Protein AF-C0NW50-F1 (afdb_monomer_lite)

pLDDT: mean 78.25, std 23.21, range [22.48, 98.44]

Foldseek 3Di:
DDDDDDDDDDDDDDDDDDDDDDDDDDADAFDDFDDDDDDDDDDDDDDDDDDDDDDDDDDDDDDDDDDDDDDDDDDDDDDDDPPDDDPPPDDQDADPPDDLVVLQVQRDLQLLQLVCCQAKFFKWKWFACCQPAREVPDPDRTGQFTDGHPVGTLWFWLEWADANNKIWTAGPQGFIWIATVLAPVVGRDTDGDRPDQQWRYWDDAQFWIWTAHPQQKIKIAGSYPVCQQPPDWDWDADPDPPDTDTDNTDIDTADDPDDDPKHWRDKEDARFKIWTAISQQWIKMFTRDPVDHQDFLARQAPPDDPVPDDPDPRGHIGTNPVCPPFRWRDKEDANFWIWTAGPFQWIWIWGACQQLARLADADPVRRTHNHTDTRPVCVVDDVQFWDKHWDDKYYYAFKIKTWMKIFTDAGPPHDPVVPPRHRPIKIWMWMFGACCQLARQCQDRDGGGNHTDTNVQQIRAWDQDPPVRGIDYWGWSDKAHANWKIKTWINDDWDPPDDPPDGSNRGGHATAMWIFGACCRSQSSQSDHGGHNHTDFHADDCVSPPPVRDDPPRGDHWNAWDFHQRPNDTFTWTWDWHYYHRMIMIGTHGDDPPDDPDPVVPPVVVVVVPVPDDDDYDDDDDDDDDDDDDDDDDDDDDDDDDDDPPPDVPDPDPPDDPPLDPLDAQDPVRLVVLLVVLVCLLVVPDPDVVRVQVVLVVVVVSCVSVLVNQQLDPRRLSVLLSSLVSDDLLSLLVSLVVCQVPLQSLQLHPRSLVSLLSSLVSNLLCLLVVVVCVVPDDDDDDDPPVSRPDHSLVSLVRSLVSCPPVLAVLLQRPRNLLSLLSLLCSLLQHDCPDPVCCVLNDPPPPDDSDPPDPPPDPPPDDDDGHDHDPVSPVSNVVSLCRNLVPDALVNLLVLLQRQRNLSSLLSSLLCCLPPVDPVCCVPCSHSNCSQAVDLQLDDPDPNVVSLLVLLQRQRNLVSLLSCLQRPDPSSLVNCCVPRDLVCVLVLCLDPSNVSSSLSNLVDDAQVSLVSSCVSNLVNVLVCLVVLVLSNVLSSLLSCQVRVNDCVSVLVSLCVSQDVQLQSSLCSLQVVDDDDDDDDDDDDDPPDRDPSNQSSLSNLLSLCQHAPRSVVSNLVSLLRHDLVVNVVLQQDQRSVVSLLSCLAPPNNDLVSLVRNLVSCQVPLVVQQQHPSSLSSNLSNLRSCLVPLVSLVSSLVVLVVVVPSLVVGPSSVVSCVSLVSVCCVPPVPVSSCVSNVNCPVVPPPPPPDDDDDDDDPPVRVVVVVVVVVVDDDDDDDDDDDDDDDDDDDD

Sequence (1288 aa):
MMFARGSKRLASQRFLPSKIPRCPAPRLCPYSTARPQEPSKESVVARRYSPYIVVAGVTTAISLGYYYTRDRPESVGETSEYQHPELIVQEAKTRKNLSTEENRESLSPQHVQVKRSWERPGLYAWGSNTGLVTNPDSNEFVVKTPRRISYFDGMVLRDVKLDQNFGAAITENGDLIQWGKGYSKTDYKPTKTLKGKNLVSLCISADRIIALSSGGNVYSLPVSKSDQENGWKPFESSWIPFWRNRAQLSYRPLHPQLGLGEKVTAISSGLEHLLLLTTSGRVFSAAVSSEHFPSRGQLGVPGLTWSSRPKEPYDSCHEVRELRGIHITNIAAGDYHSLALDKTGRVFVFGDNSSGQLGLDTNVNIPFIDTPHILPLASLYPADGCEVNTSSIAAGGANSFFTVNAKRVLGPMEIPATVRDLGRLTTDVWSCGKGLFGVLGTGKWTHVQSTPTKIKALSGLFEYSDAAKKVVPIGISHISVGATHAAAVLSNFTNVSASNGGSQTDTNWGADVFWWGGNEFYQLGTGKRNNIASPTHIHPPADVISRERQGEDSRFQITPRRTVKLDGRKVSLEQRVECGRNVTAVSESYINFTMPRERQKRGRRAEAKRKRGDEAGDHKSPKRQKASDGYNDSNPPYNQAKIGDDYIPLEEGPASSMDAPFYGLLDAEEQEYFSRVGGLLELNQFETEEEKDIFIERVYEEADGKELKIACSQSCSRLMERLISASTVSQIKRLFSKFVGHFLNLAQHRFASHCCECLFLRAAPHVAVETRRKSTENDDNDDENSNANVRLEDLFLTAISELEGNWGYLLTDRFASHTIRVLLLILAGEQLDSPSKSNVIASRKKEKLDKAKVVAQPDRSGRERRAVPPSFNAALEKMVKDLIAGLDNTYLRALATHPVGNPVLQVLLSIELTHLGKSKAKDPDSIFRRLVPDENLEEGSESAGFIKGLFYDPVGSRLLETIVRYAPGKFFKTFYKAIVLERIGSLSRNEIAGHVVARILERLSKEDLKSAMDLILLEVPSLVERSRLTVIKALIERSVVRGVDLAPLADTLSSSYGADPASRINNILKLQYPKEENDSANRPSKGSSLEQLHGSLLAQAMLKSPGPLSELIQASLIAITPETLMAIAKDPIASHVLQDALALPTSTARFRRQITSRFSGKMVELALDSSGSHVADALWSATEDLIFVKQRFAEELLANERALRDSFVGRAVWRNWSMDLYKRRRGNWISMAKGREHNAKVELSKSDHRQCLKSNIDQARARFAAKADGPEASANSSMPRKASASTA

Structure (mmCIF, N/CA/C/O backbone):
data_AF-C0NW50-F1
#
_entry.id   AF-C0NW50-F1
#
loop_
_atom_site.group_PDB
_atom_site.id
_atom_site.type_symbol
_atom_site.label_atom_id
_atom_site.label_alt_id
_atom_site.label_comp_id
_atom_site.label_asym_id
_atom_site.label_entity_id
_atom_site.label_seq_id
_atom_site.pdbx_PDB_ins_code
_atom_site.Cartn_x
_atom_site.Cartn_y
_atom_site.Cartn_z
_atom_site.occupancy
_atom_site.B_iso_or_equiv
_atom_site.auth_seq_id
_atom_site.auth_comp_id
_atom_site.auth_asym_id
_atom_site.auth_atom_id
_atom_site.pdbx_PDB_model_num
ATOM 1 N N . MET A 1 1 ? 48.789 35.700 -8.920 1.00 34.97 1 MET A N 1
ATOM 2 C CA . MET A 1 1 ? 49.698 36.792 -9.349 1.00 34.97 1 MET A CA 1
ATOM 3 C C . MET A 1 1 ? 48.953 37.746 -10.287 1.00 34.97 1 MET A C 1
ATOM 5 O O . MET A 1 1 ? 47.735 37.635 -10.370 1.00 34.97 1 MET A O 1
ATOM 9 N N . MET A 1 2 ? 49.627 38.750 -10.856 1.00 30.69 2 MET A N 1
ATOM 10 C CA . MET A 1 2 ? 49.025 40.028 -11.266 1.00 30.69 2 MET A CA 1
ATOM 11 C C . MET A 1 2 ? 48.571 40.155 -12.739 1.00 30.69 2 MET A C 1
ATOM 13 O O . MET A 1 2 ? 49.190 39.619 -13.645 1.00 30.69 2 MET A O 1
ATOM 17 N N . PHE A 1 3 ? 47.507 40.948 -12.916 1.00 31.22 3 PHE A N 1
ATOM 18 C CA . PHE A 1 3 ? 47.218 41.929 -13.982 1.00 31.22 3 PHE A CA 1
ATOM 19 C C . PHE A 1 3 ? 47.623 41.712 -15.471 1.00 31.22 3 PHE A C 1
ATOM 21 O O . PHE A 1 3 ? 48.768 41.895 -15.856 1.00 31.22 3 PHE A O 1
ATOM 28 N N . ALA A 1 4 ? 46.568 41.684 -16.307 1.00 34.69 4 ALA A N 1
ATOM 29 C CA . ALA A 1 4 ? 46.266 42.669 -17.375 1.00 34.69 4 ALA A CA 1
ATOM 30 C C . ALA A 1 4 ? 46.773 42.532 -18.841 1.00 34.69 4 ALA A C 1
ATOM 32 O O . ALA A 1 4 ? 47.959 42.517 -19.119 1.00 34.69 4 ALA A O 1
ATOM 33 N N . ARG A 1 5 ? 45.788 42.708 -19.757 1.00 33.12 5 ARG A N 1
ATOM 34 C CA . ARG A 1 5 ? 45.799 43.410 -21.078 1.00 33.12 5 ARG A CA 1
ATOM 35 C C . ARG A 1 5 ? 46.791 42.970 -22.179 1.00 33.12 5 ARG A C 1
ATOM 37 O O . ARG A 1 5 ? 47.991 43.059 -21.986 1.00 33.12 5 ARG A O 1
ATOM 44 N N . GLY A 1 6 ? 46.305 42.765 -23.424 1.00 30.89 6 GLY A N 1
ATOM 45 C CA . GLY A 1 6 ? 47.252 42.821 -24.562 1.00 30.89 6 GLY A CA 1
ATOM 46 C C . GLY A 1 6 ? 46.866 42.862 -26.057 1.00 30.89 6 GLY A C 1
ATOM 47 O O . GLY A 1 6 ? 47.735 43.278 -26.801 1.00 30.89 6 GLY A O 1
ATOM 48 N N . SER A 1 7 ? 45.636 42.597 -26.537 1.00 32.31 7 SER A N 1
ATOM 49 C CA . SER A 1 7 ? 45.183 42.910 -27.935 1.00 32.31 7 SER A CA 1
ATOM 50 C C . SER A 1 7 ? 45.805 42.213 -29.188 1.00 32.31 7 SER A C 1
ATOM 52 O O . SER A 1 7 ? 47.006 42.251 -29.395 1.00 32.31 7 SER A O 1
ATOM 54 N N . LYS A 1 8 ? 44.911 41.893 -30.161 1.00 34.16 8 LYS A N 1
ATOM 55 C CA . LYS A 1 8 ? 45.081 41.936 -31.654 1.00 34.16 8 LYS A CA 1
ATOM 56 C C . LYS A 1 8 ? 45.941 40.840 -32.351 1.00 34.16 8 LYS A C 1
ATOM 58 O O . LYS A 1 8 ? 46.951 40.434 -31.811 1.00 34.16 8 LYS A O 1
ATOM 63 N N . ARG A 1 9 ? 45.639 40.382 -33.591 1.00 32.97 9 ARG A N 1
ATOM 64 C CA . ARG A 1 9 ? 44.424 40.464 -34.465 1.00 32.97 9 ARG A CA 1
ATOM 65 C C . ARG A 1 9 ? 44.525 39.503 -35.683 1.00 32.97 9 ARG A C 1
ATOM 67 O O . ARG A 1 9 ? 45.606 39.002 -35.947 1.00 32.97 9 ARG A O 1
ATOM 74 N N . LEU A 1 10 ? 43.434 39.461 -36.480 1.00 34.50 10 LEU A N 1
ATOM 75 C CA . LEU A 1 10 ? 43.208 38.836 -37.814 1.00 34.50 10 LEU A CA 1
ATOM 76 C C . LEU A 1 10 ? 42.626 37.406 -37.753 1.00 34.50 10 LEU A C 1
ATOM 78 O O . LEU A 1 10 ? 43.056 36.634 -36.913 1.00 34.50 10 LEU A O 1
ATOM 82 N N . ALA A 1 11 ? 41.705 36.931 -38.605 1.00 34.19 11 ALA A N 1
ATOM 83 C CA . ALA A 1 11 ? 40.715 37.457 -39.578 1.00 34.19 11 ALA A CA 1
ATOM 84 C C . ALA A 1 11 ? 40.162 36.212 -40.341 1.00 34.19 11 ALA A C 1
ATOM 86 O O . ALA A 1 11 ? 40.924 35.274 -40.534 1.00 34.19 11 ALA A O 1
ATOM 87 N N . SER A 1 12 ? 38.921 36.096 -40.850 1.00 31.59 12 SER A N 1
ATOM 88 C CA . SER A 1 12 ? 37.717 36.963 -40.816 1.00 31.59 12 SER A CA 1
ATOM 89 C C . SER A 1 12 ? 36.411 36.107 -40.653 1.00 31.59 12 SER A C 1
ATOM 91 O O . SER A 1 12 ? 36.351 35.437 -39.633 1.00 31.59 12 SER A O 1
ATOM 93 N N . GLN A 1 13 ? 35.320 36.011 -41.449 1.00 32.78 13 GLN A N 1
ATOM 94 C CA . GLN A 1 13 ? 34.862 36.637 -42.713 1.00 32.78 13 GLN A CA 1
ATOM 95 C C . GLN A 1 13 ? 33.420 37.227 -42.626 1.00 32.78 13 GLN A C 1
ATOM 97 O O . GLN A 1 13 ? 33.292 38.381 -42.219 1.00 32.78 13 GLN A O 1
ATOM 102 N N . ARG A 1 14 ? 32.346 36.535 -43.074 1.00 28.53 14 ARG A N 1
ATOM 103 C CA . ARG A 1 14 ? 30.997 37.109 -43.396 1.00 28.53 14 ARG A CA 1
ATOM 104 C C . ARG A 1 14 ? 29.858 36.060 -43.203 1.00 28.53 14 ARG A C 1
ATOM 106 O O . ARG A 1 14 ? 30.198 34.908 -42.971 1.00 28.53 14 ARG A O 1
ATOM 113 N N . PHE A 1 15 ? 28.525 36.293 -43.238 1.00 28.92 15 PHE A N 1
ATOM 114 C CA . PHE A 1 15 ? 27.604 37.359 -43.737 1.00 28.92 15 PHE A CA 1
ATOM 115 C C . PHE A 1 15 ? 26.278 37.457 -42.897 1.00 28.92 15 PHE A C 1
ATOM 117 O O . PHE A 1 15 ? 25.964 36.501 -42.191 1.00 28.92 15 PHE A O 1
ATOM 124 N N . LEU A 1 16 ? 25.482 38.557 -43.042 1.00 28.17 16 LEU A N 1
ATOM 125 C CA . LEU A 1 16 ? 23.976 38.708 -42.974 1.00 28.17 16 LEU A CA 1
ATOM 126 C C . LEU A 1 16 ? 23.434 39.962 -42.217 1.00 28.17 16 LEU A C 1
ATOM 128 O O . LEU A 1 16 ? 23.656 40.049 -41.010 1.00 28.17 16 LEU A O 1
ATOM 132 N N . PRO A 1 17 ? 22.642 40.871 -42.856 1.00 33.56 17 PRO A N 1
ATOM 133 C CA . PRO A 1 17 ? 21.762 41.805 -42.094 1.00 33.56 17 PRO A CA 1
ATOM 134 C C . PRO A 1 17 ? 20.477 42.409 -42.790 1.00 33.56 17 PRO A C 1
ATOM 136 O O . PRO A 1 17 ? 20.593 43.067 -43.824 1.00 33.56 17 PRO A O 1
ATOM 139 N N . SER A 1 18 ? 19.287 42.435 -42.139 1.00 32.41 18 SER A N 1
ATOM 140 C CA . SER A 1 18 ? 18.057 43.240 -42.499 1.00 32.41 18 SER A CA 1
ATOM 141 C C . SER A 1 18 ? 17.098 43.449 -41.286 1.00 32.41 18 SER A C 1
ATOM 143 O O . SER A 1 18 ? 16.714 42.477 -40.654 1.00 32.41 18 SER A O 1
ATOM 145 N N . LYS A 1 19 ? 16.984 44.662 -40.696 1.00 30.08 19 LYS A N 1
ATOM 146 C CA . LYS A 1 19 ? 15.874 45.681 -40.736 1.00 30.08 19 LYS A CA 1
ATOM 147 C C . LYS A 1 19 ? 14.427 45.124 -40.574 1.00 30.08 19 LYS A C 1
ATOM 149 O O . LYS A 1 19 ? 13.999 44.429 -41.479 1.00 30.08 19 LYS A O 1
ATOM 154 N N . ILE A 1 20 ? 13.755 45.219 -39.400 1.00 31.83 20 ILE A N 1
ATOM 155 C CA . ILE A 1 20 ? 12.861 46.296 -38.824 1.00 31.83 20 ILE A CA 1
ATOM 156 C C . ILE A 1 20 ? 11.413 46.288 -39.394 1.00 31.83 20 ILE A C 1
ATOM 158 O O . ILE A 1 20 ? 11.294 45.892 -40.547 1.00 31.83 20 ILE A O 1
ATOM 162 N N . PRO A 1 21 ? 10.320 46.649 -38.652 1.00 33.25 21 PRO A N 1
ATOM 163 C CA . PRO A 1 21 ? 10.188 47.632 -37.552 1.00 33.25 21 PRO A CA 1
ATOM 164 C C . PRO A 1 21 ? 9.663 47.104 -36.186 1.00 33.25 21 PRO A C 1
ATOM 166 O O . PRO A 1 21 ? 9.515 45.907 -35.965 1.00 33.25 21 PRO A O 1
ATOM 169 N N . ARG A 1 22 ? 9.422 48.030 -35.236 1.00 27.73 22 ARG A N 1
ATOM 170 C CA . ARG A 1 22 ? 8.835 47.802 -33.894 1.00 27.73 22 ARG A CA 1
ATOM 171 C C . ARG A 1 22 ? 7.343 48.177 -33.849 1.00 27.73 22 ARG A C 1
ATOM 173 O O . ARG A 1 22 ? 6.978 49.224 -34.370 1.00 27.73 22 ARG A O 1
ATOM 180 N N . CYS A 1 23 ? 6.549 47.440 -33.068 1.00 25.67 23 CYS A N 1
ATOM 181 C CA . CYS A 1 23 ? 5.211 47.839 -32.592 1.00 25.67 23 CYS A CA 1
ATOM 182 C C . CYS A 1 23 ? 5.083 47.630 -31.060 1.00 25.67 23 CYS A C 1
ATOM 184 O O . CYS A 1 23 ? 5.907 46.917 -30.479 1.00 25.67 23 CYS A O 1
ATOM 186 N N . PRO A 1 24 ? 4.127 48.292 -30.371 1.00 26.56 24 PRO A N 1
ATOM 187 C CA . PRO A 1 24 ? 4.098 48.366 -28.905 1.00 26.56 24 PRO A CA 1
ATOM 188 C C . PRO A 1 24 ? 3.566 47.094 -28.224 1.00 26.56 24 PRO A C 1
ATOM 190 O O . PRO A 1 24 ? 2.701 46.399 -28.748 1.00 26.56 24 PRO A O 1
ATOM 193 N N . ALA A 1 25 ? 4.057 46.817 -27.012 1.00 25.30 25 ALA A N 1
ATOM 194 C CA . ALA A 1 25 ? 3.736 45.599 -26.269 1.00 25.30 25 ALA A CA 1
ATOM 195 C C . ALA A 1 25 ? 2.469 45.729 -25.387 1.00 25.30 25 ALA A C 1
ATOM 197 O O . ALA A 1 25 ? 2.422 46.618 -24.529 1.00 25.30 25 ALA A O 1
ATOM 198 N N . PRO A 1 26 ? 1.487 44.811 -25.497 1.00 26.28 26 PRO A N 1
ATOM 199 C CA . PRO A 1 26 ? 0.488 44.597 -24.452 1.00 26.28 26 PRO A CA 1
ATOM 200 C C . PRO A 1 26 ? 1.116 43.893 -23.234 1.00 26.28 26 PRO A C 1
ATOM 202 O O . PRO A 1 26 ? 2.124 43.191 -23.340 1.00 26.28 26 PRO A O 1
ATOM 205 N N . ARG A 1 27 ? 0.531 44.101 -22.049 1.00 24.25 27 ARG A N 1
ATOM 206 C CA . ARG A 1 27 ? 1.074 43.628 -20.762 1.00 24.25 27 ARG A CA 1
ATOM 207 C C . ARG A 1 27 ? 0.684 42.167 -20.500 1.00 24.25 27 ARG A C 1
ATOM 209 O O . ARG A 1 27 ? -0.462 41.795 -20.723 1.00 24.25 27 ARG A O 1
ATOM 216 N N . LEU A 1 28 ? 1.616 41.368 -19.977 1.00 26.39 28 LEU A N 1
ATOM 217 C CA . LEU A 1 28 ? 1.363 39.989 -19.538 1.00 26.39 28 LEU A CA 1
ATOM 218 C C . LEU A 1 28 ? 0.754 39.965 -18.128 1.00 26.39 28 LEU A C 1
ATOM 220 O O . LEU A 1 28 ? 1.269 40.617 -17.217 1.00 26.39 28 LEU A O 1
ATOM 224 N N . CYS A 1 29 ? -0.310 39.183 -17.947 1.00 24.56 29 CYS A N 1
ATOM 225 C CA . CYS A 1 29 ? -0.915 38.886 -16.648 1.00 24.56 29 CYS A CA 1
ATOM 226 C C . CYS A 1 29 ? -0.558 37.454 -16.213 1.00 24.56 29 CYS A C 1
ATOM 228 O O . CYS A 1 29 ? -0.636 36.555 -17.048 1.00 24.56 29 CYS A O 1
ATOM 230 N N . PRO A 1 30 ? -0.226 37.206 -14.932 1.00 25.38 30 PRO A N 1
ATOM 231 C CA . PRO A 1 30 ? -0.236 35.851 -14.388 1.00 25.38 30 PRO A CA 1
ATOM 232 C C . PRO A 1 30 ? -1.690 35.366 -14.260 1.00 25.38 30 PRO A C 1
ATOM 234 O O . PRO A 1 30 ? -2.545 36.153 -13.856 1.00 25.38 30 PRO A O 1
ATOM 237 N N . TYR A 1 31 ? -1.947 34.101 -14.618 1.00 26.94 31 TYR A N 1
ATOM 238 C CA . TYR A 1 31 ? -3.214 33.358 -14.471 1.00 26.94 31 TYR A CA 1
ATOM 239 C C . TYR A 1 31 ? -4.486 34.207 -14.269 1.00 26.94 31 TYR A C 1
ATOM 241 O O . TYR A 1 31 ? -5.023 34.313 -13.165 1.00 26.94 31 TYR A O 1
ATOM 249 N N . SER A 1 32 ? -4.996 34.777 -15.364 1.00 26.84 32 SER A N 1
ATOM 250 C CA . SER A 1 32 ? -6.339 35.362 -15.425 1.00 26.84 32 SER A CA 1
ATOM 251 C C . SER A 1 32 ? -7.183 34.573 -16.416 1.00 26.84 32 SER A C 1
ATOM 253 O O . SER A 1 32 ? -6.756 34.361 -17.548 1.00 26.84 32 SER A O 1
ATOM 255 N N . THR A 1 33 ? -8.396 34.202 -16.006 1.00 27.22 33 THR A N 1
ATOM 256 C CA . THR A 1 33 ? -9.421 33.578 -16.855 1.00 27.22 33 THR A CA 1
ATOM 257 C C . THR A 1 33 ? -9.598 34.347 -18.166 1.00 27.22 33 THR A C 1
ATOM 259 O O . THR A 1 33 ? -9.858 35.558 -18.143 1.00 27.22 33 THR A O 1
ATOM 262 N N . ALA A 1 34 ? -9.474 33.653 -19.298 1.00 25.48 34 ALA A N 1
ATOM 263 C CA . ALA A 1 34 ? -9.682 34.233 -20.617 1.00 25.48 34 ALA A CA 1
ATOM 264 C C . ALA A 1 34 ? -11.183 34.456 -20.865 1.00 25.48 34 ALA A C 1
ATOM 266 O O . ALA A 1 34 ? -11.962 33.508 -20.907 1.00 25.48 34 ALA A O 1
ATOM 267 N N . ARG A 1 35 ? -11.592 35.716 -21.040 1.00 25.27 35 ARG A N 1
ATOM 268 C CA . ARG A 1 35 ? -12.905 36.040 -21.614 1.00 25.27 35 ARG A CA 1
ATOM 269 C C . ARG A 1 35 ? -12.843 35.930 -23.143 1.00 25.27 35 ARG A C 1
ATOM 271 O O . ARG A 1 35 ? -11.818 36.316 -23.710 1.00 25.27 35 ARG A O 1
ATOM 278 N N . PRO A 1 36 ? -13.942 35.549 -23.817 1.00 25.38 36 PRO A N 1
ATOM 279 C CA . PRO A 1 36 ? -14.141 35.885 -25.224 1.00 25.38 36 PRO A CA 1
ATOM 280 C C . PRO A 1 36 ? -14.014 37.402 -25.438 1.00 25.38 36 PRO A C 1
ATOM 282 O O . PRO A 1 36 ? -14.387 38.192 -24.567 1.00 25.38 36 PRO A O 1
ATOM 285 N N . GLN A 1 37 ? -13.493 37.828 -26.590 1.00 24.12 37 GLN A N 1
ATOM 286 C CA . GLN A 1 37 ? -13.417 39.253 -26.923 1.00 24.12 37 GLN A CA 1
ATOM 287 C C . GLN A 1 37 ? -14.801 39.790 -27.309 1.00 24.12 37 GLN A C 1
ATOM 289 O O . GLN A 1 37 ? -15.372 39.381 -28.319 1.00 24.12 37 GLN A O 1
ATOM 294 N N . GLU A 1 38 ? -15.316 40.749 -26.540 1.00 27.47 38 GLU A N 1
ATOM 295 C CA . GLU A 1 38 ? -16.435 41.589 -26.976 1.00 27.47 38 GLU A CA 1
ATOM 296 C C . GLU A 1 38 ? -15.950 42.575 -28.060 1.00 27.47 38 GLU A C 1
ATOM 298 O O . GLU A 1 38 ? -14.863 43.148 -27.919 1.00 27.47 38 GLU A O 1
ATOM 303 N N . PRO A 1 39 ? -16.720 42.807 -29.141 1.00 26.86 39 PRO A N 1
ATOM 304 C CA . PRO A 1 39 ? -16.354 43.779 -30.166 1.00 26.86 39 PRO A CA 1
ATOM 305 C C . PRO A 1 39 ? -16.484 45.211 -29.630 1.00 26.86 39 PRO A C 1
ATOM 307 O O . PRO A 1 39 ? -17.490 45.582 -29.023 1.00 26.86 39 PRO A O 1
ATOM 310 N N . SER A 1 40 ? -15.476 46.042 -29.890 1.00 25.02 40 SER A N 1
ATOM 311 C CA . SER A 1 40 ? -15.459 47.449 -29.483 1.00 25.02 40 SER A CA 1
ATOM 312 C C . SER A 1 40 ? -16.576 48.253 -30.154 1.00 25.02 40 SER A C 1
ATOM 314 O O . SER A 1 40 ? -16.608 48.359 -31.380 1.00 25.02 40 SER A O 1
ATOM 316 N N . LYS A 1 41 ? -17.439 48.888 -29.353 1.00 30.97 41 LYS A N 1
ATOM 317 C CA . LYS A 1 41 ? -18.349 49.949 -29.808 1.00 30.97 41 LYS A CA 1
ATOM 318 C C . LYS A 1 41 ? -17.836 51.312 -29.351 1.00 30.97 41 LYS A C 1
ATOM 320 O O . LYS A 1 41 ? -17.555 51.511 -28.170 1.00 30.97 41 LYS A O 1
ATOM 325 N N . GLU A 1 42 ? -17.718 52.233 -30.298 1.00 29.56 42 GLU A N 1
ATOM 326 C CA . GLU A 1 42 ? -17.356 53.627 -30.048 1.00 29.56 42 GLU A CA 1
ATOM 327 C C . GLU A 1 42 ? -18.523 54.395 -29.406 1.00 29.56 42 GLU A C 1
ATOM 329 O O . GLU A 1 42 ? -19.685 53.987 -29.469 1.00 29.56 42 GLU A O 1
ATOM 334 N N . SER A 1 43 ? -18.211 55.507 -28.742 1.00 26.67 43 SER A N 1
ATOM 335 C CA . SER A 1 43 ? -19.175 56.274 -27.954 1.00 26.67 43 SER A CA 1
ATOM 336 C C . SER A 1 43 ? -19.863 57.365 -28.771 1.00 26.67 43 SER A C 1
ATOM 338 O O . SER A 1 43 ? -19.210 58.326 -29.179 1.00 26.67 43 SER A O 1
ATOM 340 N N . VAL A 1 44 ? -21.191 57.298 -28.877 1.00 32.09 44 VAL A N 1
ATOM 341 C CA . VAL A 1 44 ? -22.046 58.437 -29.252 1.00 32.09 44 VAL A CA 1
ATOM 342 C C . VAL A 1 44 ? -23.001 58.739 -28.093 1.00 32.09 44 VAL A C 1
ATOM 344 O O . VAL A 1 44 ? -23.456 57.833 -27.397 1.00 32.09 44 VAL A O 1
ATOM 347 N N . VAL A 1 45 ? -23.252 60.024 -27.833 1.00 27.34 45 VAL A N 1
ATOM 348 C CA . VAL A 1 45 ? -23.905 60.520 -26.610 1.00 27.34 45 VAL A CA 1
ATOM 349 C C . VAL A 1 45 ? -25.326 61.008 -26.896 1.00 27.34 45 VAL A C 1
ATOM 351 O O . VAL A 1 45 ? -25.494 61.945 -27.670 1.00 27.34 45 VAL A O 1
ATOM 354 N N . ALA A 1 46 ? -26.332 60.478 -26.188 1.00 29.27 46 ALA A N 1
ATOM 355 C CA . ALA A 1 46 ? -27.643 61.126 -26.051 1.00 29.27 46 ALA A CA 1
ATOM 356 C C . ALA A 1 46 ? -28.348 60.775 -24.724 1.00 29.27 46 ALA A C 1
ATOM 358 O O . ALA A 1 46 ? -28.105 59.743 -24.106 1.00 29.27 46 ALA A O 1
ATOM 359 N N . ARG A 1 47 ? -29.181 61.710 -24.258 1.00 29.80 47 ARG A N 1
ATOM 360 C CA . ARG A 1 47 ? -29.742 61.834 -22.901 1.00 29.80 47 ARG A CA 1
ATOM 361 C C . ARG A 1 47 ? -30.891 60.859 -22.570 1.00 29.80 47 ARG A C 1
ATOM 363 O O . ARG A 1 47 ? -31.631 60.426 -23.440 1.00 29.80 47 ARG A O 1
ATOM 370 N N . ARG A 1 48 ? -31.059 60.654 -21.254 1.00 27.72 48 ARG A N 1
ATOM 371 C CA . ARG A 1 48 ? -32.244 60.182 -20.495 1.00 27.72 48 ARG A CA 1
ATOM 372 C C . ARG A 1 48 ? -33.614 60.425 -21.164 1.00 27.72 48 ARG A C 1
ATOM 374 O O . ARG A 1 48 ? -33.849 61.548 -21.591 1.00 27.72 48 ARG A O 1
ATOM 381 N N . TYR A 1 49 ? -34.547 59.475 -21.015 1.00 33.03 49 TYR A N 1
ATOM 382 C CA . TYR A 1 49 ? -35.782 59.614 -20.203 1.00 33.03 49 TYR A CA 1
ATOM 383 C C . TYR A 1 49 ? -36.445 58.232 -19.946 1.00 33.03 49 TYR A C 1
ATOM 385 O O . TYR A 1 49 ? -35.921 57.212 -20.387 1.00 33.03 49 TYR A O 1
ATOM 393 N N . SER A 1 50 ? -37.506 58.197 -19.127 1.00 26.61 50 SER A N 1
ATOM 394 C CA . SER A 1 50 ? -38.273 57.034 -18.605 1.00 26.61 50 SER A CA 1
ATOM 395 C C . SER A 1 50 ? -39.555 57.592 -17.918 1.00 26.61 50 SER A C 1
ATOM 397 O O . SER A 1 50 ? -39.505 58.798 -17.638 1.00 26.61 50 SER A O 1
ATOM 399 N N . PRO A 1 51 ? -40.640 56.848 -17.552 1.00 40.81 51 PRO A N 1
ATOM 400 C CA . PRO A 1 51 ? -40.902 55.392 -17.647 1.00 40.81 51 PRO A CA 1
ATOM 401 C C . PRO A 1 51 ? -42.350 54.947 -18.086 1.00 40.81 51 PRO A C 1
ATOM 403 O O . PRO A 1 51 ? -43.241 55.774 -18.212 1.00 40.81 51 PRO A O 1
ATOM 406 N N . TYR A 1 52 ? -42.576 53.617 -18.163 1.00 32.81 52 TYR A N 1
ATOM 407 C CA . TYR A 1 52 ? -43.816 52.822 -17.880 1.00 32.81 52 TYR A CA 1
ATOM 408 C C . TYR A 1 52 ? -45.179 52.995 -18.629 1.00 32.81 52 TYR A C 1
ATOM 410 O O . TYR A 1 52 ? -45.472 54.016 -19.229 1.00 32.81 52 TYR A O 1
ATOM 418 N N . ILE A 1 53 ? -46.031 51.953 -18.448 1.00 34.31 53 ILE A N 1
ATOM 419 C CA . ILE A 1 53 ? -47.477 51.773 -18.789 1.00 34.31 53 ILE A CA 1
ATOM 420 C C . ILE A 1 53 ? -47.740 51.478 -20.294 1.00 34.31 53 ILE A C 1
ATOM 422 O O . ILE A 1 53 ? -47.473 52.337 -21.119 1.00 34.31 53 ILE A O 1
ATOM 426 N N . VAL A 1 54 ? -48.080 50.264 -20.784 1.00 29.00 54 VAL A N 1
ATOM 427 C CA . VAL A 1 54 ? -49.103 49.205 -20.483 1.00 29.00 54 VAL A CA 1
ATOM 428 C C . VAL A 1 54 ? -50.394 49.353 -21.332 1.00 29.00 54 VAL A C 1
ATOM 430 O O . VAL A 1 54 ? -50.829 50.466 -21.592 1.00 29.00 54 VAL A O 1
ATOM 433 N N . VAL A 1 55 ? -51.009 48.204 -21.688 1.00 30.95 55 VAL A N 1
ATOM 434 C CA . VAL A 1 55 ? -52.292 47.940 -22.408 1.00 30.95 55 VAL A CA 1
ATOM 435 C C . VAL A 1 55 ? -52.178 47.506 -23.892 1.00 30.95 55 VAL A C 1
ATOM 437 O O . VAL A 1 55 ? -51.404 48.040 -24.676 1.00 30.95 55 VAL A O 1
ATOM 440 N N . ALA A 1 56 ? -52.951 46.459 -24.216 1.00 29.44 56 ALA A N 1
ATOM 441 C CA . ALA A 1 56 ? -53.030 45.660 -25.450 1.00 29.44 56 ALA A CA 1
ATOM 442 C C . ALA A 1 56 ? -53.708 46.329 -26.672 1.00 29.44 56 ALA A C 1
ATOM 444 O O . ALA A 1 56 ? -54.377 47.348 -26.529 1.00 29.44 56 ALA A O 1
ATOM 445 N N . GLY A 1 57 ? -53.630 45.685 -27.856 1.00 29.77 57 GLY A N 1
ATOM 446 C CA . GLY A 1 57 ? -54.442 46.071 -29.028 1.00 29.77 57 GLY A CA 1
ATOM 447 C C . GLY A 1 57 ? -54.215 45.319 -30.360 1.00 29.77 57 GLY A C 1
ATOM 448 O O . GLY A 1 57 ? -53.556 45.839 -31.244 1.00 29.77 57 GLY A O 1
ATOM 449 N N . VAL A 1 58 ? -54.809 44.127 -30.511 1.00 31.14 58 VAL A N 1
ATOM 450 C CA . VAL A 1 58 ? -55.642 43.706 -31.675 1.00 31.14 58 VAL A CA 1
ATOM 451 C C . VAL A 1 58 ? -55.148 43.969 -33.135 1.00 31.14 58 VAL A C 1
ATOM 453 O O . VAL A 1 58 ? -55.412 45.011 -33.716 1.00 31.14 58 VAL A O 1
ATOM 456 N N . THR A 1 59 ? -54.561 42.915 -33.737 1.00 29.23 59 THR A N 1
ATOM 457 C CA . THR A 1 59 ? -54.772 42.342 -35.108 1.00 29.23 59 THR A CA 1
ATOM 458 C C . THR A 1 59 ? -54.643 43.133 -36.438 1.00 29.23 59 THR A C 1
ATOM 460 O O . THR A 1 59 ? -55.178 44.222 -36.589 1.00 29.23 59 THR A O 1
ATOM 463 N N . THR A 1 60 ? -54.186 42.395 -37.480 1.00 31.28 60 THR A N 1
ATOM 464 C CA . THR A 1 60 ? -54.475 42.523 -38.949 1.00 31.28 60 THR A CA 1
ATOM 465 C C . THR A 1 60 ? -53.981 43.774 -39.714 1.00 31.28 60 THR A C 1
ATOM 467 O O . THR A 1 60 ? -53.949 44.857 -39.155 1.00 31.28 60 THR A O 1
ATOM 470 N N . ALA A 1 61 ? -53.635 43.738 -41.016 1.00 32.34 61 ALA A N 1
ATOM 471 C CA . ALA A 1 61 ? -53.311 42.664 -41.988 1.00 32.34 61 ALA A CA 1
ATOM 472 C C . ALA A 1 61 ? -52.724 43.294 -43.293 1.00 32.34 61 ALA A C 1
ATOM 474 O O . ALA A 1 61 ? -52.596 44.511 -43.351 1.00 32.34 61 ALA A O 1
ATOM 475 N N . ILE A 1 62 ? -52.485 42.476 -44.342 1.00 33.66 62 ILE A N 1
ATOM 476 C CA . ILE A 1 62 ? -52.223 42.848 -45.765 1.00 33.66 62 ILE A CA 1
ATOM 477 C C . ILE A 1 62 ? -50.799 43.427 -46.000 1.00 33.66 62 ILE A C 1
ATOM 479 O O . ILE A 1 62 ? -50.437 44.409 -45.369 1.00 33.66 62 ILE A O 1
ATOM 483 N N . SER A 1 63 ? -49.855 42.871 -46.786 1.00 31.56 63 SER A N 1
ATOM 484 C CA . SER A 1 63 ? -49.804 42.065 -48.042 1.00 31.56 63 SER A CA 1
ATOM 485 C C . SER A 1 63 ? -49.603 42.893 -49.331 1.00 31.56 63 SER A C 1
ATOM 487 O O . SER A 1 63 ? -50.035 44.037 -49.389 1.00 31.56 63 SER A O 1
ATOM 489 N N . LEU A 1 64 ? -48.993 42.260 -50.361 1.00 36.25 64 LEU A N 1
ATOM 490 C CA . LEU A 1 64 ? -48.338 42.807 -51.586 1.00 36.25 64 LEU A CA 1
ATOM 491 C C . LEU A 1 64 ? -46.848 43.147 -51.356 1.00 36.25 64 LEU A C 1
ATOM 493 O O . LEU A 1 64 ? -46.509 43.700 -50.318 1.00 36.25 64 LEU A O 1
ATOM 497 N N . GLY A 1 65 ? -45.886 42.852 -52.242 1.00 39.56 65 GLY A N 1
ATOM 498 C CA . GLY A 1 65 ? -45.876 42.317 -53.624 1.00 39.56 65 GLY A CA 1
ATOM 499 C C . GLY A 1 65 ? -44.678 42.953 -54.375 1.00 39.56 65 GLY A C 1
ATOM 500 O O . GLY A 1 65 ? -44.192 43.982 -53.921 1.00 39.56 65 GLY A O 1
ATOM 501 N N . TYR A 1 66 ? -44.121 42.481 -55.498 1.00 36.06 66 TYR A N 1
ATOM 502 C CA . TYR A 1 66 ? -44.301 41.308 -56.380 1.00 36.06 66 TYR A CA 1
ATOM 503 C C . TYR A 1 66 ? -43.078 41.304 -57.369 1.00 36.06 66 TYR A C 1
ATOM 505 O O . TYR A 1 66 ? -42.252 42.208 -57.269 1.00 36.06 66 TYR A O 1
ATOM 513 N N . TYR A 1 67 ? -42.998 40.389 -58.356 1.00 38.38 67 TYR A N 1
ATOM 514 C CA . TYR A 1 67 ? -42.030 40.365 -59.500 1.00 38.38 67 TYR A CA 1
ATOM 515 C C . TYR A 1 67 ? -40.568 39.919 -59.183 1.00 38.38 67 TYR A C 1
ATOM 517 O O . TYR A 1 67 ? -39.982 40.380 -58.214 1.00 38.38 67 TYR A O 1
ATOM 525 N N . TYR A 1 68 ? -39.888 39.051 -59.963 1.00 38.62 68 TYR A N 1
ATOM 526 C CA . TYR A 1 68 ? -40.309 38.194 -61.098 1.00 38.62 68 TYR A CA 1
ATOM 527 C C . TYR A 1 68 ? -39.308 37.032 -61.372 1.00 38.62 68 TYR A C 1
ATOM 529 O O . TYR A 1 68 ? -38.121 37.208 -61.136 1.00 38.62 68 TYR A O 1
ATOM 537 N N . THR A 1 69 ? -39.811 35.896 -61.896 1.00 39.28 69 THR A N 1
ATOM 538 C CA . THR A 1 69 ? -39.236 34.919 -62.886 1.00 39.28 69 THR A CA 1
ATOM 539 C C . THR A 1 69 ? -37.708 34.705 -63.040 1.00 39.28 69 THR A C 1
ATOM 541 O O . THR A 1 69 ? -36.974 35.680 -63.097 1.00 39.28 69 THR A O 1
ATOM 544 N N . ARG A 1 70 ? -37.131 33.526 -63.359 1.00 34.91 70 ARG A N 1
ATOM 545 C CA . ARG A 1 70 ? -37.529 32.113 -63.677 1.00 34.91 70 ARG A CA 1
ATOM 546 C C . ARG A 1 70 ? -36.189 31.288 -63.776 1.00 34.91 70 ARG A C 1
ATOM 548 O O . ARG A 1 70 ? -35.150 31.878 -63.510 1.00 34.91 70 ARG A O 1
ATOM 555 N N . ASP A 1 71 ? -36.053 29.993 -64.115 1.00 36.81 71 ASP A N 1
ATOM 556 C CA . ASP A 1 71 ? -36.960 28.958 -64.650 1.00 36.81 71 ASP A CA 1
ATOM 557 C C . ASP A 1 71 ? -36.498 27.506 -64.334 1.00 36.81 71 ASP A C 1
ATOM 559 O O . ASP A 1 71 ? -35.300 27.259 -64.293 1.00 36.81 71 ASP A O 1
ATOM 563 N N . ARG A 1 72 ? -37.466 26.570 -64.299 1.00 34.19 72 ARG A N 1
ATOM 564 C CA . ARG A 1 72 ? -37.444 25.169 -64.821 1.00 34.19 72 ARG A CA 1
ATOM 565 C C . ARG A 1 72 ? -36.451 24.076 -64.291 1.00 34.19 72 ARG A C 1
ATOM 567 O O . ARG A 1 72 ? -35.492 24.404 -63.606 1.00 34.19 72 ARG A O 1
ATOM 574 N N . PRO A 1 73 ? -36.791 22.759 -64.423 1.00 35.69 73 PRO A N 1
ATOM 575 C CA . PRO A 1 73 ? -36.991 21.944 -63.205 1.00 35.69 73 PRO A CA 1
ATOM 576 C C . PRO A 1 73 ? -36.571 20.440 -63.300 1.00 35.69 73 PRO A C 1
ATOM 578 O O . PRO A 1 73 ? -35.791 20.052 -64.160 1.00 35.69 73 PRO A O 1
ATOM 581 N N . GLU A 1 74 ? -37.191 19.612 -62.439 1.00 33.94 74 GLU A N 1
ATOM 582 C CA . GLU A 1 74 ? -37.458 18.158 -62.565 1.00 33.94 74 GLU A CA 1
ATOM 583 C C . GLU A 1 74 ? -36.351 17.129 -62.240 1.00 33.94 74 GLU A C 1
ATOM 585 O O . GLU A 1 74 ? -35.590 16.666 -63.082 1.00 33.94 74 GLU A O 1
ATOM 590 N N . SER A 1 75 ? -36.411 16.600 -61.013 1.00 35.97 75 SER A N 1
ATOM 591 C CA . SER A 1 75 ? -36.795 15.190 -60.779 1.00 35.97 75 SER A CA 1
ATOM 592 C C . SER A 1 75 ? -37.349 15.034 -59.350 1.00 35.97 75 SER A C 1
ATOM 594 O O . SER A 1 75 ? -37.055 15.857 -58.483 1.00 35.97 75 SER A O 1
ATOM 596 N N . VAL A 1 76 ? -38.221 14.045 -59.116 1.00 34.16 76 VAL A N 1
ATOM 597 C CA . VAL A 1 76 ? -38.997 13.902 -57.865 1.00 34.16 76 VAL A CA 1
ATOM 598 C C . VAL A 1 76 ? -38.575 12.648 -57.099 1.00 34.16 76 VAL A C 1
ATOM 600 O O . VAL A 1 76 ? -38.467 11.572 -57.680 1.00 34.16 76 VAL A O 1
ATOM 603 N N . GLY A 1 77 ? -38.395 12.791 -55.785 1.00 35.66 77 GLY A N 1
ATOM 604 C CA . GLY A 1 77 ? -38.272 11.702 -54.815 1.00 35.66 77 GLY A CA 1
ATOM 605 C C . GLY A 1 77 ? -38.975 12.108 -53.518 1.00 35.66 77 GLY A C 1
ATOM 606 O O . GLY A 1 77 ? -38.935 13.279 -53.141 1.00 35.66 77 GLY A O 1
ATOM 607 N N . GLU A 1 78 ? -39.676 11.175 -52.880 1.00 30.75 78 GLU A N 1
ATOM 608 C CA . GLU A 1 78 ? -40.651 11.479 -51.825 1.00 30.75 78 GLU A CA 1
ATOM 609 C C . GLU A 1 78 ? -39.999 12.013 -50.539 1.00 30.75 78 GLU A C 1
ATOM 611 O O . GLU A 1 78 ? -39.238 11.319 -49.864 1.00 30.75 78 GLU A O 1
ATOM 616 N N . THR A 1 79 ? -40.345 13.243 -50.152 1.00 34.00 79 THR A N 1
ATOM 617 C CA . THR A 1 79 ? -39.998 13.804 -48.840 1.00 34.00 79 THR A CA 1
ATOM 618 C C . THR A 1 79 ? -41.194 13.723 -47.901 1.00 34.00 79 THR A C 1
ATOM 620 O O . THR A 1 79 ? -42.113 14.535 -47.998 1.00 34.00 79 THR A O 1
ATOM 623 N N . SER A 1 80 ? -41.163 12.780 -46.956 1.00 33.16 80 SER A N 1
ATOM 624 C CA . SER A 1 80 ? -42.063 12.804 -45.796 1.00 33.16 80 SER A CA 1
ATOM 625 C C . SER A 1 80 ? -41.908 14.131 -45.051 1.00 33.16 80 SER A C 1
ATOM 627 O O . SER A 1 80 ? -40.783 14.526 -44.733 1.00 33.16 80 SER A O 1
ATOM 629 N N . GLU A 1 81 ? -43.015 14.805 -44.730 1.00 32.59 81 GLU A N 1
ATOM 630 C CA . GLU A 1 81 ? -42.969 16.024 -43.921 1.00 32.59 81 GLU A CA 1
ATOM 631 C C . GLU A 1 81 ? -42.439 15.709 -42.518 1.00 32.59 81 GLU A C 1
ATOM 633 O O . GLU A 1 81 ? -43.099 15.059 -41.705 1.00 32.59 81 GLU A O 1
ATOM 638 N N . TYR A 1 82 ? -41.240 16.203 -42.214 1.00 30.03 82 TYR A N 1
ATOM 639 C CA . TYR A 1 82 ? -40.743 16.257 -40.846 1.00 30.03 82 TYR A CA 1
ATOM 640 C C . TYR A 1 82 ? -41.489 17.384 -40.123 1.00 30.03 82 TYR A C 1
ATOM 642 O O . TYR A 1 82 ? -41.087 18.547 -40.184 1.00 30.03 82 TYR A O 1
ATOM 650 N N . GLN A 1 83 ? -42.597 17.049 -39.457 1.00 32.88 83 GLN A N 1
ATOM 651 C CA . GLN A 1 83 ? -43.287 18.000 -38.587 1.00 32.88 83 GLN A CA 1
ATOM 652 C C . GLN A 1 83 ? -42.296 18.533 -37.546 1.00 32.88 83 GLN A C 1
ATOM 654 O O . GLN A 1 83 ? -41.659 17.765 -36.821 1.00 32.88 83 GLN A O 1
ATOM 659 N N . HIS A 1 84 ? -42.142 19.858 -37.487 1.00 33.56 84 HIS A N 1
ATOM 660 C CA . HIS A 1 84 ? -41.335 20.490 -36.450 1.00 33.56 84 HIS A CA 1
ATOM 661 C C . HIS A 1 84 ? -41.914 20.119 -35.075 1.00 33.56 84 HIS A C 1
ATOM 663 O O . HIS A 1 84 ? -43.108 20.341 -34.865 1.00 33.56 84 HIS A O 1
ATOM 669 N N . PRO A 1 85 ? -41.111 19.590 -34.131 1.00 36.00 85 PRO A N 1
ATOM 670 C CA . PRO A 1 85 ? -41.594 19.345 -32.781 1.00 36.00 85 PRO A CA 1
ATOM 671 C C . PRO A 1 85 ? -42.024 20.677 -32.164 1.00 36.00 85 PRO A C 1
ATOM 673 O O . PRO A 1 85 ? -41.250 21.637 -32.134 1.00 36.00 85 PRO A O 1
ATOM 676 N N . GLU A 1 86 ? -43.274 20.736 -31.709 1.00 32.09 86 GLU A N 1
ATOM 677 C CA . GLU A 1 86 ? -43.866 21.947 -31.149 1.00 32.09 86 GLU A CA 1
ATOM 678 C C . GLU A 1 86 ? -43.047 22.429 -29.941 1.00 32.09 86 GLU A C 1
ATOM 680 O O . GLU A 1 86 ? -42.676 21.649 -29.060 1.00 32.09 86 GLU A O 1
ATOM 685 N N . LEU A 1 87 ? -42.723 23.725 -29.906 1.00 37.44 87 LEU A N 1
ATOM 686 C CA . LEU A 1 87 ? -41.920 24.312 -28.834 1.00 37.44 87 LEU A CA 1
ATOM 687 C C . LEU A 1 87 ? -42.757 24.430 -27.554 1.00 37.44 87 LEU A C 1
ATOM 689 O O . LEU A 1 87 ? -43.359 25.467 -27.283 1.00 37.44 87 LEU A O 1
ATOM 693 N N . ILE A 1 88 ? -42.764 23.363 -26.748 1.00 34.56 88 ILE A N 1
ATOM 694 C CA . ILE A 1 88 ? -43.408 23.327 -25.428 1.00 34.56 88 ILE A CA 1
ATOM 695 C C . ILE A 1 88 ? -42.643 24.246 -24.460 1.00 34.56 88 ILE A C 1
ATOM 697 O O . ILE A 1 88 ? -41.786 23.812 -23.686 1.00 34.56 88 ILE A O 1
ATOM 701 N N . VAL A 1 89 ? -42.964 25.540 -24.494 1.00 43.78 89 VAL A N 1
ATOM 702 C CA . VAL A 1 89 ? -42.459 26.538 -23.544 1.00 43.78 89 VAL A CA 1
ATOM 703 C C . VAL A 1 89 ? -43.114 26.298 -22.183 1.00 43.78 89 VAL A C 1
ATOM 705 O O . VAL A 1 89 ? -44.211 26.777 -21.903 1.00 43.78 89 VAL A O 1
ATOM 708 N N . GLN A 1 90 ? -42.443 25.540 -21.314 1.00 42.34 90 GLN A N 1
ATOM 709 C CA . GLN A 1 90 ? -42.871 25.396 -19.924 1.00 42.34 90 GLN A CA 1
ATOM 710 C C . GLN A 1 90 ? -42.540 26.668 -19.135 1.00 42.34 90 GLN A C 1
ATOM 712 O O . GLN A 1 90 ? -41.381 26.933 -18.817 1.00 42.34 90 GLN A O 1
ATOM 717 N N . GLU A 1 91 ? -43.562 27.448 -18.781 1.00 52.22 91 GLU A N 1
ATOM 718 C CA . GLU A 1 91 ? -43.388 28.582 -17.874 1.00 52.22 91 GLU A CA 1
ATOM 719 C C . GLU A 1 91 ? -42.955 28.123 -16.471 1.00 52.22 91 GLU A C 1
ATOM 721 O O . GLU A 1 91 ? -43.505 27.183 -15.885 1.00 52.22 91 GLU A O 1
ATOM 726 N N . ALA A 1 92 ? -41.975 28.827 -15.902 1.00 58.56 92 ALA A N 1
ATOM 727 C CA . ALA A 1 92 ? -41.461 28.574 -14.562 1.00 58.56 92 ALA A CA 1
ATOM 728 C C . ALA A 1 92 ? -42.539 28.852 -13.495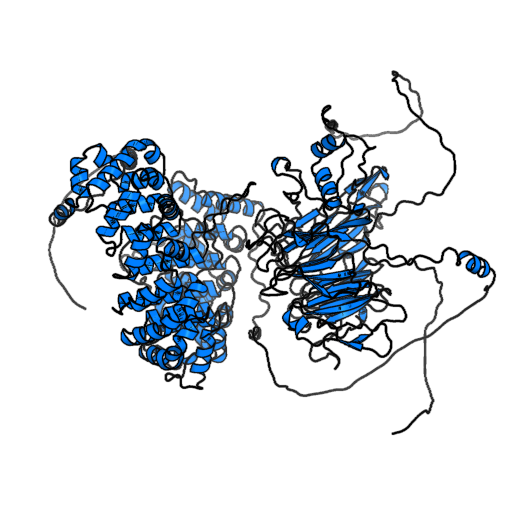 1.00 58.56 92 ALA A C 1
ATOM 730 O O . ALA A 1 92 ? -42.865 30.004 -13.205 1.00 58.56 92 ALA A O 1
ATOM 731 N N . LYS A 1 93 ? -43.084 27.786 -12.892 1.00 60.75 93 LYS A N 1
ATOM 732 C CA . LYS A 1 93 ? -44.208 27.832 -11.936 1.00 60.75 93 LYS A CA 1
ATOM 733 C C . LYS A 1 93 ? -43.827 28.477 -10.594 1.00 60.75 93 LYS A C 1
ATOM 735 O O . LYS A 1 93 ? -43.557 27.784 -9.613 1.00 60.75 93 LYS A O 1
ATOM 740 N N . THR A 1 94 ? -43.843 29.806 -10.541 1.00 69.44 94 THR A N 1
ATOM 741 C CA . THR A 1 94 ? -43.700 30.585 -9.300 1.00 69.44 94 THR A CA 1
ATOM 742 C C . THR A 1 94 ? -44.894 30.380 -8.362 1.00 69.44 94 THR A C 1
ATOM 744 O O . THR A 1 94 ? -46.027 30.131 -8.782 1.00 69.44 94 THR A O 1
ATOM 747 N N . ARG A 1 95 ? -44.655 30.490 -7.052 1.00 72.69 95 ARG A N 1
ATOM 748 C CA . ARG A 1 95 ? -45.686 30.400 -6.011 1.00 72.69 95 ARG A CA 1
ATOM 749 C C . ARG A 1 95 ? -45.986 31.798 -5.478 1.00 72.69 95 ARG A C 1
ATOM 751 O O . ARG A 1 95 ? -45.096 32.470 -4.965 1.00 72.69 95 ARG A O 1
ATOM 758 N N . LYS A 1 96 ? -47.254 32.220 -5.548 1.00 70.19 96 LYS A N 1
ATOM 759 C CA . LYS A 1 96 ? -47.704 33.568 -5.134 1.00 70.19 96 LYS A CA 1
ATOM 760 C C . LYS A 1 96 ? -47.483 33.886 -3.646 1.00 70.19 96 LYS A C 1
ATOM 762 O O . LYS A 1 96 ? -47.478 35.054 -3.280 1.00 70.19 96 LYS A O 1
ATOM 767 N N . ASN A 1 97 ? -47.295 32.861 -2.813 1.00 77.25 97 ASN A N 1
ATOM 768 C CA . ASN A 1 97 ? -47.134 32.983 -1.361 1.00 77.25 97 ASN A CA 1
ATOM 769 C C . ASN A 1 97 ? -45.657 32.963 -0.914 1.00 77.25 97 ASN A C 1
ATOM 771 O O . ASN A 1 97 ? -45.396 32.966 0.284 1.00 77.25 97 ASN A O 1
ATOM 775 N N . LEU A 1 98 ? -44.707 32.891 -1.853 1.00 77.38 98 LEU A N 1
ATOM 776 C CA . LEU A 1 98 ? -43.268 32.945 -1.588 1.00 77.38 98 LEU A CA 1
ATOM 777 C C . LEU A 1 98 ? -42.706 34.309 -1.999 1.00 77.38 98 LEU A C 1
ATOM 779 O O . LEU A 1 98 ? -43.174 34.919 -2.964 1.00 77.38 98 LEU A O 1
ATOM 783 N N . SER A 1 99 ? -41.672 34.776 -1.301 1.00 81.88 99 SER A N 1
ATOM 784 C CA . SER A 1 99 ? -40.912 35.951 -1.730 1.00 81.88 99 SER A CA 1
ATOM 785 C C . SER A 1 99 ? -40.181 35.709 -3.058 1.00 81.88 99 SER A C 1
ATOM 787 O O . SER A 1 99 ? -39.961 34.573 -3.483 1.00 81.88 99 SER A O 1
ATOM 789 N N . THR A 1 100 ? -39.741 36.796 -3.703 1.00 80.62 100 THR A N 1
ATOM 790 C CA . THR A 1 100 ? -38.896 36.771 -4.913 1.00 80.62 100 THR A CA 1
ATOM 791 C C . THR A 1 100 ? -37.722 35.797 -4.800 1.00 80.62 100 THR A C 1
ATOM 793 O O . THR A 1 100 ? -37.402 35.113 -5.767 1.00 80.62 100 THR A O 1
ATOM 796 N N . GLU A 1 101 ? -37.090 35.722 -3.627 1.00 82.06 101 GLU A N 1
ATOM 797 C CA . GLU A 1 101 ? -35.907 34.893 -3.409 1.00 82.06 101 GLU A CA 1
ATOM 798 C C . GLU A 1 101 ? -36.270 33.433 -3.107 1.00 82.06 101 GLU A C 1
ATOM 800 O O . GLU A 1 101 ? -35.680 32.527 -3.687 1.00 82.06 101 GLU A O 1
ATOM 805 N N . GLU A 1 102 ? -37.293 33.178 -2.287 1.00 81.75 102 GLU A N 1
ATOM 806 C CA . GLU A 1 102 ? -37.791 31.815 -2.045 1.00 81.75 102 GLU A CA 1
ATOM 807 C C . GLU A 1 102 ? -38.320 31.160 -3.330 1.00 81.75 102 GLU A C 1
ATOM 809 O O . GLU A 1 102 ? -38.131 29.960 -3.530 1.00 81.75 102 GLU A O 1
ATOM 814 N N . ASN A 1 103 ? -38.921 31.943 -4.237 1.00 82.38 103 ASN A N 1
ATOM 815 C CA . ASN A 1 103 ? -39.268 31.465 -5.572 1.00 82.38 103 ASN A CA 1
ATOM 816 C C . ASN A 1 103 ? -38.009 31.020 -6.340 1.00 82.38 103 ASN A C 1
ATOM 818 O O . ASN A 1 103 ? -37.972 29.876 -6.790 1.00 82.38 103 ASN A O 1
ATOM 822 N N . ARG A 1 104 ? -36.937 31.824 -6.402 1.00 82.88 104 ARG A N 1
ATOM 823 C CA . ARG A 1 104 ? -35.664 31.429 -7.049 1.00 82.88 104 ARG A CA 1
ATOM 824 C C . ARG A 1 104 ? -35.022 30.191 -6.420 1.00 82.88 104 ARG A C 1
ATOM 826 O O . ARG A 1 104 ? -34.601 29.294 -7.147 1.00 82.88 104 ARG A O 1
ATOM 833 N N . GLU A 1 105 ? -34.990 30.109 -5.089 1.00 82.44 105 GLU A N 1
ATOM 834 C CA . GLU A 1 105 ? -34.471 28.946 -4.350 1.00 82.44 105 GLU A CA 1
ATOM 835 C C . GLU A 1 105 ? -35.330 27.677 -4.514 1.00 82.44 105 GLU A C 1
ATOM 837 O O . GLU A 1 105 ? -34.856 26.572 -4.229 1.00 82.44 105 GLU A O 1
ATOM 842 N N . SER A 1 106 ? -36.581 27.819 -4.966 1.00 78.00 106 SER A N 1
ATOM 843 C CA . SER A 1 106 ? -37.454 26.704 -5.356 1.00 78.00 106 SER A CA 1
ATOM 844 C C . SER A 1 106 ? -37.355 26.337 -6.844 1.00 78.00 106 SER A C 1
ATOM 846 O O . SER A 1 106 ? -37.606 25.187 -7.193 1.00 78.00 106 SER A O 1
ATOM 848 N N . LEU A 1 107 ? -36.968 27.287 -7.706 1.00 79.19 107 LEU A N 1
ATOM 849 C CA . LEU A 1 107 ? -36.842 27.103 -9.156 1.00 79.19 107 LEU A CA 1
ATOM 850 C C . LEU A 1 107 ? -35.503 26.488 -9.579 1.00 79.19 107 LEU A C 1
ATOM 852 O O . LEU A 1 107 ? -35.462 25.760 -10.565 1.00 79.19 107 LEU A O 1
ATOM 856 N N . SER A 1 108 ? -34.405 26.780 -8.873 1.00 80.44 108 SER A N 1
ATOM 857 C CA . SER A 1 108 ? -33.076 26.262 -9.222 1.00 80.44 108 SER A CA 1
ATOM 858 C C . SER A 1 108 ? -32.243 25.910 -7.983 1.00 80.44 108 SER A C 1
ATOM 860 O O . SER A 1 108 ? -31.879 26.802 -7.209 1.00 80.44 108 SER A O 1
ATOM 862 N N . PRO A 1 109 ? -31.839 24.635 -7.822 1.00 82.19 109 PRO A N 1
ATOM 863 C CA . PRO A 1 109 ? -30.805 24.252 -6.865 1.00 82.19 109 PRO A CA 1
ATOM 864 C C . PRO A 1 109 ? -29.483 24.999 -7.112 1.00 82.19 109 PRO A C 1
ATOM 866 O O . PRO A 1 109 ? -28.849 25.458 -6.163 1.00 82.19 109 PRO A O 1
ATOM 869 N N . GLN A 1 110 ? -29.090 25.197 -8.374 1.00 84.44 110 GLN A N 1
ATOM 870 C CA . GLN A 1 110 ? -27.865 25.909 -8.758 1.00 84.44 110 GLN A CA 1
ATOM 871 C C . GLN A 1 110 ? -27.852 27.357 -8.238 1.00 84.44 110 GLN A C 1
ATOM 873 O O . GLN A 1 110 ? -26.810 27.825 -7.778 1.00 84.44 110 GLN A O 1
ATOM 878 N N . HIS A 1 111 ? -29.006 28.037 -8.190 1.00 87.44 111 HIS A N 1
ATOM 879 C CA . HIS A 1 111 ? -29.108 29.371 -7.589 1.00 87.44 111 HIS A CA 1
ATOM 880 C C . HIS A 1 111 ? -28.753 29.354 -6.096 1.00 87.44 111 HIS A C 1
ATOM 882 O O . HIS A 1 111 ? -27.937 30.170 -5.660 1.00 87.44 111 HIS A O 1
ATOM 888 N N . VAL A 1 112 ? -29.288 28.388 -5.335 1.00 84.94 112 VAL A N 1
ATOM 889 C CA . VAL A 1 112 ? -28.931 28.167 -3.918 1.00 84.94 112 VAL A CA 1
ATOM 890 C C . VAL A 1 112 ? -27.433 27.875 -3.783 1.00 84.94 112 VAL A C 1
ATOM 892 O O . VAL A 1 112 ? -26.767 28.410 -2.898 1.00 84.94 112 VAL A O 1
ATOM 895 N N . GLN A 1 113 ? -26.889 27.051 -4.680 1.00 86.88 113 GLN A N 1
ATOM 896 C CA . GLN A 1 113 ? -25.496 26.617 -4.647 1.00 86.88 113 GLN A CA 1
ATOM 897 C C . GLN A 1 113 ? -24.508 27.770 -4.871 1.00 86.88 113 GLN A C 1
ATOM 899 O O . GLN A 1 113 ? -23.581 27.965 -4.081 1.00 86.88 113 GLN A O 1
ATOM 904 N N . VAL A 1 114 ? -24.725 28.558 -5.927 1.00 86.62 114 VAL A N 1
ATOM 905 C CA . VAL A 1 114 ? -23.890 29.716 -6.266 1.00 86.62 114 VAL A CA 1
ATOM 906 C C . VAL A 1 114 ? -23.991 30.779 -5.171 1.00 86.62 114 VAL A C 1
ATOM 908 O O . VAL A 1 114 ? -22.964 31.265 -4.696 1.00 86.62 114 VAL A O 1
ATOM 911 N N . LYS A 1 115 ? -25.204 31.071 -4.684 1.00 86.06 115 LYS A N 1
ATOM 912 C CA . LYS A 1 115 ? -25.443 32.006 -3.574 1.00 86.06 115 LYS A CA 1
ATOM 913 C C . LYS A 1 115 ? -24.685 31.610 -2.301 1.00 86.06 115 LYS A C 1
ATOM 915 O O . LYS A 1 115 ? -23.927 32.421 -1.768 1.00 86.06 115 LYS A O 1
ATOM 920 N N . ARG A 1 116 ? -24.793 30.351 -1.857 1.00 84.81 116 ARG A N 1
ATOM 921 C CA . ARG A 1 116 ? -24.106 29.869 -0.642 1.00 84.81 116 ARG A CA 1
ATOM 922 C C . ARG A 1 116 ? -22.580 29.955 -0.741 1.00 84.81 116 ARG A C 1
ATOM 924 O O . ARG A 1 116 ? -21.944 30.249 0.267 1.00 84.81 116 ARG A O 1
ATOM 931 N N . SER A 1 117 ? -21.990 29.790 -1.931 1.00 85.00 117 SER A N 1
ATOM 932 C CA . SER A 1 117 ? -20.537 29.978 -2.129 1.00 85.00 117 SER A CA 1
ATOM 933 C C . SER A 1 117 ? -20.061 31.422 -1.893 1.00 85.00 117 SER A C 1
ATOM 935 O O . SER A 1 117 ? -18.918 31.645 -1.504 1.00 85.00 117 SER A O 1
ATOM 937 N N . TRP A 1 118 ? -20.935 32.419 -2.082 1.00 83.12 118 TRP A N 1
ATOM 938 C CA . TRP A 1 118 ? -20.632 33.827 -1.794 1.00 83.12 118 TRP A CA 1
ATOM 939 C C . TRP A 1 118 ? -20.787 34.168 -0.313 1.00 83.12 118 TRP A C 1
ATOM 941 O O . TRP A 1 118 ? -20.037 34.986 0.214 1.00 83.12 118 TRP A O 1
ATOM 951 N N . GLU A 1 119 ? -21.783 33.565 0.335 1.00 82.75 119 GLU A N 1
ATOM 952 C CA . GLU A 1 119 ? -22.127 33.801 1.739 1.00 82.75 119 GLU A CA 1
ATOM 953 C C . GLU A 1 119 ? -21.197 33.055 2.706 1.00 82.75 119 GLU A C 1
ATOM 955 O O . GLU A 1 119 ? -20.967 33.525 3.819 1.00 82.75 119 GLU A O 1
ATOM 960 N N . ARG A 1 120 ? -20.688 31.879 2.309 1.00 83.69 120 ARG A N 1
ATOM 961 C CA . ARG A 1 120 ? -19.921 30.961 3.169 1.00 83.69 120 ARG A CA 1
ATOM 962 C C . ARG A 1 120 ? -18.723 30.333 2.434 1.00 83.69 120 ARG A C 1
ATOM 964 O O . ARG A 1 120 ? -18.689 29.109 2.275 1.00 83.69 120 ARG A O 1
ATOM 971 N N . PRO A 1 121 ? -17.723 31.132 2.015 1.00 87.75 121 PRO A N 1
ATOM 972 C CA . PRO A 1 121 ? -16.506 30.605 1.399 1.00 87.75 121 PRO A CA 1
ATOM 973 C C . PRO A 1 121 ? -15.751 29.638 2.330 1.00 87.75 121 PRO A C 1
ATOM 975 O O . PRO A 1 121 ? -15.974 29.613 3.549 1.00 87.75 121 PRO A O 1
ATOM 978 N N . GLY A 1 122 ? -14.866 28.830 1.750 1.00 90.44 122 GLY A N 1
ATOM 979 C CA . GLY A 1 122 ? -13.901 28.003 2.462 1.00 90.44 122 GLY A CA 1
ATOM 980 C C . GLY A 1 122 ? -13.224 26.964 1.567 1.00 90.44 122 GLY A C 1
ATOM 981 O O . GLY A 1 122 ? -12.712 27.275 0.490 1.00 90.44 122 GLY A O 1
ATOM 982 N N . LEU A 1 123 ? -13.186 25.718 2.044 1.00 93.94 123 LEU A N 1
ATOM 983 C CA . LEU A 1 123 ? -12.571 24.586 1.351 1.00 93.94 123 LEU A CA 1
ATOM 984 C C . LEU A 1 123 ? -13.458 23.343 1.485 1.00 93.94 123 LEU A C 1
ATOM 986 O O . LEU A 1 123 ? -13.654 22.841 2.591 1.00 93.94 123 LEU A O 1
ATOM 990 N N . TYR A 1 124 ? -13.956 22.827 0.363 1.00 94.38 124 TYR A N 1
ATOM 991 C CA . TYR A 1 124 ? -14.530 21.484 0.271 1.00 94.38 124 TYR A CA 1
ATOM 992 C C . TYR A 1 124 ? -13.444 20.516 -0.188 1.00 94.38 124 TYR A C 1
ATOM 994 O O . TYR A 1 124 ? -12.731 20.817 -1.141 1.00 94.38 124 TYR A O 1
ATOM 1002 N N . ALA A 1 125 ? -13.339 19.347 0.435 1.00 96.12 125 ALA A N 1
ATOM 1003 C CA . ALA A 1 125 ? -12.403 18.300 0.046 1.00 96.12 125 ALA A CA 1
ATOM 1004 C C . ALA A 1 125 ? -13.047 16.910 0.162 1.00 96.12 125 ALA A C 1
ATOM 1006 O O . ALA A 1 125 ? -13.984 16.703 0.937 1.00 96.12 125 ALA A O 1
ATOM 1007 N N . TRP A 1 126 ? -12.573 15.962 -0.643 1.00 96.62 126 TRP A N 1
ATOM 1008 C CA . TRP A 1 126 ? -13.044 14.577 -0.650 1.00 96.62 126 TRP A CA 1
ATOM 1009 C C . TRP A 1 126 ? -12.013 13.622 -1.277 1.00 96.62 126 TRP A C 1
ATOM 1011 O O . TRP A 1 126 ? -10.970 14.049 -1.774 1.00 96.62 126 TRP A O 1
ATOM 1021 N N . GLY A 1 127 ? -12.281 12.315 -1.227 1.00 96.69 127 GLY A N 1
ATOM 1022 C CA . GLY A 1 127 ? -11.332 11.263 -1.597 1.00 96.69 127 GLY A CA 1
ATOM 1023 C C . GLY A 1 127 ? -10.685 10.613 -0.370 1.00 96.69 127 GLY A C 1
ATOM 1024 O O . GLY A 1 127 ? -11.334 10.424 0.661 1.00 96.69 127 GLY A O 1
ATOM 1025 N N . SER A 1 128 ? -9.401 10.266 -0.463 1.00 96.69 128 SER A N 1
ATOM 1026 C CA . SER A 1 128 ? -8.644 9.679 0.649 1.00 96.69 128 SER A CA 1
ATOM 1027 C C . SER A 1 128 ? -8.561 10.615 1.859 1.00 96.69 128 SER A C 1
ATOM 1029 O O . SER A 1 128 ? -8.356 11.821 1.733 1.00 96.69 128 SER A O 1
ATOM 1031 N N . ASN A 1 129 ? -8.682 10.050 3.059 1.00 96.00 129 ASN A N 1
ATOM 1032 C CA . ASN A 1 129 ? -8.442 10.749 4.320 1.00 96.00 129 ASN A CA 1
ATOM 1033 C C . ASN A 1 129 ? -7.454 9.985 5.220 1.00 96.00 129 ASN A C 1
ATOM 1035 O O . ASN A 1 129 ? -7.361 10.243 6.418 1.00 96.00 129 ASN A O 1
ATOM 1039 N N . THR A 1 130 ? -6.673 9.052 4.662 1.00 94.50 130 THR A N 1
ATOM 1040 C CA . THR A 1 130 ? -5.665 8.284 5.419 1.00 94.50 130 THR A CA 1
ATOM 1041 C C . THR A 1 130 ? -4.659 9.200 6.125 1.00 94.50 130 THR A C 1
ATOM 1043 O O . THR A 1 130 ? -4.323 8.968 7.292 1.00 94.50 130 THR A O 1
ATOM 1046 N N . GLY A 1 131 ? -4.251 10.287 5.462 1.00 93.75 131 GLY A N 1
ATOM 1047 C CA . GLY A 1 131 ? -3.425 11.360 6.011 1.00 93.75 131 GLY A CA 1
ATOM 1048 C C . GLY A 1 131 ? -4.157 12.431 6.827 1.00 93.75 131 GLY A C 1
ATOM 1049 O O . GLY A 1 131 ? -3.496 13.370 7.252 1.00 93.75 131 GLY A O 1
ATOM 1050 N N . LEU A 1 132 ? -5.471 12.321 7.065 1.00 94.56 132 LEU A N 1
ATOM 1051 C CA . LEU A 1 132 ? -6.304 13.362 7.702 1.00 94.56 132 LEU A CA 1
ATOM 1052 C C . LEU A 1 132 ? -6.252 14.718 6.964 1.00 94.56 132 LEU A C 1
ATOM 1054 O O . LEU A 1 132 ? -6.125 15.779 7.572 1.00 94.56 132 LEU A O 1
ATOM 1058 N N . VAL A 1 133 ? -6.313 14.669 5.628 1.00 94.75 133 VAL A N 1
ATOM 1059 C CA . VAL A 1 133 ? -6.218 15.846 4.744 1.00 94.75 133 VAL A CA 1
ATOM 1060 C C . VAL A 1 133 ? -7.591 16.364 4.322 1.00 94.75 133 VAL A C 1
ATOM 1062 O O . VAL A 1 133 ? -7.824 17.570 4.368 1.00 94.75 133 VAL A O 1
ATOM 1065 N N . THR A 1 134 ? -8.500 15.477 3.909 1.00 94.69 134 THR A N 1
ATOM 1066 C CA . THR A 1 134 ? -9.816 15.848 3.357 1.00 94.69 134 THR A CA 1
ATOM 1067 C C . THR A 1 134 ? -10.864 16.084 4.442 1.00 94.69 134 THR A C 1
ATOM 1069 O O . THR A 1 134 ? -11.820 16.820 4.222 1.00 94.69 134 THR A O 1
ATOM 1072 N N . ASN A 1 135 ? -10.666 15.519 5.635 1.00 92.69 135 ASN A N 1
ATOM 1073 C CA . ASN A 1 135 ? -11.379 15.888 6.852 1.00 92.69 135 ASN A CA 1
ATOM 1074 C C . ASN A 1 135 ? -10.468 15.687 8.086 1.00 92.69 135 ASN A C 1
ATOM 1076 O O . ASN A 1 135 ? -10.440 14.585 8.644 1.00 92.69 135 ASN A O 1
ATOM 1080 N N . PRO A 1 136 ? -9.725 16.727 8.520 1.00 90.75 136 PRO A N 1
ATOM 1081 C CA . PRO A 1 136 ? -8.809 16.650 9.663 1.00 90.75 136 PRO A CA 1
ATOM 1082 C C . PRO A 1 136 ? -9.481 16.373 11.017 1.00 90.75 136 PRO A C 1
ATOM 1084 O O . PRO A 1 136 ? -8.797 15.975 11.955 1.00 90.75 136 PRO A O 1
ATOM 1087 N N . ASP A 1 137 ? -10.797 16.584 11.129 1.00 87.88 137 ASP A N 1
ATOM 1088 C CA . ASP A 1 137 ? -11.569 16.400 12.365 1.00 87.88 137 ASP A CA 1
ATOM 1089 C C . ASP A 1 137 ? -12.328 15.052 12.416 1.00 87.88 137 ASP A C 1
ATOM 1091 O O . ASP A 1 137 ? -13.070 14.807 13.365 1.00 87.88 137 ASP A O 1
ATOM 1095 N N . SER A 1 138 ? -12.162 14.162 11.422 1.00 87.62 138 SER A N 1
ATOM 1096 C CA . SER A 1 138 ? -12.831 12.847 11.376 1.00 87.62 138 SER A CA 1
ATOM 1097 C C . SER A 1 138 ? -11.862 11.675 11.232 1.00 87.62 138 SER A C 1
ATOM 1099 O O . SER A 1 138 ? -10.916 11.713 10.450 1.00 87.62 138 SER A O 1
ATOM 1101 N N . ASN A 1 139 ? -12.189 10.576 11.916 1.00 84.94 139 ASN A N 1
ATOM 1102 C CA . ASN A 1 139 ? -11.499 9.287 11.822 1.00 84.94 139 ASN A CA 1
ATOM 1103 C C . ASN A 1 139 ? -11.918 8.447 10.592 1.00 84.94 139 ASN A C 1
ATOM 1105 O O . ASN A 1 139 ? -11.478 7.307 10.444 1.00 84.94 139 ASN A O 1
ATOM 1109 N N . GLU A 1 140 ? -12.773 8.967 9.704 1.00 91.38 140 GLU A N 1
ATOM 1110 C CA . GLU A 1 140 ? -13.076 8.326 8.418 1.00 91.38 140 GLU A CA 1
ATOM 1111 C C . GLU A 1 140 ? -11.810 8.183 7.559 1.00 91.38 140 GLU A C 1
ATOM 1113 O O . GLU A 1 140 ? -11.080 9.149 7.366 1.00 91.38 140 GLU A O 1
ATOM 1118 N N . PHE A 1 141 ? -11.585 7.003 6.970 1.00 92.44 141 PHE A N 1
ATOM 1119 C CA . PHE A 1 141 ? -10.465 6.759 6.045 1.00 92.44 141 PHE A CA 1
ATOM 1120 C C . PHE A 1 141 ? -10.668 7.352 4.640 1.00 92.44 141 PHE A C 1
ATOM 1122 O O . PHE A 1 141 ? -9.697 7.517 3.902 1.00 92.44 141 PHE A O 1
ATOM 1129 N N . VAL A 1 142 ? -11.916 7.638 4.255 1.00 94.75 142 VAL A N 1
ATOM 1130 C CA . VAL A 1 142 ? -12.309 8.211 2.956 1.00 94.75 142 VAL A CA 1
ATOM 1131 C C . VAL A 1 142 ? -13.533 9.109 3.123 1.00 94.75 142 VAL A C 1
ATOM 1133 O O . VAL A 1 142 ? -14.466 8.766 3.847 1.00 94.75 142 VAL A O 1
ATOM 1136 N N . VAL A 1 143 ? -13.559 10.224 2.399 1.00 94.06 143 VAL A N 1
ATOM 1137 C CA . VAL A 1 143 ? -14.682 11.165 2.326 1.00 94.06 143 VAL A CA 1
ATOM 1138 C C . VAL A 1 143 ? -15.346 10.988 0.957 1.00 94.06 143 VAL A C 1
ATOM 1140 O O . VAL A 1 143 ? -14.745 11.272 -0.073 1.00 94.06 143 VAL A O 1
ATOM 1143 N N . LYS A 1 144 ? -16.574 10.447 0.935 1.00 93.81 144 LYS A N 1
ATOM 1144 C CA . LYS A 1 144 ? -17.191 9.867 -0.283 1.00 93.81 144 LYS A CA 1
ATOM 1145 C C . LYS A 1 144 ? -17.789 10.862 -1.286 1.00 93.81 144 LYS A C 1
ATOM 1147 O O . LYS A 1 144 ? -18.073 10.496 -2.424 1.00 93.81 144 LYS A O 1
ATOM 1152 N N . THR A 1 145 ? -18.049 12.074 -0.825 1.00 92.25 145 THR A N 1
ATOM 1153 C CA . THR A 1 145 ? -18.718 13.177 -1.528 1.00 92.25 145 THR A CA 1
ATOM 1154 C C . THR A 1 145 ? -18.116 14.482 -1.008 1.00 92.25 145 THR A C 1
ATOM 1156 O O . THR A 1 145 ? -17.643 14.471 0.134 1.00 92.25 145 THR A O 1
ATOM 1159 N N . PRO A 1 146 ? -18.165 15.597 -1.758 1.00 93.25 146 PRO A N 1
ATOM 1160 C CA . PRO A 1 146 ? -17.657 16.889 -1.297 1.00 93.25 146 PRO A CA 1
ATOM 1161 C C . PRO A 1 146 ? -18.096 17.235 0.134 1.00 93.25 146 PRO A C 1
ATOM 1163 O O . PRO A 1 146 ? -19.289 17.191 0.445 1.00 93.25 146 PRO A O 1
ATOM 1166 N N . ARG A 1 147 ? -17.134 17.556 1.011 1.00 92.12 147 ARG A N 1
ATOM 1167 C CA . ARG A 1 147 ? -17.375 17.947 2.409 1.00 92.12 147 ARG A CA 1
ATOM 1168 C C . ARG A 1 147 ? -16.499 19.136 2.792 1.00 92.12 147 ARG A C 1
ATOM 1170 O O . ARG A 1 147 ? -15.326 19.172 2.438 1.00 92.12 147 ARG A O 1
ATOM 1177 N N . ARG A 1 148 ? -17.065 20.098 3.518 1.00 91.81 148 ARG A N 1
ATOM 1178 C CA . ARG A 1 148 ? -16.380 21.320 3.961 1.00 91.81 148 ARG A CA 1
ATOM 1179 C C . ARG A 1 148 ? -15.425 21.047 5.134 1.00 91.81 148 ARG A C 1
ATOM 1181 O O . ARG A 1 148 ? -15.775 20.301 6.047 1.00 91.81 148 ARG A O 1
ATOM 1188 N N . ILE A 1 149 ? -14.230 21.643 5.108 1.00 93.56 149 ILE A N 1
ATOM 1189 C CA . ILE A 1 149 ? -13.245 21.586 6.199 1.00 93.56 149 ILE A CA 1
ATOM 1190 C C . ILE A 1 149 ? -13.423 22.813 7.103 1.00 93.56 149 ILE A C 1
ATOM 1192 O O . ILE A 1 149 ? -13.014 23.916 6.739 1.00 93.56 149 ILE A O 1
ATOM 1196 N N . SER A 1 150 ? -13.963 22.560 8.297 1.00 91.69 150 SER A N 1
ATOM 1197 C CA . SER A 1 150 ? -14.234 23.484 9.418 1.00 91.69 150 SER A CA 1
ATOM 1198 C C . SER A 1 150 ? -13.274 24.677 9.555 1.00 91.69 150 SER A C 1
ATOM 1200 O O . SER A 1 150 ? -13.701 25.818 9.698 1.00 91.69 150 SER A O 1
ATOM 1202 N N . TYR A 1 151 ? -11.964 24.425 9.521 1.00 93.38 151 TYR A N 1
ATOM 1203 C CA . TYR A 1 151 ? -10.927 25.436 9.731 1.00 93.38 151 TYR A CA 1
ATOM 1204 C C . TYR A 1 151 ? -10.954 26.565 8.693 1.00 93.38 151 TYR A C 1
ATOM 1206 O O . TYR A 1 151 ? -10.589 27.699 8.998 1.00 93.38 151 TYR A O 1
ATOM 1214 N N . PHE A 1 152 ? -11.344 26.252 7.457 1.00 93.75 152 PHE A N 1
ATOM 1215 C CA . PHE A 1 152 ? -11.339 27.202 6.347 1.00 93.75 152 PHE A CA 1
ATOM 1216 C C . PHE A 1 152 ? -12.659 27.973 6.226 1.00 93.75 152 PHE A C 1
ATOM 1218 O O . PHE A 1 152 ? -12.834 28.737 5.280 1.00 93.75 152 PHE A O 1
ATOM 1225 N N . ASP A 1 153 ? -13.585 27.814 7.171 1.00 89.56 153 ASP A N 1
ATOM 1226 C CA . ASP A 1 153 ? -14.875 28.491 7.158 1.00 89.56 153 ASP A CA 1
ATOM 1227 C C . ASP A 1 153 ? -14.734 30.022 7.168 1.00 89.56 153 ASP A C 1
ATOM 1229 O O . ASP A 1 153 ? -14.107 30.611 8.046 1.00 89.56 153 ASP A O 1
ATOM 1233 N N . GLY A 1 154 ? -15.319 30.679 6.162 1.00 86.31 154 GLY A N 1
ATOM 1234 C CA . GLY A 1 154 ? -15.215 32.129 5.970 1.00 86.31 154 GLY A CA 1
ATOM 1235 C C . GLY A 1 154 ? -13.870 32.587 5.390 1.00 86.31 154 GLY A C 1
ATOM 1236 O O . GLY A 1 154 ? -13.717 33.761 5.052 1.00 86.31 154 GLY A O 1
ATOM 1237 N N . MET A 1 155 ? -12.896 31.687 5.225 1.00 89.38 155 MET A N 1
ATOM 1238 C CA . MET A 1 155 ? -11.610 32.014 4.618 1.00 89.38 155 MET A CA 1
ATOM 1239 C C . MET A 1 155 ? -11.709 32.036 3.094 1.00 89.38 155 MET A C 1
ATOM 1241 O O . MET A 1 155 ? -12.259 31.128 2.479 1.00 89.38 155 MET A O 1
ATOM 1245 N N . VAL A 1 156 ? -11.074 33.034 2.479 1.00 87.94 156 VAL A N 1
ATOM 1246 C CA . VAL A 1 156 ? -10.783 33.038 1.040 1.00 87.94 156 VAL A CA 1
ATOM 1247 C C . VAL A 1 156 ? -9.288 32.766 0.862 1.00 87.94 156 VAL A C 1
ATOM 1249 O O . VAL A 1 156 ? -8.441 33.375 1.528 1.00 87.94 156 VAL A O 1
ATOM 1252 N N . LEU A 1 157 ? -8.955 31.809 0.000 1.00 92.44 157 LEU A N 1
ATOM 1253 C CA . LEU A 1 157 ? -7.591 31.303 -0.201 1.00 92.44 157 LEU A CA 1
ATOM 1254 C C . LEU A 1 157 ? -7.026 31.852 -1.516 1.00 92.44 157 LEU A C 1
ATOM 1256 O O . LEU A 1 157 ? -7.788 32.241 -2.382 1.00 92.44 157 LEU A O 1
ATOM 1260 N N . ARG A 1 158 ? -5.709 31.952 -1.705 1.00 91.94 158 ARG A N 1
ATOM 1261 C CA . ARG A 1 158 ? -5.123 32.351 -3.007 1.00 91.94 158 ARG A CA 1
ATOM 1262 C C . ARG A 1 158 ? -4.856 31.151 -3.915 1.00 91.94 158 ARG A C 1
ATOM 1264 O O . ARG A 1 158 ? -4.945 31.288 -5.129 1.00 91.94 158 ARG A O 1
ATOM 1271 N N . ASP A 1 159 ? -4.500 30.019 -3.312 1.00 94.31 159 ASP A N 1
ATOM 1272 C CA . ASP A 1 159 ? -4.164 28.758 -3.976 1.00 94.31 159 ASP A CA 1
ATOM 1273 C C . ASP A 1 159 ? -4.208 27.607 -2.952 1.00 94.31 159 ASP A C 1
ATOM 1275 O O . ASP A 1 159 ? -4.012 27.849 -1.753 1.00 94.31 159 ASP A O 1
ATOM 1279 N N . VAL A 1 160 ? -4.446 26.376 -3.412 1.00 95.44 160 VAL A N 1
ATOM 1280 C CA . VAL A 1 160 ? -4.538 25.144 -2.607 1.00 95.44 160 VAL A CA 1
ATOM 1281 C C . VAL A 1 160 ? -3.996 23.964 -3.416 1.00 95.44 160 VAL A C 1
ATOM 1283 O O . VAL A 1 160 ? -4.359 23.804 -4.575 1.00 95.44 160 VAL A O 1
ATOM 1286 N N . LYS A 1 161 ? -3.178 23.095 -2.808 1.00 96.31 161 LYS A N 1
ATOM 1287 C CA . LYS A 1 161 ? -2.790 21.786 -3.371 1.00 96.31 161 LYS A CA 1
ATOM 1288 C C . LYS A 1 161 ? -2.822 20.722 -2.278 1.00 96.31 161 LYS A C 1
ATOM 1290 O O . LYS A 1 161 ? -2.477 21.006 -1.130 1.00 96.31 161 LYS A O 1
ATOM 1295 N N . LEU A 1 162 ? -3.227 19.503 -2.634 1.00 94.81 162 LEU A N 1
ATOM 1296 C CA . LEU A 1 162 ? -3.418 18.392 -1.698 1.00 94.81 162 LEU A CA 1
ATOM 1297 C C . LEU A 1 162 ? -2.756 17.104 -2.217 1.00 94.81 162 LEU A C 1
ATOM 1299 O O . LEU A 1 162 ? -2.918 16.733 -3.379 1.00 94.81 162 LEU A O 1
ATOM 1303 N N . ASP A 1 163 ? -2.084 16.385 -1.325 1.00 93.69 163 ASP A N 1
ATOM 1304 C CA . ASP A 1 163 ? -1.758 14.961 -1.449 1.00 93.69 163 ASP A CA 1
ATOM 1305 C C . ASP A 1 163 ? -2.653 14.171 -0.470 1.00 93.69 163 ASP A C 1
ATOM 1307 O O . ASP A 1 163 ? -3.271 14.738 0.431 1.00 93.69 163 ASP A O 1
ATOM 1311 N N . GLN A 1 164 ? -2.721 12.847 -0.594 1.00 94.50 164 GLN A N 1
ATOM 1312 C CA . GLN A 1 164 ? -3.396 11.991 0.392 1.00 94.50 164 GLN A CA 1
ATOM 1313 C C . GLN A 1 164 ? -2.796 12.078 1.813 1.00 94.50 164 GLN A C 1
ATOM 1315 O O . GLN A 1 164 ? -3.478 11.735 2.782 1.00 94.50 164 GLN A O 1
ATOM 1320 N N . ASN A 1 165 ? -1.535 12.512 1.947 1.00 95.06 165 ASN A N 1
ATOM 1321 C CA . ASN A 1 165 ? -0.800 12.608 3.210 1.00 95.06 165 ASN A CA 1
ATOM 1322 C C . ASN A 1 165 ? -0.795 14.014 3.828 1.00 95.06 165 ASN A C 1
ATOM 1324 O O . ASN A 1 165 ? -0.803 14.125 5.055 1.00 95.06 165 ASN A O 1
ATOM 1328 N N . PHE A 1 166 ? -0.747 15.077 3.019 1.00 96.00 166 PHE A N 1
ATOM 1329 C CA . PHE A 1 166 ? -0.688 16.463 3.493 1.00 96.00 166 PHE A CA 1
ATOM 1330 C C . PHE A 1 166 ? -1.478 17.428 2.603 1.00 96.00 166 PHE A C 1
ATOM 1332 O O . PHE A 1 166 ? -1.659 17.192 1.410 1.00 96.00 166 PHE A O 1
ATOM 1339 N N . GLY A 1 167 ? -1.911 18.545 3.186 1.00 96.19 167 GLY A N 1
ATOM 1340 C CA . GLY A 1 167 ? -2.494 19.670 2.455 1.00 96.19 167 GLY A CA 1
ATOM 1341 C C . GLY A 1 167 ? -1.662 20.939 2.606 1.00 96.19 167 GLY A C 1
ATOM 1342 O O . GLY A 1 167 ? -1.037 21.159 3.648 1.00 96.19 167 GLY A O 1
ATOM 1343 N N . ALA A 1 168 ? -1.665 21.779 1.571 1.00 97.44 168 ALA A N 1
ATOM 1344 C CA . ALA A 1 168 ? -1.017 23.085 1.558 1.00 97.44 168 ALA A CA 1
ATOM 1345 C C . ALA A 1 168 ? -1.943 24.144 0.937 1.00 97.44 168 ALA A C 1
ATOM 1347 O O . ALA A 1 168 ? -2.525 23.929 -0.125 1.00 97.44 168 ALA A O 1
ATOM 1348 N N . ALA A 1 169 ? -2.076 25.302 1.586 1.00 96.94 169 ALA A N 1
ATOM 1349 C CA . ALA A 1 169 ? -2.936 26.397 1.124 1.00 96.94 169 ALA A CA 1
ATOM 1350 C C . ALA A 1 169 ? -2.314 27.767 1.409 1.00 96.94 169 ALA A C 1
ATOM 1352 O O . ALA A 1 169 ? -1.629 27.946 2.414 1.00 96.94 169 ALA A O 1
ATOM 1353 N N . ILE A 1 170 ? -2.583 28.764 0.568 1.00 96.56 170 ILE A N 1
ATOM 1354 C CA . ILE A 1 170 ? -2.181 30.157 0.806 1.00 96.56 170 ILE A CA 1
ATOM 1355 C C . ILE A 1 170 ? -3.409 30.986 1.194 1.00 96.56 170 ILE A C 1
ATOM 1357 O O . ILE A 1 170 ? -4.438 30.943 0.532 1.00 96.56 170 ILE A O 1
ATOM 1361 N N . THR A 1 171 ? -3.291 31.788 2.248 1.00 93.94 171 THR A N 1
ATOM 1362 C CA . THR A 1 171 ? -4.348 32.699 2.738 1.00 93.94 171 THR A CA 1
ATOM 1363 C C . THR A 1 171 ? -4.518 33.965 1.888 1.00 93.94 171 THR A C 1
ATOM 1365 O O . THR A 1 171 ? -3.594 34.362 1.177 1.00 93.94 171 THR A O 1
ATOM 1368 N N . GLU A 1 172 ? -5.636 34.694 2.037 1.00 89.38 172 GLU A N 1
ATOM 1369 C CA . GLU A 1 172 ? -5.822 36.029 1.429 1.00 89.38 172 GLU A CA 1
ATOM 1370 C C . GLU A 1 172 ? -4.657 37.009 1.699 1.00 89.38 172 GLU A C 1
ATOM 1372 O O . GLU A 1 172 ? -4.333 37.824 0.831 1.00 89.38 172 GLU A O 1
ATOM 1377 N N . ASN A 1 173 ? -3.954 36.875 2.831 1.00 90.12 173 ASN A N 1
ATOM 1378 C CA . ASN A 1 173 ? -2.784 37.684 3.205 1.00 90.12 173 ASN A CA 1
ATOM 1379 C C . ASN A 1 173 ? -1.464 37.216 2.561 1.00 90.12 173 ASN A C 1
ATOM 1381 O O . ASN A 1 173 ? -0.504 37.983 2.500 1.00 90.12 173 ASN A O 1
ATOM 1385 N N . GLY A 1 174 ? -1.412 35.998 2.016 1.00 93.00 174 GLY A N 1
ATOM 1386 C CA . GLY A 1 174 ? -0.204 35.423 1.421 1.00 93.00 174 GLY A CA 1
ATOM 1387 C C . GLY A 1 174 ? 0.706 34.685 2.409 1.00 93.00 174 GLY A C 1
ATOM 1388 O O . GLY A 1 174 ? 1.894 34.538 2.121 1.00 93.00 174 GLY A O 1
ATOM 1389 N N . ASP A 1 175 ? 0.168 34.233 3.546 1.00 95.56 175 ASP A N 1
ATOM 1390 C CA . ASP A 1 175 ? 0.812 33.262 4.445 1.00 95.56 175 ASP A CA 1
ATOM 1391 C C . ASP A 1 175 ? 0.431 31.825 4.048 1.00 95.56 175 ASP A C 1
ATOM 1393 O O . ASP A 1 175 ? -0.725 31.584 3.676 1.00 95.56 175 ASP A O 1
ATOM 1397 N N . LEU A 1 176 ? 1.372 30.883 4.181 1.00 96.50 176 LEU A N 1
ATOM 1398 C CA . LEU A 1 176 ? 1.186 29.445 3.947 1.00 96.50 176 LEU A CA 1
ATOM 1399 C C . LEU A 1 176 ? 0.533 28.749 5.155 1.00 96.50 176 LEU A C 1
ATOM 1401 O O . LEU A 1 176 ? 0.927 28.969 6.302 1.00 96.50 176 LEU A O 1
ATOM 1405 N N . ILE A 1 177 ? -0.407 27.849 4.882 1.00 96.81 177 ILE A N 1
ATOM 1406 C CA . ILE A 1 177 ? -1.009 26.881 5.803 1.00 96.81 177 ILE A CA 1
ATOM 1407 C C . ILE A 1 177 ? -0.593 25.472 5.366 1.00 96.81 177 ILE A C 1
ATOM 1409 O O . ILE A 1 177 ? -0.581 25.187 4.170 1.00 96.81 177 ILE A O 1
ATOM 1413 N N . GLN A 1 178 ? -0.275 24.604 6.329 1.00 96.94 178 GLN A N 1
ATOM 1414 C CA . GLN A 1 178 ? 0.036 23.183 6.118 1.00 96.94 178 GLN A CA 1
ATOM 1415 C C . GLN A 1 178 ? -0.754 22.303 7.101 1.00 96.94 178 GLN A C 1
ATOM 1417 O O . GLN A 1 178 ? -1.067 22.764 8.202 1.00 96.94 178 GLN A O 1
ATOM 1422 N N . TRP A 1 179 ? -1.099 21.071 6.703 1.00 96.44 179 TRP A N 1
ATOM 1423 C CA . TRP A 1 179 ? -1.813 20.093 7.545 1.00 96.44 179 TRP A CA 1
ATOM 1424 C C . TRP A 1 179 ? -1.642 18.639 7.085 1.00 96.44 179 TRP A C 1
ATOM 1426 O O . TRP A 1 179 ? -1.038 18.376 6.046 1.00 96.44 179 TRP A O 1
ATOM 1436 N N . GLY A 1 180 ? -2.201 17.699 7.852 1.00 95.19 180 GLY A N 1
ATOM 1437 C CA . GLY A 1 180 ? -2.159 16.260 7.584 1.00 95.19 180 GLY A CA 1
ATOM 1438 C C . GLY A 1 180 ? -0.920 15.541 8.137 1.00 95.19 180 GLY A C 1
ATOM 1439 O O . GLY A 1 180 ? 0.057 16.156 8.567 1.00 95.19 180 GLY A O 1
ATOM 1440 N N . LYS A 1 181 ? -0.956 14.204 8.110 1.00 94.38 181 LYS A N 1
ATOM 1441 C CA . LYS A 1 181 ? 0.083 13.298 8.643 1.00 94.38 181 LYS A CA 1
ATOM 1442 C C . LYS A 1 181 ? 1.410 13.331 7.873 1.00 94.38 181 LYS A C 1
ATOM 1444 O O . LYS A 1 181 ? 2.390 12.751 8.343 1.00 94.38 181 LYS A O 1
ATOM 1449 N N . GLY A 1 182 ? 1.461 13.954 6.698 1.00 93.19 182 GLY A N 1
ATOM 1450 C CA . GLY A 1 182 ? 2.707 14.293 6.006 1.00 93.19 182 GLY A CA 1
ATOM 1451 C C . GLY A 1 182 ? 3.401 15.496 6.647 1.00 93.19 182 GLY A C 1
ATOM 1452 O O . GLY A 1 182 ? 4.601 15.436 6.887 1.00 93.19 182 GLY A O 1
ATOM 1453 N N . TYR A 1 183 ? 2.641 16.534 7.018 1.00 95.38 183 TYR A N 1
ATOM 1454 C CA . TYR A 1 183 ? 3.167 17.692 7.745 1.00 95.38 183 TYR A CA 1
ATOM 1455 C C . TYR A 1 183 ? 3.561 17.329 9.184 1.00 95.38 183 TYR A C 1
ATOM 1457 O O . TYR A 1 183 ? 4.673 17.623 9.611 1.00 95.38 183 TYR A O 1
ATOM 1465 N N . SER A 1 184 ? 2.692 16.653 9.942 1.00 94.38 184 SER A N 1
ATOM 1466 C CA . SER A 1 184 ? 3.010 16.230 11.313 1.00 94.38 184 SER A CA 1
ATOM 1467 C C . SER A 1 184 ? 2.232 14.987 11.733 1.00 94.38 184 SER A C 1
ATOM 1469 O O . SER A 1 184 ? 1.029 14.882 11.506 1.00 94.38 184 SER A O 1
ATOM 1471 N N . LYS A 1 185 ? 2.910 14.043 12.400 1.00 90.88 185 LYS A N 1
ATOM 1472 C CA . LYS A 1 185 ? 2.291 12.798 12.893 1.00 90.88 185 LYS A CA 1
ATOM 1473 C C . LYS A 1 185 ? 1.354 13.022 14.088 1.00 90.88 185 LYS A C 1
ATOM 1475 O O . LYS A 1 185 ? 0.459 12.210 14.298 1.00 90.88 185 LYS A O 1
ATOM 1480 N N . THR A 1 186 ? 1.550 14.101 14.848 1.00 90.25 186 THR A N 1
ATOM 1481 C CA . THR A 1 186 ? 0.795 14.426 16.076 1.00 90.25 186 THR A CA 1
ATOM 1482 C C . THR A 1 186 ? -0.097 15.660 15.936 1.00 90.25 186 THR A C 1
ATOM 1484 O O . THR A 1 186 ? -1.138 15.736 16.578 1.00 90.25 186 THR A O 1
ATOM 1487 N N . ASP A 1 187 ? 0.292 16.610 15.084 1.00 89.56 187 ASP A N 1
ATOM 1488 C CA . ASP A 1 187 ? -0.317 17.938 14.932 1.00 89.56 187 ASP A CA 1
ATOM 1489 C C . ASP A 1 187 ? -0.756 18.148 13.475 1.00 89.56 187 ASP A C 1
ATOM 1491 O O . ASP A 1 187 ? -0.206 18.948 12.720 1.00 89.56 187 ASP A O 1
ATOM 1495 N N . TYR A 1 188 ? -1.713 17.328 13.046 1.00 90.31 188 TYR A N 1
ATOM 1496 C CA . TYR A 1 188 ? -2.196 17.258 11.664 1.00 90.31 188 TYR A CA 1
ATOM 1497 C C . TYR A 1 188 ? -3.248 18.331 11.324 1.00 90.31 188 TYR A C 1
ATOM 1499 O O . TYR A 1 188 ? -3.828 18.275 10.239 1.00 90.31 188 TYR A O 1
ATOM 1507 N N . LYS A 1 189 ? -3.512 19.305 12.210 1.00 92.06 189 LYS A N 1
ATOM 1508 C CA . LYS A 1 189 ? -4.493 20.378 11.973 1.00 92.06 189 LYS A CA 1
ATOM 1509 C C . LYS A 1 189 ? -3.892 21.554 11.176 1.00 92.06 189 LYS A C 1
ATOM 1511 O O . LYS A 1 189 ? -2.699 21.838 11.312 1.00 92.06 189 LYS A O 1
ATOM 1516 N N . PRO A 1 190 ? -4.701 22.277 10.373 1.00 95.12 190 PRO A N 1
ATOM 1517 C CA . PRO A 1 190 ? -4.249 23.442 9.610 1.00 95.12 190 PRO A CA 1
ATOM 1518 C C . PRO A 1 190 ? -3.512 24.504 10.431 1.00 95.12 190 PRO A C 1
ATOM 1520 O O . PRO A 1 190 ? -4.066 25.176 11.299 1.00 95.12 190 PRO A O 1
ATOM 1523 N N . THR A 1 191 ? -2.229 24.669 10.111 1.00 94.38 191 THR A N 1
ATOM 1524 C CA . THR A 1 191 ? -1.291 25.514 10.853 1.00 94.38 191 THR A CA 1
ATOM 1525 C C . THR A 1 191 ? -0.603 26.512 9.925 1.00 94.38 191 THR A C 1
ATOM 1527 O O . THR A 1 191 ? -0.036 26.139 8.897 1.00 94.38 191 THR A O 1
ATOM 1530 N N . LYS A 1 192 ? -0.620 27.804 10.291 1.00 95.06 192 LYS A N 1
ATOM 1531 C CA . LYS A 1 192 ? 0.071 28.875 9.546 1.00 95.06 192 LYS A CA 1
ATOM 1532 C C . LYS A 1 192 ? 1.583 28.805 9.778 1.00 95.06 192 LYS A C 1
ATOM 1534 O O . LYS A 1 192 ? 2.047 29.088 10.886 1.00 95.06 192 LYS A O 1
ATOM 1539 N N . THR A 1 193 ? 2.335 28.508 8.723 1.00 94.31 193 THR A N 1
ATOM 1540 C CA . THR A 1 193 ? 3.778 28.216 8.738 1.00 94.31 193 THR A CA 1
ATOM 1541 C C . THR A 1 193 ? 4.598 29.370 8.154 1.00 94.31 193 THR A C 1
ATOM 1543 O O . THR A 1 193 ? 4.970 30.281 8.897 1.00 94.31 193 THR A O 1
ATOM 1546 N N . LEU A 1 194 ? 4.861 29.377 6.841 1.00 92.94 194 LEU A N 1
ATOM 1547 C CA . LEU A 1 194 ? 5.649 30.418 6.174 1.00 92.94 194 LEU A CA 1
ATOM 1548 C C . LEU A 1 194 ? 4.835 31.716 6.040 1.00 92.94 194 LEU A C 1
ATOM 1550 O O . LEU A 1 194 ? 3.915 31.806 5.225 1.00 92.94 194 LEU A O 1
ATOM 1554 N N . LYS A 1 195 ? 5.195 32.725 6.838 1.00 93.31 195 LYS A N 1
ATOM 1555 C CA . LYS A 1 195 ? 4.494 34.015 6.939 1.00 93.31 195 LYS A CA 1
ATOM 1556 C C . LYS A 1 195 ? 5.260 35.154 6.270 1.00 93.31 195 LYS A C 1
ATOM 1558 O O . LYS A 1 195 ? 6.475 35.078 6.088 1.00 93.31 195 LYS A O 1
ATOM 1563 N N . GLY A 1 196 ? 4.553 36.224 5.910 1.00 88.75 196 GLY A N 1
ATOM 1564 C CA . GLY A 1 196 ? 5.161 37.499 5.497 1.00 88.75 196 GLY A CA 1
ATOM 1565 C C . GLY A 1 196 ? 5.883 37.502 4.140 1.00 88.75 196 GLY A C 1
ATOM 1566 O O . GLY A 1 196 ? 6.454 38.520 3.758 1.00 88.75 196 GLY A O 1
ATOM 1567 N N . LYS A 1 197 ? 5.842 36.403 3.373 1.00 91.69 197 LYS A N 1
ATOM 1568 C CA . LYS A 1 197 ? 6.426 36.324 2.015 1.00 91.69 197 LYS A CA 1
ATOM 1569 C C . LYS A 1 197 ? 5.462 36.766 0.903 1.00 91.69 197 LYS A C 1
ATOM 1571 O O . LYS A 1 197 ? 5.851 36.804 -0.262 1.00 91.69 197 LYS A O 1
ATOM 1576 N N . ASN A 1 198 ? 4.214 37.097 1.255 1.00 94.12 198 ASN A N 1
ATOM 1577 C CA . ASN A 1 198 ? 3.137 37.499 0.342 1.00 94.12 198 ASN A CA 1
ATOM 1578 C C . ASN A 1 198 ? 3.003 36.540 -0.863 1.00 94.12 198 ASN A C 1
ATOM 1580 O O . ASN A 1 198 ? 3.111 36.947 -2.030 1.00 94.12 198 ASN A O 1
ATOM 1584 N N . LEU A 1 199 ? 2.826 35.255 -0.543 1.00 95.69 199 LEU A N 1
ATOM 1585 C CA . LEU A 1 199 ? 2.712 34.137 -1.480 1.00 95.69 199 LEU A CA 1
ATOM 1586 C C . LEU A 1 199 ? 1.459 34.274 -2.358 1.00 95.69 199 LEU A C 1
ATOM 1588 O O . LEU A 1 199 ? 0.452 34.831 -1.921 1.00 95.69 199 LEU A O 1
ATOM 1592 N N . VAL A 1 200 ? 1.514 33.806 -3.603 1.00 94.50 200 VAL A N 1
ATOM 1593 C CA . VAL A 1 200 ? 0.424 33.942 -4.591 1.00 94.50 200 VAL A CA 1
ATOM 1594 C C . VAL A 1 200 ? 0.018 32.633 -5.260 1.00 94.50 200 VAL A C 1
ATOM 1596 O O . VAL A 1 200 ? -1.121 32.541 -5.693 1.00 94.50 200 VAL A O 1
ATOM 1599 N N . SER A 1 201 ? 0.915 31.649 -5.343 1.00 95.19 201 SER A N 1
ATOM 1600 C CA . SER A 1 201 ? 0.610 30.286 -5.800 1.00 95.19 201 SER A CA 1
ATOM 1601 C C . SER A 1 201 ? 1.588 29.281 -5.195 1.00 95.19 201 SER A C 1
ATOM 1603 O O . SER A 1 201 ? 2.658 29.675 -4.711 1.00 95.19 201 SER A O 1
ATOM 1605 N N . LEU A 1 202 ? 1.218 28.002 -5.202 1.00 96.38 202 LEU A N 1
ATOM 1606 C CA . LEU A 1 202 ? 2.041 26.894 -4.735 1.00 96.38 202 LEU A CA 1
ATOM 1607 C C . LEU A 1 202 ? 1.888 25.649 -5.624 1.00 96.38 202 LEU A C 1
ATOM 1609 O O . LEU A 1 202 ? 0.853 25.414 -6.240 1.00 96.38 202 LEU A O 1
ATOM 1613 N N . CYS A 1 203 ? 2.927 24.825 -5.652 1.00 96.50 203 CYS A N 1
ATOM 1614 C CA . CYS A 1 203 ? 2.896 23.468 -6.190 1.00 96.50 203 CYS A CA 1
ATOM 1615 C C . CYS A 1 203 ? 3.621 22.517 -5.223 1.00 96.50 203 CYS A C 1
ATOM 1617 O O . CYS A 1 203 ? 4.292 22.967 -4.288 1.00 96.50 203 CYS A O 1
ATOM 1619 N N . ILE A 1 204 ? 3.405 21.213 -5.385 1.00 94.81 204 ILE A N 1
ATOM 1620 C CA . ILE A 1 204 ? 3.882 20.173 -4.466 1.00 94.81 204 ILE A CA 1
ATOM 1621 C C . ILE A 1 204 ? 4.666 19.108 -5.236 1.00 94.81 204 ILE A C 1
ATOM 1623 O O . ILE A 1 204 ? 4.292 18.759 -6.355 1.00 94.81 204 ILE A O 1
ATOM 1627 N N . SER A 1 205 ? 5.757 18.625 -4.642 1.00 93.56 205 SER A N 1
ATOM 1628 C CA . SER A 1 205 ? 6.541 17.478 -5.115 1.00 93.56 205 SER A CA 1
ATOM 1629 C C . SER A 1 205 ? 6.214 16.232 -4.278 1.00 93.56 205 SER A C 1
ATOM 1631 O O . SER A 1 205 ? 5.203 16.209 -3.571 1.00 93.56 205 SER A O 1
ATOM 1633 N N . ALA A 1 206 ? 7.046 15.186 -4.335 1.00 90.62 206 ALA A N 1
ATOM 1634 C CA . ALA A 1 206 ? 6.922 14.038 -3.429 1.00 90.62 206 ALA A CA 1
ATOM 1635 C C . ALA A 1 206 ? 7.008 14.436 -1.937 1.00 90.62 206 ALA A C 1
ATOM 1637 O O . ALA A 1 206 ? 6.259 13.925 -1.106 1.00 90.62 206 ALA A O 1
ATOM 1638 N N . ASP A 1 207 ? 7.898 15.381 -1.629 1.00 91.94 207 ASP A N 1
ATOM 1639 C CA . ASP A 1 207 ? 8.466 15.646 -0.303 1.00 91.94 207 ASP A CA 1
ATOM 1640 C C . ASP A 1 207 ? 8.502 17.143 0.082 1.00 91.94 207 ASP A C 1
ATOM 1642 O O . ASP A 1 207 ? 8.814 17.486 1.228 1.00 91.94 207 ASP A O 1
ATOM 1646 N N . ARG A 1 208 ? 8.210 18.061 -0.855 1.00 94.69 208 ARG A N 1
ATOM 1647 C CA . ARG A 1 208 ? 8.369 19.516 -0.684 1.00 94.69 208 ARG A CA 1
ATOM 1648 C C . ARG A 1 208 ? 7.186 20.327 -1.212 1.00 94.69 208 ARG A C 1
ATOM 1650 O O . ARG A 1 208 ? 6.467 19.937 -2.128 1.00 94.69 208 ARG A O 1
ATOM 1657 N N . ILE A 1 209 ? 7.028 21.517 -0.637 1.00 96.75 209 ILE A N 1
ATOM 1658 C CA . ILE A 1 209 ? 6.109 22.566 -1.091 1.00 96.75 209 ILE A CA 1
ATOM 1659 C C . ILE A 1 209 ? 6.935 23.676 -1.735 1.00 96.75 209 ILE A C 1
ATOM 1661 O O . ILE A 1 209 ? 7.844 24.228 -1.110 1.00 96.75 209 ILE A O 1
ATOM 1665 N N . ILE A 1 210 ? 6.592 24.036 -2.968 1.00 97.19 210 ILE A N 1
ATOM 1666 C CA . ILE A 1 210 ? 7.222 25.114 -3.723 1.00 97.19 210 ILE A CA 1
ATOM 1667 C C . ILE A 1 210 ? 6.217 26.263 -3.816 1.00 97.19 210 ILE A C 1
ATOM 1669 O O . ILE A 1 210 ? 5.159 26.114 -4.421 1.00 97.19 210 ILE A O 1
ATOM 1673 N N . ALA A 1 211 ? 6.540 27.422 -3.244 1.00 97.31 211 ALA A N 1
ATOM 1674 C CA . ALA A 1 211 ? 5.651 28.580 -3.180 1.00 97.31 211 ALA A CA 1
ATOM 1675 C C . ALA A 1 211 ? 6.236 29.809 -3.897 1.00 97.31 211 ALA A C 1
ATOM 1677 O O . ALA A 1 211 ? 7.371 30.223 -3.641 1.00 97.31 211 ALA A O 1
ATOM 1678 N N . LEU A 1 212 ? 5.434 30.428 -4.766 1.00 97.62 212 LEU A N 1
ATOM 1679 C CA . LEU A 1 212 ? 5.754 31.660 -5.489 1.00 97.62 212 LEU A CA 1
ATOM 1680 C C . LEU A 1 212 ? 5.226 32.880 -4.725 1.00 97.62 212 LEU A C 1
ATOM 1682 O O . LEU A 1 212 ? 4.073 32.914 -4.297 1.00 97.62 212 LEU A O 1
ATOM 1686 N N . SER A 1 213 ? 6.044 33.924 -4.605 1.00 96.06 213 SER A N 1
ATOM 1687 C CA . SER A 1 213 ? 5.645 35.235 -4.067 1.00 96.06 213 SER A CA 1
ATOM 1688 C C . SER A 1 213 ? 5.202 36.217 -5.152 1.00 96.06 213 SER A C 1
ATOM 1690 O O . SER A 1 213 ? 5.633 36.139 -6.300 1.00 96.06 213 SER A O 1
ATOM 1692 N N . SER A 1 214 ? 4.403 37.222 -4.779 1.00 93.25 214 SER A N 1
ATOM 1693 C CA . SER A 1 214 ? 4.000 38.314 -5.691 1.00 93.25 214 SER A CA 1
ATOM 1694 C C . SER A 1 214 ? 5.178 39.063 -6.349 1.00 93.25 214 SER A C 1
ATOM 1696 O O . SER A 1 214 ? 5.043 39.586 -7.465 1.00 93.25 214 SER A O 1
ATOM 1698 N N . GLY A 1 215 ? 6.337 39.093 -5.681 1.00 91.31 215 GLY A N 1
ATOM 1699 C CA . GLY A 1 215 ? 7.590 39.657 -6.190 1.00 91.31 215 GLY A CA 1
ATOM 1700 C C . GLY A 1 215 ? 8.293 38.791 -7.242 1.00 91.31 215 GLY A C 1
ATOM 1701 O O . GLY A 1 215 ? 9.087 39.322 -8.010 1.00 91.31 215 GLY A O 1
ATOM 1702 N N . GLY A 1 216 ? 7.962 37.499 -7.329 1.00 93.81 216 GLY A N 1
ATOM 1703 C CA . GLY A 1 216 ? 8.604 36.529 -8.220 1.00 93.81 216 GLY A CA 1
ATOM 1704 C C . GLY A 1 216 ? 9.735 35.714 -7.585 1.00 93.81 216 GLY A C 1
ATOM 1705 O O . GLY A 1 216 ? 10.402 34.973 -8.299 1.00 93.81 216 GLY A O 1
ATOM 1706 N N . ASN A 1 217 ? 9.945 35.820 -6.267 1.00 95.38 217 ASN A N 1
ATOM 1707 C CA . ASN A 1 217 ? 10.823 34.907 -5.529 1.00 95.38 217 ASN A CA 1
ATOM 1708 C C . ASN A 1 217 ? 10.106 33.566 -5.336 1.00 95.38 217 ASN A C 1
ATOM 1710 O O . ASN A 1 217 ? 8.909 33.564 -5.018 1.00 95.38 217 ASN A O 1
ATOM 1714 N N . VAL A 1 218 ? 10.845 32.464 -5.455 1.00 96.56 218 VAL A N 1
ATOM 1715 C CA . VAL A 1 218 ? 10.355 31.093 -5.265 1.00 96.56 218 VAL A CA 1
ATOM 1716 C C . VAL A 1 218 ? 11.015 30.488 -4.026 1.00 96.56 218 VAL A C 1
ATOM 1718 O O . VAL A 1 218 ? 12.230 30.586 -3.856 1.00 96.56 218 VAL A O 1
ATOM 1721 N N . TYR A 1 219 ? 10.221 29.861 -3.161 1.00 95.88 219 TYR A N 1
ATOM 1722 C CA . TYR A 1 219 ? 10.675 29.225 -1.923 1.00 95.88 219 TYR A CA 1
ATOM 1723 C C . TYR A 1 219 ? 10.312 27.742 -1.943 1.00 95.88 219 TYR A C 1
ATOM 1725 O O . TYR A 1 219 ? 9.155 27.416 -2.180 1.00 95.88 219 TYR A O 1
ATOM 1733 N N . SER A 1 220 ? 11.271 26.856 -1.673 1.00 95.44 220 SER A N 1
ATOM 1734 C CA . SER A 1 220 ? 11.048 25.408 -1.601 1.00 95.44 220 SER A CA 1
ATOM 1735 C C . SER A 1 220 ? 11.308 24.881 -0.185 1.00 95.44 220 SER A C 1
ATOM 1737 O O . SER A 1 220 ? 12.429 24.982 0.331 1.00 95.44 220 SER A O 1
ATOM 1739 N N . LEU A 1 221 ? 10.264 24.344 0.449 1.00 94.94 221 LEU A N 1
ATOM 1740 C CA . LEU A 1 221 ? 10.210 23.917 1.852 1.00 94.94 221 LEU A CA 1
ATOM 1741 C C . LEU A 1 221 ? 10.018 22.396 1.950 1.00 94.94 221 LEU A C 1
ATOM 1743 O O . LEU A 1 221 ? 9.225 21.874 1.172 1.00 94.94 221 LEU A O 1
ATOM 1747 N N . PRO A 1 222 ? 10.655 21.689 2.902 1.00 95.12 222 PRO A N 1
ATOM 1748 C CA . PRO A 1 222 ? 10.256 20.324 3.267 1.00 95.12 222 PRO A CA 1
ATOM 1749 C C . PRO A 1 222 ? 8.784 20.276 3.688 1.00 95.12 222 PRO A C 1
ATOM 1751 O O . PRO A 1 222 ? 8.326 21.195 4.363 1.00 95.12 222 PRO A O 1
ATOM 1754 N N . VAL A 1 223 ? 8.055 19.210 3.355 1.00 94.81 223 VAL A N 1
ATOM 1755 C CA . VAL A 1 223 ? 6.678 18.997 3.841 1.00 94.81 223 VAL A CA 1
ATOM 1756 C C . VAL A 1 223 ? 6.653 18.746 5.348 1.00 94.81 223 VAL A C 1
ATOM 1758 O O . VAL A 1 223 ? 5.772 19.261 6.030 1.00 94.81 223 VAL A O 1
ATOM 1761 N N . SER A 1 224 ? 7.617 17.999 5.894 1.00 93.94 224 SER A N 1
ATOM 1762 C CA . SER A 1 224 ? 7.610 17.658 7.320 1.00 93.94 224 SER A CA 1
ATOM 1763 C C . SER A 1 224 ? 7.899 18.865 8.218 1.00 93.94 224 SER A C 1
ATOM 1765 O O . SER A 1 224 ? 8.883 19.592 8.037 1.00 93.94 224 SER A O 1
ATOM 1767 N N . LYS A 1 225 ? 7.091 19.011 9.272 1.00 94.25 225 LYS A N 1
ATOM 1768 C CA . LYS A 1 225 ? 7.292 19.957 10.375 1.00 94.25 225 LYS A CA 1
ATOM 1769 C C . LYS A 1 225 ? 8.644 19.742 11.062 1.00 94.25 225 LYS A C 1
ATOM 1771 O O . LYS A 1 225 ? 9.315 20.725 11.360 1.00 94.25 225 LYS A O 1
ATOM 1776 N N . SER A 1 226 ? 9.096 18.490 11.228 1.00 92.81 226 SER A N 1
ATOM 1777 C CA . SER A 1 226 ? 10.416 18.188 11.815 1.00 92.81 226 SER A CA 1
ATOM 1778 C C . SER A 1 226 ? 11.555 18.832 11.032 1.00 92.81 226 SER A C 1
ATOM 1780 O O . SER A 1 226 ? 12.516 19.319 11.622 1.00 92.81 226 SER A O 1
ATOM 1782 N N . ASP A 1 227 ? 11.431 18.881 9.711 1.00 92.44 227 ASP A N 1
ATOM 1783 C CA . ASP A 1 227 ? 12.527 19.253 8.821 1.00 92.44 227 ASP A CA 1
ATOM 1784 C C . ASP A 1 227 ? 12.483 20.760 8.539 1.00 92.44 227 ASP A C 1
ATOM 1786 O O . ASP A 1 227 ? 13.520 21.411 8.425 1.00 92.44 227 ASP A O 1
ATOM 1790 N N . GLN A 1 228 ? 11.285 21.355 8.574 1.00 93.69 228 GLN A N 1
ATOM 1791 C CA . GLN A 1 228 ? 11.102 22.799 8.723 1.00 93.69 228 GLN A CA 1
ATOM 1792 C C . GLN A 1 228 ? 11.660 23.317 10.065 1.00 93.69 228 GLN A C 1
ATOM 1794 O O . GLN A 1 228 ? 12.226 24.412 10.114 1.00 93.69 228 GLN A O 1
ATOM 1799 N N . GLU A 1 229 ? 11.543 22.560 11.157 1.00 92.38 229 GLU A N 1
ATOM 1800 C CA . GLU A 1 229 ? 12.005 22.987 12.484 1.00 92.38 229 GLU A CA 1
ATOM 1801 C C . GLU A 1 229 ? 13.507 22.755 12.713 1.00 92.38 229 GLU A C 1
ATOM 1803 O O . GLU A 1 229 ? 14.157 23.643 13.271 1.00 92.38 229 GLU A O 1
ATOM 1808 N N . ASN A 1 230 ? 14.075 21.641 12.240 1.00 91.19 230 ASN A N 1
ATOM 1809 C CA . ASN A 1 230 ? 15.478 21.260 12.477 1.00 91.19 230 ASN A CA 1
ATOM 1810 C C . ASN A 1 230 ? 16.417 21.505 11.280 1.00 91.19 230 ASN A C 1
ATOM 1812 O O . ASN A 1 230 ? 17.633 21.567 11.457 1.00 91.19 230 ASN A O 1
ATOM 1816 N N . GLY A 1 231 ? 15.883 21.657 10.064 1.00 86.94 231 GLY A N 1
ATOM 1817 C CA . GLY A 1 231 ? 16.675 21.885 8.855 1.00 86.94 231 GLY A CA 1
ATOM 1818 C C . GLY A 1 231 ? 17.373 23.249 8.813 1.00 86.94 231 GLY A C 1
ATOM 1819 O O . GLY A 1 231 ? 17.072 24.168 9.580 1.00 86.94 231 GLY A O 1
ATOM 1820 N N . TRP A 1 232 ? 18.306 23.409 7.869 1.00 87.94 232 TRP A N 1
ATOM 1821 C CA . TRP A 1 232 ? 19.055 24.656 7.672 1.00 87.94 232 TRP A CA 1
ATOM 1822 C C . TRP A 1 232 ? 18.119 25.847 7.424 1.00 87.94 232 TRP A C 1
ATOM 1824 O O . TRP A 1 232 ? 17.250 25.788 6.551 1.00 87.94 232 TRP A O 1
ATOM 1834 N N . LYS A 1 233 ? 18.302 26.942 8.170 1.00 90.06 233 LYS A N 1
ATOM 1835 C CA . LYS A 1 233 ? 17.433 28.128 8.103 1.00 90.06 233 LYS A CA 1
ATOM 1836 C C . LYS A 1 233 ? 18.185 29.305 7.473 1.00 90.06 233 LYS A C 1
ATOM 1838 O O . LYS A 1 233 ? 19.232 29.684 8.009 1.00 90.06 233 LYS A O 1
ATOM 1843 N N . PRO A 1 234 ? 17.687 29.895 6.370 1.00 87.38 234 PRO A N 1
ATOM 1844 C CA . PRO A 1 234 ? 18.346 31.022 5.720 1.00 87.38 234 PRO A CA 1
ATOM 1845 C C . PRO A 1 234 ? 18.363 32.264 6.614 1.00 87.38 234 PRO A C 1
ATOM 1847 O O . PRO A 1 234 ? 17.535 32.426 7.512 1.00 87.38 234 PRO A O 1
ATOM 1850 N N . PHE A 1 235 ? 19.293 33.176 6.334 1.00 85.00 235 PHE A N 1
ATOM 1851 C CA . PHE A 1 235 ? 19.267 34.518 6.909 1.00 85.00 235 PHE A CA 1
ATOM 1852 C C . PHE A 1 235 ? 18.291 35.413 6.141 1.00 85.00 235 PHE A C 1
ATOM 1854 O O . PHE A 1 235 ? 18.330 35.488 4.914 1.00 85.00 235 PHE A O 1
ATOM 1861 N N . GLU A 1 236 ? 17.457 36.133 6.880 1.00 81.12 236 GLU A N 1
ATOM 1862 C CA . GLU A 1 236 ? 16.542 37.150 6.381 1.00 81.12 236 GLU A CA 1
ATOM 1863 C C . GLU A 1 236 ? 17.090 38.547 6.693 1.00 81.12 236 GLU A C 1
ATOM 1865 O O . GLU A 1 236 ? 17.580 38.810 7.795 1.00 81.12 236 GLU A O 1
ATOM 1870 N N . SER A 1 237 ? 17.006 39.459 5.724 1.00 69.19 237 SER A N 1
ATOM 1871 C CA . SER A 1 237 ? 17.324 40.874 5.925 1.00 69.19 237 SER A CA 1
ATOM 1872 C C . SER A 1 237 ? 16.283 41.530 6.831 1.00 69.19 237 SER A C 1
ATOM 1874 O O . SER A 1 237 ? 15.094 41.509 6.505 1.00 69.19 237 SER A O 1
ATOM 1876 N N . SER A 1 238 ? 16.723 42.153 7.924 1.00 64.56 238 SER A N 1
ATOM 1877 C CA . SER A 1 238 ? 15.857 43.029 8.714 1.00 64.56 238 SER A CA 1
ATOM 1878 C C . SER A 1 238 ? 15.500 44.304 7.932 1.00 64.56 238 SER A C 1
ATOM 1880 O O . SER A 1 238 ? 16.148 44.659 6.946 1.00 64.56 238 SER A O 1
ATOM 1882 N N . TRP A 1 239 ? 14.466 45.010 8.394 1.00 55.97 239 TRP A N 1
ATOM 1883 C CA . TRP A 1 239 ? 14.157 46.376 7.954 1.00 55.97 239 TRP A CA 1
ATOM 1884 C C . TRP A 1 239 ? 15.221 47.380 8.427 1.00 55.97 239 TRP A C 1
ATOM 1886 O O . TRP A 1 239 ? 15.435 48.407 7.785 1.00 55.97 239 TRP A O 1
ATOM 1896 N N . ILE A 1 240 ? 15.914 47.055 9.524 1.00 60.00 240 ILE A N 1
ATOM 1897 C CA . ILE A 1 240 ? 17.142 47.721 9.953 1.00 60.00 240 ILE A CA 1
ATOM 1898 C C . ILE A 1 240 ? 18.280 47.203 9.054 1.00 60.00 240 ILE A C 1
ATOM 1900 O O . ILE A 1 240 ? 18.488 45.986 9.004 1.00 60.00 240 ILE A O 1
ATOM 1904 N N . PRO A 1 241 ? 19.043 48.071 8.364 1.00 46.09 241 PRO A N 1
ATOM 1905 C CA . PRO A 1 241 ? 20.259 47.663 7.666 1.00 46.09 241 PRO A CA 1
ATOM 1906 C C . PRO A 1 241 ? 21.239 46.931 8.597 1.00 46.09 241 PRO A C 1
ATOM 1908 O O . PRO A 1 241 ? 21.135 47.005 9.819 1.00 46.09 241 PRO A O 1
ATOM 1911 N N . PHE A 1 242 ? 22.206 46.215 8.019 1.00 65.88 242 PHE A N 1
ATOM 1912 C CA . PHE A 1 242 ? 23.210 45.390 8.723 1.00 65.88 242 PHE A CA 1
ATOM 1913 C C . PHE A 1 242 ? 22.650 44.189 9.528 1.00 65.88 242 PHE A C 1
ATOM 1915 O O . PHE A 1 242 ? 23.313 43.156 9.594 1.00 65.88 242 PHE A O 1
ATOM 1922 N N . TRP A 1 243 ? 21.438 44.265 10.088 1.00 63.78 243 TRP A N 1
ATOM 1923 C CA . TRP A 1 243 ? 20.830 43.207 10.900 1.00 63.78 243 TRP A CA 1
ATOM 1924 C C . TRP A 1 243 ? 20.278 42.064 10.035 1.00 63.78 243 TRP A C 1
ATOM 1926 O O . TRP A 1 243 ? 19.530 42.273 9.075 1.00 63.78 243 TRP A O 1
ATOM 1936 N N . ARG A 1 244 ? 20.626 40.827 10.407 1.00 73.00 244 ARG A N 1
ATOM 1937 C CA . ARG A 1 244 ? 20.165 39.592 9.757 1.00 73.00 244 ARG A CA 1
ATOM 1938 C C . ARG A 1 244 ? 19.634 38.617 10.799 1.00 73.00 244 ARG A C 1
ATOM 1940 O O . ARG A 1 244 ? 20.407 38.093 11.597 1.00 73.00 244 ARG A O 1
ATOM 1947 N N . ASN A 1 245 ? 18.341 38.325 10.746 1.00 79.19 245 ASN A N 1
ATOM 1948 C CA . ASN A 1 245 ? 17.729 37.300 11.591 1.00 79.19 245 ASN A CA 1
ATOM 1949 C C . ASN A 1 245 ? 17.775 35.953 10.858 1.00 79.19 245 ASN A C 1
ATOM 1951 O O . ASN A 1 245 ? 17.749 35.923 9.630 1.00 79.19 245 ASN A O 1
ATOM 1955 N N . ARG A 1 246 ? 17.823 34.822 11.569 1.00 83.75 246 ARG A N 1
ATOM 1956 C CA . ARG A 1 246 ? 17.528 33.525 10.933 1.00 83.75 246 ARG A CA 1
ATOM 1957 C C . ARG A 1 246 ? 16.020 33.402 10.713 1.00 83.75 246 ARG A C 1
ATOM 1959 O O . ARG A 1 246 ? 15.238 33.843 11.555 1.00 83.75 246 ARG A O 1
ATOM 1966 N N . ALA A 1 247 ? 15.623 32.783 9.605 1.00 87.19 247 ALA A N 1
ATOM 1967 C CA . ALA A 1 247 ? 14.244 32.378 9.372 1.00 87.19 247 ALA A CA 1
ATOM 1968 C C . ALA A 1 247 ? 13.744 31.460 10.502 1.00 87.19 247 ALA A C 1
ATOM 1970 O O . ALA A 1 247 ? 14.513 30.682 11.072 1.00 87.19 247 ALA A O 1
ATOM 1971 N N . GLN A 1 248 ? 12.445 31.515 10.808 1.00 85.88 248 GLN A N 1
ATOM 1972 C CA . GLN A 1 248 ? 11.835 30.639 11.820 1.00 85.88 248 GLN A CA 1
ATOM 1973 C C . GLN A 1 248 ? 11.789 29.168 11.364 1.00 85.88 248 GLN A C 1
ATOM 1975 O O . GLN A 1 248 ? 11.923 28.261 12.187 1.00 85.88 248 GLN A O 1
ATOM 1980 N N . LEU A 1 249 ? 11.663 28.937 10.053 1.00 90.50 249 LEU A N 1
ATOM 1981 C CA . LEU A 1 249 ? 11.548 27.623 9.415 1.00 90.50 249 LEU A CA 1
ATOM 1982 C C . LEU A 1 249 ? 12.661 27.418 8.375 1.00 90.50 249 LEU A C 1
ATOM 1984 O O . LEU A 1 249 ? 13.159 28.383 7.790 1.00 90.50 249 LEU A O 1
ATOM 1988 N N . SER A 1 250 ? 13.021 26.162 8.119 1.00 92.06 250 SER A N 1
ATOM 1989 C CA . SER A 1 250 ? 13.887 25.772 7.009 1.00 92.06 250 SER A CA 1
ATOM 1990 C C . SER A 1 250 ? 13.163 25.957 5.677 1.00 92.06 250 SER A C 1
ATOM 1992 O O . SER A 1 250 ? 12.059 25.454 5.471 1.00 92.06 250 SER A O 1
ATOM 1994 N N . TYR A 1 251 ? 13.798 26.690 4.765 1.00 92.75 251 TYR A N 1
ATOM 1995 C CA . TYR A 1 251 ? 13.389 26.800 3.370 1.00 92.75 251 TYR A CA 1
ATOM 1996 C C . TYR A 1 251 ? 14.602 27.130 2.499 1.00 92.75 251 TYR A C 1
ATOM 1998 O O . TYR A 1 251 ? 15.556 27.760 2.959 1.00 92.75 251 TYR A O 1
ATOM 2006 N N . ARG A 1 252 ? 14.556 26.757 1.217 1.00 91.56 252 ARG A N 1
ATOM 2007 C CA . ARG A 1 252 ? 15.559 27.164 0.225 1.00 91.56 252 ARG A CA 1
ATOM 2008 C C . ARG A 1 252 ? 14.948 28.152 -0.775 1.00 91.56 252 ARG A C 1
ATOM 2010 O O . ARG A 1 252 ? 13.957 27.806 -1.418 1.00 91.56 252 ARG A O 1
ATOM 2017 N N . PRO A 1 253 ? 15.478 29.381 -0.903 1.00 92.31 253 PRO A N 1
ATOM 2018 C CA . PRO A 1 253 ? 15.101 30.286 -1.984 1.00 92.31 253 PRO A CA 1
ATOM 2019 C C . PRO A 1 253 ? 15.744 29.831 -3.304 1.00 92.31 253 PRO A C 1
ATOM 2021 O O . PRO A 1 253 ? 16.965 29.683 -3.380 1.00 92.31 253 PRO A O 1
ATOM 2024 N N . LEU A 1 254 ? 14.927 29.619 -4.336 1.00 93.69 254 LEU A N 1
ATOM 2025 C CA . LEU A 1 254 ? 15.383 29.217 -5.668 1.00 93.69 254 LEU A CA 1
ATOM 2026 C C . LEU A 1 254 ? 15.625 30.462 -6.533 1.00 93.69 254 LEU A C 1
ATOM 2028 O O . LEU A 1 254 ? 14.758 31.332 -6.641 1.00 93.69 254 LEU A O 1
ATOM 2032 N N . HIS A 1 255 ? 16.812 30.548 -7.136 1.00 90.69 255 HIS A N 1
ATOM 2033 C CA . HIS A 1 255 ? 17.308 31.743 -7.824 1.00 90.69 255 HIS A CA 1
ATOM 2034 C C . HIS A 1 255 ? 17.630 31.453 -9.306 1.00 90.69 255 HIS A C 1
ATOM 2036 O O . HIS A 1 255 ? 18.788 31.195 -9.640 1.00 90.69 255 HIS A O 1
ATOM 2042 N N . PRO A 1 256 ? 16.640 31.495 -10.219 1.00 93.31 256 PRO A N 1
ATOM 2043 C CA . PRO A 1 256 ? 16.906 31.471 -11.657 1.00 93.31 256 PRO A CA 1
ATOM 2044 C C . PRO A 1 256 ? 17.736 32.684 -12.109 1.00 93.31 256 PRO A C 1
ATOM 2046 O O . PRO A 1 256 ? 17.675 33.762 -11.516 1.00 93.31 256 PRO A O 1
ATOM 2049 N N . GLN A 1 257 ? 18.500 32.522 -13.194 1.00 93.00 257 GLN A N 1
ATOM 2050 C CA . GLN A 1 257 ? 19.361 33.572 -13.756 1.00 93.00 257 GLN A CA 1
ATOM 2051 C C . GLN A 1 257 ? 18.538 34.585 -14.577 1.00 93.00 257 GLN A C 1
ATOM 2053 O O . GLN A 1 257 ? 18.500 34.559 -15.812 1.00 93.00 257 GLN A O 1
ATOM 2058 N N . LEU A 1 258 ? 17.817 35.453 -13.866 1.00 93.06 258 LEU A N 1
ATOM 2059 C CA . LEU A 1 258 ? 16.891 36.440 -14.425 1.00 93.06 258 LEU A CA 1
ATOM 2060 C C . LEU A 1 258 ? 17.597 37.699 -14.956 1.00 93.06 258 LEU A C 1
ATOM 2062 O O . LEU A 1 258 ? 18.599 38.160 -14.411 1.00 93.06 258 LEU A O 1
ATOM 2066 N N . GLY A 1 259 ? 17.037 38.279 -16.017 1.00 90.44 259 GLY A N 1
ATOM 2067 C CA . GLY A 1 259 ? 17.425 39.580 -16.554 1.00 90.44 259 GLY A CA 1
ATOM 2068 C C . GLY A 1 259 ? 16.876 40.759 -15.741 1.00 90.44 259 GLY A C 1
ATOM 2069 O O . GLY A 1 259 ? 16.027 40.613 -14.862 1.00 90.44 259 GLY A O 1
ATOM 2070 N N . LEU A 1 260 ? 17.342 41.970 -16.057 1.00 89.50 260 LEU A N 1
ATOM 2071 C CA . LEU A 1 260 ? 16.961 43.188 -15.337 1.00 89.50 260 LEU A CA 1
ATOM 2072 C C . LEU A 1 260 ? 15.444 43.454 -15.418 1.00 89.50 260 LEU A C 1
ATOM 2074 O O . LEU A 1 260 ? 14.917 43.764 -16.484 1.00 89.50 260 LEU A O 1
ATOM 2078 N N . GLY A 1 261 ? 14.754 43.367 -14.276 1.00 89.50 261 GLY A N 1
ATOM 2079 C CA . GLY A 1 261 ? 13.299 43.555 -14.180 1.00 89.50 261 GLY A CA 1
ATOM 2080 C C . GLY A 1 261 ? 12.461 42.342 -14.610 1.00 89.50 261 GLY A C 1
ATOM 2081 O O . GLY A 1 261 ? 11.231 42.417 -14.615 1.00 89.50 261 GLY A O 1
ATOM 2082 N N . GLU A 1 262 ? 13.099 41.224 -14.954 1.00 94.88 262 GLU A N 1
ATOM 2083 C CA . GLU A 1 262 ? 12.431 39.940 -15.151 1.00 94.88 262 GLU A CA 1
ATOM 2084 C C . GLU A 1 262 ? 12.085 39.308 -13.792 1.00 94.88 262 GLU A C 1
ATOM 2086 O O . GLU A 1 262 ? 12.824 39.460 -12.820 1.00 94.88 262 GLU A O 1
ATOM 2091 N N . LYS A 1 263 ? 10.955 38.598 -13.709 1.00 95.50 263 LYS A N 1
ATOM 2092 C CA . LYS A 1 263 ? 10.541 37.866 -12.502 1.00 95.50 263 LYS A CA 1
ATOM 2093 C C . LYS A 1 263 ? 9.816 36.569 -12.855 1.00 95.50 263 LYS A C 1
ATOM 2095 O O . LYS A 1 263 ? 9.246 36.477 -13.944 1.00 95.50 263 LYS A O 1
ATOM 2100 N N . VAL A 1 264 ? 9.789 35.594 -11.943 1.00 97.00 264 VAL A N 1
ATOM 2101 C CA . VAL A 1 264 ? 8.932 34.401 -12.083 1.00 97.00 264 VAL A CA 1
ATOM 2102 C C . VAL A 1 264 ? 7.456 34.811 -11.966 1.00 97.00 264 VAL A C 1
ATOM 2104 O O . VAL A 1 264 ? 7.107 35.735 -11.225 1.00 97.00 264 VAL A O 1
ATOM 2107 N N . THR A 1 265 ? 6.594 34.155 -12.742 1.00 96.12 265 THR A N 1
ATOM 2108 C CA . THR A 1 265 ? 5.158 34.464 -12.885 1.00 96.12 265 THR A CA 1
ATOM 2109 C C . THR A 1 265 ? 4.245 33.259 -12.701 1.00 96.12 265 THR A C 1
ATOM 2111 O O . THR A 1 265 ? 3.120 33.435 -12.238 1.00 96.12 265 THR A O 1
ATOM 2114 N N . ALA A 1 266 ? 4.735 32.061 -13.016 1.00 96.94 266 ALA A N 1
ATOM 2115 C CA . ALA A 1 266 ? 4.065 30.790 -12.787 1.00 96.94 266 ALA A CA 1
ATOM 2116 C C . ALA A 1 266 ? 5.098 29.717 -12.417 1.00 96.94 266 ALA A C 1
ATOM 2118 O O . ALA A 1 266 ? 6.273 29.824 -12.784 1.00 96.94 266 ALA A O 1
ATOM 2119 N N . ILE A 1 267 ? 4.632 28.701 -11.694 1.00 97.81 267 ILE A N 1
ATOM 2120 C CA . ILE A 1 267 ? 5.385 27.516 -11.281 1.00 97.81 267 ILE A CA 1
ATOM 2121 C C . ILE A 1 267 ? 4.535 26.265 -11.537 1.00 97.81 267 ILE A C 1
ATOM 2123 O O . ILE A 1 267 ? 3.309 26.339 -11.467 1.00 97.81 267 ILE A O 1
ATOM 2127 N N . SER A 1 268 ? 5.172 25.139 -11.847 1.00 97.50 268 SER A N 1
ATOM 2128 C CA . SER A 1 268 ? 4.520 23.829 -11.992 1.00 97.50 268 SER A CA 1
ATOM 2129 C C . SER A 1 268 ? 5.533 22.731 -11.662 1.00 97.50 268 SER A C 1
ATOM 2131 O O . SER A 1 268 ? 6.675 22.833 -12.104 1.00 97.50 268 SER A O 1
ATOM 2133 N N . SER A 1 269 ? 5.162 21.719 -10.876 1.00 96.38 269 SER A N 1
ATOM 2134 C CA . SER A 1 269 ? 6.077 20.663 -10.420 1.00 96.38 269 SER A CA 1
ATOM 2135 C C . SER A 1 269 ? 5.515 19.267 -10.647 1.00 96.38 269 SER A C 1
ATOM 2137 O O . SER A 1 269 ? 4.321 19.042 -10.457 1.00 96.38 269 SER A O 1
ATOM 2139 N N . GLY A 1 270 ? 6.405 18.341 -11.002 1.00 95.75 270 GLY A N 1
ATOM 2140 C CA . GLY A 1 270 ? 6.187 16.908 -10.839 1.00 95.75 270 GLY A CA 1
ATOM 2141 C C . GLY A 1 270 ? 6.674 16.433 -9.472 1.00 95.75 270 GLY A C 1
ATOM 2142 O O . GLY A 1 270 ? 6.821 17.220 -8.534 1.00 95.75 270 GLY A O 1
ATOM 2143 N N . LEU A 1 271 ? 6.974 15.139 -9.357 1.00 94.94 271 LEU A N 1
ATOM 2144 C CA . LEU A 1 271 ? 7.427 14.542 -8.095 1.00 94.94 271 LEU A CA 1
ATOM 2145 C C . LEU A 1 271 ? 8.884 14.884 -7.764 1.00 94.94 271 LEU A C 1
ATOM 2147 O O . LEU A 1 271 ? 9.225 15.024 -6.592 1.00 94.94 271 LEU A O 1
ATOM 2151 N N . GLU A 1 272 ? 9.719 15.048 -8.791 1.00 95.19 272 GLU A N 1
ATOM 2152 C CA . GLU A 1 272 ? 11.167 15.270 -8.666 1.00 95.19 272 GLU A CA 1
ATOM 2153 C C . GLU A 1 272 ? 11.610 16.654 -9.162 1.00 95.19 272 GLU A C 1
ATOM 2155 O O . GLU A 1 272 ? 12.664 17.148 -8.753 1.00 95.19 272 GLU A O 1
ATOM 2160 N N . HIS A 1 273 ? 10.829 17.288 -10.045 1.00 96.88 273 HIS A N 1
ATOM 2161 C CA . HIS A 1 273 ? 11.231 18.464 -10.823 1.00 96.88 273 HIS A CA 1
ATOM 2162 C C . HIS A 1 273 ? 10.234 19.627 -10.753 1.00 96.88 273 HIS A C 1
ATOM 2164 O O . HIS A 1 273 ? 9.064 19.468 -10.414 1.00 96.88 273 HIS A O 1
ATOM 2170 N N . LEU A 1 274 ? 10.720 20.814 -11.109 1.00 97.56 274 LEU A N 1
ATOM 2171 C CA . LEU A 1 274 ? 10.001 22.084 -11.081 1.00 97.56 274 LEU A CA 1
ATOM 2172 C C . LEU A 1 274 ? 10.298 22.896 -12.344 1.00 97.56 274 LEU A C 1
ATOM 2174 O O . LEU A 1 274 ? 11.461 23.121 -12.672 1.00 97.56 274 LEU A O 1
ATOM 2178 N N . LEU A 1 275 ? 9.250 23.406 -12.989 1.00 98.12 275 LEU A N 1
ATOM 2179 C CA . LEU A 1 275 ? 9.303 24.424 -14.035 1.00 98.12 275 LEU A CA 1
ATOM 2180 C C . LEU A 1 275 ? 8.980 25.815 -13.466 1.00 98.12 275 LEU A C 1
ATOM 2182 O O . LEU A 1 275 ? 8.051 25.981 -12.673 1.00 98.12 275 LEU A O 1
ATOM 2186 N N . LEU A 1 276 ? 9.709 26.830 -13.933 1.00 98.12 276 LEU A N 1
ATOM 2187 C CA . LEU A 1 276 ? 9.516 28.248 -13.616 1.00 98.12 276 LEU A CA 1
ATOM 2188 C C . LEU A 1 276 ? 9.320 29.045 -14.913 1.00 98.12 276 LEU A C 1
ATOM 2190 O O . LEU A 1 276 ? 10.210 29.046 -15.762 1.00 98.12 276 LEU A O 1
ATOM 2194 N N . LEU A 1 277 ? 8.210 29.776 -15.050 1.00 98.00 277 LEU A N 1
ATOM 2195 C CA . LEU A 1 277 ? 7.938 30.643 -16.208 1.00 98.00 277 LEU A CA 1
ATOM 2196 C C . LEU A 1 277 ? 8.088 32.126 -15.843 1.00 98.00 277 LEU A C 1
ATOM 2198 O O . LEU A 1 277 ? 7.497 32.601 -14.866 1.00 98.00 277 LEU A O 1
ATOM 2202 N N . THR A 1 278 ? 8.854 32.881 -16.633 1.00 97.44 278 THR A N 1
ATOM 2203 C CA . THR A 1 278 ? 9.178 34.292 -16.357 1.00 97.44 278 THR A CA 1
ATOM 2204 C C . THR A 1 278 ? 8.325 35.304 -17.128 1.00 97.44 278 THR A C 1
ATOM 2206 O O . THR A 1 278 ? 7.742 34.999 -18.166 1.00 97.44 278 THR A O 1
ATOM 2209 N N . THR A 1 279 ? 8.336 36.571 -16.691 1.00 96.00 279 THR A N 1
ATOM 2210 C CA . THR A 1 279 ? 7.722 37.703 -17.419 1.00 96.00 279 THR A CA 1
ATOM 2211 C C . THR A 1 279 ? 8.252 37.916 -18.841 1.00 96.00 279 THR A C 1
ATOM 2213 O O . THR A 1 279 ? 7.599 38.616 -19.616 1.00 96.00 279 THR A O 1
ATOM 2216 N N . SER A 1 280 ? 9.414 37.359 -19.204 1.00 95.25 280 SER A N 1
ATOM 2217 C CA . SER A 1 280 ? 9.953 37.452 -20.568 1.00 95.25 280 SER A CA 1
ATOM 2218 C C . SER A 1 280 ? 9.572 36.260 -21.461 1.00 95.25 280 SER A C 1
ATOM 2220 O O . SER A 1 280 ? 9.856 36.291 -22.659 1.00 95.25 280 SER A O 1
ATOM 2222 N N . GLY A 1 281 ? 8.875 35.258 -20.908 1.00 95.81 281 GLY A N 1
ATOM 2223 C CA . GLY A 1 281 ? 8.482 34.022 -21.591 1.00 95.81 281 GLY A CA 1
ATOM 2224 C C . GLY A 1 281 ? 9.565 32.941 -21.602 1.00 95.81 281 GLY A C 1
ATOM 2225 O O . GLY A 1 281 ? 9.482 32.025 -22.416 1.00 95.81 281 GLY A O 1
ATOM 2226 N N . ARG A 1 282 ? 10.588 33.045 -20.739 1.00 97.44 282 ARG A N 1
ATOM 2227 C CA . ARG A 1 282 ? 11.621 32.010 -20.569 1.00 97.44 282 ARG A CA 1
ATOM 2228 C C . ARG A 1 282 ? 11.182 30.963 -19.553 1.00 97.44 282 ARG A C 1
ATOM 2230 O O . ARG A 1 282 ? 10.516 31.296 -18.571 1.00 97.44 282 ARG A O 1
ATOM 2237 N N . VAL A 1 283 ? 11.620 29.725 -19.771 1.00 97.50 283 VAL A N 1
ATOM 2238 C CA . VAL A 1 283 ? 11.416 28.600 -18.853 1.00 97.50 283 VAL A CA 1
ATOM 2239 C C . VAL A 1 283 ? 12.742 28.225 -18.200 1.00 97.50 283 VAL A C 1
ATOM 2241 O O . VAL A 1 283 ? 13.764 28.091 -18.877 1.00 97.50 283 VAL A O 1
ATOM 2244 N N . PHE A 1 284 ? 12.712 28.043 -16.883 1.00 97.62 284 PHE A N 1
ATOM 2245 C CA . PHE A 1 284 ? 13.777 27.392 -16.125 1.00 97.62 284 PHE A CA 1
ATOM 2246 C C . PHE A 1 284 ? 13.265 26.087 -15.520 1.00 97.62 284 PHE A C 1
ATOM 2248 O O . PHE A 1 284 ? 12.086 25.980 -15.189 1.00 97.62 284 PHE A O 1
ATOM 2255 N N . SER A 1 285 ? 14.168 25.133 -15.330 1.00 97.31 285 SER A N 1
ATOM 2256 C CA . SER A 1 285 ? 13.935 23.844 -14.686 1.00 97.31 285 SER A CA 1
ATOM 2257 C C . SER A 1 285 ? 14.837 23.681 -13.460 1.00 97.31 285 SER A C 1
ATOM 2259 O O . SER A 1 285 ? 16.011 24.054 -13.518 1.00 97.31 285 SER A O 1
ATOM 2261 N N . ALA A 1 286 ? 14.343 23.070 -12.388 1.00 96.31 286 ALA A N 1
ATOM 2262 C CA . ALA A 1 286 ? 15.148 22.686 -11.227 1.00 96.31 286 ALA A CA 1
ATOM 2263 C C . ALA A 1 286 ? 14.727 21.311 -10.695 1.00 96.31 286 ALA A C 1
ATOM 2265 O O . ALA A 1 286 ? 13.558 20.934 -10.799 1.00 96.31 286 ALA A O 1
ATOM 2266 N N . ALA A 1 287 ? 15.663 20.582 -10.087 1.00 95.38 287 ALA A N 1
ATOM 2267 C CA . ALA A 1 287 ? 15.316 19.475 -9.203 1.00 95.38 287 ALA A CA 1
ATOM 2268 C C . ALA A 1 287 ? 14.720 20.029 -7.898 1.00 95.38 287 ALA A C 1
ATOM 2270 O O . ALA A 1 287 ? 15.133 21.092 -7.428 1.00 95.38 287 ALA A O 1
ATOM 2271 N N . VAL A 1 288 ? 13.759 19.320 -7.309 1.00 93.44 288 VAL A N 1
ATOM 2272 C CA . VAL A 1 288 ? 13.162 19.691 -6.017 1.00 93.44 288 VAL A CA 1
ATOM 2273 C C . VAL A 1 288 ? 13.223 18.581 -4.984 1.00 93.44 288 VAL A C 1
ATOM 2275 O O . VAL A 1 288 ? 13.533 18.912 -3.840 1.00 93.44 288 VAL A O 1
ATOM 2278 N N . SER A 1 289 ? 12.998 17.318 -5.364 1.00 89.69 289 SER A N 1
ATOM 2279 C CA . SER A 1 289 ? 13.042 16.203 -4.409 1.00 89.69 289 SER A CA 1
ATOM 2280 C C . SER A 1 289 ? 14.400 16.104 -3.713 1.00 89.69 289 SER A C 1
ATOM 2282 O O . SER A 1 289 ? 15.454 16.330 -4.313 1.00 89.69 289 SER A O 1
ATOM 2284 N N . SER A 1 290 ? 14.358 15.806 -2.418 1.00 85.25 290 SER A N 1
ATOM 2285 C CA . SER A 1 290 ? 15.526 15.497 -1.596 1.00 85.25 290 SER A CA 1
ATOM 2286 C C . SER A 1 290 ? 15.916 14.015 -1.625 1.00 85.25 290 SER A C 1
ATOM 2288 O O . SER A 1 290 ? 17.033 13.691 -1.226 1.00 85.25 290 SER A O 1
ATOM 2290 N N . GLU A 1 291 ? 15.035 13.150 -2.134 1.00 83.56 291 GLU A N 1
ATOM 2291 C CA . GLU A 1 291 ? 15.214 11.695 -2.224 1.00 83.56 291 GLU A CA 1
ATOM 2292 C C . GLU A 1 291 ? 15.800 11.282 -3.584 1.00 83.56 291 GLU A C 1
ATOM 2294 O O . GLU A 1 291 ? 16.689 10.431 -3.646 1.00 83.56 291 GLU A O 1
ATOM 2299 N N . HIS A 1 292 ? 15.344 11.897 -4.684 1.00 86.88 292 HIS A N 1
ATOM 2300 C CA . HIS A 1 292 ? 15.730 11.523 -6.050 1.00 86.88 292 HIS A CA 1
ATOM 2301 C C . HIS A 1 292 ? 16.058 12.746 -6.919 1.00 86.88 292 HIS A C 1
ATOM 2303 O O . HIS A 1 292 ? 15.342 13.749 -6.916 1.00 86.88 292 HIS A O 1
ATOM 2309 N N . PHE A 1 293 ? 17.125 12.648 -7.718 1.00 91.94 293 PHE A N 1
ATOM 2310 C CA . PHE A 1 293 ? 17.447 13.649 -8.738 1.00 91.94 293 PHE A CA 1
ATOM 2311 C C . PHE A 1 293 ? 16.792 13.272 -10.084 1.00 91.94 293 PHE A C 1
ATOM 2313 O O . PHE A 1 293 ? 16.954 12.126 -10.509 1.00 91.94 293 PHE A O 1
ATOM 2320 N N . PRO A 1 294 ? 16.126 14.214 -10.786 1.00 93.25 294 PRO A N 1
ATOM 2321 C CA . PRO A 1 294 ? 15.514 13.992 -12.096 1.00 93.25 294 PRO A CA 1
ATOM 2322 C C . PRO A 1 294 ? 16.411 13.241 -13.089 1.00 93.25 294 PRO A C 1
ATOM 2324 O O . PRO A 1 294 ? 17.485 13.717 -13.459 1.00 93.25 294 PRO A O 1
ATOM 2327 N N . SER A 1 295 ? 15.949 12.069 -13.524 1.00 92.19 295 SER A N 1
ATOM 2328 C CA . SER A 1 295 ? 16.711 11.123 -14.357 1.00 92.19 295 SER A CA 1
ATOM 2329 C C . SER A 1 295 ? 16.050 10.789 -15.699 1.00 92.19 295 SER A C 1
ATOM 2331 O O . SER A 1 295 ? 16.701 10.232 -16.577 1.00 92.19 295 SER A O 1
ATOM 2333 N N . ARG A 1 296 ? 14.779 11.162 -15.893 1.00 93.94 296 ARG A N 1
ATOM 2334 C CA . ARG A 1 296 ? 13.959 10.824 -17.070 1.00 93.94 296 ARG A CA 1
ATOM 2335 C C . ARG A 1 296 ? 13.826 12.007 -18.029 1.00 93.94 296 ARG A C 1
ATOM 2337 O O . ARG A 1 296 ? 12.749 12.260 -18.550 1.00 93.94 296 ARG A O 1
ATOM 2344 N N . GLY A 1 297 ? 14.878 12.810 -18.195 1.00 94.44 297 GLY A N 1
ATOM 2345 C CA . GLY A 1 297 ? 14.892 13.971 -19.099 1.00 94.44 297 GLY A CA 1
ATOM 2346 C C . GLY A 1 297 ? 13.965 15.144 -18.728 1.00 94.44 297 GLY A C 1
ATOM 2347 O O . GLY A 1 297 ? 13.938 16.152 -19.433 1.00 94.44 297 GLY A O 1
ATOM 2348 N N . GLN A 1 298 ? 13.220 15.078 -17.619 1.00 96.56 298 GLN A N 1
ATOM 2349 C CA . GLN A 1 298 ? 12.092 15.984 -17.344 1.00 96.56 298 GLN A CA 1
ATOM 2350 C C . GLN A 1 298 ? 12.470 17.438 -17.001 1.00 96.56 298 GLN A C 1
ATOM 2352 O O . GLN A 1 298 ? 11.595 18.298 -16.861 1.00 96.56 298 GLN A O 1
ATOM 2357 N N . LEU A 1 299 ? 13.772 17.726 -16.918 1.00 96.62 299 LEU A N 1
ATOM 2358 C CA . LEU A 1 299 ? 14.325 19.077 -16.830 1.00 96.62 299 LEU A CA 1
ATOM 2359 C C . LEU A 1 299 ? 14.418 19.783 -18.199 1.00 96.62 299 LEU A C 1
ATOM 2361 O O . LEU A 1 299 ? 14.482 21.006 -18.229 1.00 96.62 299 LEU A O 1
ATOM 2365 N N . GLY A 1 300 ? 14.406 19.070 -19.331 1.00 95.88 300 GLY A N 1
ATOM 2366 C CA . GLY A 1 300 ? 14.548 19.702 -20.656 1.00 95.88 300 GLY A CA 1
ATOM 2367 C C . GLY A 1 300 ? 15.952 20.269 -20.914 1.00 95.88 300 GLY A C 1
ATOM 2368 O O . GLY A 1 300 ? 16.122 21.217 -21.685 1.00 95.88 300 GLY A O 1
ATOM 2369 N N . VAL A 1 301 ? 16.951 19.735 -20.208 1.00 94.31 301 VAL A N 1
ATOM 2370 C CA . VAL A 1 301 ? 18.365 20.101 -20.313 1.00 94.31 301 VAL A CA 1
ATOM 2371 C C . VAL A 1 301 ? 19.116 18.846 -20.764 1.00 94.31 301 VAL A C 1
ATOM 2373 O O . VAL A 1 301 ? 19.258 17.928 -19.951 1.00 94.31 301 VAL A O 1
ATOM 2376 N N . PRO A 1 302 ? 19.591 18.783 -22.021 1.00 92.56 302 PRO A N 1
ATOM 2377 C CA . PRO A 1 302 ? 20.114 17.538 -22.568 1.00 92.56 302 PRO A CA 1
ATOM 2378 C C . PRO A 1 302 ? 21.325 17.005 -21.799 1.00 92.56 302 PRO A C 1
ATOM 2380 O O . PRO A 1 302 ? 22.229 17.767 -21.440 1.00 92.56 302 PRO A O 1
ATOM 2383 N N . GLY A 1 303 ? 21.324 15.701 -21.521 1.00 87.62 303 GLY A N 1
ATOM 2384 C CA . GLY A 1 303 ? 22.366 15.007 -20.763 1.00 87.62 303 GLY A CA 1
ATOM 2385 C C . GLY A 1 303 ? 22.526 15.427 -19.294 1.00 87.62 303 GLY A C 1
ATOM 2386 O O . GLY A 1 303 ? 23.530 15.058 -18.681 1.00 87.62 303 GLY A O 1
ATOM 2387 N N . LEU A 1 304 ? 21.600 16.198 -18.701 1.00 90.50 304 LEU A N 1
ATOM 2388 C CA . LEU A 1 304 ? 21.675 16.602 -17.289 1.00 90.50 304 LEU A CA 1
ATOM 2389 C C . LEU A 1 304 ? 21.225 15.470 -16.353 1.00 90.50 304 LEU A C 1
ATOM 2391 O O . LEU A 1 304 ? 20.066 15.073 -16.344 1.00 90.50 304 LEU A O 1
ATOM 2395 N N . THR A 1 305 ? 22.152 14.998 -15.523 1.00 88.75 305 THR A N 1
ATOM 2396 C CA . THR A 1 305 ? 21.989 13.887 -14.573 1.00 88.75 305 THR A CA 1
ATOM 2397 C C . THR A 1 305 ? 22.689 14.218 -13.250 1.00 88.75 305 THR A C 1
ATOM 2399 O O . THR A 1 305 ? 23.368 15.243 -13.132 1.00 88.75 305 THR A O 1
ATOM 2402 N N . TRP A 1 306 ? 22.591 13.337 -12.247 1.00 89.44 306 TRP A N 1
ATOM 2403 C CA . TRP A 1 306 ? 23.294 13.519 -10.971 1.00 89.44 306 TRP A CA 1
ATOM 2404 C C . TRP A 1 306 ? 24.825 13.627 -11.108 1.00 89.44 306 TRP A C 1
ATOM 2406 O O . TRP A 1 306 ? 25.448 14.345 -10.326 1.00 89.44 306 TRP A O 1
ATOM 2416 N N . SER A 1 307 ? 25.429 12.950 -12.091 1.00 89.31 307 SER A N 1
ATOM 2417 C CA . SER A 1 307 ? 26.881 12.945 -12.326 1.00 89.31 307 SER A CA 1
ATOM 2418 C C . SER A 1 307 ? 27.356 14.074 -13.249 1.00 89.31 307 SER A C 1
ATOM 2420 O O . SER A 1 307 ? 28.468 14.566 -13.072 1.00 89.31 307 SER A O 1
ATOM 2422 N N . SER A 1 308 ? 26.526 14.522 -14.199 1.00 89.06 308 SER A N 1
ATOM 2423 C CA . SER A 1 308 ? 26.870 15.594 -15.152 1.00 89.06 308 SER A CA 1
ATOM 2424 C C . SER A 1 308 ? 26.473 17.007 -14.699 1.00 89.06 308 SER A C 1
ATOM 2426 O O . SER A 1 308 ? 26.853 17.992 -15.341 1.00 89.06 308 SER A O 1
ATOM 2428 N N . ARG A 1 309 ? 25.715 17.148 -13.602 1.00 88.50 309 ARG A N 1
ATOM 2429 C CA . ARG A 1 309 ? 25.301 18.458 -13.073 1.00 88.50 309 ARG A CA 1
ATOM 2430 C C . ARG A 1 309 ? 26.493 19.326 -12.621 1.00 88.50 309 ARG A C 1
ATOM 2432 O O . ARG A 1 309 ? 27.508 18.802 -12.158 1.00 88.50 309 ARG A O 1
ATOM 2439 N N . PRO A 1 310 ? 26.370 20.668 -12.659 1.00 85.50 310 PRO A N 1
ATOM 2440 C CA . PRO A 1 310 ? 27.358 21.568 -12.063 1.00 85.50 310 PRO A CA 1
ATOM 2441 C C . PRO A 1 310 ? 27.606 21.286 -10.572 1.00 85.50 310 PRO A C 1
ATOM 2443 O O . PRO A 1 310 ? 26.719 20.814 -9.859 1.00 85.50 310 PRO A O 1
ATOM 2446 N N . LYS A 1 311 ? 28.781 21.695 -10.066 1.00 85.06 311 LYS A N 1
ATOM 2447 C CA . LYS A 1 311 ? 29.175 21.628 -8.636 1.00 85.06 311 LYS A CA 1
ATOM 2448 C C . LYS A 1 311 ? 28.384 22.577 -7.707 1.00 85.06 311 LYS A C 1
ATOM 2450 O O . LYS A 1 311 ? 28.818 22.883 -6.601 1.00 85.06 311 LYS A O 1
ATOM 2455 N N . GLU A 1 312 ? 27.247 23.067 -8.178 1.00 83.19 312 GLU A N 1
ATOM 2456 C CA . GLU A 1 312 ? 26.293 23.905 -7.455 1.00 83.19 312 GLU A CA 1
ATOM 2457 C C . GLU A 1 312 ? 25.345 23.024 -6.596 1.00 83.19 312 GLU A C 1
ATOM 2459 O O . GLU A 1 312 ? 25.447 21.786 -6.630 1.00 83.19 312 GLU A O 1
ATOM 2464 N N . PRO A 1 313 ? 24.427 23.607 -5.795 1.00 87.50 313 PRO A N 1
ATOM 2465 C CA . PRO A 1 313 ? 23.358 22.846 -5.147 1.00 87.50 313 PRO A CA 1
ATOM 2466 C C . PRO A 1 313 ? 22.531 22.034 -6.154 1.00 87.50 313 PRO A C 1
ATOM 2468 O O . PRO A 1 313 ? 22.382 22.425 -7.309 1.00 87.50 313 PRO A O 1
ATOM 2471 N N . TYR A 1 314 ? 21.969 20.901 -5.720 1.00 89.81 314 TYR A N 1
ATOM 2472 C CA . TYR A 1 314 ? 21.185 20.041 -6.617 1.00 89.81 314 TYR A CA 1
ATOM 2473 C C . TYR A 1 314 ? 19.931 20.747 -7.162 1.00 89.81 314 TYR A C 1
ATOM 2475 O O . TYR A 1 314 ? 19.502 20.458 -8.272 1.00 89.81 314 TYR A O 1
ATOM 2483 N N . ASP A 1 315 ? 19.371 21.689 -6.397 1.00 91.44 315 ASP A N 1
ATOM 2484 C CA . ASP A 1 315 ? 18.195 22.495 -6.728 1.00 91.44 315 ASP A CA 1
ATOM 2485 C C . ASP A 1 315 ? 18.540 23.805 -7.475 1.00 91.44 315 ASP A C 1
ATOM 2487 O O . ASP A 1 315 ? 17.773 24.773 -7.470 1.00 91.44 315 ASP A O 1
ATOM 2491 N N . SER A 1 316 ? 19.692 23.839 -8.160 1.00 92.50 316 SER A N 1
ATOM 2492 C CA . SER A 1 316 ? 20.044 24.906 -9.105 1.00 92.50 316 SER A CA 1
ATOM 2493 C C . SER A 1 316 ? 19.032 25.022 -10.255 1.00 92.50 316 SER A C 1
ATOM 2495 O O . SER A 1 316 ? 18.489 24.042 -10.763 1.00 92.50 316 SER A O 1
ATOM 2497 N N . CYS A 1 317 ? 18.775 26.261 -10.678 1.00 95.12 317 CYS A N 1
ATOM 2498 C CA . CYS A 1 317 ? 17.791 26.590 -11.710 1.00 95.12 317 CYS A CA 1
ATOM 2499 C C . CYS A 1 317 ? 18.455 26.736 -13.087 1.00 95.12 317 CYS A C 1
ATOM 2501 O O . CYS A 1 317 ? 19.109 27.742 -13.370 1.00 95.12 317 CYS A O 1
ATOM 2503 N N . HIS A 1 318 ? 18.238 25.762 -13.966 1.00 94.62 318 HIS A N 1
ATOM 2504 C CA . HIS A 1 318 ? 18.786 25.719 -15.322 1.00 94.62 318 HIS A CA 1
ATOM 2505 C C . HIS A 1 318 ? 17.826 26.371 -16.330 1.00 94.62 318 HIS A C 1
ATOM 2507 O O . HIS A 1 318 ? 16.627 26.130 -16.277 1.00 94.62 318 HIS A O 1
ATOM 2513 N N . GLU A 1 319 ? 18.321 27.201 -17.255 1.00 95.88 319 GLU A N 1
ATOM 2514 C CA . GLU A 1 319 ? 17.510 27.728 -18.372 1.00 95.88 319 GLU A CA 1
ATOM 2515 C C . GLU A 1 319 ? 17.289 26.619 -19.413 1.00 95.88 319 GLU A C 1
ATOM 2517 O O . GLU A 1 319 ? 18.262 26.015 -19.868 1.00 95.88 319 GLU A O 1
ATOM 2522 N N . VAL A 1 320 ? 16.038 26.377 -19.819 1.00 96.56 320 VAL A N 1
ATOM 2523 C CA . VAL A 1 320 ? 15.680 25.364 -20.830 1.00 96.56 320 VAL A CA 1
ATOM 2524 C C . VAL A 1 320 ? 16.078 25.886 -22.217 1.00 96.56 320 VAL A C 1
ATOM 2526 O O . VAL A 1 320 ? 15.340 26.633 -22.865 1.00 96.56 320 VAL A O 1
ATOM 2529 N N . ARG A 1 321 ? 17.308 25.566 -22.640 1.00 94.25 321 ARG A N 1
ATOM 2530 C CA . ARG A 1 321 ? 18.027 26.297 -23.704 1.00 94.25 321 ARG A CA 1
ATOM 2531 C C . ARG A 1 321 ? 17.382 26.222 -25.086 1.00 94.25 321 ARG A C 1
ATOM 2533 O O . ARG A 1 321 ? 17.445 27.217 -25.802 1.00 94.25 321 ARG A O 1
ATOM 2540 N N . GLU A 1 322 ? 16.722 25.123 -25.436 1.00 93.50 322 GLU A N 1
ATOM 2541 C CA . GLU A 1 322 ? 16.093 24.976 -26.759 1.00 93.50 322 GLU A CA 1
ATOM 2542 C C . GLU A 1 322 ? 14.787 25.777 -26.901 1.00 93.50 322 GLU A C 1
ATOM 2544 O O . GLU A 1 322 ? 14.383 26.124 -28.007 1.00 93.50 322 GLU A O 1
ATOM 2549 N N . LEU A 1 323 ? 14.175 26.198 -25.786 1.00 95.44 323 LEU A N 1
ATOM 2550 C CA . LEU A 1 323 ? 13.051 27.145 -25.795 1.00 95.44 323 LEU A CA 1
ATOM 2551 C C . LEU A 1 323 ? 13.517 28.614 -25.870 1.00 95.44 323 LEU A C 1
ATOM 2553 O O . LEU A 1 323 ? 12.704 29.540 -25.868 1.00 95.44 323 LEU A O 1
ATOM 2557 N N . ARG A 1 324 ? 14.829 28.881 -25.922 1.00 92.19 324 ARG A N 1
ATOM 2558 C CA . ARG A 1 324 ? 15.375 30.237 -25.791 1.00 92.19 324 ARG A CA 1
ATOM 2559 C C . ARG A 1 324 ? 15.092 31.103 -27.019 1.00 92.19 324 ARG A C 1
ATOM 2561 O O . ARG A 1 324 ? 15.655 30.912 -28.092 1.00 92.19 324 ARG A O 1
ATOM 2568 N N . GLY A 1 325 ? 14.283 32.140 -26.813 1.00 92.25 325 GLY A N 1
ATOM 2569 C CA . GLY A 1 325 ? 13.806 33.039 -27.872 1.00 92.25 325 GLY A CA 1
ATOM 2570 C C . GLY A 1 325 ? 12.392 32.703 -28.350 1.00 92.25 325 GLY A C 1
ATOM 2571 O O . GLY A 1 325 ? 11.773 33.522 -29.026 1.00 92.25 325 GLY A O 1
ATOM 2572 N N . ILE A 1 326 ? 11.854 31.555 -27.934 1.00 95.81 326 ILE A N 1
ATOM 2573 C CA . ILE A 1 326 ? 10.434 31.228 -28.019 1.00 95.81 326 ILE A CA 1
ATOM 2574 C C . ILE A 1 326 ? 9.762 31.818 -26.774 1.00 95.81 326 ILE A C 1
ATOM 2576 O O . ILE A 1 326 ? 10.261 31.666 -25.662 1.00 95.81 326 ILE A O 1
ATOM 2580 N N . HIS A 1 327 ? 8.658 32.546 -26.946 1.00 96.81 327 HIS A N 1
ATOM 2581 C CA . HIS A 1 327 ? 7.961 33.163 -25.818 1.00 96.81 327 HIS A CA 1
ATOM 2582 C C . HIS A 1 327 ? 6.866 32.225 -25.306 1.00 96.81 327 HIS A C 1
ATOM 2584 O O . HIS A 1 327 ? 5.748 32.220 -25.832 1.00 96.81 327 HIS A O 1
ATOM 2590 N N . ILE A 1 328 ? 7.209 31.452 -24.278 1.00 98.06 328 ILE A N 1
ATOM 2591 C CA . ILE A 1 328 ? 6.292 30.555 -23.577 1.00 98.06 328 ILE A CA 1
ATOM 2592 C C . ILE A 1 328 ? 5.251 31.374 -22.797 1.00 98.06 328 ILE A C 1
ATOM 2594 O O . ILE A 1 328 ? 5.547 32.447 -22.267 1.00 98.06 328 ILE A O 1
ATOM 2598 N N . THR A 1 329 ? 4.011 30.888 -22.773 1.00 96.94 329 THR A N 1
ATOM 2599 C CA . THR A 1 329 ? 2.841 31.509 -22.127 1.00 96.94 329 THR A CA 1
ATOM 2600 C C . THR A 1 329 ? 2.275 30.660 -20.998 1.00 96.94 329 THR A C 1
ATOM 2602 O O . THR A 1 329 ? 1.718 31.217 -20.054 1.00 96.94 329 THR A O 1
ATOM 2605 N N . ASN A 1 330 ? 2.425 29.337 -21.081 1.00 97.19 330 ASN A N 1
ATOM 2606 C CA . ASN A 1 330 ? 1.944 28.390 -20.085 1.00 97.19 330 ASN A CA 1
ATOM 2607 C C . ASN A 1 330 ? 2.918 27.206 -19.945 1.00 97.19 330 ASN A C 1
ATOM 2609 O O . ASN A 1 330 ? 3.624 26.864 -20.896 1.00 97.19 330 ASN A O 1
ATOM 2613 N N . ILE A 1 331 ? 2.944 26.594 -18.762 1.00 98.25 331 ILE A N 1
ATOM 2614 C CA . ILE A 1 331 ? 3.774 25.437 -18.404 1.00 98.25 331 ILE A CA 1
ATOM 2615 C C . ILE A 1 331 ? 2.948 24.449 -17.577 1.00 98.25 331 ILE A C 1
ATOM 2617 O O . ILE A 1 331 ? 2.167 24.864 -16.722 1.00 98.25 331 ILE A O 1
ATOM 2621 N N . ALA A 1 332 ? 3.147 23.154 -17.800 1.00 98.12 332 ALA A N 1
ATOM 2622 C CA . ALA A 1 332 ? 2.538 22.092 -17.004 1.00 98.12 332 ALA A CA 1
ATOM 2623 C C . ALA A 1 332 ? 3.535 20.947 -16.787 1.00 98.12 332 ALA A C 1
ATOM 2625 O O . ALA A 1 332 ? 4.417 20.729 -17.617 1.00 98.12 332 ALA A O 1
ATOM 2626 N N . ALA A 1 333 ? 3.390 20.214 -15.688 1.00 98.06 333 ALA A N 1
ATOM 2627 C CA . ALA A 1 333 ? 4.199 19.047 -15.367 1.00 98.06 333 ALA A CA 1
ATOM 2628 C C . ALA A 1 333 ? 3.303 17.913 -14.853 1.00 98.06 333 ALA A C 1
ATOM 2630 O O . ALA A 1 333 ? 2.385 18.155 -14.073 1.00 98.06 333 ALA A O 1
ATOM 2631 N N . GLY A 1 334 ? 3.573 16.686 -15.299 1.00 97.38 334 GLY A N 1
ATOM 2632 C CA . GLY A 1 334 ? 3.123 15.474 -14.613 1.00 97.38 334 GLY A CA 1
ATOM 2633 C C . GLY A 1 334 ? 4.232 14.934 -13.714 1.00 97.38 334 GLY A C 1
ATOM 2634 O O . GLY A 1 334 ? 5.226 15.617 -13.487 1.00 97.38 334 GLY A O 1
ATOM 2635 N N . ASP A 1 335 ? 4.110 13.694 -13.240 1.00 96.44 335 ASP A N 1
ATOM 2636 C CA . ASP A 1 335 ? 5.018 13.142 -12.221 1.00 96.44 335 ASP A CA 1
ATOM 2637 C C . ASP A 1 335 ? 6.498 13.198 -12.649 1.00 96.44 335 ASP A C 1
ATOM 2639 O O . ASP A 1 335 ? 7.351 13.635 -11.874 1.00 96.44 335 ASP A O 1
ATOM 2643 N N . TYR A 1 336 ? 6.768 12.822 -13.907 1.00 97.38 336 TYR A N 1
ATOM 2644 C CA . TYR A 1 336 ? 8.104 12.736 -14.516 1.00 97.38 336 TYR A CA 1
ATOM 2645 C C . TYR A 1 336 ? 8.168 13.328 -15.938 1.00 97.38 336 TYR A C 1
ATOM 2647 O O . TYR A 1 336 ? 8.993 12.913 -16.748 1.00 97.38 336 TYR A O 1
ATOM 2655 N N . HIS A 1 337 ? 7.282 14.263 -16.293 1.00 98.06 337 HIS A N 1
ATOM 2656 C CA . HIS A 1 337 ? 7.297 14.904 -17.615 1.00 98.06 337 HIS A CA 1
ATOM 2657 C C . HIS A 1 337 ? 6.825 16.361 -17.569 1.00 98.06 337 HIS A C 1
ATOM 2659 O O . HIS A 1 337 ? 6.232 16.802 -16.584 1.00 98.06 337 HIS A O 1
ATOM 2665 N N . SER A 1 338 ? 7.123 17.104 -18.633 1.00 98.44 338 SER A N 1
ATOM 2666 C CA . SER A 1 338 ? 7.008 18.559 -18.728 1.00 98.44 338 SER A CA 1
ATOM 2667 C C . SER A 1 338 ? 6.459 18.995 -20.087 1.00 98.44 338 SER A C 1
ATOM 2669 O O . SER A 1 338 ? 6.850 18.478 -21.135 1.00 98.44 338 SER A O 1
ATOM 2671 N N . LEU A 1 339 ? 5.586 20.001 -20.059 1.00 98.38 339 LEU A N 1
ATOM 2672 C CA . LEU A 1 339 ? 4.941 20.620 -21.214 1.00 98.38 339 LEU A CA 1
ATOM 2673 C C . LEU A 1 339 ? 5.133 22.146 -21.170 1.00 98.38 339 LEU A C 1
ATOM 2675 O O . LEU A 1 339 ? 4.998 22.767 -20.111 1.00 98.38 339 LEU A O 1
ATOM 2679 N N . ALA A 1 340 ? 5.361 22.771 -22.324 1.00 98.25 340 ALA A N 1
ATOM 2680 C CA . ALA A 1 340 ? 5.397 24.226 -22.480 1.00 98.25 340 ALA A CA 1
ATOM 2681 C C . ALA A 1 340 ? 4.620 24.668 -23.732 1.00 98.25 340 ALA A C 1
ATOM 2683 O O . ALA A 1 340 ? 4.776 24.085 -24.800 1.00 98.25 340 ALA A O 1
ATOM 2684 N N . LEU A 1 341 ? 3.794 25.709 -23.611 1.00 98.12 341 LEU A N 1
ATOM 2685 C CA . LEU A 1 341 ? 2.967 26.259 -24.695 1.00 98.12 341 LEU A CA 1
ATOM 2686 C C . LEU A 1 341 ? 3.438 27.672 -25.048 1.00 98.12 341 LEU A C 1
ATOM 2688 O O . LEU A 1 341 ? 3.623 28.491 -24.148 1.00 98.12 341 LEU A O 1
ATOM 2692 N N . ASP A 1 342 ? 3.615 27.978 -26.335 1.00 97.12 342 ASP A N 1
ATOM 2693 C CA . ASP A 1 342 ? 4.043 29.305 -26.794 1.00 97.12 342 ASP A CA 1
ATOM 2694 C C . ASP A 1 342 ? 2.905 30.225 -27.280 1.00 97.12 342 ASP A C 1
ATOM 2696 O O . ASP A 1 342 ? 1.743 29.838 -27.397 1.00 97.12 342 ASP A O 1
ATOM 2700 N N . LYS A 1 343 ? 3.247 31.488 -27.579 1.00 94.75 343 LYS A N 1
ATOM 2701 C CA . LYS A 1 343 ? 2.314 32.500 -28.122 1.00 94.75 343 LYS A CA 1
ATOM 2702 C C . LYS A 1 343 ? 1.681 32.165 -29.480 1.00 94.75 343 LYS A C 1
ATOM 2704 O O . LYS A 1 343 ? 0.803 32.909 -29.908 1.00 94.75 343 LYS A O 1
ATOM 2709 N N . THR A 1 344 ? 2.133 31.117 -30.160 1.00 94.12 344 THR A N 1
ATOM 2710 C CA . THR A 1 344 ? 1.666 30.697 -31.492 1.00 94.12 344 THR A CA 1
ATOM 2711 C C . THR A 1 344 ? 0.885 29.382 -31.465 1.00 94.12 344 THR A C 1
ATOM 2713 O O . THR A 1 344 ? 0.585 28.837 -32.520 1.00 94.12 344 THR A O 1
ATOM 2716 N N . GLY A 1 345 ? 0.559 28.862 -30.275 1.00 94.69 345 GLY A N 1
ATOM 2717 C CA . GLY A 1 345 ? -0.194 27.615 -30.128 1.00 94.69 345 GLY A CA 1
ATOM 2718 C C . GLY A 1 345 ? 0.655 26.348 -30.249 1.00 94.69 345 GLY A C 1
ATOM 2719 O O . GLY A 1 345 ? 0.096 25.251 -30.307 1.00 94.69 345 GLY A O 1
ATOM 2720 N N . ARG A 1 346 ? 1.991 26.467 -30.294 1.00 96.12 346 ARG A N 1
ATOM 2721 C CA . ARG A 1 346 ? 2.903 25.319 -30.397 1.00 96.12 346 ARG A CA 1
ATOM 2722 C C . ARG A 1 346 ? 3.203 24.759 -29.012 1.00 96.12 346 ARG A C 1
ATOM 2724 O O . ARG A 1 346 ? 3.576 25.508 -28.106 1.00 96.12 346 ARG A O 1
ATOM 2731 N N . VAL A 1 347 ? 3.061 23.443 -28.873 1.00 97.62 347 VAL A N 1
ATOM 2732 C CA . VAL A 1 347 ? 3.365 22.702 -27.646 1.00 97.62 347 VAL A CA 1
ATOM 2733 C C . VAL A 1 347 ? 4.734 22.042 -27.773 1.00 97.62 347 VAL A C 1
ATOM 2735 O O . VAL A 1 347 ? 5.025 21.383 -28.772 1.00 97.62 347 VAL A O 1
ATOM 2738 N N . PHE A 1 348 ? 5.550 22.216 -26.739 1.00 98.12 348 PHE A N 1
ATOM 2739 C CA . PHE A 1 348 ? 6.849 21.586 -26.556 1.00 98.12 348 PHE A CA 1
ATOM 2740 C C . PHE A 1 348 ? 6.760 20.590 -25.401 1.00 98.12 348 PHE A C 1
ATOM 2742 O O . PHE A 1 348 ? 6.198 20.917 -24.354 1.00 98.12 348 PHE A O 1
ATOM 2749 N N . VAL A 1 349 ? 7.308 19.392 -25.588 1.00 98.06 349 VAL A N 1
ATOM 2750 C CA . VAL A 1 349 ? 7.170 18.246 -24.679 1.00 98.06 349 VAL A CA 1
ATOM 2751 C C . VAL A 1 349 ? 8.537 17.629 -24.388 1.00 98.06 349 VAL A C 1
ATOM 2753 O O . VAL A 1 349 ? 9.383 17.546 -25.277 1.00 98.06 349 VAL A O 1
ATOM 2756 N N . PHE A 1 350 ? 8.778 17.247 -23.135 1.00 97.94 350 PHE A N 1
ATOM 2757 C CA . PHE A 1 350 ? 10.011 16.585 -22.697 1.00 97.94 350 PHE A CA 1
ATOM 2758 C C . PHE A 1 350 ? 9.800 15.849 -21.369 1.00 97.94 350 PHE A C 1
ATOM 2760 O O . PHE A 1 350 ? 8.901 16.172 -20.593 1.00 97.94 350 PHE A O 1
ATOM 2767 N N . GLY A 1 351 ? 10.643 14.861 -21.097 1.00 97.56 351 GLY A N 1
ATOM 2768 C CA . GLY A 1 351 ? 10.559 13.977 -19.942 1.00 97.56 351 GLY A CA 1
ATOM 2769 C C . GLY A 1 351 ? 10.260 12.524 -20.307 1.00 97.56 351 GLY A C 1
ATOM 2770 O O . GLY A 1 351 ? 10.464 12.097 -21.442 1.00 97.56 351 GLY A O 1
ATOM 2771 N N . ASP A 1 352 ? 9.763 11.774 -19.328 1.00 97.25 352 ASP A N 1
ATOM 2772 C CA . ASP A 1 352 ? 9.316 10.388 -19.458 1.00 97.25 352 ASP A CA 1
ATOM 2773 C C . ASP A 1 352 ? 8.236 10.251 -20.550 1.00 97.25 352 ASP A C 1
ATOM 2775 O O . ASP A 1 352 ? 7.275 11.025 -20.566 1.00 97.25 352 ASP A O 1
ATOM 2779 N N . ASN A 1 353 ? 8.374 9.252 -21.428 1.00 96.75 353 ASN A N 1
ATOM 2780 C CA . ASN A 1 353 ? 7.380 8.860 -22.432 1.00 96.75 353 ASN A CA 1
ATOM 2781 C C . ASN A 1 353 ? 7.000 7.364 -22.363 1.00 96.75 353 ASN A C 1
ATOM 2783 O O . ASN A 1 353 ? 6.361 6.850 -23.275 1.00 96.75 353 ASN A O 1
ATOM 2787 N N . SER A 1 354 ? 7.356 6.649 -21.292 1.00 95.00 354 SER A N 1
ATOM 2788 C CA . SER A 1 354 ? 7.114 5.201 -21.122 1.00 95.00 354 SER A CA 1
ATOM 2789 C C . SER A 1 354 ? 5.637 4.774 -21.180 1.00 95.00 354 SER A C 1
ATOM 2791 O O . SER A 1 354 ? 5.336 3.595 -21.339 1.00 95.00 354 SER A O 1
ATOM 2793 N N . SER A 1 355 ? 4.698 5.716 -21.047 1.00 94.44 355 SER A N 1
ATOM 2794 C CA . SER A 1 355 ? 3.250 5.515 -21.203 1.00 94.44 355 SER A CA 1
ATOM 2795 C C . SER A 1 355 ? 2.636 6.359 -22.336 1.00 94.44 355 SER A C 1
ATOM 2797 O O . SER A 1 355 ? 1.414 6.498 -22.388 1.00 94.44 355 SER A O 1
ATOM 2799 N N . GLY A 1 356 ? 3.446 6.923 -23.242 1.00 95.38 356 GLY A N 1
ATOM 2800 C CA . GLY A 1 356 ? 2.995 7.785 -24.346 1.00 95.38 356 GLY A CA 1
ATOM 2801 C C . GLY A 1 356 ? 2.604 9.211 -23.929 1.00 95.38 356 GLY A C 1
ATOM 2802 O O . GLY A 1 356 ? 2.011 9.954 -24.710 1.00 95.38 356 GLY A O 1
ATOM 2803 N N . GLN A 1 357 ? 2.904 9.609 -22.690 1.00 97.12 357 GLN A N 1
ATOM 2804 C CA . GLN A 1 357 ? 2.417 10.848 -22.081 1.00 97.12 357 GLN A CA 1
ATOM 2805 C C . GLN A 1 357 ? 2.972 12.144 -22.697 1.00 97.12 357 GLN A C 1
ATOM 2807 O O . GLN A 1 357 ? 2.429 13.210 -22.413 1.00 97.12 357 GLN A O 1
ATOM 2812 N N . LEU A 1 358 ? 3.997 12.089 -23.556 1.00 97.31 358 LEU A N 1
ATOM 2813 C CA . LEU A 1 358 ? 4.440 13.256 -24.332 1.00 97.31 358 LEU A CA 1
ATOM 2814 C C . LEU A 1 358 ? 3.572 13.518 -25.575 1.00 97.31 358 LEU A C 1
ATOM 2816 O O . LEU A 1 358 ? 3.714 14.567 -26.196 1.00 97.31 358 LEU A O 1
ATOM 2820 N N . GLY A 1 359 ? 2.685 12.593 -25.961 1.00 96.00 359 GLY A N 1
ATOM 2821 C CA . GLY A 1 359 ? 1.948 12.670 -27.230 1.00 96.00 359 GLY A CA 1
ATOM 2822 C C . GLY A 1 359 ? 2.733 12.132 -28.434 1.00 96.00 359 GLY A C 1
ATOM 2823 O O . GLY A 1 359 ? 2.362 12.384 -29.578 1.00 96.00 359 GLY A O 1
ATOM 2824 N N . LEU A 1 360 ? 3.841 11.438 -28.168 1.00 94.88 360 LEU A N 1
ATOM 2825 C CA . LEU A 1 360 ? 4.800 10.913 -29.138 1.00 94.88 360 LEU A CA 1
ATOM 2826 C C . LEU A 1 360 ? 4.932 9.399 -28.949 1.00 94.88 360 LEU A C 1
ATOM 2828 O O . LEU A 1 360 ? 4.680 8.889 -27.854 1.00 94.88 360 LEU A O 1
ATOM 2832 N N . ASP A 1 361 ? 5.344 8.682 -29.991 1.00 93.00 361 ASP A N 1
ATOM 2833 C CA . ASP A 1 361 ? 5.446 7.223 -29.939 1.00 93.00 361 ASP A CA 1
ATOM 2834 C C . ASP A 1 361 ? 6.526 6.724 -28.972 1.00 93.00 361 ASP A C 1
ATOM 2836 O O . ASP A 1 361 ? 7.534 7.382 -28.699 1.00 93.00 361 ASP A O 1
ATOM 2840 N N . THR A 1 362 ? 6.254 5.565 -28.377 1.00 91.44 362 THR A N 1
ATOM 2841 C CA . THR A 1 362 ? 7.031 5.007 -27.269 1.00 91.44 362 THR A CA 1
ATOM 2842 C C . THR A 1 362 ? 8.154 4.120 -27.791 1.00 91.44 362 THR A C 1
ATOM 2844 O O . THR A 1 362 ? 7.887 3.141 -28.484 1.00 91.44 362 THR A O 1
ATOM 2847 N N . ASN A 1 363 ? 9.400 4.412 -27.418 1.00 90.00 363 ASN A N 1
ATOM 2848 C CA . ASN A 1 363 ? 10.559 3.584 -27.747 1.00 90.00 363 ASN A CA 1
ATOM 2849 C C . ASN A 1 363 ? 11.107 2.945 -26.464 1.00 90.00 363 ASN A C 1
ATOM 2851 O O . ASN A 1 363 ? 11.484 3.660 -25.540 1.00 90.00 363 ASN A O 1
ATOM 2855 N N . VAL A 1 364 ? 11.171 1.611 -26.407 1.00 87.94 364 VAL A N 1
ATOM 2856 C CA . VAL A 1 364 ? 11.674 0.873 -25.231 1.00 87.94 364 VAL A CA 1
ATOM 2857 C C . VAL A 1 364 ? 13.141 1.218 -24.943 1.00 87.94 364 VAL A C 1
ATOM 2859 O O . VAL A 1 364 ? 13.514 1.407 -23.790 1.00 87.94 364 VAL A O 1
ATOM 2862 N N . ASN A 1 365 ? 13.949 1.413 -25.990 1.00 89.81 365 ASN A N 1
ATOM 2863 C CA . ASN A 1 365 ? 15.367 1.768 -25.875 1.00 89.81 365 ASN A CA 1
ATOM 2864 C C . ASN A 1 365 ? 15.593 3.243 -25.491 1.00 89.81 365 ASN A C 1
ATOM 2866 O O . ASN A 1 365 ? 16.694 3.616 -25.095 1.00 89.81 365 ASN A O 1
ATOM 2870 N N . ILE A 1 366 ? 14.577 4.099 -25.657 1.00 89.50 366 ILE A N 1
ATOM 2871 C CA . ILE A 1 366 ? 14.635 5.542 -25.377 1.00 89.50 366 ILE A CA 1
ATOM 2872 C C . ILE A 1 366 ? 13.317 5.953 -24.684 1.00 89.50 366 ILE A C 1
ATOM 2874 O O . ILE A 1 366 ? 12.462 6.600 -25.295 1.00 89.50 366 ILE A O 1
ATOM 2878 N N . PRO A 1 367 ? 13.109 5.559 -23.410 1.00 91.56 367 PRO A N 1
ATOM 2879 C CA . PRO A 1 367 ? 11.825 5.715 -22.719 1.00 91.56 367 PRO A CA 1
ATOM 2880 C C . PRO A 1 367 ? 11.536 7.154 -22.250 1.00 91.56 367 PRO A C 1
ATOM 2882 O O . PRO A 1 367 ? 10.513 7.401 -21.611 1.00 91.56 367 PRO A O 1
ATOM 2885 N N . PHE A 1 368 ? 12.419 8.112 -22.545 1.00 95.00 368 PHE A N 1
ATOM 2886 C CA . PHE A 1 368 ? 12.266 9.532 -22.234 1.00 95.00 368 PHE A CA 1
ATOM 2887 C C . PHE A 1 368 ? 12.949 10.416 -23.286 1.00 95.00 368 PHE A C 1
ATOM 2889 O O . PHE A 1 368 ? 13.856 9.975 -23.986 1.00 95.00 368 PHE A O 1
ATOM 2896 N N . ILE A 1 369 ? 12.550 11.687 -23.363 1.00 95.44 369 ILE A N 1
ATOM 2897 C CA . ILE A 1 369 ? 13.157 12.697 -24.240 1.00 95.44 369 ILE A CA 1
ATOM 2898 C C . ILE A 1 369 ? 13.652 13.862 -23.375 1.00 95.44 369 ILE A C 1
ATOM 2900 O O . ILE A 1 369 ? 12.854 14.569 -22.767 1.00 95.44 369 ILE A O 1
ATOM 2904 N N . ASP A 1 370 ? 14.966 14.083 -23.311 1.00 94.81 370 ASP A N 1
ATOM 2905 C CA . ASP A 1 370 ? 15.596 15.127 -22.479 1.00 94.81 370 ASP A CA 1
ATOM 2906 C C . ASP A 1 370 ? 15.628 16.529 -23.118 1.00 94.81 370 ASP A C 1
ATOM 2908 O O . ASP A 1 370 ? 16.009 17.514 -22.481 1.00 94.81 370 ASP A O 1
ATOM 2912 N N . THR A 1 371 ? 15.212 16.612 -24.380 1.00 95.06 371 THR A N 1
ATOM 2913 C CA . THR A 1 371 ? 15.294 17.788 -25.244 1.00 95.06 371 THR A CA 1
ATOM 2914 C C . THR A 1 371 ? 13.878 18.236 -25.638 1.00 95.06 371 THR A C 1
ATOM 2916 O O . THR A 1 371 ? 13.133 17.415 -26.169 1.00 95.06 371 THR A O 1
ATOM 2919 N N . PRO A 1 372 ? 13.470 19.506 -25.429 1.00 97.19 372 PRO A N 1
ATOM 2920 C CA . PRO A 1 372 ? 12.116 19.977 -25.749 1.00 97.19 372 PRO A CA 1
ATOM 2921 C C . PRO A 1 372 ? 11.699 19.757 -27.215 1.00 97.19 372 PRO A C 1
ATOM 2923 O O . PRO A 1 372 ? 12.086 20.512 -28.108 1.00 97.19 372 PRO A O 1
ATOM 2926 N N . HIS A 1 373 ? 10.866 18.744 -27.457 1.00 96.12 373 HIS A N 1
ATOM 2927 C CA . HIS A 1 373 ? 10.397 18.348 -28.785 1.00 96.12 373 HIS A CA 1
ATOM 2928 C C . HIS A 1 373 ? 9.059 19.015 -29.124 1.00 96.12 373 HIS A C 1
ATOM 2930 O O . HIS A 1 373 ? 8.229 19.210 -28.242 1.00 96.12 373 HIS A O 1
ATOM 2936 N N . ILE A 1 374 ? 8.801 19.347 -30.393 1.00 96.38 374 ILE A N 1
ATOM 2937 C CA . ILE A 1 374 ? 7.497 19.893 -30.812 1.00 96.38 374 ILE A CA 1
ATOM 2938 C C . ILE A 1 374 ? 6.482 18.751 -30.950 1.00 96.38 374 ILE A C 1
ATOM 2940 O O . ILE A 1 374 ? 6.761 17.753 -31.612 1.00 96.38 374 ILE A O 1
ATOM 2944 N N . LEU A 1 375 ? 5.293 18.910 -30.370 1.00 96.00 375 LEU A N 1
ATOM 2945 C CA . LEU A 1 375 ? 4.167 17.995 -30.568 1.00 96.00 375 LEU A CA 1
ATOM 2946 C C . LEU A 1 375 ? 3.318 18.468 -31.769 1.00 96.00 375 LEU A C 1
ATOM 2948 O O . LEU A 1 375 ? 2.754 19.566 -31.703 1.00 96.00 375 LEU A O 1
ATOM 2952 N N . PRO A 1 376 ? 3.195 17.692 -32.866 1.00 93.31 376 PRO A N 1
ATOM 2953 C CA . PRO A 1 376 ? 2.545 18.144 -34.098 1.00 93.31 376 PRO A CA 1
ATOM 2954 C C . PRO A 1 376 ? 1.005 18.076 -34.037 1.00 93.31 376 PRO A C 1
ATOM 2956 O O . PRO A 1 376 ? 0.377 17.502 -34.914 1.00 93.31 376 PRO A O 1
ATOM 2959 N N . LEU A 1 377 ? 0.366 18.703 -33.039 1.00 93.19 377 LEU A N 1
ATOM 2960 C CA . LEU A 1 377 ? -1.100 18.676 -32.838 1.00 93.19 377 LEU A CA 1
ATOM 2961 C C . LEU A 1 377 ? -1.933 19.092 -34.071 1.00 93.19 377 LEU A C 1
ATOM 2963 O O . LEU A 1 377 ? -3.094 18.708 -34.181 1.00 93.19 377 LEU A O 1
ATOM 2967 N N . ALA A 1 378 ? -1.356 19.847 -35.010 1.00 89.75 378 ALA A N 1
ATOM 2968 C CA . ALA A 1 378 ? -2.006 20.202 -36.270 1.00 89.75 378 ALA A CA 1
ATOM 2969 C C . ALA A 1 378 ? -2.286 18.990 -37.186 1.00 89.75 378 ALA A C 1
ATOM 2971 O O . ALA A 1 378 ? -3.262 19.027 -37.927 1.00 89.75 378 ALA A O 1
ATOM 2972 N N . SER A 1 379 ? -1.503 17.902 -37.110 1.00 90.38 379 SER A N 1
ATOM 2973 C CA . SER A 1 379 ? -1.733 16.687 -37.917 1.00 90.38 379 SER A CA 1
ATOM 2974 C C . SER A 1 379 ? -2.953 15.869 -37.473 1.00 90.38 379 SER A C 1
ATOM 2976 O O . SER A 1 379 ? -3.361 14.944 -38.170 1.00 90.38 379 SER A O 1
ATOM 2978 N N . LEU A 1 380 ? -3.566 16.224 -36.339 1.00 91.31 380 LEU A N 1
ATOM 2979 C CA . LEU A 1 380 ? -4.813 15.636 -35.838 1.00 91.31 380 LEU A CA 1
ATOM 2980 C C . LEU A 1 380 ? -6.065 16.194 -36.550 1.00 91.31 380 LEU A C 1
ATOM 2982 O O . LEU A 1 380 ? -7.192 15.820 -36.214 1.00 91.31 380 LEU A O 1
ATOM 2986 N N . TYR A 1 381 ? -5.872 17.100 -37.513 1.00 90.94 381 TYR A N 1
ATOM 2987 C CA . TYR A 1 381 ? -6.905 17.765 -38.303 1.00 90.94 381 TYR A CA 1
ATOM 2988 C C . TYR A 1 381 ? -6.596 17.641 -39.807 1.00 90.94 381 TYR A C 1
ATOM 2990 O O . TYR A 1 381 ? -5.431 17.481 -40.175 1.00 90.94 381 TYR A O 1
ATOM 2998 N N . PRO A 1 382 ? -7.602 17.745 -40.699 1.00 83.19 382 PRO A N 1
ATOM 2999 C CA . PRO A 1 382 ? -7.364 17.791 -42.141 1.00 83.19 382 PRO A CA 1
ATOM 3000 C C . PRO A 1 382 ? -6.462 18.981 -42.494 1.00 83.19 382 PRO A C 1
ATOM 3002 O O . PRO A 1 382 ? -6.833 20.126 -42.229 1.00 83.19 382 PRO A O 1
ATOM 3005 N N . ALA A 1 383 ? -5.294 18.703 -43.083 1.00 70.12 383 ALA A N 1
ATOM 3006 C CA . ALA A 1 383 ? -4.206 19.674 -43.251 1.00 70.12 383 ALA A CA 1
ATOM 3007 C C . ALA A 1 383 ? -4.632 20.965 -43.974 1.00 70.12 383 ALA A C 1
ATOM 3009 O O . ALA A 1 383 ? -4.240 22.056 -43.571 1.00 70.12 383 ALA A O 1
ATOM 3010 N N . ASP A 1 384 ? -5.484 20.830 -44.990 1.00 73.69 384 ASP A N 1
ATOM 3011 C CA . ASP A 1 384 ? -6.006 21.936 -45.798 1.00 73.69 384 ASP A CA 1
ATOM 3012 C C . ASP A 1 384 ? -7.335 22.522 -45.279 1.00 73.69 384 ASP A C 1
ATOM 3014 O O . ASP A 1 384 ? -7.808 23.538 -45.783 1.00 73.69 384 ASP A O 1
ATOM 3018 N N . GLY A 1 385 ? -7.975 21.879 -44.295 1.00 77.19 385 GLY A N 1
ATOM 3019 C CA . GLY A 1 385 ? -9.343 22.201 -43.868 1.00 77.19 385 GLY A CA 1
ATOM 3020 C C . GLY A 1 385 ? -9.454 23.039 -42.592 1.00 77.19 385 GLY A C 1
ATOM 3021 O O . GLY A 1 385 ? -10.507 23.637 -42.355 1.00 77.19 385 GLY A O 1
ATOM 3022 N N . CYS A 1 386 ? -8.409 23.103 -41.760 1.00 84.62 386 CYS A N 1
ATOM 3023 C CA . CYS A 1 386 ? -8.487 23.707 -40.424 1.00 84.62 386 CYS A CA 1
ATOM 3024 C C . CYS A 1 386 ? -7.318 24.647 -40.093 1.00 84.62 386 CYS A C 1
ATOM 3026 O O . CYS A 1 386 ? -6.155 24.264 -40.133 1.00 84.62 386 CYS A O 1
ATOM 3028 N N . GLU A 1 387 ? -7.641 25.853 -39.622 1.00 88.75 387 GLU A N 1
ATOM 3029 C CA . GLU A 1 387 ? -6.715 26.708 -38.873 1.00 88.75 387 GLU A CA 1
ATOM 3030 C C . GLU A 1 387 ? -6.704 26.237 -37.407 1.00 88.75 387 GLU A C 1
ATOM 3032 O O . GLU A 1 387 ? -7.736 26.287 -36.733 1.00 88.75 387 GLU A O 1
ATOM 3037 N N . VAL A 1 388 ? -5.560 25.738 -36.922 1.00 91.62 388 VAL A N 1
ATOM 3038 C CA . VAL A 1 388 ? -5.430 25.033 -35.630 1.00 91.62 388 VAL A CA 1
ATOM 3039 C C . VAL A 1 388 ? -4.536 25.813 -34.659 1.00 91.62 388 VAL A C 1
ATOM 3041 O O . VAL A 1 388 ? -3.420 26.192 -35.007 1.00 91.62 388 VAL A O 1
ATOM 3044 N N . ASN A 1 389 ? -5.001 26.028 -33.424 1.00 92.69 389 ASN A N 1
ATOM 3045 C CA . ASN A 1 389 ? -4.280 26.777 -32.390 1.00 92.69 389 ASN A CA 1
ATOM 3046 C C . ASN A 1 389 ? -4.528 26.201 -30.980 1.00 92.69 389 ASN A C 1
ATOM 3048 O O . ASN A 1 389 ? -5.661 26.201 -30.491 1.00 92.69 389 ASN A O 1
ATOM 3052 N N . THR A 1 390 ? -3.476 25.742 -30.294 1.00 95.62 390 THR A N 1
ATOM 3053 C CA . THR A 1 390 ? -3.576 25.226 -28.915 1.00 95.62 390 THR A CA 1
ATOM 3054 C C . THR A 1 390 ? -3.744 26.368 -27.912 1.00 95.62 390 THR A C 1
ATOM 3056 O O . THR A 1 390 ? -2.870 27.224 -27.790 1.00 95.62 390 THR A O 1
ATOM 3059 N N . SER A 1 391 ? -4.842 26.383 -27.154 1.00 93.88 391 SER A N 1
ATOM 3060 C CA . SER A 1 391 ? -5.138 27.442 -26.178 1.00 93.88 391 SER A CA 1
ATOM 3061 C C . SER A 1 391 ? -4.690 27.134 -24.753 1.00 93.88 391 SER A C 1
ATOM 3063 O O . SER A 1 391 ? -4.436 28.063 -23.986 1.00 93.88 391 SER A O 1
ATOM 3065 N N . SER A 1 392 ? -4.604 25.859 -24.365 1.00 95.75 392 SER A N 1
ATOM 3066 C CA . SER A 1 392 ? -4.121 25.471 -23.036 1.00 95.75 392 SER A CA 1
ATOM 3067 C C . SER A 1 392 ? -3.532 24.062 -23.011 1.00 95.75 392 SER A C 1
ATOM 3069 O O . SER A 1 392 ? -3.808 23.230 -23.877 1.00 95.75 392 SER A O 1
ATOM 3071 N N . ILE A 1 393 ? -2.710 23.822 -21.991 1.00 97.88 393 ILE A N 1
ATOM 3072 C CA . ILE A 1 393 ? -2.063 22.548 -21.678 1.00 97.88 393 ILE A CA 1
ATOM 3073 C C . ILE A 1 393 ? -2.287 22.234 -20.198 1.00 97.88 393 ILE A C 1
ATOM 3075 O O . ILE A 1 393 ? -2.326 23.155 -19.377 1.00 97.88 393 ILE A O 1
ATOM 3079 N N . ALA A 1 394 ? -2.420 20.954 -19.865 1.00 98.00 394 ALA A N 1
ATOM 3080 C CA . ALA A 1 394 ? -2.446 20.449 -18.496 1.00 98.00 394 ALA A CA 1
ATOM 3081 C C . ALA A 1 394 ? -1.780 19.067 -18.441 1.00 98.00 394 ALA A C 1
ATOM 3083 O O . ALA A 1 394 ? -1.814 18.322 -19.418 1.00 98.00 394 ALA A O 1
ATOM 3084 N N . ALA A 1 395 ? -1.185 18.723 -17.304 1.00 97.88 395 ALA A N 1
ATOM 3085 C CA . ALA A 1 395 ? -0.550 17.431 -17.064 1.00 97.88 395 ALA A CA 1
ATOM 3086 C C . ALA A 1 395 ? -0.702 17.044 -15.590 1.00 97.88 395 ALA A C 1
ATOM 3088 O O . ALA A 1 395 ? -0.915 17.910 -14.741 1.00 97.88 395 ALA A O 1
ATOM 3089 N N . GLY A 1 396 ? -0.616 15.746 -15.305 1.00 95.75 396 GLY A N 1
ATOM 3090 C CA . GLY A 1 396 ? -0.700 15.193 -13.954 1.00 95.75 396 GLY A CA 1
ATOM 3091 C C . GLY A 1 396 ? -0.623 13.668 -13.976 1.00 95.75 396 GLY A C 1
ATOM 3092 O O . GLY A 1 396 ? -1.120 13.020 -14.904 1.00 95.75 396 GLY A O 1
ATOM 3093 N N . GLY A 1 397 ? 0.062 13.074 -12.994 1.00 95.44 397 GLY A N 1
ATOM 3094 C CA . GLY A 1 397 ? 0.407 11.655 -13.060 1.00 95.44 397 GLY A CA 1
ATOM 3095 C C . GLY A 1 397 ? 1.236 11.349 -14.314 1.00 95.44 397 GLY A C 1
ATOM 3096 O O . GLY A 1 397 ? 2.171 12.075 -14.662 1.00 95.44 397 GLY A O 1
ATOM 3097 N N . ALA A 1 398 ? 0.826 10.315 -15.048 1.00 96.56 398 ALA A N 1
ATOM 3098 C CA . ALA A 1 398 ? 1.360 9.950 -16.363 1.00 96.56 398 ALA A CA 1
ATOM 3099 C C . ALA A 1 398 ? 0.373 10.270 -17.510 1.00 96.56 398 ALA A C 1
ATOM 3101 O O . ALA A 1 398 ? 0.136 9.422 -18.370 1.00 96.56 398 ALA A O 1
ATOM 3102 N N . ASN A 1 399 ? -0.252 11.456 -17.496 1.00 97.69 399 ASN A N 1
ATOM 3103 C CA . ASN A 1 399 ? -1.179 11.912 -18.542 1.00 97.69 399 ASN A CA 1
ATOM 3104 C C . ASN A 1 399 ? -0.966 13.391 -18.902 1.00 97.69 399 ASN A C 1
ATOM 3106 O O . ASN A 1 399 ? -0.743 14.215 -18.011 1.00 97.69 399 ASN A O 1
ATOM 3110 N N . SER A 1 400 ? -1.146 13.709 -20.187 1.00 98.25 400 SER A N 1
ATOM 3111 C CA . SER A 1 400 ? -1.152 15.069 -20.744 1.00 98.25 400 SER A CA 1
ATOM 3112 C C . SER A 1 400 ? -2.477 15.376 -21.439 1.00 98.25 400 SER A C 1
ATOM 3114 O O . SER A 1 400 ? -3.093 14.494 -22.041 1.00 98.25 400 SER A O 1
ATOM 3116 N N . PHE A 1 401 ? -2.883 16.645 -21.396 1.00 98.25 401 PHE A N 1
ATOM 3117 C CA . PHE A 1 401 ? -4.094 17.171 -22.024 1.00 98.25 401 PHE A CA 1
ATOM 3118 C C . PHE A 1 401 ? -3.799 18.470 -22.780 1.00 98.25 401 PHE A C 1
ATOM 3120 O O . PHE A 1 401 ? -3.101 19.355 -22.277 1.00 98.25 401 PHE A O 1
ATOM 3127 N N . PHE A 1 402 ? -4.399 18.613 -23.960 1.00 97.69 402 PHE A N 1
ATOM 3128 C CA . PHE A 1 402 ? -4.245 19.768 -24.842 1.00 97.69 402 PHE A CA 1
ATOM 3129 C C . PHE A 1 402 ? -5.631 20.274 -25.249 1.00 97.69 402 PHE A C 1
ATOM 3131 O O . PHE A 1 402 ? -6.412 19.523 -25.836 1.00 97.69 402 PHE A O 1
ATOM 3138 N N . THR A 1 403 ? -5.942 21.539 -24.960 1.00 97.31 403 THR A N 1
ATOM 3139 C CA . THR A 1 403 ? -7.162 22.181 -25.479 1.00 97.31 403 THR A CA 1
ATOM 3140 C C . THR A 1 403 ? -6.809 22.907 -26.766 1.00 97.31 403 THR A C 1
ATOM 3142 O O . THR A 1 403 ? -5.961 23.803 -26.762 1.00 97.31 403 THR A O 1
ATOM 3145 N N . VAL A 1 404 ? -7.448 22.519 -27.864 1.00 96.31 404 VAL A N 1
ATOM 3146 C CA . VAL A 1 404 ? -7.145 22.983 -29.217 1.00 96.31 404 VAL A CA 1
ATOM 3147 C C . VAL A 1 404 ? -8.373 23.660 -29.806 1.00 96.31 404 VAL A C 1
ATOM 3149 O O . VAL A 1 404 ? -9.455 23.082 -29.852 1.00 96.31 404 VAL A O 1
ATOM 3152 N N . ASN A 1 405 ? -8.202 24.891 -30.276 1.00 94.62 405 ASN A N 1
ATOM 3153 C CA . ASN A 1 405 ? -9.201 25.580 -31.074 1.00 94.62 405 ASN A CA 1
ATOM 3154 C C . ASN A 1 405 ? -8.909 25.318 -32.550 1.00 94.62 405 ASN A C 1
ATOM 3156 O O . ASN A 1 405 ? -7.820 25.634 -33.029 1.00 94.62 405 ASN A O 1
ATOM 3160 N N . ALA A 1 406 ? -9.885 24.761 -33.259 1.00 92.69 406 ALA A N 1
ATOM 3161 C CA . ALA A 1 406 ? -9.820 24.519 -34.692 1.00 92.69 406 ALA A CA 1
ATOM 3162 C C . ALA A 1 406 ? -10.937 25.293 -35.393 1.00 92.69 406 ALA A C 1
ATOM 3164 O O . ALA A 1 406 ? -12.096 25.250 -34.979 1.00 92.69 406 ALA A O 1
ATOM 3165 N N . LYS A 1 407 ? -10.583 26.028 -36.444 1.00 92.19 407 LYS A N 1
ATOM 3166 C CA . LYS A 1 407 ? -11.503 26.833 -37.247 1.00 92.19 407 LYS A CA 1
ATOM 3167 C C . LYS A 1 407 ? -11.526 26.293 -38.668 1.00 92.19 407 LYS A C 1
ATOM 3169 O O . LYS A 1 407 ? -10.481 26.242 -39.314 1.00 92.19 407 LYS A O 1
ATOM 3174 N N . ARG A 1 408 ? -12.713 25.945 -39.168 1.00 88.88 408 ARG A N 1
ATOM 3175 C CA . ARG A 1 408 ? -12.904 25.506 -40.553 1.00 88.88 408 ARG A CA 1
ATOM 3176 C C . ARG A 1 408 ? -12.500 26.623 -41.514 1.00 88.88 408 ARG A C 1
ATOM 3178 O O . ARG A 1 408 ? -13.100 27.701 -41.506 1.00 88.88 408 ARG A O 1
ATOM 3185 N N . VAL A 1 409 ? -11.503 26.356 -42.344 1.00 89.00 409 VAL A N 1
ATOM 3186 C CA . VAL A 1 409 ? -11.101 27.192 -43.482 1.00 89.00 409 VAL A CA 1
ATOM 3187 C C . VAL A 1 409 ? -11.442 26.472 -44.787 1.00 89.00 409 VAL A C 1
ATOM 3189 O O . VAL A 1 409 ? -11.891 25.326 -44.762 1.00 89.00 409 VAL A O 1
ATOM 3192 N N . LEU A 1 410 ? -11.307 27.172 -45.912 1.00 85.25 410 LEU A N 1
ATOM 3193 C CA . LEU A 1 410 ? -11.570 26.626 -47.240 1.00 85.25 410 LEU A CA 1
ATOM 3194 C C . LEU A 1 410 ? -10.317 25.910 -47.760 1.00 85.25 410 LEU A C 1
ATOM 3196 O O . LEU A 1 410 ? -9.264 26.542 -47.856 1.00 85.25 410 LEU A O 1
ATOM 3200 N N . GLY A 1 411 ? -10.438 24.633 -48.115 1.00 81.62 411 GLY A N 1
ATOM 3201 C CA . GLY A 1 411 ? -9.359 23.880 -48.752 1.00 81.62 411 GLY A CA 1
ATOM 3202 C C . GLY A 1 411 ? -9.115 24.312 -50.209 1.00 81.62 411 GLY A C 1
ATOM 3203 O O . GLY A 1 411 ? -10.031 24.833 -50.849 1.00 81.62 411 GLY A O 1
ATOM 3204 N N . PRO A 1 412 ? -7.919 24.061 -50.785 1.00 77.25 412 PRO A N 1
ATOM 3205 C CA . PRO A 1 412 ? -7.525 24.540 -52.119 1.00 77.25 412 PRO A CA 1
ATOM 3206 C C . PRO A 1 412 ? -8.446 24.167 -53.291 1.00 77.25 412 PRO A C 1
ATOM 3208 O O . PRO A 1 412 ? -8.368 24.802 -54.340 1.00 77.25 412 PRO A O 1
ATOM 3211 N N . MET A 1 413 ? -9.289 23.140 -53.139 1.00 79.94 413 MET A N 1
ATOM 3212 C CA . MET A 1 413 ? -10.230 22.673 -54.169 1.00 79.94 413 MET A CA 1
ATOM 3213 C C . MET A 1 413 ? -11.702 22.733 -53.728 1.00 79.94 413 MET A C 1
ATOM 3215 O O . MET A 1 413 ? -12.573 22.198 -54.410 1.00 79.94 413 MET A O 1
ATOM 3219 N N . GLU A 1 414 ? -12.003 23.360 -52.588 1.00 79.94 414 GLU A N 1
ATOM 3220 C CA . GLU A 1 414 ? -13.366 23.438 -52.061 1.00 79.94 414 GLU A CA 1
ATOM 3221 C C . GLU A 1 414 ? -14.108 24.679 -52.575 1.00 79.94 414 GLU A C 1
ATOM 3223 O O . GLU A 1 414 ? -13.580 25.791 -52.585 1.00 79.94 414 GLU A O 1
ATOM 3228 N N . ILE A 1 415 ? -15.376 24.510 -52.957 1.00 79.62 415 ILE A N 1
ATOM 3229 C CA . ILE A 1 415 ? -16.248 25.620 -53.356 1.00 79.62 415 ILE A CA 1
ATOM 3230 C C . ILE A 1 415 ? -16.941 26.157 -52.090 1.00 79.62 415 ILE A C 1
ATOM 3232 O O . ILE A 1 415 ? -17.620 25.388 -51.412 1.00 79.62 415 ILE A O 1
ATOM 3236 N N . PRO A 1 416 ? -16.859 27.460 -51.747 1.00 78.62 416 PRO A N 1
ATOM 3237 C CA . PRO A 1 416 ? -17.394 27.977 -50.480 1.00 78.62 416 PRO A CA 1
ATOM 3238 C C . PRO A 1 416 ? -18.865 27.636 -50.207 1.00 78.62 416 PRO A C 1
ATOM 3240 O O . PRO A 1 416 ? -19.235 27.371 -49.068 1.00 78.62 416 PRO A O 1
ATOM 3243 N N . ALA A 1 417 ? -19.697 27.593 -51.253 1.00 79.69 417 ALA A N 1
ATOM 3244 C CA . ALA A 1 417 ? -21.119 27.267 -51.151 1.00 79.69 417 ALA A CA 1
ATOM 3245 C C . ALA A 1 417 ? -21.411 25.799 -50.768 1.00 79.69 417 ALA A C 1
ATOM 3247 O O . ALA A 1 417 ? -22.521 25.503 -50.329 1.00 79.69 417 ALA A O 1
ATOM 3248 N N . THR A 1 418 ? -20.450 24.876 -50.913 1.00 79.69 418 THR A N 1
ATOM 3249 C CA . THR A 1 418 ? -20.625 23.461 -50.534 1.00 79.69 418 THR A CA 1
ATOM 3250 C C . THR A 1 418 ? -20.204 23.180 -49.089 1.00 79.69 418 THR A C 1
ATOM 3252 O O . THR A 1 418 ? -20.674 22.215 -48.486 1.00 79.69 418 THR A O 1
ATOM 3255 N N . VAL A 1 419 ? -19.348 24.024 -48.501 1.00 78.06 419 VAL A N 1
ATOM 3256 C CA . VAL A 1 419 ? -18.785 23.834 -47.154 1.00 78.06 419 VAL A CA 1
ATOM 3257 C C . VAL A 1 419 ? -19.706 24.458 -46.097 1.00 78.06 419 VAL A C 1
ATOM 3259 O O . VAL A 1 419 ? -19.516 25.591 -45.657 1.00 78.06 419 VAL A O 1
ATOM 3262 N N . ARG A 1 420 ? -20.730 23.699 -45.679 1.00 77.56 420 ARG A N 1
ATOM 3263 C CA . ARG A 1 420 ? -21.780 24.146 -44.733 1.00 77.56 420 ARG A CA 1
ATOM 3264 C C . ARG A 1 420 ? -21.266 24.638 -43.371 1.00 77.56 420 ARG A C 1
ATOM 3266 O O . ARG A 1 420 ? -22.006 25.311 -42.661 1.00 77.56 420 ARG A O 1
ATOM 3273 N N . ASP A 1 421 ? -20.044 24.281 -42.986 1.00 79.75 421 ASP A N 1
ATOM 3274 C CA . ASP A 1 421 ? -19.413 24.644 -41.716 1.00 79.75 421 ASP A CA 1
ATOM 3275 C C . ASP A 1 421 ? -18.269 25.667 -41.859 1.00 79.75 421 ASP A C 1
ATOM 3277 O O . ASP A 1 421 ? -17.532 25.893 -40.900 1.00 79.75 421 ASP A O 1
ATOM 3281 N N . LEU A 1 422 ? -18.109 26.314 -43.020 1.00 82.62 422 LEU A N 1
ATOM 3282 C CA . LEU A 1 422 ? -17.024 27.268 -43.268 1.00 82.62 422 LEU A CA 1
ATOM 3283 C C . LEU A 1 422 ? -16.997 28.402 -42.224 1.00 82.62 422 LEU A C 1
ATOM 3285 O O . LEU A 1 422 ? -17.998 29.065 -41.961 1.00 82.62 422 LEU A O 1
ATOM 3289 N N . GLY A 1 423 ? -15.832 28.630 -41.612 1.00 83.06 423 GLY A N 1
ATOM 3290 C CA . GLY A 1 423 ? -15.650 29.602 -40.532 1.00 83.06 423 GLY A CA 1
ATOM 3291 C C . GLY A 1 423 ? -16.128 29.143 -39.148 1.00 83.06 423 GLY A C 1
ATOM 3292 O O . GLY A 1 423 ? -15.921 29.876 -38.177 1.00 83.06 423 GLY A O 1
ATOM 3293 N N . ARG A 1 424 ? -16.724 27.947 -39.011 1.00 85.94 424 ARG A N 1
ATOM 3294 C CA . ARG A 1 424 ? -17.093 27.368 -37.709 1.00 85.94 424 ARG A CA 1
ATOM 3295 C C . ARG A 1 424 ? -15.841 27.143 -36.864 1.00 85.94 424 ARG A C 1
ATOM 3297 O O . ARG A 1 424 ? -14.870 26.545 -37.319 1.00 85.94 424 ARG A O 1
ATOM 3304 N N . LEU A 1 425 ? -15.892 27.610 -35.620 1.00 90.19 425 LEU A N 1
ATOM 3305 C CA . LEU A 1 425 ? -14.872 27.386 -34.600 1.00 90.19 425 LEU A CA 1
ATOM 3306 C C . LEU A 1 425 ? -15.339 26.266 -33.664 1.00 90.19 425 LEU A C 1
ATOM 3308 O O . LEU A 1 425 ? -16.433 26.358 -33.110 1.00 90.19 425 LEU A O 1
ATOM 3312 N N . THR A 1 426 ? -14.512 25.244 -33.468 1.00 91.62 426 THR A N 1
ATOM 3313 C CA . THR A 1 426 ? -14.674 24.199 -32.447 1.00 91.62 426 THR A CA 1
ATOM 3314 C C . THR A 1 426 ? -13.542 24.287 -31.434 1.00 91.62 426 THR A C 1
ATOM 3316 O O . THR A 1 426 ? -12.379 24.413 -31.822 1.00 91.62 426 THR A O 1
ATOM 3319 N N . THR A 1 427 ? -13.862 24.142 -30.150 1.00 94.75 427 THR A N 1
ATOM 3320 C CA . THR A 1 427 ? -12.869 23.794 -29.128 1.00 94.75 427 THR A CA 1
ATOM 3321 C C . THR A 1 427 ? -12.899 22.284 -28.918 1.00 94.75 427 THR A C 1
ATOM 3323 O O . THR A 1 427 ? -13.966 21.701 -28.728 1.00 94.75 427 THR A O 1
ATOM 3326 N N . ASP A 1 428 ? -11.734 21.651 -28.974 1.00 96.12 428 ASP A N 1
ATOM 3327 C CA . ASP A 1 428 ? -11.527 20.225 -28.741 1.00 96.12 428 ASP A CA 1
ATOM 3328 C C . ASP A 1 428 ? -10.560 20.010 -27.574 1.00 96.12 428 ASP A C 1
ATOM 3330 O O . ASP A 1 428 ? -9.639 20.802 -27.364 1.00 96.12 428 ASP A O 1
ATOM 3334 N N . VAL A 1 429 ? -10.711 18.894 -26.864 1.00 97.25 429 VAL A N 1
ATOM 3335 C CA . VAL A 1 429 ? -9.758 18.437 -25.847 1.00 97.25 429 VAL A CA 1
ATOM 3336 C C . VAL A 1 429 ? -9.150 17.116 -26.293 1.00 97.25 429 VAL A C 1
ATOM 3338 O O . VAL A 1 429 ? -9.868 16.162 -26.591 1.00 97.25 429 VAL A O 1
ATOM 3341 N N . TRP A 1 430 ? -7.824 17.048 -26.313 1.00 97.75 430 TRP A N 1
ATOM 3342 C CA . TRP A 1 430 ? -7.048 15.863 -26.673 1.00 97.75 430 TRP A CA 1
ATOM 3343 C C . TRP A 1 430 ? -6.237 15.373 -25.473 1.00 97.75 430 TRP A C 1
ATOM 3345 O O . TRP A 1 430 ? -5.751 16.191 -24.693 1.00 97.75 430 TRP A O 1
ATOM 3355 N N . SER A 1 431 ? -6.061 14.058 -25.339 1.00 97.69 431 SER A N 1
ATOM 3356 C CA . SER A 1 431 ? -5.323 13.432 -24.231 1.00 97.69 431 SER A CA 1
ATOM 3357 C C . SER A 1 431 ? -4.409 12.294 -24.686 1.00 97.69 431 SER A C 1
ATOM 3359 O O . SER A 1 431 ? -4.809 11.500 -25.541 1.00 97.69 431 SER A O 1
ATOM 3361 N N . CYS A 1 432 ? -3.241 12.160 -24.060 1.00 97.44 432 CYS A N 1
ATOM 3362 C CA . CYS A 1 432 ? -2.303 11.041 -24.221 1.00 97.44 432 CYS A CA 1
ATOM 3363 C C . CYS A 1 432 ? -1.730 10.609 -22.857 1.00 97.44 432 CYS A C 1
ATOM 3365 O O . CYS A 1 432 ? -1.811 11.353 -21.874 1.00 97.44 432 CYS A O 1
ATOM 3367 N N . GLY A 1 433 ? -1.171 9.397 -22.786 1.00 96.62 433 GLY A N 1
ATOM 3368 C CA . GLY A 1 433 ? -0.658 8.807 -21.547 1.00 96.62 433 GLY A CA 1
ATOM 3369 C C . GLY A 1 433 ? -1.384 7.537 -21.081 1.00 96.62 433 GLY A C 1
ATOM 3370 O O . GLY A 1 433 ? -1.857 6.718 -21.873 1.00 96.62 433 GLY A O 1
ATOM 3371 N N . LYS A 1 434 ? -1.444 7.353 -19.759 1.00 94.50 434 LYS A N 1
ATOM 3372 C CA . LYS A 1 434 ? -1.825 6.103 -19.083 1.00 94.50 434 LYS A CA 1
ATOM 3373 C C . LYS A 1 434 ? -3.331 5.977 -18.801 1.00 94.50 434 LYS A C 1
ATOM 3375 O O . LYS A 1 434 ? -3.822 6.309 -17.718 1.00 94.50 434 LYS A O 1
ATOM 3380 N N . GLY A 1 435 ? -4.057 5.376 -19.743 1.00 89.50 435 GLY A N 1
ATOM 3381 C CA . GLY A 1 435 ? -5.516 5.202 -19.694 1.00 89.50 435 GLY A CA 1
ATOM 3382 C C . GLY A 1 435 ? -6.087 4.202 -18.673 1.00 89.50 435 GLY A C 1
ATOM 3383 O O . GLY A 1 435 ? -7.304 4.173 -18.506 1.00 89.50 435 GLY A O 1
ATOM 3384 N N . LEU A 1 436 ? -5.272 3.414 -17.953 1.00 89.88 436 LEU A N 1
ATOM 3385 C CA . LEU A 1 436 ? -5.747 2.273 -17.138 1.00 89.88 436 LEU A CA 1
ATOM 3386 C C . LEU A 1 436 ? -6.804 2.607 -16.071 1.00 89.88 436 LEU A C 1
ATOM 3388 O O . LEU A 1 436 ? -7.644 1.765 -15.756 1.00 89.88 436 LEU A O 1
ATOM 3392 N N . PHE A 1 437 ? -6.774 3.814 -15.505 1.00 91.38 437 PHE A N 1
ATOM 3393 C CA . PHE A 1 437 ? -7.771 4.262 -14.523 1.00 91.38 437 PHE A CA 1
ATOM 3394 C C . PHE A 1 437 ? -8.956 5.007 -15.160 1.00 91.38 437 PHE A C 1
ATOM 3396 O O . PHE A 1 437 ? -9.839 5.457 -14.441 1.00 91.38 437 PHE A O 1
ATOM 3403 N N . GLY A 1 438 ? -8.998 5.137 -16.489 1.00 93.62 438 GLY A N 1
ATOM 3404 C CA . GLY A 1 438 ? -9.971 5.944 -17.230 1.00 93.62 438 GLY A CA 1
ATOM 3405 C C . GLY A 1 438 ? -9.574 7.419 -17.376 1.00 93.62 438 GLY A C 1
ATOM 3406 O O . GLY A 1 438 ? -10.365 8.211 -17.878 1.00 93.62 438 GLY A O 1
ATOM 3407 N N . VAL A 1 439 ? -8.362 7.805 -16.946 1.00 95.50 439 VAL A N 1
ATOM 3408 C CA . VAL A 1 439 ? -7.917 9.214 -16.814 1.00 95.50 439 VAL A CA 1
ATOM 3409 C C . VAL A 1 439 ? -7.933 9.985 -18.133 1.00 95.50 439 VAL A C 1
ATOM 3411 O O . VAL A 1 439 ? -8.092 11.197 -18.122 1.00 95.50 439 VAL A O 1
ATOM 3414 N N . LEU A 1 440 ? -7.824 9.306 -19.275 1.00 96.50 440 LEU A N 1
ATOM 3415 C CA . LEU A 1 440 ? -7.877 9.951 -20.589 1.00 96.50 440 LEU A CA 1
ATOM 3416 C C . LEU A 1 440 ? -9.281 10.477 -20.946 1.00 96.50 440 LEU A C 1
ATOM 3418 O O . LEU A 1 440 ? -9.403 11.301 -21.837 1.00 96.50 440 LEU A O 1
ATOM 3422 N N . GLY A 1 441 ? -10.357 10.028 -20.287 1.00 95.56 441 GLY A N 1
ATOM 3423 C CA . GLY A 1 441 ? -11.717 10.540 -20.532 1.00 95.56 441 GLY A CA 1
ATOM 3424 C C . GLY A 1 441 ? -12.325 10.169 -21.898 1.00 95.56 441 GLY A C 1
ATOM 3425 O O . GLY A 1 441 ? -13.425 10.604 -22.235 1.00 95.56 441 GLY A O 1
ATOM 3426 N N . THR A 1 442 ? -11.638 9.359 -22.704 1.00 94.62 442 THR A N 1
ATOM 3427 C CA . THR A 1 442 ? -12.023 9.000 -24.081 1.00 94.62 442 THR A CA 1
ATOM 3428 C C . THR A 1 442 ? -13.149 7.960 -24.171 1.00 94.62 442 THR A C 1
ATOM 3430 O O . THR A 1 442 ? -13.506 7.540 -25.272 1.00 94.62 442 THR A O 1
ATOM 3433 N N . GLY A 1 443 ? -13.681 7.497 -23.035 1.00 92.25 443 GLY A N 1
ATOM 3434 C CA . GLY A 1 443 ? -14.600 6.360 -22.935 1.00 92.25 443 GLY A CA 1
ATOM 3435 C C . GLY A 1 443 ? -13.930 4.988 -23.087 1.00 92.25 443 GLY A C 1
ATOM 3436 O O . GLY A 1 443 ? -14.614 3.971 -23.005 1.00 92.25 443 GLY A O 1
ATOM 3437 N N . LYS A 1 444 ? -12.605 4.934 -23.295 1.00 89.88 444 LYS A N 1
ATOM 3438 C CA . LYS A 1 444 ? -11.833 3.699 -23.513 1.00 89.88 444 LYS A CA 1
ATOM 3439 C C . LYS A 1 444 ? -10.834 3.434 -22.381 1.00 89.88 444 LYS A C 1
ATOM 3441 O O . LYS A 1 444 ? -10.273 4.359 -21.802 1.00 89.88 444 LYS A O 1
ATOM 3446 N N . TRP A 1 445 ? -10.566 2.154 -22.117 1.00 90.69 445 TRP A N 1
ATOM 3447 C CA . TRP A 1 445 ? -9.617 1.680 -21.099 1.00 90.69 445 TRP A CA 1
ATOM 3448 C C . TRP A 1 445 ? -8.290 1.233 -21.738 1.00 90.69 445 TRP A C 1
ATOM 3450 O O . TRP A 1 445 ? -7.973 0.044 -21.766 1.00 90.69 445 TRP A O 1
ATOM 3460 N N . THR A 1 446 ? -7.523 2.169 -22.300 1.00 88.00 446 THR A N 1
ATOM 3461 C CA . THR A 1 446 ? -6.209 1.872 -22.904 1.00 88.00 446 THR A CA 1
ATOM 3462 C C . THR A 1 446 ? -5.113 1.731 -21.840 1.00 88.00 446 THR A C 1
ATOM 3464 O O . THR A 1 446 ? -5.188 2.331 -20.770 1.00 88.00 446 THR A O 1
ATOM 3467 N N . HIS A 1 447 ? -4.076 0.927 -22.103 1.00 89.19 447 HIS A N 1
ATOM 3468 C CA . HIS A 1 447 ? -2.909 0.845 -21.209 1.00 89.19 447 HIS A CA 1
ATOM 3469 C C . HIS A 1 447 ? -2.020 2.087 -21.339 1.00 89.19 447 HIS A C 1
ATOM 3471 O O . HIS A 1 447 ? -1.688 2.742 -20.350 1.00 89.19 447 HIS A O 1
ATOM 3477 N N . VAL A 1 448 ? -1.667 2.364 -22.591 1.00 92.38 448 VAL A N 1
ATOM 3478 C CA . VAL A 1 448 ? -0.738 3.369 -23.102 1.00 92.38 448 VAL A CA 1
ATOM 3479 C C . VAL A 1 448 ? -1.434 4.021 -24.293 1.00 92.38 448 VAL A C 1
ATOM 3481 O O . VAL A 1 448 ? -2.174 3.349 -25.015 1.00 92.38 448 VAL A O 1
ATOM 3484 N N . GLN A 1 449 ? -1.234 5.320 -24.480 1.00 94.62 449 GLN A N 1
ATOM 3485 C CA . GLN A 1 449 ? -1.809 6.083 -25.584 1.00 94.62 449 GLN A CA 1
ATOM 3486 C C . GLN A 1 449 ? -0.787 7.134 -26.022 1.00 94.62 449 GLN A C 1
ATOM 3488 O O . GLN A 1 449 ? -0.758 8.216 -25.438 1.00 94.62 449 GLN A O 1
ATOM 3493 N N . SER A 1 450 ? 0.056 6.814 -27.012 1.00 93.44 450 SER A N 1
ATOM 3494 C CA . SER A 1 450 ? 1.022 7.764 -27.585 1.00 93.44 450 SER A CA 1
ATOM 3495 C C . SER A 1 450 ? 0.306 8.869 -28.355 1.00 93.44 450 SER A C 1
ATOM 3497 O O . SER A 1 450 ? 0.349 10.030 -27.961 1.00 93.44 450 SER A O 1
ATOM 3499 N N . THR A 1 451 ? -0.425 8.514 -29.412 1.00 94.38 451 THR A N 1
ATOM 3500 C CA . THR A 1 451 ? -1.152 9.480 -30.242 1.00 94.38 451 THR A CA 1
ATOM 3501 C C . THR A 1 451 ? -2.236 10.190 -29.417 1.00 94.38 451 THR A C 1
ATOM 3503 O O . THR A 1 451 ? -3.110 9.505 -28.864 1.00 94.38 451 THR A O 1
ATOM 3506 N N . PRO A 1 452 ? -2.247 11.536 -29.333 1.00 96.50 452 PRO A N 1
ATOM 3507 C CA . PRO A 1 452 ? -3.294 12.265 -28.625 1.00 96.50 452 PRO A CA 1
ATOM 3508 C C . PRO A 1 452 ? -4.683 11.928 -29.176 1.00 96.50 452 PRO A C 1
ATOM 3510 O O . PRO A 1 452 ? -4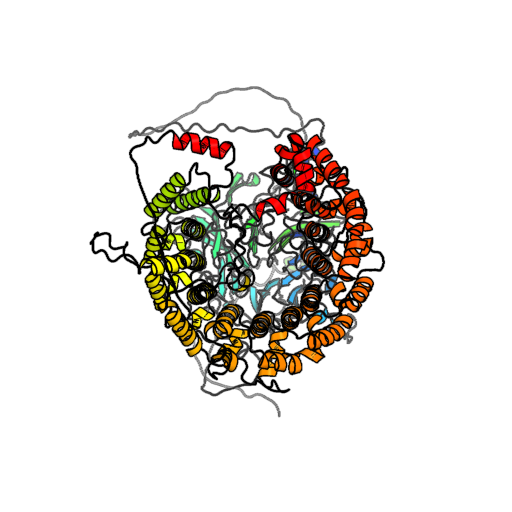.917 11.962 -30.381 1.00 96.50 452 PRO A O 1
ATOM 3513 N N . THR A 1 453 ? -5.619 11.599 -28.287 1.00 95.75 453 THR A N 1
ATOM 3514 C CA . THR A 1 453 ? -6.973 11.138 -28.633 1.00 95.75 453 THR A CA 1
ATOM 3515 C C . THR A 1 453 ? -8.031 12.112 -28.115 1.00 95.75 453 THR A C 1
ATOM 3517 O O . THR A 1 453 ? -7.935 12.585 -26.984 1.00 95.75 453 THR A O 1
ATOM 3520 N N . LYS A 1 454 ? -9.045 12.420 -28.935 1.00 96.25 454 LYS A N 1
ATOM 3521 C CA . LYS A 1 454 ? -10.078 13.424 -28.631 1.00 96.25 454 LYS A CA 1
ATOM 3522 C C . LYS A 1 454 ? -11.076 12.945 -27.565 1.00 96.25 454 LYS A C 1
ATOM 3524 O O . LYS A 1 454 ? -11.745 11.923 -27.736 1.00 96.25 454 LYS A O 1
ATOM 3529 N N . ILE A 1 455 ? -11.250 13.736 -26.508 1.00 97.12 455 ILE A N 1
ATOM 3530 C CA . ILE A 1 455 ? -12.263 13.553 -25.461 1.00 97.12 455 ILE A CA 1
ATOM 3531 C C . ILE A 1 455 ? -13.608 14.057 -25.989 1.00 97.12 455 ILE A C 1
ATOM 3533 O O . ILE A 1 455 ? -13.948 15.232 -25.833 1.00 97.12 455 ILE A O 1
ATOM 3537 N N . LYS A 1 456 ? -14.389 13.176 -26.626 1.00 95.31 456 LYS A N 1
ATOM 3538 C CA . LYS A 1 456 ? -15.669 13.541 -27.270 1.00 95.31 456 LYS A CA 1
ATOM 3539 C C . LYS A 1 456 ? -16.629 14.307 -26.346 1.00 95.31 456 LYS A C 1
ATOM 3541 O O . LYS A 1 456 ? -17.252 15.256 -26.796 1.00 95.31 456 LYS A O 1
ATOM 3546 N N . ALA A 1 457 ? -16.703 13.948 -25.063 1.00 93.88 457 ALA A N 1
ATOM 3547 C CA . ALA A 1 457 ? -17.594 14.594 -24.091 1.00 93.88 457 ALA A CA 1
ATOM 3548 C C . ALA A 1 457 ? -17.211 16.046 -23.720 1.00 93.88 457 ALA A C 1
ATOM 3550 O O . ALA A 1 457 ? -18.017 16.742 -23.114 1.00 93.88 457 ALA A O 1
ATOM 3551 N N . LEU A 1 458 ? -16.003 16.505 -24.076 1.00 95.38 458 LEU A N 1
ATOM 3552 C CA . LEU A 1 458 ? -15.509 17.872 -23.838 1.00 95.38 458 LEU A CA 1
ATOM 3553 C C . LEU A 1 458 ? -15.156 18.609 -25.145 1.00 95.38 458 LE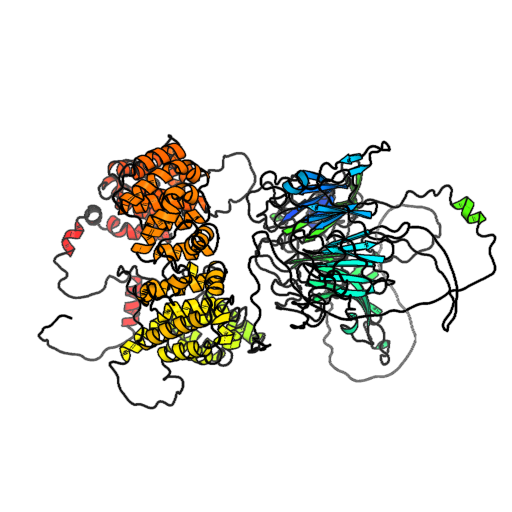U A C 1
ATOM 3555 O O . LEU A 1 458 ? -14.524 19.660 -25.103 1.00 95.38 458 LEU A O 1
ATOM 3559 N N . SER A 1 459 ? -15.504 18.044 -26.306 1.00 95.31 459 SER A N 1
ATOM 3560 C CA . SER A 1 459 ? -15.028 18.503 -27.617 1.00 95.31 459 SER A CA 1
ATOM 3561 C C . SER A 1 459 ? -16.180 18.792 -28.569 1.00 95.31 459 SER A C 1
ATOM 3563 O O . SER A 1 459 ? -17.123 18.011 -28.658 1.00 95.31 459 SER A O 1
ATOM 3565 N N . GLY A 1 460 ? -16.096 19.893 -29.317 1.00 91.19 460 GLY A N 1
ATOM 3566 C CA . GLY A 1 460 ? -17.149 20.301 -30.250 1.00 91.19 460 GLY A CA 1
ATOM 3567 C C . GLY A 1 460 ? -18.467 20.682 -29.565 1.00 91.19 460 GLY A C 1
ATOM 3568 O O . GLY A 1 460 ? -19.519 20.595 -30.194 1.00 91.19 460 GLY A O 1
ATOM 3569 N N . LEU A 1 461 ? -18.415 21.085 -28.292 1.00 92.31 461 LEU A N 1
ATOM 3570 C CA . LEU A 1 461 ? -19.560 21.584 -27.530 1.00 92.31 461 LEU A CA 1
ATOM 3571 C C . LEU A 1 461 ? -19.940 23.003 -27.988 1.00 92.31 461 LEU A C 1
ATOM 3573 O O . LEU A 1 461 ? -19.067 23.805 -28.320 1.00 92.31 461 LEU A O 1
ATOM 3577 N N . PHE A 1 462 ? -21.235 23.330 -27.981 1.00 91.19 462 PHE A N 1
ATOM 3578 C CA . PHE A 1 462 ? -21.765 24.628 -28.413 1.00 91.19 462 PHE A CA 1
ATOM 3579 C C . PHE A 1 462 ? -22.928 25.089 -27.525 1.00 91.19 462 PHE A C 1
ATOM 3581 O O . PHE A 1 462 ? -23.724 24.273 -27.071 1.00 91.19 462 PHE A O 1
ATOM 3588 N N . GLU A 1 463 ? -23.055 26.402 -27.346 1.00 90.50 463 GLU A N 1
ATOM 3589 C CA . GLU A 1 463 ? -24.165 27.068 -26.654 1.00 90.50 463 GLU A CA 1
ATOM 3590 C C . GLU A 1 463 ? -24.690 28.251 -27.480 1.00 90.50 463 GLU A C 1
ATOM 3592 O O . GLU A 1 463 ? -23.986 28.792 -28.338 1.00 90.50 463 GLU A O 1
ATOM 3597 N N . TYR A 1 464 ? -25.933 28.674 -27.238 1.00 87.31 464 TYR A N 1
ATOM 3598 C CA . TYR A 1 464 ? -26.477 29.887 -27.847 1.00 87.31 464 TYR A CA 1
ATOM 3599 C C . TYR A 1 464 ? -26.178 31.107 -26.970 1.00 87.31 464 TYR A C 1
ATOM 3601 O O . TYR A 1 464 ? -26.475 31.122 -25.779 1.00 87.31 464 TYR A O 1
ATOM 3609 N N . SER A 1 465 ? -25.590 32.145 -27.563 1.00 83.31 465 SER A N 1
ATOM 3610 C CA . SER A 1 465 ? -25.312 33.410 -26.890 1.00 83.31 465 SER A CA 1
ATOM 3611 C C . SER A 1 465 ? -26.411 34.424 -27.185 1.00 83.31 465 SER A C 1
ATOM 3613 O O . SER A 1 465 ? -26.442 34.978 -28.283 1.00 83.31 465 SER A O 1
ATOM 3615 N N . ASP A 1 466 ? -27.252 34.753 -26.202 1.00 79.25 466 ASP A N 1
ATOM 3616 C CA . ASP A 1 466 ? -28.244 35.832 -26.343 1.00 79.25 466 ASP A CA 1
ATOM 3617 C C . ASP A 1 466 ? -27.586 37.190 -26.626 1.00 79.25 466 ASP A C 1
ATOM 3619 O O . ASP A 1 466 ? -28.048 37.963 -27.468 1.00 79.25 466 ASP A O 1
ATOM 3623 N N . ALA A 1 467 ? -26.456 37.463 -25.963 1.00 76.94 467 ALA A N 1
ATOM 3624 C CA . ALA A 1 467 ? -25.708 38.709 -26.108 1.00 76.94 467 ALA A CA 1
ATOM 3625 C C . ALA A 1 467 ? -25.098 38.883 -27.512 1.00 76.94 467 ALA A C 1
ATOM 3627 O O . ALA A 1 467 ? -25.051 40.001 -28.027 1.00 76.94 467 ALA A O 1
ATOM 3628 N N . ALA A 1 468 ? -24.651 37.789 -28.142 1.00 80.50 468 ALA A N 1
ATOM 3629 C CA . ALA A 1 468 ? -24.095 37.804 -29.498 1.00 80.50 468 ALA A CA 1
ATOM 3630 C C . ALA A 1 468 ? -25.090 37.353 -30.591 1.00 80.50 468 ALA A C 1
ATOM 3632 O O . ALA A 1 468 ? -24.721 37.352 -31.765 1.00 80.50 468 ALA A O 1
ATOM 3633 N N . LYS A 1 469 ? -26.318 36.968 -30.208 1.00 85.81 469 LYS A N 1
ATOM 3634 C CA . LYS A 1 469 ? -27.394 36.401 -31.045 1.00 85.81 469 LYS A CA 1
ATOM 3635 C C . LYS A 1 469 ? -26.928 35.310 -32.015 1.00 85.81 469 LYS A C 1
ATOM 3637 O O . LYS A 1 469 ? -27.278 35.317 -33.194 1.00 85.81 469 LYS A O 1
ATOM 3642 N N . LYS A 1 470 ? -26.084 34.396 -31.529 1.00 85.75 470 LYS A N 1
ATOM 3643 C CA . LYS A 1 470 ? -25.507 33.307 -32.330 1.00 85.75 470 LYS A CA 1
ATOM 3644 C C . LYS A 1 470 ? -25.061 32.133 -31.469 1.00 85.75 470 LYS A C 1
ATOM 3646 O O . LYS A 1 470 ? -24.752 32.299 -30.291 1.00 85.75 470 LYS A O 1
ATOM 3651 N N . VAL A 1 471 ? -24.938 30.971 -32.102 1.00 85.31 471 VAL A N 1
ATOM 3652 C CA . VAL A 1 471 ? -24.269 29.801 -31.524 1.00 85.31 471 VAL A CA 1
ATOM 3653 C C . VAL A 1 471 ? -22.755 30.058 -31.435 1.00 85.31 471 VAL A C 1
ATOM 3655 O O . VAL A 1 471 ? -22.154 30.596 -32.368 1.00 85.31 471 VAL A O 1
ATOM 3658 N N . VAL A 1 472 ? -22.138 29.689 -30.312 1.00 88.12 472 VAL A N 1
ATOM 3659 C CA . VAL A 1 472 ? -20.694 29.804 -30.034 1.00 88.12 472 VAL A CA 1
ATOM 3660 C C . VAL A 1 472 ? -20.162 28.500 -29.426 1.00 88.12 472 VAL A C 1
ATOM 3662 O O . VAL A 1 472 ? -20.936 27.786 -28.788 1.00 88.12 472 VAL A O 1
ATOM 3665 N N . PRO A 1 473 ? -18.881 28.140 -29.629 1.00 90.06 473 PRO A N 1
ATOM 3666 C CA . PRO A 1 473 ? -18.310 26.957 -28.992 1.00 90.06 473 PRO A CA 1
ATOM 3667 C C . PRO A 1 473 ? -18.156 27.164 -27.482 1.00 90.06 473 PRO A C 1
ATOM 3669 O O . PRO A 1 473 ? -17.707 28.225 -27.044 1.00 90.06 473 PRO A O 1
ATOM 3672 N N . ILE A 1 474 ? -18.468 26.128 -26.701 1.00 91.38 474 ILE A N 1
ATOM 3673 C CA . ILE A 1 474 ? -18.137 26.082 -25.275 1.00 91.38 474 ILE A CA 1
ATOM 3674 C C . ILE A 1 474 ? -16.678 25.638 -25.158 1.00 91.38 474 ILE A C 1
ATOM 3676 O O . ILE A 1 474 ? -16.323 24.529 -25.558 1.00 91.38 474 ILE A O 1
ATOM 3680 N N . GLY A 1 475 ? -15.831 26.514 -24.623 1.00 90.38 475 GLY A N 1
ATOM 3681 C CA . GLY A 1 475 ? -14.425 26.220 -24.368 1.00 90.38 475 GLY A CA 1
ATOM 3682 C C . GLY A 1 475 ? -14.176 25.558 -23.010 1.00 90.38 475 GLY A C 1
ATOM 3683 O O . GLY A 1 475 ? -15.096 25.263 -22.243 1.00 90.38 475 GLY A O 1
ATOM 3684 N N . ILE A 1 476 ? -12.896 25.374 -22.685 1.00 94.38 476 ILE A N 1
ATOM 3685 C CA . ILE A 1 476 ? -12.435 24.909 -21.371 1.00 94.38 476 ILE A CA 1
ATOM 3686 C C . ILE A 1 476 ? -11.839 26.088 -20.599 1.00 94.38 476 ILE A C 1
ATOM 3688 O O . ILE A 1 476 ? -10.952 26.778 -21.101 1.00 94.38 476 ILE A O 1
ATOM 3692 N N . SER A 1 477 ? -12.297 26.297 -19.364 1.00 93.06 477 SER A N 1
ATOM 3693 C CA . SER A 1 477 ? -11.741 27.287 -18.434 1.00 93.06 477 SER A CA 1
ATOM 3694 C C . SER A 1 477 ? -10.399 26.809 -17.872 1.00 93.06 477 SER A C 1
ATOM 3696 O O . SER A 1 477 ? -9.394 27.514 -17.958 1.00 93.06 477 SER A O 1
ATOM 3698 N N . HIS A 1 478 ? -10.375 25.589 -17.328 1.00 93.56 478 HIS A N 1
ATOM 3699 C CA . HIS A 1 478 ? -9.169 24.894 -16.879 1.00 93.56 478 HIS A CA 1
ATOM 3700 C C . HIS A 1 478 ? -9.421 23.385 -16.747 1.00 93.56 478 HIS A C 1
ATOM 3702 O O . HIS A 1 478 ? -10.558 22.951 -16.557 1.00 93.56 478 HIS A O 1
ATOM 3708 N N . ILE A 1 479 ? -8.343 22.600 -16.821 1.00 96.94 479 ILE A N 1
ATOM 3709 C CA . ILE A 1 479 ? -8.322 21.175 -16.473 1.00 96.94 479 ILE A CA 1
ATOM 3710 C C . ILE A 1 479 ? -7.387 21.021 -15.272 1.00 96.94 479 ILE A C 1
ATOM 3712 O O . ILE A 1 479 ? -6.257 21.505 -15.311 1.00 96.94 479 ILE A O 1
ATOM 3716 N N . SER A 1 480 ? -7.858 20.362 -14.218 1.00 97.19 480 SER A N 1
ATOM 3717 C CA . SER A 1 480 ? -7.057 19.964 -13.061 1.00 97.19 480 SER A CA 1
ATOM 3718 C C . SER A 1 480 ? -6.834 18.454 -13.123 1.00 97.19 480 SER A C 1
ATOM 3720 O O . SER A 1 480 ? -7.780 17.701 -13.357 1.00 97.19 480 SER A O 1
ATOM 3722 N N . VAL A 1 481 ? -5.588 18.004 -12.972 1.00 97.00 481 VAL A N 1
ATOM 3723 C CA . VAL A 1 481 ? -5.186 16.610 -13.216 1.00 97.00 481 VAL A CA 1
ATOM 3724 C C . VAL A 1 481 ? -4.422 16.089 -12.004 1.00 97.00 481 VAL A C 1
ATOM 3726 O O . VAL A 1 481 ? -3.324 16.547 -11.705 1.00 97.00 481 VAL A O 1
ATOM 3729 N N . GLY A 1 482 ? -5.012 15.118 -11.314 1.00 95.31 482 GLY A N 1
ATOM 3730 C CA . GLY A 1 482 ? -4.378 14.390 -10.224 1.00 95.31 482 GLY A CA 1
ATOM 3731 C C . GLY A 1 482 ? -3.633 13.148 -10.717 1.00 95.31 482 GLY A C 1
ATOM 3732 O O . GLY A 1 482 ? -3.641 12.810 -11.899 1.00 95.31 482 GLY A O 1
ATOM 3733 N N . ALA A 1 483 ? -3.038 12.395 -9.790 1.00 94.12 483 ALA A N 1
ATOM 3734 C CA . ALA A 1 483 ? -2.245 11.204 -10.131 1.00 94.12 483 ALA A CA 1
ATOM 3735 C C . ALA A 1 483 ? -3.053 10.088 -10.837 1.00 94.12 483 ALA A C 1
ATOM 3737 O O . ALA A 1 483 ? -2.497 9.282 -11.582 1.00 94.12 483 ALA A O 1
ATOM 3738 N N . THR A 1 484 ? -4.364 10.017 -10.577 1.00 95.19 484 THR A N 1
ATOM 3739 C CA . THR A 1 484 ? -5.257 8.932 -11.033 1.00 95.19 484 THR A CA 1
ATOM 3740 C C . THR A 1 484 ? -6.585 9.412 -11.623 1.00 95.19 484 THR A C 1
ATOM 3742 O O . THR A 1 484 ? -7.354 8.582 -12.096 1.00 95.19 484 THR A O 1
ATOM 3745 N N . HIS A 1 485 ? -6.883 10.712 -11.602 1.00 97.31 485 HIS A N 1
ATOM 3746 C CA . HIS A 1 485 ? -8.176 11.284 -11.997 1.00 97.31 485 HIS A CA 1
ATOM 3747 C C . HIS A 1 485 ? -7.997 12.714 -12.516 1.00 97.31 485 HIS A C 1
ATOM 3749 O O . HIS A 1 485 ? -6.969 13.335 -12.255 1.00 97.31 485 HIS A O 1
ATOM 3755 N N . ALA A 1 486 ? -8.996 13.246 -13.214 1.00 97.75 486 ALA A N 1
ATOM 3756 C CA . ALA A 1 486 ? -8.996 14.623 -13.695 1.00 97.75 486 ALA A CA 1
ATOM 3757 C C . ALA A 1 486 ? -10.389 15.258 -13.591 1.00 97.75 486 ALA A C 1
ATOM 3759 O O . ALA A 1 486 ? -11.405 14.562 -13.489 1.00 97.75 486 ALA A O 1
ATOM 3760 N N . ALA A 1 487 ? -10.417 16.588 -13.631 1.00 97.75 487 ALA A N 1
ATOM 3761 C CA . ALA A 1 487 ? -11.628 17.381 -13.744 1.00 97.75 487 ALA A CA 1
ATOM 3762 C C . ALA A 1 487 ? -11.434 18.543 -14.726 1.00 97.75 487 ALA A C 1
ATOM 3764 O O . ALA A 1 487 ? -10.371 19.162 -14.755 1.00 97.75 487 ALA A O 1
ATOM 3765 N N . ALA A 1 488 ? -12.469 18.875 -15.496 1.00 97.38 488 ALA A N 1
ATOM 3766 C CA . ALA A 1 488 ? -12.501 20.041 -16.376 1.00 97.38 488 ALA A CA 1
ATOM 3767 C C . ALA A 1 488 ? -13.660 20.958 -15.998 1.00 97.38 488 ALA A C 1
ATOM 3769 O O . ALA A 1 488 ? -14.797 20.507 -15.860 1.00 97.38 488 ALA A O 1
ATOM 3770 N N . VAL A 1 489 ? -13.361 22.250 -15.885 1.00 96.00 489 VAL A N 1
ATOM 3771 C CA . VAL A 1 489 ? -14.352 23.322 -15.764 1.00 96.00 489 VAL A CA 1
ATOM 3772 C C . VAL A 1 489 ? -14.554 23.913 -17.156 1.00 96.00 489 VAL A C 1
ATOM 3774 O O . VAL A 1 489 ? -13.587 24.355 -17.784 1.00 96.00 489 VAL A O 1
ATOM 3777 N N . LEU A 1 490 ? -15.790 23.921 -17.652 1.00 94.81 490 LEU A N 1
ATOM 3778 C CA . LEU A 1 490 ? -16.130 24.530 -18.937 1.00 94.81 490 LEU A CA 1
ATOM 3779 C C . LEU A 1 490 ? -16.069 26.066 -18.864 1.00 94.81 490 LEU A C 1
ATOM 3781 O O . LEU A 1 490 ? -16.013 26.666 -17.791 1.00 94.81 490 LEU A O 1
ATOM 3785 N N . SER A 1 491 ? -16.058 26.722 -20.023 1.00 91.69 491 SER A N 1
ATOM 3786 C CA . SER A 1 491 ? -16.170 28.180 -20.148 1.00 91.69 491 SER A CA 1
ATOM 3787 C C . SER A 1 491 ? -17.537 28.608 -20.702 1.00 91.69 491 SER A C 1
ATOM 3789 O O . SER A 1 491 ? -17.599 29.534 -21.510 1.00 91.69 491 SER A O 1
ATOM 3791 N N . ASN A 1 492 ? -18.605 27.904 -20.309 1.00 90.81 492 ASN A N 1
ATOM 3792 C CA . ASN A 1 492 ? -19.984 28.190 -20.716 1.00 90.81 492 ASN A CA 1
ATOM 3793 C C . ASN A 1 492 ? -20.491 29.540 -20.176 1.00 90.81 492 ASN A C 1
ATOM 3795 O O . ASN A 1 492 ? -19.915 30.118 -19.246 1.00 90.81 492 ASN A O 1
ATOM 3799 N N . PHE A 1 493 ? -21.613 30.029 -20.705 1.00 87.50 493 PHE A N 1
ATOM 3800 C CA . PHE A 1 493 ? -22.292 31.200 -20.161 1.00 87.50 493 PHE A CA 1
ATOM 3801 C C . PHE A 1 493 ? -22.858 30.925 -18.764 1.00 87.50 493 PHE A C 1
ATOM 3803 O O . PHE A 1 493 ? -23.485 29.902 -18.490 1.00 87.50 493 PHE A O 1
ATOM 3810 N N . THR A 1 494 ? -22.649 31.892 -17.874 1.00 86.75 494 THR A N 1
ATOM 3811 C CA . THR A 1 494 ? -22.991 31.816 -16.451 1.00 86.75 494 THR A CA 1
ATOM 3812 C C . THR A 1 494 ? -23.831 33.026 -16.057 1.00 86.75 494 THR A C 1
ATOM 3814 O O . THR A 1 494 ? -23.497 34.153 -16.437 1.00 86.75 494 THR A O 1
ATOM 3817 N N . ASN A 1 495 ? -24.900 32.830 -15.279 1.00 85.75 495 ASN A N 1
ATOM 3818 C CA . ASN A 1 495 ? -25.612 33.946 -14.659 1.00 85.75 495 ASN A CA 1
ATOM 3819 C C . ASN A 1 495 ? -25.200 34.073 -13.194 1.00 85.75 495 ASN A C 1
ATOM 3821 O O . ASN A 1 495 ? -25.541 33.251 -12.351 1.00 85.75 495 ASN A O 1
ATOM 3825 N N . VAL A 1 496 ? -24.494 35.154 -12.884 1.00 83.00 496 VAL A N 1
ATOM 3826 C CA . VAL A 1 496 ? -24.196 35.576 -11.507 1.00 83.00 496 VAL A CA 1
ATOM 3827 C C . VAL A 1 496 ? -24.755 36.971 -11.232 1.00 83.00 496 VAL A C 1
ATOM 3829 O O . VAL A 1 496 ? -24.196 37.737 -10.448 1.00 83.00 496 VAL A O 1
ATOM 3832 N N . SER A 1 497 ? -25.818 37.343 -11.947 1.00 80.62 497 SER A N 1
ATOM 3833 C CA . SER A 1 497 ? -26.382 38.696 -11.991 1.00 80.62 497 SER A CA 1
ATOM 3834 C C . SER A 1 497 ? -27.635 38.855 -11.139 1.00 80.62 497 SER A C 1
ATOM 3836 O O . SER A 1 497 ? -27.994 40.001 -10.854 1.00 80.62 497 SER A O 1
ATOM 3838 N N . ALA A 1 498 ? -28.271 37.747 -10.735 1.00 77.81 498 ALA A N 1
ATOM 3839 C CA . ALA A 1 498 ? -29.570 37.779 -10.082 1.00 77.81 498 ALA A CA 1
ATOM 3840 C C . ALA A 1 498 ? -29.536 38.655 -8.826 1.00 77.81 498 ALA A C 1
ATOM 3842 O O . ALA A 1 498 ? -28.616 38.586 -8.006 1.00 77.81 498 ALA A O 1
ATOM 3843 N N . SER A 1 499 ? -30.525 39.538 -8.716 1.00 71.38 499 SER A N 1
ATOM 3844 C CA . SER A 1 499 ? -30.523 40.628 -7.739 1.00 71.38 499 SER A CA 1
ATOM 3845 C C . SER A 1 499 ? -31.926 40.938 -7.234 1.00 71.38 499 SER A C 1
ATOM 3847 O O . SER A 1 499 ? -32.921 40.549 -7.844 1.00 71.38 499 SER A O 1
ATOM 3849 N N . ASN A 1 500 ? -32.038 41.682 -6.136 1.00 66.56 500 ASN A N 1
ATOM 3850 C CA . ASN A 1 500 ? -33.332 42.008 -5.521 1.00 66.56 500 ASN A CA 1
ATOM 3851 C C . ASN A 1 500 ? -34.252 42.864 -6.423 1.00 66.56 500 ASN A C 1
ATOM 3853 O O . ASN A 1 500 ? -35.425 43.010 -6.100 1.00 66.56 500 ASN A O 1
ATOM 3857 N N . GLY A 1 501 ? -33.739 43.418 -7.532 1.00 66.06 501 GLY A N 1
ATOM 3858 C CA . GLY A 1 501 ? -34.523 44.113 -8.564 1.00 66.06 501 GLY A CA 1
ATOM 3859 C C . GLY A 1 501 ? -34.751 43.314 -9.858 1.00 66.06 501 GLY A C 1
ATOM 3860 O O . GLY A 1 501 ? -35.345 43.849 -10.789 1.00 66.06 501 GLY A O 1
ATOM 3861 N N . GLY A 1 502 ? -34.256 42.075 -9.946 1.00 69.00 502 GLY A N 1
ATOM 3862 C CA . GLY A 1 502 ? -34.508 41.159 -11.066 1.00 69.00 502 GLY A CA 1
ATOM 3863 C C . GLY A 1 502 ? -35.835 40.399 -10.931 1.00 69.00 502 GLY A C 1
ATOM 3864 O O . GLY A 1 502 ? -36.507 40.476 -9.902 1.00 69.00 502 GLY A O 1
ATOM 3865 N N . SER A 1 503 ? -36.194 39.616 -11.952 1.00 76.44 503 SER A N 1
ATOM 3866 C CA . SER A 1 503 ? -37.409 38.780 -11.948 1.00 76.44 503 SER A CA 1
ATOM 3867 C C . SER A 1 503 ? -37.420 37.764 -10.792 1.00 76.44 503 SER A C 1
ATOM 3869 O O . SER A 1 503 ? -36.366 37.317 -10.335 1.00 76.44 503 SER A O 1
ATOM 3871 N N . GLN A 1 504 ? -38.608 37.306 -10.379 1.00 78.56 504 GLN A N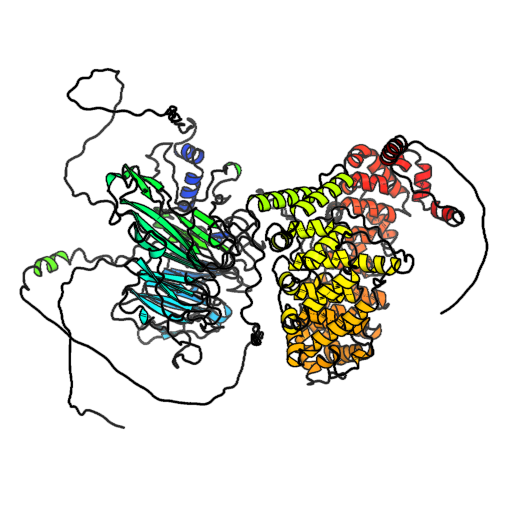 1
ATOM 3872 C CA . GLN A 1 504 ? -38.752 36.131 -9.500 1.00 78.56 504 GLN A CA 1
ATOM 3873 C C . GLN A 1 504 ? -38.261 34.826 -10.161 1.00 78.56 504 GLN A C 1
ATOM 3875 O O . GLN A 1 504 ? -38.058 33.829 -9.477 1.00 78.56 504 GLN A O 1
ATOM 3880 N N . THR A 1 505 ? -38.042 34.842 -11.481 1.00 79.19 505 THR A N 1
ATOM 3881 C CA . THR A 1 505 ? -37.464 33.745 -12.277 1.00 79.19 505 THR A CA 1
ATOM 3882 C C . THR A 1 505 ? -35.972 33.924 -12.600 1.00 79.19 505 THR A C 1
ATOM 3884 O O . THR A 1 505 ? -35.380 33.047 -13.217 1.00 79.19 505 THR A O 1
ATOM 3887 N N . ASP A 1 506 ? -35.346 35.034 -12.189 1.00 82.50 506 ASP A N 1
ATOM 3888 C CA . ASP A 1 506 ? -33.918 35.319 -12.414 1.00 82.50 506 ASP A CA 1
ATOM 3889 C C . ASP A 1 506 ? -33.058 34.515 -11.423 1.00 82.50 506 ASP A C 1
ATOM 3891 O O . ASP A 1 506 ? -32.903 34.895 -10.262 1.00 82.50 506 ASP A O 1
ATOM 3895 N N . THR A 1 507 ? -32.569 33.351 -11.852 1.00 83.19 507 THR A N 1
ATOM 3896 C CA . THR A 1 507 ? -31.764 32.410 -11.056 1.00 83.19 507 THR A CA 1
ATOM 3897 C C . THR A 1 507 ? -30.263 32.577 -11.329 1.00 83.19 507 THR A C 1
ATOM 3899 O O . THR A 1 507 ? -29.862 33.092 -12.367 1.00 83.19 507 THR A O 1
ATOM 3902 N N . ASN A 1 508 ? -29.404 32.145 -10.395 1.00 86.88 508 ASN A N 1
ATOM 3903 C CA . ASN A 1 508 ? -27.950 32.124 -10.609 1.00 86.88 508 ASN A CA 1
ATOM 3904 C C . ASN A 1 508 ? -27.512 30.719 -11.054 1.00 86.88 508 ASN A C 1
ATOM 3906 O O . ASN A 1 508 ? -28.057 29.734 -10.562 1.00 86.88 508 ASN A O 1
ATOM 3910 N N . TRP A 1 509 ? -26.502 30.624 -11.915 1.00 87.31 509 TRP A N 1
ATOM 3911 C CA . TRP A 1 509 ? -25.855 29.368 -12.306 1.00 87.31 509 TRP A CA 1
ATOM 3912 C C . TRP A 1 509 ? -24.379 29.592 -12.657 1.00 87.31 509 TRP A C 1
ATOM 3914 O O . TRP A 1 509 ? -23.982 30.661 -13.133 1.00 87.31 509 TRP A O 1
ATOM 3924 N N . GLY A 1 510 ? -23.557 28.587 -12.362 1.00 90.44 510 GLY A N 1
ATOM 3925 C CA . GLY A 1 510 ? -22.106 28.625 -12.513 1.00 90.44 510 GLY A CA 1
ATOM 3926 C C . GLY A 1 510 ? -21.606 27.998 -13.814 1.00 90.44 510 GLY A C 1
ATOM 3927 O O . GLY A 1 510 ? -22.375 27.701 -14.727 1.00 90.44 510 GLY A O 1
ATOM 3928 N N . ALA A 1 511 ? -20.290 27.809 -13.888 1.00 92.12 511 ALA A N 1
ATOM 3929 C CA . ALA A 1 511 ? -19.654 27.035 -14.945 1.00 92.12 511 ALA A CA 1
ATOM 3930 C C . ALA A 1 511 ? -19.864 25.535 -14.689 1.00 92.12 511 ALA A C 1
ATOM 3932 O O . ALA A 1 511 ? -19.714 25.078 -13.553 1.00 92.12 511 ALA A O 1
ATOM 3933 N N . ASP A 1 512 ? -20.187 24.770 -15.727 1.00 93.00 512 ASP A N 1
ATOM 3934 C CA . ASP A 1 512 ? -20.341 23.321 -15.616 1.00 93.00 512 ASP A CA 1
ATOM 3935 C C . ASP A 1 512 ? -18.984 22.636 -15.431 1.00 93.00 512 ASP A C 1
ATOM 3937 O O . ASP A 1 512 ? -17.962 23.048 -15.991 1.00 93.00 512 ASP A O 1
ATOM 3941 N N . VAL A 1 513 ? -18.977 21.569 -14.630 1.00 94.81 513 VAL A N 1
ATOM 3942 C CA . VAL A 1 513 ? -17.769 20.814 -14.287 1.00 94.81 513 VAL A CA 1
ATOM 3943 C C . VAL A 1 513 ? -17.992 19.325 -14.504 1.00 94.81 513 VAL A C 1
ATOM 3945 O O . VAL A 1 513 ? -19.062 18.787 -14.208 1.00 94.81 513 VAL A O 1
ATOM 3948 N N . PHE A 1 514 ? -16.958 18.667 -15.019 1.00 96.31 514 PHE A N 1
ATOM 3949 C CA . PHE A 1 514 ? -16.911 17.227 -15.229 1.00 96.31 514 PHE A CA 1
ATOM 3950 C C . PHE A 1 514 ? -15.709 16.625 -14.504 1.00 96.31 514 PHE A C 1
ATOM 3952 O O . PHE A 1 514 ? -14.639 17.228 -14.484 1.00 96.31 514 PHE A O 1
ATOM 3959 N N . TRP A 1 515 ? -15.871 15.410 -13.985 1.00 96.88 515 TRP A N 1
ATOM 3960 C CA . TRP A 1 515 ? -14.858 14.599 -13.309 1.00 96.88 515 TRP A CA 1
ATOM 3961 C C . TRP A 1 515 ? -14.772 13.218 -13.970 1.00 96.88 515 TRP A C 1
ATOM 3963 O O . TRP A 1 515 ? -15.791 12.684 -14.409 1.00 96.88 515 TRP A O 1
ATOM 3973 N N . TRP A 1 516 ? -13.577 12.627 -14.048 1.00 97.56 516 TRP A N 1
ATOM 3974 C CA . TRP A 1 516 ? -13.376 11.264 -14.560 1.00 97.56 516 TRP A CA 1
ATOM 3975 C C . TRP A 1 516 ? -12.039 10.651 -14.111 1.00 97.56 516 TRP A C 1
ATOM 3977 O O . TRP A 1 516 ? -11.155 11.323 -13.577 1.00 97.56 516 TRP A O 1
ATOM 3987 N N . GLY A 1 517 ? -11.888 9.348 -14.341 1.00 97.06 517 GLY A N 1
ATOM 3988 C CA . GLY A 1 517 ? -10.717 8.548 -14.003 1.00 97.06 517 GLY A CA 1
ATOM 3989 C C . GLY A 1 517 ? -10.927 7.625 -12.801 1.00 97.06 517 GLY A C 1
ATOM 3990 O O . GLY A 1 517 ? -12.006 7.065 -12.586 1.00 97.06 517 GLY A O 1
ATOM 3991 N N . GLY A 1 518 ? -9.851 7.424 -12.044 1.00 95.69 518 GLY A N 1
ATOM 3992 C CA . GLY A 1 518 ? -9.786 6.545 -10.886 1.00 95.69 518 GLY A CA 1
ATOM 3993 C C . GLY A 1 518 ? -10.602 7.074 -9.713 1.00 95.69 518 GLY A C 1
ATOM 3994 O O . GLY A 1 518 ? -10.610 8.269 -9.437 1.00 95.69 518 GLY A O 1
ATOM 3995 N N . ASN A 1 519 ? -11.279 6.171 -9.007 1.00 96.31 519 ASN A N 1
ATOM 3996 C CA . ASN A 1 519 ? -12.242 6.511 -7.958 1.00 96.31 519 ASN A CA 1
ATOM 3997 C C . ASN A 1 519 ? -12.142 5.579 -6.731 1.00 96.31 519 ASN A C 1
ATOM 3999 O O . ASN A 1 519 ? -13.073 5.450 -5.934 1.00 96.31 519 ASN A O 1
ATOM 4003 N N . GLU A 1 520 ? -11.014 4.881 -6.581 1.00 94.12 520 GLU A N 1
ATOM 4004 C CA . GLU A 1 520 ? -10.827 3.831 -5.571 1.00 94.12 520 GLU A CA 1
ATOM 4005 C C . GLU A 1 520 ? -10.839 4.342 -4.114 1.00 94.12 520 GLU A C 1
ATOM 4007 O O . GLU A 1 520 ? -11.055 3.556 -3.186 1.00 94.12 520 GLU A O 1
ATOM 4012 N N . PHE A 1 521 ? -10.668 5.651 -3.912 1.00 95.56 521 PHE A N 1
ATOM 4013 C CA . PHE A 1 521 ? -10.809 6.362 -2.639 1.00 95.56 521 PHE A CA 1
ATOM 4014 C C . PHE A 1 521 ? -12.013 7.319 -2.629 1.00 95.56 521 PHE A C 1
ATOM 4016 O O . PHE A 1 521 ? -12.119 8.137 -1.722 1.00 95.56 521 PHE A O 1
ATOM 4023 N N . TYR A 1 522 ? -12.939 7.196 -3.590 1.00 96.12 522 TYR A N 1
ATOM 4024 C CA . TYR A 1 522 ? -14.055 8.122 -3.844 1.00 96.12 522 TYR A CA 1
ATOM 4025 C C . TYR A 1 522 ? -13.627 9.525 -4.318 1.00 96.12 522 TYR A C 1
ATOM 4027 O O . TYR A 1 522 ? -14.388 10.483 -4.181 1.00 96.12 522 TYR A O 1
ATOM 4035 N N . GLN A 1 523 ? -12.424 9.677 -4.885 1.00 96.00 523 GLN A N 1
ATOM 4036 C CA . GLN A 1 523 ? -11.901 10.977 -5.326 1.00 96.00 523 GLN A CA 1
ATOM 4037 C C . GLN A 1 523 ? -12.721 11.639 -6.450 1.00 96.00 523 GLN A C 1
ATOM 4039 O O . GLN A 1 523 ? -12.681 12.851 -6.584 1.00 96.00 523 GLN A O 1
ATOM 4044 N N . LEU A 1 524 ? -13.565 10.921 -7.201 1.00 96.19 524 LEU A N 1
ATOM 4045 C CA . LEU A 1 524 ? -14.488 11.596 -8.127 1.00 96.19 524 LEU A CA 1
ATOM 4046 C C . LEU A 1 524 ? -15.655 12.292 -7.409 1.00 96.19 524 LEU A C 1
ATOM 4048 O O . LEU A 1 524 ? -16.338 13.093 -8.026 1.00 96.19 524 LEU A O 1
ATOM 4052 N N . GLY A 1 525 ? -15.914 12.003 -6.128 1.00 93.31 525 GLY A N 1
ATOM 4053 C CA . GLY A 1 525 ? -16.980 12.641 -5.340 1.00 93.31 525 GLY A CA 1
ATOM 4054 C C . GLY A 1 525 ? -18.396 12.122 -5.621 1.00 93.31 525 GLY A C 1
ATOM 4055 O O . GLY A 1 525 ? -19.359 12.616 -5.040 1.00 93.31 525 GLY A O 1
ATOM 4056 N N . THR A 1 526 ? -18.536 11.096 -6.466 1.00 91.50 526 THR A N 1
ATOM 4057 C CA . THR A 1 526 ? -19.816 10.512 -6.920 1.00 91.50 526 THR A CA 1
ATOM 4058 C C . THR A 1 526 ? -20.576 9.714 -5.851 1.00 91.50 526 THR A C 1
ATOM 4060 O O . THR A 1 526 ? -21.631 9.149 -6.142 1.00 91.50 526 THR A O 1
ATOM 4063 N N . GLY A 1 527 ? -20.030 9.549 -4.640 1.00 89.94 527 GLY A N 1
ATOM 4064 C CA . GLY A 1 527 ? -20.558 8.637 -3.615 1.00 89.94 527 GLY A CA 1
ATOM 4065 C C . GLY A 1 527 ? -20.393 7.140 -3.932 1.00 89.94 527 GLY A C 1
ATOM 4066 O O . GLY A 1 527 ? -20.575 6.306 -3.043 1.00 89.94 527 GLY A O 1
ATOM 4067 N N . LYS A 1 528 ? -20.008 6.793 -5.168 1.00 91.88 528 LYS A N 1
ATOM 4068 C CA . LYS A 1 528 ? -19.713 5.438 -5.660 1.00 91.88 528 LYS A CA 1
ATOM 4069 C C . LYS A 1 528 ? -18.193 5.249 -5.787 1.00 91.88 528 LYS A C 1
ATOM 4071 O O . LYS A 1 528 ? -17.452 6.224 -5.839 1.00 91.88 528 LYS A O 1
ATOM 4076 N N . ARG A 1 529 ? -17.726 3.994 -5.835 1.00 92.00 529 ARG A N 1
ATOM 4077 C CA . ARG A 1 529 ? -16.288 3.628 -5.844 1.00 92.00 529 ARG A CA 1
ATOM 4078 C C . ARG A 1 529 ? -15.769 3.135 -7.206 1.00 92.00 529 ARG A C 1
ATOM 4080 O O . ARG A 1 529 ? -14.627 2.701 -7.319 1.00 92.00 529 ARG A O 1
ATOM 4087 N N . ASN A 1 530 ? -16.610 3.138 -8.238 1.00 92.88 530 ASN A N 1
ATOM 4088 C CA . ASN A 1 530 ? -16.228 2.704 -9.580 1.00 92.88 530 ASN A CA 1
ATOM 4089 C C . ASN A 1 530 ? -15.422 3.795 -10.297 1.00 92.88 530 ASN A C 1
ATOM 4091 O O . ASN A 1 530 ? -15.802 4.966 -10.257 1.00 92.88 530 ASN A O 1
ATOM 4095 N N . ASN A 1 531 ? -14.341 3.402 -10.974 1.00 95.19 531 ASN A N 1
ATOM 4096 C CA . ASN A 1 531 ? -13.643 4.261 -11.933 1.00 95.19 531 ASN A CA 1
ATOM 4097 C C . ASN A 1 531 ? -14.594 4.622 -13.092 1.00 95.19 531 ASN A C 1
ATOM 4099 O O . ASN A 1 531 ? -15.513 3.857 -13.399 1.00 95.19 531 ASN A O 1
ATOM 4103 N N . ILE A 1 532 ? -14.368 5.761 -13.749 1.00 95.81 532 ILE A N 1
ATOM 4104 C CA . ILE A 1 532 ? -15.230 6.262 -14.831 1.00 95.81 532 ILE A CA 1
ATOM 4105 C C . ILE A 1 532 ? -14.348 6.765 -15.978 1.00 95.81 532 ILE A C 1
ATOM 4107 O O . ILE A 1 532 ? -13.619 7.733 -15.808 1.00 95.81 532 ILE A O 1
ATOM 4111 N N . ALA A 1 533 ? -14.398 6.117 -17.146 1.00 95.56 533 ALA A N 1
ATOM 4112 C CA . ALA A 1 533 ? -13.550 6.461 -18.299 1.00 95.56 533 ALA A CA 1
ATOM 4113 C C . ALA A 1 533 ? -14.099 7.593 -19.192 1.00 95.56 533 ALA A C 1
ATOM 4115 O O . ALA A 1 533 ? -13.478 7.919 -20.203 1.00 95.56 533 ALA A O 1
ATOM 4116 N N . SER A 1 534 ? -15.232 8.194 -18.821 1.00 95.88 534 SER A N 1
ATOM 4117 C CA . SER A 1 534 ? -15.875 9.312 -19.521 1.00 95.88 534 SER A CA 1
ATOM 4118 C C . SER A 1 534 ? -16.148 10.462 -18.538 1.00 95.88 534 SER A C 1
ATOM 4120 O O . SER A 1 534 ? -16.589 10.183 -17.421 1.00 95.88 534 SER A O 1
ATOM 4122 N N . PRO A 1 535 ? -15.941 11.732 -18.927 1.00 96.81 535 PRO A N 1
ATOM 4123 C CA . PRO A 1 535 ? -16.352 12.911 -18.162 1.00 96.81 535 PRO A CA 1
ATOM 4124 C C . PRO A 1 535 ? -17.809 12.825 -17.678 1.00 96.81 535 PRO A C 1
ATOM 4126 O O . PRO A 1 535 ? -18.720 12.661 -18.486 1.00 96.81 535 PRO A O 1
ATOM 4129 N N . THR A 1 536 ? -18.033 12.961 -16.366 1.00 94.44 536 THR A N 1
ATOM 4130 C CA . THR A 1 536 ? -19.370 12.979 -15.740 1.00 94.44 536 THR A CA 1
ATOM 4131 C C . THR A 1 536 ? -19.519 14.134 -14.751 1.00 94.44 536 THR A C 1
ATOM 4133 O O . THR A 1 536 ? -18.548 14.553 -14.126 1.00 94.44 536 THR A O 1
ATOM 4136 N N . HIS A 1 537 ? -20.744 14.619 -14.550 1.00 92.25 537 HIS A N 1
ATOM 4137 C CA . HIS A 1 537 ? -21.073 15.497 -13.425 1.00 92.25 537 HIS A CA 1
ATOM 4138 C C . HIS A 1 537 ? -21.133 14.719 -12.097 1.00 92.25 537 HIS A C 1
ATOM 4140 O O . HIS A 1 537 ? -21.259 13.490 -12.090 1.00 92.25 537 HIS A O 1
ATOM 4146 N N . ILE A 1 538 ? -21.111 15.455 -10.980 1.00 91.94 538 ILE A N 1
ATOM 4147 C CA . ILE A 1 538 ? -21.472 14.972 -9.635 1.00 91.94 538 ILE A CA 1
ATOM 4148 C C . ILE A 1 538 ? -22.523 15.887 -9.000 1.00 91.94 538 ILE A C 1
ATOM 4150 O O . ILE A 1 538 ? -22.731 17.008 -9.467 1.00 91.94 538 ILE A O 1
ATOM 4154 N N . HIS A 1 539 ? -23.176 15.427 -7.933 1.00 88.56 539 HIS A N 1
ATOM 4155 C CA . HIS A 1 539 ? -24.146 16.239 -7.196 1.00 88.56 539 HIS A CA 1
ATOM 4156 C C . HIS A 1 539 ? -23.469 17.279 -6.283 1.00 88.56 539 HIS A C 1
ATOM 4158 O O . HIS A 1 539 ? -22.385 17.013 -5.753 1.00 88.56 539 HIS A O 1
ATOM 4164 N N . PRO A 1 540 ? -24.109 18.441 -6.048 1.00 85.88 540 PRO A N 1
ATOM 4165 C CA . PRO A 1 540 ? -23.649 19.433 -5.083 1.00 85.88 540 PRO A CA 1
ATOM 4166 C C . PRO A 1 540 ? -23.485 18.895 -3.647 1.00 85.88 540 PRO A C 1
ATOM 4168 O O . PRO A 1 540 ? -24.138 17.912 -3.273 1.00 85.88 540 PRO A O 1
ATOM 4171 N N . PRO A 1 541 ? -22.683 19.574 -2.801 1.00 85.12 541 PRO A N 1
ATOM 4172 C CA . PRO A 1 541 ? -22.544 19.230 -1.386 1.00 85.12 541 PRO A CA 1
ATOM 4173 C C . PRO A 1 541 ? -23.898 19.200 -0.650 1.00 85.12 541 PRO A C 1
ATOM 4175 O O . PRO A 1 541 ? -24.773 20.038 -0.881 1.00 85.12 541 PRO A O 1
ATOM 4178 N N . ALA A 1 542 ? -24.082 18.235 0.256 1.00 77.75 542 ALA A N 1
ATOM 4179 C CA . ALA A 1 542 ? -25.368 18.001 0.929 1.00 77.75 542 ALA A CA 1
ATOM 4180 C C . ALA A 1 542 ? -25.738 19.082 1.971 1.00 77.75 542 ALA A C 1
ATOM 4182 O O . ALA A 1 542 ? -26.910 19.251 2.302 1.00 77.75 542 ALA A O 1
ATOM 4183 N N . ASP A 1 543 ? -24.745 19.822 2.466 1.00 75.38 543 ASP A N 1
ATOM 4184 C CA . ASP A 1 543 ? -24.873 21.031 3.288 1.00 75.38 543 ASP A CA 1
ATOM 4185 C C . ASP A 1 543 ? -25.241 22.279 2.458 1.00 75.38 543 ASP A C 1
ATOM 4187 O O . ASP A 1 543 ? -25.764 23.266 2.983 1.00 75.38 543 ASP A O 1
ATOM 4191 N N . VAL A 1 544 ? -25.034 22.224 1.140 1.00 74.75 544 VAL A N 1
ATOM 4192 C CA . VAL A 1 544 ? -25.393 23.285 0.192 1.00 74.75 544 VAL A CA 1
ATOM 4193 C C . VAL A 1 544 ? -26.807 23.076 -0.362 1.00 74.75 544 VAL A C 1
ATOM 4195 O O . VAL A 1 544 ? -27.599 24.017 -0.353 1.00 74.75 544 VAL A O 1
ATOM 4198 N N . ILE A 1 545 ? -27.160 21.852 -0.771 1.00 71.38 545 ILE A N 1
ATOM 4199 C CA . ILE A 1 545 ? -28.515 21.458 -1.201 1.00 71.38 545 ILE A CA 1
ATOM 4200 C C . ILE A 1 545 ? -28.884 20.134 -0.521 1.00 71.38 545 ILE A C 1
ATOM 4202 O O . ILE A 1 545 ? -28.206 19.128 -0.732 1.00 71.38 545 ILE A O 1
ATOM 4206 N N . SER A 1 546 ? -29.981 20.111 0.246 1.00 63.47 546 SER A N 1
ATOM 4207 C CA . SER A 1 546 ? -30.473 18.888 0.894 1.00 63.47 546 SER A CA 1
ATOM 4208 C C . SER A 1 546 ? -30.858 17.823 -0.138 1.00 63.47 546 SER A C 1
ATOM 4210 O O . SER A 1 546 ? -31.366 18.146 -1.211 1.00 63.47 546 SER A O 1
ATOM 4212 N N . ARG A 1 547 ? -30.660 16.537 0.187 1.00 63.78 547 ARG A N 1
ATOM 4213 C CA . ARG A 1 547 ? -30.916 15.414 -0.741 1.00 63.78 547 ARG A CA 1
ATOM 4214 C C . ARG A 1 547 ? -32.342 15.380 -1.302 1.00 63.78 547 ARG A C 1
ATOM 4216 O O . ARG A 1 547 ? -32.528 14.985 -2.440 1.00 63.78 547 ARG A O 1
ATOM 4223 N N . GLU A 1 548 ? -33.323 15.856 -0.544 1.00 56.78 548 GLU A N 1
ATOM 4224 C CA . GLU A 1 548 ? -34.727 15.983 -0.972 1.00 56.78 548 GLU A CA 1
ATOM 4225 C C . GLU A 1 548 ? -34.930 16.995 -2.116 1.00 56.78 548 GLU A C 1
ATOM 4227 O O . GLU A 1 548 ? -35.911 16.909 -2.846 1.00 56.78 548 GLU A O 1
ATOM 4232 N N . ARG A 1 549 ? -33.998 17.944 -2.294 1.00 59.50 549 ARG A N 1
ATOM 4233 C CA . ARG A 1 549 ? -33.939 18.880 -3.431 1.00 59.50 549 ARG A CA 1
ATOM 4234 C C . ARG A 1 549 ? -32.927 18.450 -4.510 1.00 59.50 549 ARG A C 1
ATOM 4236 O O . ARG A 1 549 ? -32.716 19.183 -5.476 1.00 59.50 549 ARG A O 1
ATOM 4243 N N . GLN A 1 550 ? -32.271 17.295 -4.366 1.00 59.34 550 GLN A N 1
ATOM 4244 C CA . GLN A 1 550 ? -31.354 16.753 -5.375 1.00 59.34 550 GLN A CA 1
ATOM 4245 C C . GLN A 1 550 ? -32.128 15.864 -6.361 1.00 59.34 550 GLN A C 1
ATOM 4247 O O . GLN A 1 550 ? -32.142 14.644 -6.232 1.00 59.34 550 GLN A O 1
ATOM 4252 N N . GLY A 1 551 ? -32.787 16.495 -7.340 1.00 58.66 551 GLY A N 1
ATOM 4253 C CA . GLY A 1 551 ? -33.284 15.799 -8.532 1.00 58.66 551 GLY A CA 1
ATOM 4254 C C . GLY A 1 551 ? -32.137 15.339 -9.441 1.00 58.66 551 GLY A C 1
ATOM 4255 O O . GLY A 1 551 ? -30.985 15.726 -9.238 1.00 58.66 551 GLY A O 1
ATOM 4256 N N . GLU A 1 552 ? -32.444 14.537 -10.461 1.00 53.41 552 GLU A N 1
ATOM 4257 C CA . GLU A 1 552 ? -31.429 13.928 -11.340 1.00 53.41 552 GLU A CA 1
ATOM 4258 C C . GLU A 1 552 ? -30.549 14.975 -12.058 1.00 53.41 552 GLU A C 1
ATOM 4260 O O . GLU A 1 552 ? -29.340 14.782 -12.186 1.00 53.41 552 GLU A O 1
ATOM 4265 N N . ASP A 1 553 ? -31.114 16.139 -12.402 1.00 60.47 553 ASP A N 1
ATOM 4266 C CA . ASP A 1 553 ? -30.410 17.282 -13.005 1.00 60.47 553 ASP A CA 1
ATOM 4267 C C . ASP A 1 553 ? -29.621 18.179 -12.025 1.00 60.47 553 ASP A C 1
ATOM 4269 O O . ASP A 1 553 ? -29.028 19.183 -12.435 1.00 60.47 553 ASP A O 1
ATOM 4273 N N . SER A 1 554 ? -29.564 17.850 -10.730 1.00 72.44 554 SER A N 1
ATOM 4274 C CA . SER A 1 554 ? -28.786 18.620 -9.747 1.00 72.44 554 SER A CA 1
ATOM 4275 C C . SER A 1 554 ? -27.282 18.360 -9.900 1.00 72.44 554 SER A C 1
ATOM 4277 O O . SER A 1 554 ? -26.707 17.517 -9.208 1.00 72.44 554 SER A O 1
ATOM 4279 N N . ARG A 1 555 ? -26.652 19.107 -10.815 1.00 87.31 555 ARG A N 1
ATOM 4280 C CA . ARG A 1 555 ? -25.214 19.098 -11.156 1.00 87.31 555 ARG A CA 1
ATOM 4281 C C . ARG A 1 555 ? -24.433 20.118 -10.314 1.00 87.31 555 ARG A C 1
ATOM 4283 O O . ARG A 1 555 ? -24.903 21.236 -10.116 1.00 87.31 555 ARG A O 1
ATOM 4290 N N . PHE A 1 556 ? -23.237 19.755 -9.846 1.00 90.69 556 PHE A N 1
ATOM 4291 C CA . PHE A 1 556 ? -22.320 20.659 -9.141 1.00 90.69 556 PHE A CA 1
ATOM 4292 C C . PHE A 1 556 ? -21.602 21.579 -10.137 1.00 90.69 556 PHE A C 1
ATOM 4294 O O . PHE A 1 556 ? -20.791 21.125 -10.943 1.00 90.69 556 PHE A O 1
ATOM 4301 N N . GLN A 1 557 ? -21.903 22.875 -10.061 1.00 91.56 557 GLN A N 1
ATOM 4302 C CA . GLN A 1 557 ? -21.278 23.921 -10.874 1.00 91.56 557 GLN A CA 1
ATOM 4303 C C . GLN A 1 557 ? -20.213 24.688 -10.084 1.00 91.56 557 GLN A C 1
ATOM 4305 O O . GLN A 1 557 ? -20.299 24.792 -8.863 1.00 91.56 557 GLN A O 1
ATOM 4310 N N . ILE A 1 558 ? -19.242 25.285 -10.771 1.00 91.81 558 ILE A N 1
ATOM 4311 C CA . ILE A 1 558 ? -18.237 26.167 -10.169 1.00 91.81 558 ILE A CA 1
ATOM 4312 C C . ILE A 1 558 ? -18.664 27.627 -10.319 1.00 91.81 5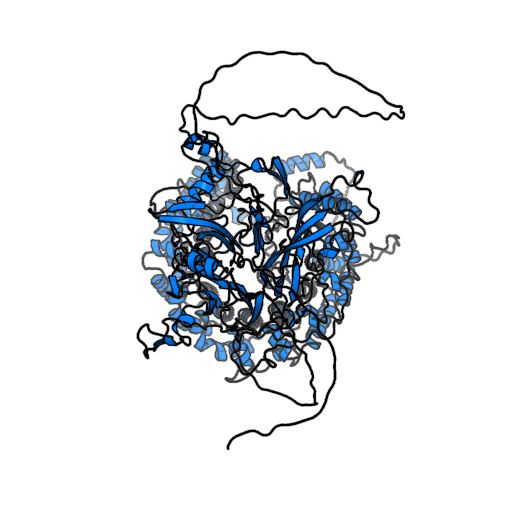58 ILE A C 1
ATOM 4314 O O . ILE A 1 558 ? -18.927 28.121 -11.416 1.00 91.81 558 ILE A O 1
ATOM 4318 N N . THR A 1 559 ? -18.724 28.336 -9.196 1.00 90.19 559 THR A N 1
ATOM 4319 C CA . THR A 1 559 ? -19.025 29.767 -9.149 1.00 90.19 559 THR A CA 1
ATOM 4320 C C . THR A 1 559 ? -17.941 30.571 -9.883 1.00 90.19 559 THR A C 1
ATOM 4322 O O . THR A 1 559 ? -16.790 30.593 -9.434 1.00 90.19 559 THR A O 1
ATOM 4325 N N . PRO A 1 560 ? -18.274 31.279 -10.978 1.00 86.12 560 PRO A N 1
ATOM 4326 C CA . PRO A 1 560 ? -17.321 32.099 -11.716 1.00 86.12 560 PRO A CA 1
ATOM 4327 C C . PRO A 1 560 ? -16.984 33.382 -10.948 1.00 86.12 560 PRO A C 1
ATOM 4329 O O . PRO A 1 560 ? -17.652 33.760 -9.982 1.00 86.12 560 PRO A O 1
ATOM 4332 N N . ARG A 1 561 ? -15.962 34.101 -11.422 1.00 85.44 561 ARG A N 1
ATOM 4333 C CA . ARG A 1 561 ? -15.460 35.326 -10.794 1.00 85.44 561 ARG A CA 1
ATOM 4334 C C . ARG A 1 561 ? -16.554 36.364 -10.500 1.00 85.44 561 ARG A C 1
ATOM 4336 O O . ARG A 1 561 ? -17.050 37.035 -11.408 1.00 85.44 561 ARG A O 1
ATOM 4343 N N . ARG A 1 562 ? -16.821 36.603 -9.212 1.00 83.75 562 ARG A N 1
ATOM 4344 C CA . ARG A 1 562 ? -17.771 37.606 -8.707 1.00 83.75 562 ARG A CA 1
ATOM 4345 C C . ARG A 1 562 ? -17.118 38.499 -7.649 1.00 83.75 562 ARG A C 1
ATOM 4347 O O . ARG A 1 562 ? -16.308 38.051 -6.842 1.00 83.75 562 ARG A O 1
ATOM 4354 N N . THR A 1 563 ? -17.495 39.779 -7.636 1.00 85.62 563 THR A N 1
ATOM 4355 C CA . THR A 1 563 ? -17.154 40.698 -6.538 1.00 85.62 563 THR A CA 1
ATOM 4356 C C . THR A 1 563 ? -18.312 40.741 -5.549 1.00 85.62 563 THR A C 1
ATOM 4358 O O . THR A 1 563 ? -19.400 41.192 -5.904 1.00 85.62 563 THR A O 1
ATOM 4361 N N . VAL A 1 564 ? -18.069 40.300 -4.317 1.00 83.25 564 VAL A N 1
ATOM 4362 C CA . VAL A 1 564 ? -19.062 40.185 -3.236 1.00 83.25 564 VAL A CA 1
ATOM 4363 C C . VAL A 1 564 ? -18.689 41.077 -2.044 1.00 83.25 564 VAL A C 1
ATOM 4365 O O . VAL A 1 564 ? -17.604 41.666 -2.016 1.00 83.25 564 VAL A O 1
ATOM 4368 N N . LYS A 1 565 ? -19.593 41.211 -1.064 1.00 83.31 565 LYS A N 1
ATOM 4369 C CA . LYS A 1 565 ? -19.359 41.952 0.187 1.00 83.31 565 LYS A CA 1
ATOM 4370 C C . LYS A 1 565 ? -19.264 40.975 1.368 1.00 83.31 565 LYS A C 1
ATOM 4372 O O . LYS A 1 565 ? -20.264 40.732 2.033 1.00 83.31 565 LYS A O 1
ATOM 4377 N N . LEU A 1 566 ? -18.069 40.442 1.613 1.00 78.25 566 LEU A N 1
ATOM 4378 C CA . LEU A 1 566 ? -17.765 39.521 2.714 1.00 78.25 566 LEU A CA 1
ATOM 4379 C C . LEU A 1 566 ? -17.243 40.324 3.918 1.00 78.25 566 LEU A C 1
ATOM 4381 O O . LEU A 1 566 ? -16.331 41.132 3.757 1.00 78.25 566 LEU A O 1
ATOM 4385 N N . ASP A 1 567 ? -17.835 40.164 5.102 1.00 76.81 567 ASP A N 1
ATOM 4386 C CA . ASP A 1 567 ? -17.463 40.882 6.342 1.00 76.81 567 ASP A CA 1
ATOM 4387 C C . ASP A 1 567 ? -17.333 42.409 6.170 1.00 76.81 567 ASP A C 1
ATOM 4389 O O . ASP A 1 567 ? -16.406 43.057 6.656 1.00 76.81 567 ASP A O 1
ATOM 4393 N N . GLY A 1 568 ? -18.218 43.006 5.368 1.00 77.75 568 GLY A N 1
ATOM 4394 C CA . GLY A 1 568 ? -18.148 44.427 5.009 1.00 77.75 568 GLY A CA 1
ATOM 4395 C C . GLY A 1 568 ? -17.138 44.780 3.906 1.00 77.75 568 GLY A C 1
ATOM 4396 O O . GLY A 1 568 ? -17.323 45.794 3.225 1.00 77.75 568 GLY A O 1
ATOM 4397 N N . ARG A 1 569 ? -16.122 43.942 3.675 1.00 79.31 569 ARG A N 1
ATOM 4398 C CA . ARG A 1 569 ? -15.054 44.111 2.678 1.00 79.31 569 ARG A CA 1
ATOM 4399 C C . ARG A 1 569 ? -15.553 43.743 1.276 1.00 79.31 569 ARG A C 1
ATOM 4401 O O . ARG A 1 569 ? -16.328 42.809 1.107 1.00 79.31 569 ARG A O 1
ATOM 4408 N N . LYS A 1 570 ? -15.093 44.454 0.238 1.00 83.94 570 LYS A N 1
ATOM 4409 C CA . LYS A 1 570 ? -15.344 44.064 -1.164 1.00 83.94 570 LYS A CA 1
ATOM 4410 C C . LYS A 1 570 ? -14.266 43.087 -1.626 1.00 83.94 570 LYS A C 1
ATOM 4412 O O . LYS A 1 570 ? -13.110 43.482 -1.749 1.00 83.94 570 LYS A O 1
ATOM 4417 N N . VAL A 1 571 ? -14.654 41.845 -1.903 1.00 81.94 571 VAL A N 1
ATOM 4418 C CA . VAL A 1 571 ? -13.751 40.731 -2.234 1.00 81.94 571 VAL A CA 1
ATOM 4419 C C . VAL A 1 571 ? -14.091 40.197 -3.627 1.00 81.94 571 VAL A C 1
ATOM 4421 O O . VAL A 1 571 ? -15.261 39.987 -3.928 1.00 81.94 571 VAL A O 1
ATOM 4424 N N . SER A 1 572 ? -13.086 39.992 -4.485 1.00 84.56 572 SER A N 1
ATOM 4425 C CA . SER A 1 572 ? -13.238 39.305 -5.779 1.00 84.56 572 SER A CA 1
ATOM 4426 C C . SER A 1 572 ? -12.846 37.842 -5.603 1.00 84.56 572 SER A C 1
ATOM 4428 O O . SER A 1 572 ? -11.655 37.565 -5.441 1.00 84.56 572 SER A O 1
ATOM 4430 N N . LEU A 1 573 ? -13.821 36.937 -5.679 1.00 84.94 573 LEU A N 1
ATOM 4431 C CA . LEU A 1 573 ? -13.620 35.492 -5.553 1.00 84.94 573 LEU A CA 1
ATOM 4432 C C . LEU A 1 573 ? -14.106 34.726 -6.792 1.00 84.94 573 LEU A C 1
ATOM 4434 O O . LEU A 1 573 ? -14.964 35.216 -7.524 1.00 84.94 573 LEU A O 1
ATOM 4438 N N . GLU A 1 574 ? -13.548 33.542 -7.021 1.00 88.44 574 GLU A N 1
ATOM 4439 C CA . GLU A 1 574 ? -14.019 32.513 -7.964 1.00 88.44 574 GLU A CA 1
ATOM 4440 C C . GLU A 1 574 ? -13.808 31.134 -7.323 1.00 88.44 574 GLU A C 1
ATOM 4442 O O . GLU A 1 574 ? -12.872 30.979 -6.544 1.00 88.44 574 GLU A O 1
ATOM 4447 N N . GLN A 1 575 ? -14.632 30.129 -7.615 1.00 91.06 575 GLN A N 1
ATOM 4448 C CA . GLN A 1 575 ? -14.329 28.758 -7.193 1.00 91.06 575 GLN A CA 1
ATOM 4449 C C . GLN A 1 575 ? -13.307 28.114 -8.143 1.00 91.06 575 GLN A C 1
ATOM 4451 O O . GLN A 1 575 ? -13.354 28.327 -9.355 1.00 91.06 575 GLN A O 1
ATOM 4456 N N . ARG A 1 576 ? -12.396 27.303 -7.596 1.00 91.81 576 ARG A N 1
ATOM 4457 C CA . ARG A 1 576 ? -11.416 26.508 -8.361 1.00 91.81 576 ARG A CA 1
ATOM 4458 C C . ARG A 1 576 ? -11.434 25.046 -7.939 1.00 91.81 576 ARG A C 1
ATOM 4460 O O . ARG A 1 576 ? -11.653 24.770 -6.760 1.00 91.81 576 ARG A O 1
ATOM 4467 N N . VAL A 1 577 ? -11.181 24.143 -8.890 1.00 95.38 577 VAL A N 1
ATOM 4468 C CA . VAL A 1 577 ? -11.106 22.686 -8.676 1.00 95.38 577 VAL A CA 1
ATOM 4469 C C . VAL A 1 577 ? -9.649 22.237 -8.654 1.00 95.38 577 VAL A C 1
ATOM 4471 O O . VAL A 1 577 ? -8.886 22.565 -9.560 1.00 95.38 577 VAL A O 1
ATOM 4474 N N . GLU A 1 578 ? -9.272 21.452 -7.649 1.00 96.38 578 GLU A N 1
ATOM 4475 C CA . GLU A 1 578 ? -7.903 20.969 -7.459 1.00 96.38 578 GLU A CA 1
ATOM 4476 C C . GLU A 1 578 ? -7.882 19.448 -7.272 1.00 96.38 578 GLU A C 1
ATOM 4478 O O . GLU A 1 578 ? -8.378 18.922 -6.274 1.00 96.38 578 GLU A O 1
ATOM 4483 N N . CYS A 1 579 ? -7.327 18.739 -8.257 1.00 97.19 579 CYS A N 1
ATOM 4484 C CA . CYS A 1 579 ? -7.196 17.283 -8.292 1.00 97.19 579 CYS A CA 1
ATOM 4485 C C . CYS A 1 579 ? -5.792 16.877 -7.824 1.00 97.19 579 CYS A C 1
ATOM 4487 O O . CYS A 1 579 ? -4.798 17.181 -8.477 1.00 97.19 579 CYS A O 1
ATOM 4489 N N . GLY A 1 580 ? -5.706 16.195 -6.684 1.00 95.19 580 GLY A N 1
ATOM 4490 C CA . GLY A 1 580 ? -4.452 15.772 -6.061 1.00 95.19 580 GLY A CA 1
ATOM 4491 C C . GLY A 1 580 ? -4.122 14.294 -6.274 1.00 95.19 580 GLY A C 1
ATOM 4492 O O . GLY A 1 580 ? -4.721 13.586 -7.091 1.00 95.19 580 GLY A O 1
ATOM 4493 N N . ARG A 1 581 ? -3.192 13.763 -5.475 1.00 94.88 581 ARG A N 1
ATOM 4494 C CA . ARG A 1 581 ? -3.007 12.307 -5.372 1.00 94.88 581 ARG A CA 1
ATOM 4495 C C . ARG A 1 581 ? -4.121 11.716 -4.506 1.00 94.88 581 ARG A C 1
ATOM 4497 O O . ARG A 1 581 ? -4.111 11.878 -3.292 1.00 94.88 581 ARG A O 1
ATOM 4504 N N . ASN A 1 582 ? -5.060 11.007 -5.136 1.00 95.75 582 ASN A N 1
ATOM 4505 C CA . ASN A 1 582 ? -6.177 10.294 -4.490 1.00 95.75 582 ASN A CA 1
ATOM 4506 C C . ASN A 1 582 ? -7.152 11.170 -3.671 1.00 95.75 582 ASN A C 1
ATOM 4508 O O . ASN A 1 582 ? -7.946 10.643 -2.890 1.00 95.75 582 ASN A O 1
ATOM 4512 N N . VAL A 1 583 ? -7.118 12.488 -3.870 1.00 96.94 583 VAL A N 1
ATOM 4513 C CA . VAL A 1 583 ? -7.960 13.494 -3.206 1.00 96.94 583 VAL A CA 1
ATOM 4514 C C . VAL A 1 583 ? -8.351 14.584 -4.200 1.00 96.94 583 VAL A C 1
ATOM 4516 O O . VAL A 1 583 ? -7.624 14.819 -5.165 1.00 96.94 583 VAL A O 1
ATOM 4519 N N . THR A 1 584 ? -9.456 15.275 -3.947 1.00 97.62 584 THR A N 1
ATOM 4520 C CA . THR A 1 584 ? -9.930 16.403 -4.762 1.00 97.62 584 THR A CA 1
ATOM 4521 C C . THR A 1 584 ? -10.516 17.476 -3.854 1.00 97.62 584 THR A C 1
ATOM 4523 O O . THR A 1 584 ? -11.037 17.163 -2.781 1.00 97.62 584 THR A O 1
ATOM 4526 N N . ALA A 1 585 ? -10.438 18.738 -4.270 1.00 96.44 585 ALA A N 1
ATOM 4527 C CA . ALA A 1 585 ? -11.021 19.855 -3.542 1.00 96.44 585 ALA A CA 1
ATOM 4528 C C . ALA A 1 585 ? -11.635 20.932 -4.443 1.00 96.44 585 ALA A C 1
ATOM 4530 O O . ALA A 1 585 ? -11.297 21.053 -5.621 1.00 96.44 585 ALA A O 1
ATOM 4531 N N . VAL A 1 586 ? -12.516 21.736 -3.844 1.00 94.25 586 VAL A N 1
ATOM 4532 C CA . VAL A 1 586 ? -13.055 22.985 -4.398 1.00 94.25 586 VAL A CA 1
ATOM 4533 C C . VAL A 1 586 ? -12.898 24.090 -3.356 1.00 94.25 586 VAL A C 1
ATOM 4535 O O . VAL A 1 586 ? -13.237 23.885 -2.191 1.00 94.25 586 VAL A O 1
ATOM 4538 N N . SER A 1 587 ? -12.380 25.253 -3.758 1.00 91.25 587 SER A N 1
ATOM 4539 C CA . SER A 1 587 ? -12.154 26.387 -2.845 1.00 91.25 587 SER A CA 1
ATOM 4540 C C . SER A 1 587 ? -12.477 27.742 -3.466 1.00 91.25 587 SER A C 1
ATOM 4542 O O . SER A 1 587 ? -12.232 27.967 -4.655 1.00 91.25 587 SER A O 1
ATOM 4544 N N . GLU A 1 588 ? -12.988 28.666 -2.651 1.00 85.12 588 GLU A N 1
ATOM 4545 C CA . GLU A 1 588 ? -13.162 30.065 -3.034 1.00 85.12 588 GLU A CA 1
ATOM 4546 C C . GLU A 1 588 ? -11.805 30.788 -3.048 1.00 85.12 588 GLU A C 1
ATOM 4548 O O . GLU A 1 588 ? -11.171 31.044 -2.020 1.00 85.12 588 GLU A O 1
ATOM 4553 N N . SER A 1 589 ? -11.366 31.121 -4.260 1.00 68.50 589 SER A N 1
ATOM 4554 C CA . SER A 1 589 ? -10.050 31.658 -4.587 1.00 68.50 589 SER A CA 1
ATOM 4555 C C . SER A 1 589 ? -10.061 33.184 -4.742 1.00 68.50 589 SER A C 1
ATOM 4557 O O . SER A 1 589 ? -10.855 33.747 -5.495 1.00 68.50 589 SER A O 1
ATOM 4559 N N . TYR A 1 590 ? -9.151 33.868 -4.048 1.00 65.00 590 TYR A N 1
ATOM 4560 C CA . TYR A 1 590 ? -9.016 35.319 -3.950 1.00 65.00 590 TYR A CA 1
ATOM 4561 C C . TYR A 1 590 ? -8.157 35.902 -5.076 1.00 65.00 590 TYR A C 1
ATOM 4563 O O . TYR A 1 590 ? -6.947 35.669 -5.151 1.00 65.00 590 TYR A O 1
ATOM 4571 N N . ILE A 1 591 ? -8.755 36.758 -5.906 1.00 59.38 591 ILE A N 1
ATOM 4572 C CA . ILE A 1 591 ? -8.091 37.312 -7.092 1.00 59.38 591 ILE A CA 1
ATOM 4573 C C . ILE A 1 591 ? -7.644 38.751 -6.828 1.00 59.38 591 ILE A C 1
ATOM 4575 O O . ILE A 1 591 ? -8.369 39.720 -7.079 1.00 59.38 591 ILE A O 1
ATOM 4579 N N . ASN A 1 592 ? -6.420 38.890 -6.319 1.00 51.28 592 ASN A N 1
ATOM 4580 C CA . ASN A 1 592 ? -5.860 40.179 -5.924 1.00 51.28 592 ASN A CA 1
ATOM 4581 C C . ASN A 1 592 ? -5.562 41.079 -7.144 1.00 51.28 592 ASN A C 1
ATOM 4583 O O . ASN A 1 592 ? -4.904 40.661 -8.096 1.00 51.28 592 ASN A O 1
ATOM 4587 N N . PHE A 1 593 ? -6.017 42.335 -7.122 1.00 31.11 593 PHE A N 1
ATOM 4588 C CA . PHE A 1 593 ? -6.012 43.218 -8.299 1.00 31.11 593 PHE A CA 1
ATOM 4589 C C . PHE A 1 593 ? -4.672 43.963 -8.486 1.00 31.11 593 PHE A C 1
ATOM 4591 O O . PHE A 1 593 ? -4.610 45.193 -8.458 1.00 31.11 593 PHE A O 1
ATOM 4598 N N . THR A 1 594 ? -3.571 43.229 -8.674 1.00 28.38 594 THR A N 1
ATOM 4599 C CA . THR A 1 594 ? -2.201 43.770 -8.805 1.00 28.38 594 THR A CA 1
ATOM 4600 C C . THR A 1 594 ? -1.886 44.386 -10.177 1.00 28.38 594 THR A C 1
ATOM 4602 O O . THR A 1 594 ? -0.848 44.121 -10.783 1.00 28.38 594 THR A O 1
ATOM 4605 N N . MET A 1 595 ? -2.717 45.334 -10.623 1.00 22.55 595 MET A N 1
ATOM 4606 C CA . MET A 1 595 ? -2.173 46.460 -11.389 1.00 22.55 595 MET A CA 1
ATOM 4607 C C . MET A 1 595 ? -1.495 47.438 -10.416 1.00 22.55 595 MET A C 1
ATOM 4609 O O . MET A 1 595 ? -2.093 47.783 -9.393 1.00 22.55 595 MET A O 1
ATOM 4613 N N . PRO A 1 596 ? -0.287 47.951 -10.715 1.00 23.97 596 PRO A N 1
ATOM 4614 C CA . PRO A 1 596 ? 0.252 49.094 -9.989 1.00 23.97 596 PRO A CA 1
ATOM 4615 C C . PRO A 1 596 ? -0.731 50.265 -10.099 1.00 23.97 596 PRO A C 1
ATOM 4617 O O . PRO A 1 596 ? -1.126 50.621 -11.211 1.00 23.97 596 PRO A O 1
ATOM 4620 N N . ARG A 1 597 ? -1.119 50.882 -8.971 1.00 24.92 597 ARG A N 1
ATOM 4621 C CA . ARG A 1 597 ? -1.929 52.113 -8.990 1.00 24.92 597 ARG A CA 1
ATOM 4622 C C . ARG A 1 597 ? -1.172 53.184 -9.769 1.00 24.92 597 ARG A C 1
ATOM 4624 O O . ARG A 1 597 ? -0.161 53.719 -9.316 1.00 24.92 597 ARG A O 1
ATOM 4631 N N . GLU A 1 598 ? -1.653 53.450 -10.971 1.00 26.36 598 GLU A N 1
ATOM 4632 C CA . GLU A 1 598 ? -0.943 54.245 -11.955 1.00 26.36 598 GLU A CA 1
ATOM 4633 C C . GLU A 1 598 ? -0.848 55.716 -11.515 1.00 26.36 598 GLU A C 1
ATOM 4635 O O . GLU A 1 598 ? -1.812 56.301 -11.013 1.00 26.36 598 GLU A O 1
ATOM 4640 N N . ARG A 1 599 ? 0.301 56.366 -11.753 1.00 28.62 599 ARG A N 1
ATOM 4641 C CA . ARG A 1 599 ? 0.479 57.821 -11.563 1.00 28.62 599 ARG A CA 1
ATOM 4642 C C . ARG A 1 599 ? -0.234 58.622 -12.677 1.00 28.62 599 ARG A C 1
ATOM 4644 O O . ARG A 1 599 ? 0.344 59.537 -13.268 1.00 28.62 599 ARG A O 1
ATOM 4651 N N . GLN A 1 600 ? -1.512 58.318 -12.938 1.00 30.64 600 GLN A N 1
ATOM 4652 C CA . GLN A 1 600 ? -2.340 58.889 -14.017 1.00 30.64 600 GLN A CA 1
ATOM 4653 C C . GLN A 1 600 ? -2.439 60.424 -13.988 1.00 30.64 600 GLN A C 1
ATOM 4655 O O . GLN A 1 600 ? -2.665 61.041 -15.025 1.00 30.64 600 GLN A O 1
ATOM 4660 N N . LYS A 1 601 ? -2.191 61.066 -12.835 1.00 31.83 601 LYS A N 1
ATOM 4661 C CA . LYS A 1 601 ? -2.149 62.534 -12.697 1.00 31.83 601 LYS A CA 1
ATOM 4662 C C . LYS A 1 601 ? -0.787 63.195 -13.003 1.00 31.83 601 LYS A C 1
ATOM 4664 O O . LYS A 1 601 ? -0.688 64.412 -12.879 1.00 31.83 601 LYS A O 1
ATOM 4669 N N . ARG A 1 602 ? 0.260 62.459 -13.419 1.00 31.34 602 ARG A N 1
ATOM 4670 C CA . ARG A 1 602 ? 1.537 63.056 -13.898 1.00 31.34 602 ARG A CA 1
ATOM 4671 C C . ARG A 1 602 ? 2.010 62.606 -15.292 1.00 31.34 602 ARG A C 1
ATOM 4673 O O . ARG A 1 602 ? 2.779 63.344 -15.897 1.00 31.34 602 ARG A O 1
ATOM 4680 N N . GLY A 1 603 ? 1.529 61.486 -15.843 1.00 33.53 603 GLY A N 1
ATOM 4681 C CA . GLY A 1 603 ? 1.948 61.006 -17.178 1.00 33.53 603 GLY A CA 1
ATOM 4682 C C . GLY A 1 603 ? 1.537 61.917 -18.348 1.00 33.53 603 GLY A C 1
ATOM 4683 O O . GLY A 1 603 ? 2.387 62.350 -19.129 1.00 33.53 603 GLY A O 1
ATOM 4684 N N . ARG A 1 604 ? 0.249 62.294 -18.420 1.00 36.09 604 ARG A N 1
ATOM 4685 C CA . ARG A 1 604 ? -0.350 63.025 -19.562 1.00 36.09 604 ARG A CA 1
ATOM 4686 C C . ARG A 1 604 ? 0.335 64.353 -19.937 1.00 36.09 604 ARG A C 1
ATOM 4688 O O . ARG A 1 604 ? 0.196 64.794 -21.071 1.00 36.09 604 ARG A O 1
ATOM 4695 N N . ARG A 1 605 ? 1.088 64.990 -19.026 1.00 37.94 605 ARG A N 1
ATOM 4696 C CA . ARG A 1 605 ? 1.792 66.268 -19.282 1.00 37.94 605 ARG A CA 1
ATOM 4697 C C . ARG A 1 605 ? 3.230 66.099 -19.804 1.00 37.94 605 ARG A C 1
ATOM 4699 O O . ARG A 1 605 ? 3.804 67.068 -20.287 1.00 37.94 605 ARG A O 1
ATOM 4706 N N . ALA A 1 606 ? 3.801 64.895 -19.723 1.00 38.22 606 ALA A N 1
ATOM 4707 C CA . ALA A 1 606 ? 5.117 64.569 -20.285 1.00 38.22 606 ALA A CA 1
ATOM 4708 C C . ALA A 1 606 ? 5.002 63.932 -21.680 1.00 38.22 606 ALA A C 1
ATOM 4710 O O . ALA A 1 606 ? 5.789 64.230 -22.574 1.00 38.22 606 ALA A O 1
ATOM 4711 N N . GLU A 1 607 ? 3.983 63.099 -21.887 1.00 37.78 607 GLU A N 1
ATOM 4712 C CA . GLU A 1 607 ? 3.746 62.380 -23.144 1.00 37.78 607 GLU A CA 1
ATOM 4713 C C . GLU A 1 607 ? 3.334 63.332 -24.283 1.00 37.78 607 GLU A C 1
ATOM 4715 O O . GLU A 1 607 ? 3.888 63.276 -25.381 1.00 37.78 607 GLU A O 1
ATOM 4720 N N . ALA A 1 608 ? 2.494 64.327 -23.972 1.00 39.88 608 ALA A N 1
ATOM 4721 C CA . ALA A 1 608 ? 2.172 65.447 -24.862 1.00 39.88 608 ALA A CA 1
ATOM 4722 C C . ALA A 1 608 ? 3.377 66.357 -25.196 1.00 39.88 608 ALA A C 1
ATOM 4724 O O . ALA A 1 608 ? 3.292 67.164 -26.118 1.00 39.88 608 ALA A O 1
ATOM 4725 N N . LYS A 1 609 ? 4.502 66.234 -24.471 1.00 39.53 609 LYS A N 1
ATOM 4726 C CA . LYS A 1 609 ? 5.747 66.979 -24.726 1.00 39.53 609 LYS A CA 1
ATOM 4727 C C . LYS A 1 609 ? 6.821 66.141 -25.441 1.00 39.53 609 LYS A C 1
ATOM 4729 O O . LYS A 1 609 ? 7.851 66.689 -25.810 1.00 39.53 609 LYS A O 1
ATOM 4734 N N . ARG A 1 610 ? 6.585 64.836 -25.650 1.00 40.69 610 ARG A N 1
ATOM 4735 C CA . ARG A 1 610 ? 7.480 63.925 -26.395 1.00 40.69 610 ARG A CA 1
ATOM 4736 C C . ARG A 1 610 ? 7.033 63.637 -27.831 1.00 40.69 610 ARG A C 1
ATOM 4738 O O . ARG A 1 610 ? 7.872 63.287 -28.644 1.00 40.69 610 ARG A O 1
ATOM 4745 N N . LYS A 1 611 ? 5.762 63.855 -28.190 1.00 39.53 611 LYS A N 1
ATOM 4746 C CA . LYS A 1 611 ? 5.277 63.786 -29.589 1.00 39.53 611 LYS A CA 1
ATOM 4747 C C . LYS A 1 611 ? 5.579 65.064 -30.404 1.00 39.53 611 LYS A C 1
ATOM 4749 O O . LYS A 1 611 ? 4.695 65.582 -31.079 1.00 39.53 611 LYS A O 1
ATOM 4754 N N . ARG A 1 612 ? 6.784 65.632 -30.272 1.00 38.88 612 ARG A N 1
ATOM 4755 C CA . ARG A 1 612 ? 7.186 66.900 -30.929 1.00 38.88 612 ARG A CA 1
ATOM 4756 C C . ARG A 1 612 ? 8.682 66.982 -31.289 1.00 38.88 612 ARG A C 1
ATOM 4758 O O . ARG A 1 612 ? 9.219 68.074 -31.431 1.00 38.88 612 ARG A O 1
ATOM 4765 N N . GLY A 1 613 ? 9.331 65.831 -31.422 1.00 36.06 613 GLY A N 1
ATOM 4766 C CA . GLY A 1 613 ? 10.709 65.667 -31.884 1.00 36.06 613 GLY A CA 1
ATOM 4767 C C . GLY A 1 613 ? 10.938 64.223 -32.340 1.00 36.06 613 GLY A C 1
ATOM 4768 O O . GLY A 1 613 ? 10.048 63.389 -32.166 1.00 36.06 613 GLY A O 1
ATOM 4769 N N . ASP A 1 614 ? 12.127 63.959 -32.877 1.00 33.28 614 ASP A N 1
ATOM 4770 C CA . ASP A 1 614 ? 12.635 62.644 -33.298 1.00 33.28 614 ASP A CA 1
ATOM 4771 C C . ASP A 1 614 ? 11.983 62.050 -34.571 1.00 33.28 614 ASP A C 1
ATOM 4773 O O . ASP A 1 614 ? 11.489 60.921 -34.589 1.00 33.28 614 ASP A O 1
ATOM 4777 N N . GLU A 1 615 ? 12.059 62.800 -35.676 1.00 31.45 615 GLU A N 1
ATOM 4778 C CA . GLU A 1 615 ? 12.140 62.212 -37.025 1.00 31.45 615 GLU A CA 1
ATOM 4779 C C . GLU A 1 615 ? 13.606 61.809 -37.353 1.00 31.45 615 GLU A C 1
ATOM 4781 O O . GLU A 1 615 ? 14.538 62.347 -36.761 1.00 31.45 615 GLU A O 1
ATOM 4786 N N . ALA A 1 616 ? 13.792 60.906 -38.332 1.00 37.03 616 ALA A N 1
ATOM 4787 C CA . ALA A 1 616 ? 15.057 60.483 -38.986 1.00 37.03 616 ALA A CA 1
ATOM 4788 C C . ALA A 1 616 ? 16.043 59.482 -38.291 1.00 37.03 616 ALA A C 1
ATOM 4790 O O . ALA A 1 616 ? 16.946 59.873 -37.561 1.00 37.03 616 ALA A O 1
ATOM 4791 N N . GLY A 1 617 ? 15.963 58.199 -38.710 1.00 34.38 617 GLY A N 1
ATOM 4792 C CA . GLY A 1 617 ? 17.058 57.200 -38.907 1.00 34.38 617 GLY A CA 1
ATOM 4793 C C . GLY A 1 617 ? 17.768 56.545 -37.689 1.00 34.38 617 GLY A C 1
ATOM 4794 O O . GLY A 1 617 ? 18.018 57.203 -36.693 1.00 34.38 617 GLY A O 1
ATOM 4795 N N . ASP A 1 618 ? 18.067 55.231 -37.577 1.00 33.81 618 ASP A N 1
ATOM 4796 C CA . ASP A 1 618 ? 18.632 54.145 -38.442 1.00 33.81 618 ASP A CA 1
ATOM 4797 C C . ASP A 1 618 ? 20.182 53.957 -38.336 1.00 33.81 618 ASP A C 1
ATOM 4799 O O . ASP A 1 618 ? 20.902 54.937 -38.440 1.00 33.81 618 ASP A O 1
ATOM 4803 N N . HIS A 1 619 ? 20.820 52.761 -38.221 1.00 35.16 619 HIS A N 1
ATOM 4804 C CA . HIS A 1 619 ? 20.380 51.361 -37.956 1.00 35.16 619 HIS A CA 1
ATOM 4805 C C . HIS A 1 619 ? 21.577 50.338 -37.792 1.00 35.16 619 HIS A C 1
ATOM 4807 O O . HIS A 1 619 ? 22.601 50.520 -38.440 1.00 35.16 619 HIS A O 1
ATOM 4813 N N . LYS A 1 620 ? 21.361 49.147 -37.156 1.00 31.39 620 LYS A N 1
ATOM 4814 C CA . LYS A 1 620 ? 21.857 47.752 -37.531 1.00 31.39 620 LYS A CA 1
ATOM 4815 C C . LYS A 1 620 ? 23.069 47.084 -36.787 1.00 31.39 620 LYS A C 1
ATOM 4817 O O . LYS A 1 620 ? 23.697 47.727 -35.958 1.00 31.39 620 LYS A O 1
ATOM 4822 N N . SER A 1 621 ? 23.280 45.747 -36.961 1.00 32.69 621 SER A N 1
ATOM 4823 C CA . SER A 1 621 ? 23.961 44.822 -35.980 1.00 32.69 621 SER A CA 1
ATOM 4824 C C . SER A 1 621 ? 24.528 43.426 -36.546 1.00 32.69 621 SER A C 1
ATOM 4826 O O . SER A 1 621 ? 24.932 43.474 -37.707 1.00 32.69 621 SER A O 1
ATOM 4828 N N . PRO A 1 622 ? 24.697 42.234 -35.846 1.00 46.53 622 PRO A N 1
ATOM 4829 C CA . PRO A 1 622 ? 25.943 41.370 -35.839 1.00 46.53 622 PRO A CA 1
ATOM 4830 C C . PRO A 1 622 ? 25.793 39.782 -35.969 1.00 46.53 622 PRO A C 1
ATOM 4832 O O . PRO A 1 622 ? 24.718 39.333 -36.355 1.00 46.53 622 PRO A O 1
ATOM 4835 N N . LYS A 1 623 ? 26.813 38.910 -35.645 1.00 33.09 623 LYS A N 1
ATOM 4836 C CA . LYS A 1 623 ? 26.791 37.385 -35.458 1.00 33.09 623 LYS A CA 1
ATOM 4837 C C . LYS A 1 623 ? 28.175 36.761 -34.998 1.00 33.09 623 LYS A C 1
ATOM 4839 O O . LYS A 1 623 ? 29.067 37.561 -34.747 1.00 33.09 623 LYS A O 1
ATOM 4844 N N . ARG A 1 624 ? 28.476 35.420 -34.984 1.00 34.66 624 ARG A N 1
ATOM 4845 C CA . ARG A 1 624 ? 28.232 34.298 -33.983 1.00 34.66 624 ARG A CA 1
ATOM 4846 C C . ARG A 1 624 ? 29.195 33.047 -34.197 1.00 34.66 624 ARG A C 1
ATOM 4848 O O . ARG A 1 624 ? 29.688 32.921 -35.308 1.00 34.66 624 ARG A O 1
ATOM 4855 N N . GLN A 1 625 ? 29.358 32.105 -33.218 1.00 32.31 625 GLN A N 1
ATOM 4856 C CA . GLN A 1 625 ? 30.049 30.740 -33.232 1.00 32.31 625 GLN A CA 1
ATOM 4857 C C . GLN A 1 625 ? 31.614 30.701 -33.241 1.00 32.31 625 GLN A C 1
ATOM 4859 O O . GLN A 1 625 ? 32.178 31.763 -33.470 1.00 32.31 625 GLN A O 1
ATOM 4864 N N . LYS A 1 626 ? 32.418 29.621 -32.979 1.00 31.83 626 LYS A N 1
ATOM 4865 C CA . LYS A 1 626 ? 32.404 28.154 -32.543 1.00 31.83 626 LYS A CA 1
ATOM 4866 C C . LYS A 1 626 ? 33.851 27.839 -31.949 1.00 31.83 626 LYS A C 1
ATOM 4868 O O . LYS A 1 626 ? 34.672 28.737 -32.089 1.00 31.83 626 LYS A O 1
ATOM 4873 N N . ALA A 1 627 ? 34.353 26.691 -31.419 1.00 34.53 627 ALA A N 1
ATOM 4874 C CA . ALA A 1 627 ? 33.935 25.519 -30.583 1.00 34.53 627 ALA A CA 1
ATOM 4875 C C . ALA A 1 627 ? 35.162 24.566 -30.272 1.00 34.53 627 ALA A C 1
ATOM 4877 O O . ALA A 1 627 ? 36.275 24.930 -30.640 1.00 34.53 627 ALA A O 1
ATOM 4878 N N . SER A 1 628 ? 34.917 23.349 -29.717 1.00 32.88 628 SER A N 1
ATOM 4879 C CA . SER A 1 628 ? 35.664 22.040 -29.816 1.00 32.88 628 SER A CA 1
ATOM 4880 C C . SER A 1 628 ? 37.022 21.781 -29.096 1.00 32.88 628 SER A C 1
ATOM 4882 O O . SER A 1 628 ? 37.769 22.741 -28.945 1.00 32.88 628 SER A O 1
ATOM 4884 N N . ASP A 1 629 ? 37.491 20.554 -28.722 1.00 32.88 629 ASP A N 1
ATOM 4885 C CA . ASP A 1 629 ? 36.940 19.202 -28.311 1.00 32.88 629 ASP A CA 1
ATOM 4886 C C . ASP A 1 629 ? 38.116 18.248 -27.820 1.00 32.88 629 ASP A C 1
ATOM 4888 O O . ASP A 1 629 ? 39.272 18.624 -28.014 1.00 32.88 629 ASP A O 1
ATOM 4892 N N . GLY A 1 630 ? 37.902 17.048 -27.200 1.00 35.25 630 GLY A N 1
ATOM 4893 C CA . GLY A 1 630 ? 38.978 16.073 -26.776 1.00 35.25 630 GLY A CA 1
ATOM 4894 C C . GLY A 1 630 ? 38.569 14.825 -25.909 1.00 35.25 630 GLY A C 1
ATOM 4895 O O . GLY A 1 630 ? 37.525 14.866 -25.273 1.00 35.25 630 GLY A O 1
ATOM 4896 N N . TYR A 1 631 ? 39.368 13.727 -25.882 1.00 32.81 631 TYR A N 1
ATOM 4897 C CA . TYR A 1 631 ? 39.023 12.304 -25.512 1.00 32.81 631 TYR A CA 1
ATOM 4898 C C . TYR A 1 631 ? 39.434 11.750 -24.095 1.00 32.81 631 TYR A C 1
ATOM 4900 O O . TYR A 1 631 ? 40.449 12.194 -23.573 1.00 32.81 631 TYR A O 1
ATOM 4908 N N . ASN A 1 632 ? 38.734 10.684 -23.612 1.00 31.36 632 ASN A N 1
ATOM 4909 C CA . ASN A 1 632 ? 39.109 9.544 -22.693 1.00 31.36 632 ASN A CA 1
ATOM 4910 C C . ASN A 1 632 ? 39.737 9.769 -21.272 1.00 31.36 632 ASN A C 1
ATOM 4912 O O . ASN A 1 632 ? 40.421 10.759 -21.058 1.00 31.36 632 ASN A O 1
ATOM 4916 N N . ASP A 1 633 ? 39.647 8.883 -20.246 1.00 30.03 633 ASP A N 1
ATOM 4917 C CA . ASP A 1 633 ? 38.838 7.664 -19.914 1.00 30.03 633 ASP A CA 1
ATOM 4918 C C . ASP A 1 633 ? 38.995 7.282 -18.394 1.00 30.03 633 ASP A C 1
ATOM 4920 O O . ASP A 1 633 ? 39.850 7.845 -17.708 1.00 30.03 633 ASP A O 1
ATOM 4924 N N . SER A 1 634 ? 38.256 6.266 -17.905 1.00 31.52 634 SER A N 1
ATOM 4925 C CA . SER A 1 634 ? 38.400 5.442 -16.670 1.00 31.52 634 SER A CA 1
ATOM 4926 C C . SER A 1 634 ? 37.688 5.845 -15.344 1.00 31.52 634 SER A C 1
ATOM 4928 O O . SER A 1 634 ? 37.413 7.007 -15.061 1.00 31.52 634 SER A O 1
ATOM 4930 N N . ASN A 1 635 ? 37.326 4.810 -14.559 1.00 29.98 635 ASN A N 1
ATOM 4931 C CA . ASN A 1 635 ? 36.313 4.709 -13.467 1.00 29.98 635 ASN A CA 1
ATOM 4932 C C . ASN A 1 635 ? 36.991 4.252 -12.125 1.00 29.98 635 ASN A C 1
ATOM 4934 O O . ASN A 1 635 ? 38.216 4.113 -12.157 1.00 29.98 635 ASN A O 1
ATOM 4938 N N . PRO A 1 636 ? 36.327 3.884 -10.984 1.00 35.41 636 PRO A N 1
ATOM 4939 C CA . PRO A 1 636 ? 34.934 4.038 -10.488 1.00 35.41 636 PRO A CA 1
ATOM 4940 C C . PRO A 1 636 ? 34.818 4.589 -9.008 1.00 35.41 636 PRO A C 1
ATOM 4942 O O . PRO A 1 636 ? 35.834 4.958 -8.418 1.00 35.41 636 PRO A O 1
ATOM 4945 N N . PRO A 1 637 ? 33.612 4.680 -8.372 1.00 38.62 637 PRO A N 1
ATOM 4946 C CA . PRO A 1 637 ? 33.385 5.336 -7.055 1.00 38.62 637 PRO A CA 1
ATOM 4947 C C . PRO A 1 637 ? 32.927 4.415 -5.881 1.00 38.62 637 PRO A C 1
ATOM 4949 O O . PRO A 1 637 ? 32.776 3.209 -6.059 1.00 38.62 637 PRO A O 1
ATOM 4952 N N . TYR A 1 638 ? 32.638 4.982 -4.685 1.00 31.19 638 TYR A N 1
ATOM 4953 C CA . TYR A 1 638 ? 32.104 4.245 -3.511 1.00 31.19 638 TYR A CA 1
ATOM 4954 C C . TYR A 1 638 ? 31.065 5.019 -2.635 1.00 31.19 638 TYR A C 1
ATOM 4956 O O . TYR A 1 638 ? 31.426 5.878 -1.840 1.00 31.19 638 TYR A O 1
ATOM 4964 N N . ASN A 1 639 ? 29.789 4.614 -2.754 1.00 33.28 639 ASN A N 1
ATOM 4965 C CA . ASN A 1 639 ? 28.826 4.235 -1.686 1.00 33.28 639 ASN A CA 1
ATOM 4966 C C . ASN A 1 639 ? 28.147 5.176 -0.635 1.00 33.28 639 ASN A C 1
ATOM 4968 O O . ASN A 1 639 ? 28.697 6.160 -0.157 1.00 33.28 639 ASN A O 1
ATOM 4972 N N . GLN A 1 640 ? 26.966 4.676 -0.196 1.00 32.69 640 GLN A N 1
ATOM 4973 C CA . GLN A 1 640 ? 26.113 4.959 0.992 1.00 32.69 640 GLN A CA 1
ATOM 4974 C C . GLN A 1 640 ? 25.247 6.247 1.082 1.00 32.69 640 GLN A C 1
ATOM 4976 O O . GLN A 1 640 ? 25.712 7.336 0.770 1.00 32.69 640 GLN A O 1
ATOM 4981 N N . ALA A 1 641 ? 24.023 6.247 1.657 1.00 29.62 641 ALA A N 1
ATOM 4982 C CA . ALA A 1 641 ? 22.930 5.243 1.820 1.00 29.62 641 ALA A CA 1
ATOM 4983 C C . ALA A 1 641 ? 21.760 5.860 2.642 1.00 29.62 641 ALA A C 1
ATOM 4985 O O . ALA A 1 641 ? 22.057 6.559 3.616 1.00 29.62 641 ALA A O 1
ATOM 4986 N N . LYS A 1 642 ? 20.471 5.540 2.360 1.00 36.28 642 LYS A N 1
ATOM 4987 C CA . LYS A 1 642 ? 19.389 5.513 3.391 1.00 36.28 642 LYS A CA 1
ATOM 4988 C C . LYS A 1 642 ? 18.020 4.894 2.992 1.00 36.28 642 LYS A C 1
ATOM 4990 O O . LYS A 1 642 ? 17.092 5.604 2.644 1.00 36.28 642 LYS A O 1
ATOM 4995 N N . ILE A 1 643 ? 17.890 3.586 3.241 1.00 30.12 643 ILE A N 1
ATOM 4996 C CA . ILE A 1 643 ? 16.711 2.893 3.819 1.00 30.12 643 ILE A CA 1
ATOM 4997 C C . ILE A 1 643 ? 15.345 3.150 3.145 1.00 30.12 643 ILE A C 1
ATOM 4999 O O . ILE A 1 643 ? 14.589 4.031 3.552 1.00 30.12 643 ILE A O 1
ATOM 5003 N N . GLY A 1 644 ? 14.985 2.258 2.221 1.00 33.09 644 GLY A N 1
ATOM 5004 C CA . GLY A 1 644 ? 13.643 2.138 1.635 1.00 33.09 644 GLY A CA 1
ATOM 5005 C C . GLY A 1 644 ? 13.683 1.479 0.257 1.00 33.09 644 GLY A C 1
ATOM 5006 O O . GLY A 1 644 ? 12.905 0.570 -0.023 1.00 33.09 644 GLY A O 1
ATOM 5007 N N . ASP A 1 645 ? 14.673 1.881 -0.540 1.00 31.36 645 ASP A N 1
ATOM 5008 C CA . ASP A 1 645 ? 14.757 1.616 -1.979 1.00 31.36 645 ASP A CA 1
ATOM 5009 C C . ASP A 1 645 ? 15.796 0.546 -2.361 1.00 31.36 645 ASP A C 1
ATOM 5011 O O . ASP A 1 645 ? 16.355 0.583 -3.454 1.00 31.36 645 ASP A O 1
ATOM 5015 N N . ASP A 1 646 ? 16.045 -0.451 -1.504 1.00 28.08 646 ASP A N 1
ATOM 5016 C CA . ASP A 1 646 ? 16.992 -1.551 -1.791 1.00 28.08 646 ASP A CA 1
ATOM 5017 C C . ASP A 1 646 ? 16.453 -2.566 -2.838 1.00 28.08 646 ASP A C 1
ATOM 5019 O O . ASP A 1 646 ? 16.881 -3.720 -2.900 1.00 28.08 646 ASP A O 1
ATOM 5023 N N . TYR A 1 647 ? 15.530 -2.134 -3.707 1.00 33.53 647 TYR A N 1
ATOM 5024 C CA . TYR A 1 647 ? 15.308 -2.759 -5.009 1.00 33.53 647 TYR A CA 1
ATOM 5025 C C . TYR A 1 647 ? 16.289 -2.151 -6.012 1.00 33.53 647 TYR A C 1
ATOM 5027 O O . TYR A 1 647 ? 15.974 -1.200 -6.729 1.00 33.53 647 TYR A O 1
ATOM 5035 N N . ILE A 1 648 ? 17.479 -2.747 -6.096 1.00 29.23 648 ILE A N 1
ATOM 5036 C CA . ILE A 1 648 ? 18.258 -2.682 -7.333 1.00 29.23 648 ILE A CA 1
ATOM 5037 C C . ILE A 1 648 ? 17.371 -3.313 -8.417 1.00 29.23 648 ILE A C 1
ATOM 5039 O O . ILE A 1 648 ? 16.991 -4.479 -8.254 1.00 29.23 648 ILE A O 1
ATOM 5043 N N . PRO A 1 649 ? 17.044 -2.609 -9.517 1.00 28.88 649 PRO A N 1
ATOM 5044 C CA . PRO A 1 649 ? 16.537 -3.261 -10.709 1.00 28.88 649 PRO A CA 1
ATOM 5045 C C . PRO A 1 649 ? 17.682 -4.125 -11.232 1.00 28.88 649 PRO A C 1
ATOM 5047 O O . PRO A 1 649 ? 18.602 -3.628 -11.881 1.00 28.88 649 PRO A O 1
ATOM 5050 N N . LEU A 1 650 ? 17.675 -5.405 -10.853 1.00 33.69 650 LEU A N 1
ATOM 5051 C CA . LEU A 1 650 ? 18.547 -6.390 -11.474 1.00 33.69 650 LEU A CA 1
ATOM 5052 C C . LEU A 1 650 ? 18.256 -6.344 -12.967 1.00 33.69 650 LEU A C 1
ATOM 5054 O O . LEU A 1 650 ? 17.089 -6.333 -13.362 1.00 33.69 650 LEU A O 1
ATOM 5058 N N . GLU A 1 651 ? 19.326 -6.204 -13.743 1.00 30.09 651 GLU A N 1
ATOM 5059 C CA . GLU A 1 651 ? 19.263 -5.785 -15.138 1.00 30.09 651 GLU A CA 1
ATOM 5060 C C . GLU A 1 651 ? 18.257 -6.634 -15.919 1.00 30.09 651 GLU A C 1
ATOM 5062 O O . GLU A 1 651 ? 18.176 -7.851 -15.723 1.00 30.09 651 GLU A O 1
ATOM 5067 N N . GLU A 1 652 ? 17.509 -5.997 -16.824 1.00 29.70 652 GLU A N 1
ATOM 5068 C CA . GLU A 1 652 ? 16.695 -6.696 -17.820 1.00 29.70 652 GLU A CA 1
ATOM 5069 C C . GLU A 1 652 ? 17.638 -7.399 -18.813 1.00 29.70 652 GLU A C 1
ATOM 5071 O O . GLU A 1 652 ? 17.844 -6.968 -19.947 1.00 29.70 652 GLU A O 1
ATOM 5076 N N . GLY A 1 653 ? 18.250 -8.497 -18.351 1.00 30.06 653 GLY A N 1
ATOM 5077 C CA . GLY A 1 653 ? 18.951 -9.461 -19.187 1.00 30.06 653 GLY A CA 1
ATOM 5078 C C . GLY A 1 653 ? 18.012 -9.905 -20.309 1.00 30.06 653 GLY A C 1
ATOM 5079 O O . GLY A 1 653 ? 16.807 -9.990 -20.070 1.00 30.06 653 GLY A O 1
ATOM 5080 N N . PRO A 1 654 ? 18.522 -10.133 -21.533 1.00 25.72 654 PRO A N 1
ATOM 5081 C CA . PRO A 1 654 ? 17.821 -9.781 -22.769 1.00 25.72 654 PRO A CA 1
ATOM 5082 C C . PRO A 1 654 ? 16.624 -10.681 -23.124 1.00 25.72 654 PRO A C 1
ATOM 5084 O O . PRO A 1 654 ? 16.623 -11.390 -24.130 1.00 25.72 654 PRO A O 1
ATOM 5087 N N . ALA A 1 655 ? 15.548 -10.562 -22.347 1.00 31.69 655 ALA A N 1
ATOM 5088 C CA . ALA A 1 655 ? 14.180 -10.834 -22.750 1.00 31.69 655 ALA A CA 1
ATOM 5089 C C . ALA A 1 655 ? 13.766 -9.754 -23.760 1.00 31.69 655 ALA A C 1
ATOM 5091 O O . ALA A 1 655 ? 13.047 -8.804 -23.457 1.00 31.69 655 ALA A O 1
ATOM 5092 N N . SER A 1 656 ? 14.307 -9.892 -24.971 1.00 30.34 656 SER A N 1
ATOM 5093 C CA . SER A 1 656 ? 13.983 -9.081 -26.137 1.00 30.34 656 SER A CA 1
ATOM 5094 C C . SER A 1 656 ? 12.480 -8.892 -26.286 1.00 30.34 656 SER A C 1
ATOM 5096 O O . SER A 1 656 ? 11.739 -9.851 -26.085 1.00 30.34 656 SER A O 1
ATOM 5098 N N . SER A 1 657 ? 12.101 -7.695 -26.737 1.00 29.78 657 SER A N 1
ATOM 5099 C CA . SER A 1 657 ? 10.885 -7.288 -27.463 1.00 29.78 657 SER A CA 1
ATOM 5100 C C . SER A 1 657 ? 10.062 -8.397 -28.155 1.00 29.78 657 SER A C 1
ATOM 5102 O O . SER A 1 657 ? 9.910 -8.408 -29.375 1.00 29.78 657 SER A O 1
ATOM 5104 N N . MET A 1 658 ? 9.515 -9.322 -27.374 1.00 37.22 658 MET A N 1
ATOM 5105 C CA . MET A 1 658 ? 8.474 -10.260 -27.760 1.00 37.22 658 MET A CA 1
ATOM 5106 C C . MET A 1 658 ? 7.161 -9.509 -27.590 1.00 37.22 658 MET A C 1
ATOM 5108 O O . MET A 1 658 ? 6.691 -9.334 -26.463 1.00 37.22 658 MET A O 1
ATOM 5112 N N . ASP A 1 659 ? 6.593 -9.020 -28.693 1.00 44.50 659 ASP A N 1
ATOM 5113 C CA . ASP A 1 659 ? 5.268 -8.405 -28.680 1.00 44.50 659 ASP A CA 1
ATOM 5114 C C . ASP A 1 659 ? 4.264 -9.396 -28.078 1.00 44.50 659 ASP A C 1
ATOM 5116 O O . ASP A 1 659 ? 3.982 -10.446 -28.658 1.00 44.50 659 ASP A O 1
ATOM 5120 N N . ALA A 1 660 ? 3.762 -9.083 -26.878 1.00 59.06 660 ALA A N 1
ATOM 5121 C CA . ALA A 1 660 ? 2.909 -9.989 -26.117 1.00 59.06 660 ALA A CA 1
ATOM 5122 C C . ALA A 1 660 ? 1.683 -10.372 -26.971 1.00 59.06 660 ALA A C 1
ATOM 5124 O O . ALA A 1 660 ? 0.920 -9.474 -27.346 1.00 59.06 660 ALA A O 1
ATOM 5125 N N . PRO A 1 661 ? 1.490 -11.664 -27.307 1.00 67.75 661 PRO A N 1
ATOM 5126 C CA . PRO A 1 661 ? 0.645 -12.062 -28.425 1.00 67.75 661 PRO A CA 1
ATOM 5127 C C . PRO A 1 661 ? -0.794 -11.587 -28.243 1.00 67.75 661 PRO A C 1
ATOM 5129 O O . PRO A 1 661 ? -1.517 -11.992 -27.331 1.00 67.75 661 PRO A O 1
ATOM 5132 N N . PHE A 1 662 ? -1.205 -10.693 -29.138 1.00 78.00 662 PHE A N 1
ATOM 5133 C CA . PHE A 1 662 ? -2.530 -10.104 -29.137 1.00 78.00 662 PHE A CA 1
ATOM 5134 C C . PHE A 1 662 ? -3.513 -11.053 -29.828 1.00 78.00 662 PHE A C 1
ATOM 5136 O O . PHE A 1 662 ? -3.685 -11.011 -31.043 1.00 78.00 662 PHE A O 1
ATOM 5143 N N . TYR A 1 663 ? -4.202 -11.878 -29.037 1.00 83.19 663 TYR A N 1
ATOM 5144 C CA . TYR A 1 663 ? -5.226 -12.837 -29.490 1.00 83.19 663 TYR A CA 1
ATOM 5145 C C . TYR A 1 663 ? -6.489 -12.199 -30.115 1.00 83.19 663 TYR A C 1
ATOM 5147 O O . TYR A 1 663 ? -7.495 -12.876 -30.319 1.00 83.19 663 TYR A O 1
ATOM 5155 N N . GLY A 1 664 ? -6.464 -10.895 -30.402 1.00 77.94 664 GLY A N 1
ATOM 5156 C CA . GLY A 1 664 ? -7.611 -10.107 -30.831 1.00 77.94 664 GLY A CA 1
ATOM 5157 C C . GLY A 1 664 ? -8.428 -9.534 -29.671 1.00 77.94 664 GLY A C 1
ATOM 5158 O O . GLY A 1 664 ? -8.228 -9.842 -28.495 1.00 77.94 664 GLY A O 1
ATOM 5159 N N . LEU A 1 665 ? -9.382 -8.678 -30.029 1.00 82.69 665 LEU A N 1
ATOM 5160 C CA . LEU A 1 665 ? -10.474 -8.265 -29.150 1.00 82.69 665 LEU A CA 1
ATOM 5161 C C . LEU A 1 665 ? -11.723 -9.094 -29.469 1.00 82.69 665 LEU A C 1
ATOM 5163 O O . LEU A 1 665 ? -11.858 -9.646 -30.565 1.00 82.69 665 LEU A O 1
ATOM 5167 N N . LEU A 1 666 ? -12.635 -9.149 -28.500 1.00 84.19 666 LEU A N 1
ATOM 5168 C CA . LEU A 1 666 ? -14.038 -9.429 -28.789 1.00 84.19 666 LEU A CA 1
ATOM 5169 C C . LEU A 1 666 ? -14.637 -8.198 -29.483 1.00 84.19 666 LEU A C 1
ATOM 5171 O O . LEU A 1 666 ? -14.273 -7.071 -29.126 1.00 84.19 666 LEU A O 1
ATOM 5175 N N . ASP A 1 667 ? -15.523 -8.393 -30.456 1.00 85.62 667 ASP A N 1
ATOM 5176 C CA . ASP A 1 667 ? -16.308 -7.282 -31.006 1.00 85.62 667 ASP A CA 1
ATOM 5177 C C . ASP A 1 667 ? -17.423 -6.827 -30.037 1.00 85.62 667 ASP A C 1
ATOM 5179 O O . ASP A 1 667 ? -17.501 -7.274 -28.891 1.00 85.62 667 ASP A O 1
ATOM 5183 N N . ALA A 1 668 ? -18.251 -5.867 -30.458 1.00 83.44 668 ALA A N 1
ATOM 5184 C CA . ALA A 1 668 ? -19.290 -5.298 -29.601 1.00 83.44 668 ALA A CA 1
ATOM 5185 C C . ALA A 1 668 ? -20.425 -6.289 -29.281 1.00 83.44 668 ALA A C 1
ATOM 5187 O O . ALA A 1 668 ? -20.956 -6.253 -28.171 1.00 83.44 668 ALA A O 1
ATOM 5188 N N . GLU A 1 669 ? -20.774 -7.170 -30.219 1.00 87.00 669 GLU A N 1
ATOM 5189 C CA . GLU A 1 669 ? -21.854 -8.150 -30.081 1.00 87.00 669 GLU A CA 1
ATOM 5190 C C . GLU A 1 669 ? -21.360 -9.354 -29.267 1.00 87.00 669 GLU A C 1
ATOM 5192 O O . GLU A 1 669 ? -22.002 -9.738 -28.286 1.00 87.00 669 GLU A O 1
ATOM 5197 N N . GLU A 1 670 ? -20.151 -9.849 -29.566 1.00 88.88 670 GLU A N 1
ATOM 5198 C CA . GLU A 1 670 ? -19.435 -10.838 -28.748 1.00 88.88 670 GLU A CA 1
ATOM 5199 C C . GLU A 1 670 ? -19.291 -10.354 -27.293 1.00 88.88 670 GLU A C 1
ATOM 5201 O O . GLU A 1 670 ? -19.594 -11.082 -26.342 1.00 88.88 670 GLU A O 1
ATOM 5206 N N . GLN A 1 671 ? -18.842 -9.109 -27.089 1.00 84.75 671 GLN A N 1
ATOM 5207 C CA . GLN A 1 671 ? -18.638 -8.562 -25.748 1.00 84.75 671 GLN A CA 1
ATOM 5208 C C . GLN A 1 671 ? -19.960 -8.358 -24.991 1.00 84.75 671 GLN A C 1
ATOM 5210 O O . GLN A 1 671 ? -19.991 -8.589 -23.777 1.00 84.75 671 GLN A O 1
ATOM 5215 N N . GLU A 1 672 ? -21.050 -7.962 -25.659 1.00 86.94 672 GLU A N 1
ATOM 5216 C CA . GLU A 1 672 ? -22.358 -7.880 -25.003 1.00 86.94 672 GLU A CA 1
ATOM 5217 C C . GLU A 1 672 ? -22.890 -9.273 -24.639 1.00 86.94 672 GLU A C 1
ATOM 5219 O O . GLU A 1 672 ? -23.311 -9.474 -23.497 1.00 86.94 672 GLU A O 1
ATOM 5224 N N . TYR A 1 673 ? -22.808 -10.249 -25.553 1.00 92.06 673 TYR A N 1
ATOM 5225 C CA . TYR A 1 673 ? -23.230 -11.630 -25.309 1.00 92.06 673 TYR A CA 1
ATOM 5226 C C . TYR A 1 673 ? -22.536 -12.218 -24.076 1.00 92.06 673 TYR A C 1
ATOM 5228 O O . TYR A 1 673 ? -23.200 -12.573 -23.096 1.00 92.06 673 TYR A O 1
ATOM 5236 N N . PHE A 1 674 ? -21.199 -12.233 -24.055 1.00 91.31 674 PHE A N 1
ATOM 5237 C CA . PHE A 1 674 ? -20.450 -12.784 -22.924 1.00 91.31 674 PHE A CA 1
ATOM 5238 C C . PHE A 1 674 ? -20.656 -11.971 -21.632 1.00 91.31 674 PHE A C 1
ATOM 5240 O O . PHE A 1 674 ? -20.719 -12.549 -20.543 1.00 91.31 674 PHE A O 1
ATOM 5247 N N . SER A 1 675 ? -20.861 -10.650 -21.708 1.00 83.56 675 SER A N 1
ATOM 5248 C CA . SER A 1 675 ? -21.230 -9.858 -20.525 1.00 83.56 675 SER A CA 1
ATOM 5249 C C . SER A 1 675 ? -22.626 -10.212 -19.989 1.00 83.56 675 SER A C 1
ATOM 5251 O O . SER A 1 675 ? -22.823 -10.225 -18.771 1.00 83.56 675 SER A O 1
ATOM 5253 N N . ARG A 1 676 ? -23.592 -10.518 -20.864 1.00 86.25 676 ARG A N 1
ATOM 5254 C CA . ARG A 1 676 ? -24.963 -10.912 -20.498 1.00 86.25 676 ARG A CA 1
ATOM 5255 C C . ARG A 1 676 ? -24.983 -12.307 -19.865 1.00 86.25 676 ARG A C 1
ATOM 5257 O O . ARG A 1 676 ? -25.552 -12.482 -18.787 1.00 86.25 676 ARG A O 1
ATOM 5264 N N . VAL A 1 677 ? -24.270 -13.263 -20.465 1.00 87.50 677 VAL A N 1
ATOM 5265 C CA . VAL A 1 677 ? -24.022 -14.610 -19.915 1.00 87.50 677 VAL A CA 1
ATOM 5266 C C . VAL A 1 677 ? -23.370 -14.536 -18.528 1.00 87.50 677 VAL A C 1
ATOM 5268 O O . VAL A 1 677 ? -23.808 -15.209 -17.593 1.00 87.50 677 VAL A O 1
ATOM 5271 N N . GLY A 1 678 ? -22.365 -13.668 -18.359 1.00 82.88 678 GLY A N 1
ATOM 5272 C CA . GLY A 1 678 ? -21.681 -13.458 -17.080 1.00 82.88 678 GLY A CA 1
ATOM 5273 C C . GLY A 1 678 ? -22.595 -12.975 -15.950 1.00 82.88 678 GLY A C 1
ATOM 5274 O O . GLY A 1 678 ? -22.356 -13.338 -14.796 1.00 82.88 678 GLY A O 1
ATOM 5275 N N . GLY A 1 679 ? -23.643 -12.209 -16.279 1.00 80.00 679 GLY A N 1
ATOM 5276 C CA . GLY A 1 679 ? -24.689 -11.788 -15.345 1.00 80.00 679 GLY A CA 1
ATOM 5277 C C . GLY A 1 679 ? -25.701 -12.893 -15.023 1.00 80.00 679 GLY A C 1
ATOM 5278 O O . GLY A 1 679 ? -26.054 -13.071 -13.860 1.00 80.00 679 GLY A O 1
ATOM 5279 N N . LEU A 1 680 ? -26.121 -13.687 -16.014 1.00 83.50 680 LEU A N 1
ATOM 5280 C CA . LEU A 1 680 ? -27.040 -14.819 -15.804 1.00 83.50 680 LEU A CA 1
ATOM 5281 C C . LEU A 1 680 ? -26.438 -15.883 -14.869 1.00 83.50 680 LEU A C 1
ATOM 5283 O O . LEU A 1 680 ? -27.099 -16.326 -13.929 1.00 83.50 680 LEU A O 1
ATOM 5287 N N . LEU A 1 681 ? -25.158 -16.224 -15.054 1.00 82.56 681 LEU A N 1
ATOM 5288 C CA . LEU A 1 681 ? -24.432 -17.150 -14.171 1.00 82.56 681 LEU A CA 1
ATOM 5289 C C . LEU A 1 681 ? -24.205 -16.594 -12.753 1.00 82.56 681 LEU A C 1
ATOM 5291 O O . LEU A 1 681 ? -24.086 -17.370 -11.810 1.00 82.56 681 LEU A O 1
ATOM 5295 N N . GLU A 1 682 ? -24.160 -15.269 -12.584 1.00 76.44 682 GLU A N 1
ATOM 5296 C CA . GLU A 1 682 ? -24.046 -14.606 -11.273 1.00 76.44 682 GLU A CA 1
ATOM 5297 C C . GLU A 1 682 ? -25.381 -14.559 -10.523 1.00 76.44 682 GLU A C 1
ATOM 5299 O O . GLU A 1 682 ? -25.415 -14.740 -9.308 1.00 76.44 682 GLU A O 1
ATOM 5304 N N . LEU A 1 683 ? -26.486 -14.383 -11.250 1.00 79.56 683 LEU A N 1
ATOM 5305 C CA . LEU A 1 683 ? -27.838 -14.481 -10.702 1.00 79.56 683 LEU A CA 1
ATOM 5306 C C . LEU A 1 683 ? -28.243 -15.937 -10.402 1.00 79.56 683 LEU A C 1
ATOM 5308 O O . LEU A 1 683 ? -29.047 -16.161 -9.497 1.00 79.56 683 LEU A O 1
ATOM 5312 N N . ASN A 1 684 ? -27.692 -16.911 -11.143 1.00 78.25 684 ASN A N 1
ATOM 5313 C CA . ASN A 1 684 ? -27.978 -18.351 -11.051 1.00 78.25 684 ASN A CA 1
ATOM 5314 C C . ASN A 1 684 ? -29.501 -18.636 -11.044 1.00 78.25 684 ASN A C 1
ATOM 5316 O O . ASN A 1 684 ? -30.018 -19.360 -10.191 1.00 78.25 684 ASN A O 1
ATOM 5320 N N . GLN A 1 685 ? -30.220 -18.025 -11.990 1.00 74.44 685 GLN A N 1
ATOM 5321 C CA . GLN A 1 685 ? -31.678 -18.118 -12.156 1.00 74.44 685 GLN A CA 1
ATOM 5322 C C . GLN A 1 685 ? -32.062 -19.190 -13.191 1.00 74.44 685 GLN A C 1
ATOM 5324 O O . GLN A 1 685 ? -32.757 -18.900 -14.156 1.00 74.44 685 GLN A O 1
ATOM 5329 N N . PHE A 1 686 ? -31.583 -20.415 -12.979 1.00 80.44 686 PHE A N 1
ATOM 5330 C CA . PHE A 1 686 ? -31.972 -21.603 -13.748 1.00 80.44 686 PHE A CA 1
ATOM 5331 C C . PHE A 1 686 ? -32.984 -22.415 -12.926 1.00 80.44 686 PHE A C 1
ATOM 5333 O O . PHE A 1 686 ? -32.860 -22.483 -11.697 1.00 80.44 686 PHE A O 1
ATOM 5340 N N . GLU A 1 687 ? -33.983 -23.016 -13.569 1.00 79.31 687 GLU A N 1
ATOM 5341 C CA . GLU A 1 687 ? -35.009 -23.827 -12.900 1.00 79.31 687 GLU A CA 1
ATOM 5342 C C . GLU A 1 687 ? -34.469 -25.198 -12.464 1.00 79.31 687 GLU A C 1
ATOM 5344 O O . GLU A 1 687 ? -34.897 -25.747 -11.442 1.00 79.31 687 GLU A O 1
ATOM 5349 N N . THR A 1 688 ? -33.492 -25.728 -13.207 1.00 84.50 688 THR A N 1
ATOM 5350 C CA . THR A 1 688 ? -32.817 -27.014 -12.962 1.00 84.50 688 THR A CA 1
ATOM 5351 C C . THR A 1 688 ? -31.298 -26.893 -13.146 1.00 84.50 688 THR A C 1
ATOM 5353 O O . THR A 1 688 ? -30.808 -25.923 -13.726 1.00 84.50 688 THR A O 1
ATOM 5356 N N . GLU A 1 689 ? -30.526 -27.873 -12.658 1.00 81.19 689 GLU A N 1
ATOM 5357 C CA . GLU A 1 689 ? -29.096 -27.963 -13.013 1.00 81.19 689 GLU A CA 1
ATOM 5358 C C . GLU A 1 689 ? -28.907 -28.443 -14.464 1.00 81.19 689 GLU A C 1
ATOM 5360 O O . GLU A 1 689 ? -27.999 -27.976 -15.137 1.00 81.19 689 GLU A O 1
ATOM 5365 N N . GLU A 1 690 ? -29.829 -29.251 -14.997 1.00 84.69 690 GLU A N 1
ATOM 5366 C CA . GLU A 1 690 ? -29.843 -29.698 -16.400 1.00 84.69 690 GLU A CA 1
ATOM 5367 C C . GLU A 1 690 ? -29.941 -28.517 -17.387 1.00 84.69 690 GLU A C 1
ATOM 5369 O O . GLU A 1 690 ? -29.161 -28.423 -18.332 1.00 84.69 690 GLU A O 1
ATOM 5374 N N . GLU A 1 691 ? -30.843 -27.560 -17.137 1.00 84.94 691 GLU A N 1
ATOM 5375 C CA . GLU A 1 691 ? -30.953 -26.318 -17.920 1.00 84.94 691 GLU A CA 1
ATOM 5376 C C . GLU A 1 691 ? -29.659 -25.492 -17.858 1.00 84.94 691 GLU A C 1
ATOM 5378 O O . GLU A 1 691 ? -29.209 -24.948 -18.870 1.00 84.94 691 GLU A O 1
ATOM 5383 N N . LYS A 1 692 ? -29.039 -25.419 -16.676 1.00 86.31 692 LYS A N 1
ATOM 5384 C CA . LYS A 1 692 ? -27.775 -24.710 -16.465 1.00 86.31 692 LYS A CA 1
ATOM 5385 C C . LYS A 1 692 ? -26.618 -25.370 -17.219 1.00 86.31 692 LYS A C 1
ATOM 5387 O O . LYS A 1 692 ? -25.809 -24.652 -17.802 1.00 86.31 692 LYS A O 1
ATOM 5392 N N . ASP A 1 693 ? -26.547 -26.696 -17.240 1.00 86.06 693 ASP A N 1
ATOM 5393 C CA . ASP A 1 693 ? -25.503 -27.439 -17.949 1.00 86.06 693 ASP A CA 1
ATOM 5394 C C . ASP A 1 693 ? -25.666 -27.310 -19.474 1.00 86.06 693 ASP A C 1
ATOM 5396 O O . ASP A 1 693 ? -24.688 -27.034 -20.173 1.00 86.06 693 ASP A O 1
ATOM 5400 N N . ILE A 1 694 ? -26.903 -27.376 -19.989 1.00 89.00 694 ILE A N 1
ATOM 5401 C CA . ILE A 1 694 ? -27.225 -27.091 -21.402 1.00 89.00 694 ILE A CA 1
ATOM 5402 C C . ILE A 1 694 ? -26.852 -25.645 -21.770 1.00 89.00 694 ILE A C 1
ATOM 5404 O O . ILE A 1 694 ? -26.290 -25.394 -22.839 1.00 89.00 694 ILE A O 1
ATOM 5408 N N . PHE A 1 695 ? -27.132 -24.681 -20.888 1.00 91.00 695 PHE A N 1
ATOM 5409 C CA . PHE A 1 695 ? -26.735 -23.286 -21.078 1.00 91.00 695 PHE A CA 1
ATOM 5410 C C . PHE A 1 695 ? -25.207 -23.120 -21.095 1.00 91.00 695 PHE A C 1
ATOM 5412 O O . PHE A 1 695 ? -24.686 -22.389 -21.935 1.00 91.00 695 PHE A O 1
ATOM 5419 N N . ILE A 1 696 ? -24.476 -23.813 -20.215 1.00 90.69 696 ILE A N 1
ATOM 5420 C CA . ILE A 1 696 ? -23.007 -23.776 -20.178 1.00 90.69 696 ILE A CA 1
ATOM 5421 C C . ILE A 1 696 ? -22.402 -24.387 -21.449 1.00 90.69 696 ILE A C 1
ATOM 5423 O O . ILE A 1 696 ? -21.468 -23.797 -21.989 1.00 90.69 696 ILE A O 1
ATOM 5427 N N . GLU A 1 697 ? -22.932 -25.498 -21.976 1.00 91.19 697 GLU A N 1
ATOM 5428 C CA . GLU A 1 697 ? -22.414 -26.071 -23.230 1.00 91.19 697 GLU A CA 1
ATOM 5429 C C . GLU A 1 697 ? -22.625 -25.116 -24.416 1.00 91.19 697 GLU A C 1
ATOM 5431 O O . GLU A 1 697 ? -21.676 -24.860 -25.149 1.00 91.19 697 GLU A O 1
ATOM 5436 N N . ARG A 1 698 ? -23.789 -24.459 -24.539 1.00 91.62 698 ARG A N 1
ATOM 5437 C CA . ARG A 1 698 ? -24.007 -23.423 -25.576 1.00 91.62 698 ARG A CA 1
ATOM 5438 C C . ARG A 1 698 ? -23.080 -22.213 -25.449 1.00 91.62 698 ARG A C 1
ATOM 5440 O O . ARG A 1 698 ? -22.741 -21.570 -26.441 1.00 91.62 698 ARG A O 1
ATOM 5447 N N . VAL A 1 699 ? -22.646 -21.884 -24.234 1.00 92.56 699 VAL A N 1
ATOM 5448 C CA . VAL A 1 699 ? -21.621 -20.853 -24.021 1.00 92.56 699 VAL A CA 1
ATOM 5449 C C . VAL A 1 699 ? -20.235 -21.356 -24.438 1.00 92.56 699 VAL A C 1
ATOM 5451 O O . VAL A 1 699 ? -19.441 -20.553 -24.921 1.00 92.56 699 VAL A O 1
ATOM 5454 N N . TYR A 1 700 ? -19.947 -22.655 -24.311 1.00 91.94 700 TYR A N 1
ATOM 5455 C CA . TYR A 1 700 ? -18.734 -23.276 -24.856 1.00 91.94 700 TYR A CA 1
ATOM 5456 C C . TYR A 1 700 ? -18.752 -23.422 -26.384 1.00 91.94 700 TYR A C 1
ATOM 5458 O O . TYR A 1 700 ? -17.695 -23.301 -26.997 1.00 91.94 700 TYR A O 1
ATOM 5466 N N . GLU A 1 701 ? -19.916 -23.633 -27.003 1.00 91.19 701 GLU A N 1
ATOM 5467 C CA . GLU A 1 701 ? -20.096 -23.586 -28.461 1.00 91.19 701 GLU A CA 1
ATOM 5468 C C . GLU A 1 701 ? -19.764 -22.189 -29.007 1.00 91.19 701 GLU A C 1
ATOM 5470 O O . GLU A 1 701 ? -18.873 -22.052 -29.840 1.00 91.19 701 GLU A O 1
ATOM 5475 N N . GLU A 1 702 ? -20.398 -21.136 -28.476 1.00 91.50 702 GLU A N 1
ATOM 5476 C CA . GLU A 1 702 ? -20.158 -19.748 -28.910 1.00 91.50 702 GLU A CA 1
ATOM 5477 C C . GLU A 1 702 ? -18.753 -19.229 -28.535 1.00 91.50 702 GLU A C 1
ATOM 5479 O O . GLU A 1 702 ? -18.244 -18.295 -29.151 1.00 91.50 702 GLU A O 1
ATOM 5484 N N . ALA A 1 703 ? -18.093 -19.828 -27.538 1.00 92.38 703 ALA A N 1
ATOM 5485 C CA . ALA A 1 703 ? -16.718 -19.497 -27.158 1.00 92.38 703 ALA A CA 1
ATOM 5486 C C . ALA A 1 703 ? -15.635 -20.202 -27.997 1.00 92.38 703 ALA A C 1
ATOM 5488 O O . ALA A 1 703 ? -14.456 -19.876 -27.819 1.00 92.38 703 ALA A O 1
ATOM 5489 N N . ASP A 1 704 ? -15.980 -21.150 -28.876 1.00 92.50 704 ASP A N 1
ATOM 5490 C CA . ASP A 1 704 ? -14.981 -21.950 -29.593 1.00 92.50 704 ASP A CA 1
ATOM 5491 C C . ASP A 1 704 ? -14.165 -21.097 -30.584 1.00 92.50 704 ASP A C 1
ATOM 5493 O O . ASP A 1 704 ? -14.707 -20.366 -31.413 1.00 92.50 704 ASP A O 1
ATOM 5497 N N . GLY A 1 705 ? -12.835 -21.123 -30.449 1.00 91.25 705 GLY A N 1
ATOM 5498 C CA . GLY A 1 705 ? -11.924 -20.246 -31.197 1.00 91.25 705 GLY A CA 1
ATOM 5499 C C . GLY A 1 705 ? -11.843 -18.812 -30.650 1.00 91.25 705 GLY A C 1
ATOM 5500 O O . GLY A 1 705 ? -11.098 -17.984 -31.182 1.00 91.25 705 GLY A O 1
ATOM 5501 N N . LYS A 1 706 ? -12.580 -18.500 -29.577 1.00 92.31 706 LYS A N 1
ATOM 5502 C CA . LYS A 1 706 ? -12.617 -17.190 -28.901 1.00 92.31 706 LYS A CA 1
ATOM 5503 C C . LYS A 1 706 ? -12.053 -17.248 -27.479 1.00 92.31 706 LYS A C 1
ATOM 5505 O O . LYS A 1 706 ? -11.915 -16.208 -26.834 1.00 92.31 706 LYS A O 1
ATOM 5510 N N . GLU A 1 707 ? -11.693 -18.426 -26.973 1.00 93.75 707 GLU A N 1
ATOM 5511 C CA . GLU A 1 707 ? -11.360 -18.687 -25.567 1.00 93.75 707 GLU A CA 1
ATOM 5512 C C . GLU A 1 707 ? -10.233 -17.777 -25.059 1.00 93.75 707 GLU A C 1
ATOM 5514 O O . GLU A 1 707 ? -10.321 -17.210 -23.967 1.00 93.75 707 GLU A O 1
ATOM 5519 N N . LEU A 1 708 ? -9.204 -17.574 -25.888 1.00 93.69 708 LEU A N 1
ATOM 5520 C CA . LEU A 1 708 ? -8.049 -16.722 -25.593 1.00 93.69 708 LEU A CA 1
ATOM 5521 C C . LEU A 1 708 ? -8.425 -15.229 -25.549 1.00 93.69 708 LEU A C 1
ATOM 5523 O O . LEU A 1 708 ? -7.952 -14.508 -24.666 1.00 93.69 708 LEU A O 1
ATOM 5527 N N . LYS A 1 709 ? -9.334 -14.763 -26.425 1.00 92.38 709 LYS A N 1
ATOM 5528 C CA . LYS A 1 709 ? -9.906 -13.401 -26.364 1.00 92.38 709 LYS A CA 1
ATOM 5529 C C . LYS A 1 709 ? -10.685 -13.197 -25.061 1.00 92.38 709 LYS A C 1
ATOM 5531 O O . LYS A 1 709 ? -10.535 -12.173 -24.394 1.00 92.38 709 LYS A O 1
ATOM 5536 N N . ILE A 1 710 ? -11.516 -14.176 -24.692 1.00 92.50 710 ILE A N 1
ATOM 5537 C CA . ILE A 1 710 ? -12.383 -14.138 -23.506 1.00 92.50 710 ILE A CA 1
ATOM 5538 C C . ILE A 1 710 ? -11.524 -14.110 -22.232 1.00 92.50 710 ILE A C 1
ATOM 5540 O O . ILE A 1 710 ? -11.710 -13.226 -21.393 1.00 92.50 710 ILE A O 1
ATOM 5544 N N . ALA A 1 711 ? -10.530 -14.998 -22.119 1.00 92.75 711 ALA A N 1
ATOM 5545 C CA . ALA A 1 711 ? -9.590 -15.049 -20.995 1.00 92.75 711 ALA A CA 1
ATOM 5546 C C . ALA A 1 711 ? -8.708 -13.789 -20.882 1.00 92.75 711 ALA A C 1
ATOM 5548 O O . ALA A 1 711 ? -8.369 -13.357 -19.777 1.00 92.75 711 ALA A O 1
ATOM 5549 N N . CYS A 1 712 ? -8.371 -13.150 -22.007 1.00 91.06 712 CYS A N 1
ATOM 5550 C CA . CYS A 1 712 ? -7.628 -11.890 -22.029 1.00 91.06 712 CYS A CA 1
ATOM 5551 C C . CYS A 1 712 ? -8.511 -10.625 -21.922 1.00 91.06 712 CYS A C 1
ATOM 5553 O O . CYS A 1 712 ? -7.983 -9.517 -21.817 1.00 91.06 712 CYS A O 1
ATOM 5555 N N . SER A 1 713 ? -9.840 -10.748 -21.873 1.00 88.50 713 SER A N 1
ATOM 5556 C CA . SER A 1 713 ? -10.754 -9.604 -21.756 1.00 88.50 713 SER A CA 1
ATOM 5557 C C . SER A 1 713 ? -10.922 -9.125 -20.308 1.00 88.50 713 SER A C 1
ATOM 5559 O O . SER A 1 713 ? -11.190 -9.907 -19.394 1.00 88.50 713 SER A O 1
ATOM 5561 N N . GLN A 1 714 ? -10.875 -7.803 -20.094 1.00 85.81 714 GLN A N 1
ATOM 5562 C CA . GLN A 1 714 ? -11.125 -7.178 -18.781 1.00 85.81 714 GLN A CA 1
ATOM 5563 C C . GLN A 1 714 ? -12.538 -7.444 -18.240 1.00 85.81 714 GLN A C 1
ATOM 5565 O O . GLN A 1 714 ? -12.747 -7.436 -17.028 1.00 85.81 714 GLN A O 1
ATOM 5570 N N . SER A 1 715 ? -13.509 -7.643 -19.132 1.00 80.56 715 SER A N 1
ATOM 5571 C CA . SER A 1 715 ? -14.898 -7.936 -18.759 1.00 80.56 715 SER A CA 1
ATOM 5572 C C . SER A 1 715 ? -15.157 -9.441 -18.684 1.00 80.56 715 SER A C 1
ATOM 5574 O O . SER A 1 715 ? -15.793 -9.904 -17.741 1.00 80.56 715 SER A O 1
ATOM 5576 N N . CYS A 1 716 ? -14.621 -10.210 -19.638 1.00 88.06 716 CYS A N 1
ATOM 5577 C CA . CYS A 1 716 ? -15.018 -11.603 -19.844 1.00 88.06 716 CYS A CA 1
ATOM 5578 C C . CYS A 1 716 ? -14.091 -12.636 -19.169 1.00 88.06 716 CYS A C 1
ATOM 5580 O O . CYS A 1 716 ? -14.497 -13.778 -18.991 1.00 88.06 716 CYS A O 1
ATOM 5582 N N . SER A 1 717 ? -12.910 -12.257 -18.674 1.00 90.12 717 SER A N 1
ATOM 5583 C CA . SER A 1 717 ? -12.079 -13.146 -17.833 1.00 90.12 717 SER A CA 1
ATOM 5584 C C . SER A 1 717 ? -12.804 -13.602 -16.560 1.00 90.12 717 SER A C 1
ATOM 5586 O O . SER A 1 717 ? -12.740 -14.769 -16.186 1.00 90.12 717 SER A O 1
ATOM 5588 N N . ARG A 1 718 ? -13.596 -12.714 -15.942 1.00 86.31 718 ARG A N 1
ATOM 5589 C CA . ARG A 1 718 ? -14.478 -13.059 -14.811 1.00 86.31 718 ARG A CA 1
ATOM 5590 C C . ARG A 1 718 ? -15.612 -14.014 -15.200 1.00 86.31 718 ARG A C 1
ATOM 5592 O O . ARG A 1 718 ? -16.053 -14.781 -14.348 1.00 86.31 718 ARG A O 1
ATOM 5599 N N . LEU A 1 719 ? -16.076 -13.989 -16.455 1.00 89.19 719 LEU A N 1
ATOM 5600 C CA . LEU A 1 719 ? -16.952 -15.037 -16.988 1.00 89.19 719 LEU A CA 1
ATOM 5601 C C . LEU A 1 719 ? -16.169 -16.349 -17.113 1.00 89.19 719 LEU A C 1
ATOM 5603 O O . LEU A 1 719 ? -16.654 -17.365 -16.636 1.00 89.19 719 LEU A O 1
ATOM 5607 N N . MET A 1 720 ? -14.964 -16.332 -17.689 1.00 91.62 720 MET A N 1
ATOM 5608 C CA . MET A 1 720 ? -14.143 -17.536 -17.870 1.00 91.62 720 MET A CA 1
ATOM 5609 C C . MET A 1 720 ? -13.860 -18.245 -16.533 1.00 91.62 720 MET A C 1
ATOM 5611 O O . MET A 1 720 ? -14.058 -19.451 -16.433 1.00 91.62 720 MET A O 1
ATOM 5615 N N . GLU A 1 721 ? -13.517 -17.510 -15.467 1.00 90.06 721 GLU A N 1
ATOM 5616 C CA . GLU A 1 721 ? -13.398 -18.074 -14.109 1.00 90.06 721 GLU A CA 1
ATOM 5617 C C . GLU A 1 721 ? -14.707 -18.719 -13.603 1.00 90.06 721 GLU A C 1
ATOM 5619 O O . GLU A 1 721 ? -14.677 -19.755 -12.932 1.00 90.06 721 GLU A O 1
ATOM 5624 N N . ARG A 1 722 ? -15.869 -18.117 -13.902 1.00 87.44 722 ARG A N 1
ATOM 5625 C CA . ARG A 1 722 ? -17.193 -18.645 -13.514 1.00 87.44 722 ARG A CA 1
ATOM 5626 C C . ARG A 1 722 ? -17.576 -19.890 -14.310 1.00 87.44 722 ARG A C 1
ATOM 5628 O O . ARG A 1 722 ? -18.088 -20.827 -13.705 1.00 87.44 722 ARG A O 1
ATOM 5635 N N . LEU A 1 723 ? -17.295 -19.904 -15.615 1.00 89.75 723 LEU A N 1
ATOM 5636 C CA . LEU A 1 723 ? -17.462 -21.069 -16.483 1.00 89.75 723 LEU A CA 1
ATOM 5637 C C . LEU A 1 723 ? -16.607 -22.213 -15.953 1.00 89.75 723 LEU A C 1
ATOM 5639 O O . LEU A 1 723 ? -17.183 -23.168 -15.454 1.00 89.75 723 LEU A O 1
ATOM 5643 N N . ILE A 1 724 ? -15.277 -22.049 -15.889 1.00 90.50 724 ILE A N 1
ATOM 5644 C CA . ILE A 1 724 ? -14.338 -23.042 -15.333 1.00 90.50 724 ILE A CA 1
ATOM 5645 C C . ILE A 1 724 ? -14.834 -23.606 -13.994 1.00 90.50 724 ILE A C 1
ATOM 5647 O O . ILE A 1 724 ? -14.796 -24.814 -13.777 1.00 90.50 724 ILE A O 1
ATOM 5651 N N . SER A 1 725 ? -15.315 -22.748 -13.087 1.00 86.19 725 SER A N 1
ATOM 5652 C CA . SER A 1 725 ? -15.828 -23.184 -11.783 1.00 86.19 725 SER A CA 1
ATOM 5653 C C . SER A 1 725 ? -17.034 -24.130 -11.901 1.00 86.19 725 SER A C 1
ATOM 5655 O O . SER A 1 725 ? -17.110 -25.107 -11.150 1.00 86.19 725 SER A O 1
ATOM 5657 N N . ALA A 1 726 ? -17.948 -23.869 -12.836 1.00 85.44 726 ALA A N 1
ATOM 5658 C CA . ALA A 1 726 ? -19.144 -24.670 -13.093 1.00 85.44 726 ALA A CA 1
ATOM 5659 C C . ALA A 1 726 ? -18.915 -25.867 -14.043 1.00 85.44 726 ALA A C 1
ATOM 5661 O O . ALA A 1 726 ? -19.692 -26.812 -13.990 1.00 85.44 726 ALA A O 1
ATOM 5662 N N . SER A 1 727 ? -17.857 -25.857 -14.858 1.00 87.69 727 SER A N 1
ATOM 5663 C CA . SER A 1 727 ? -17.644 -26.806 -15.958 1.00 87.69 727 SER A CA 1
ATOM 5664 C C . SER A 1 727 ? -17.537 -28.283 -15.561 1.00 87.69 727 SER A C 1
ATOM 5666 O O . SER A 1 727 ? -17.010 -28.651 -14.502 1.00 87.69 727 SER A O 1
ATOM 5668 N N . THR A 1 728 ? -17.951 -29.143 -16.495 1.00 89.31 728 THR A N 1
ATOM 5669 C CA . THR A 1 728 ? -17.714 -30.593 -16.476 1.00 89.31 728 THR A CA 1
ATOM 5670 C C . THR A 1 728 ? -16.240 -30.928 -16.738 1.00 89.31 728 THR A C 1
ATOM 5672 O O . THR A 1 728 ? -15.465 -30.104 -17.228 1.00 89.31 728 THR A O 1
ATOM 5675 N N . VAL A 1 729 ? -15.823 -32.167 -16.450 1.00 88.19 729 VAL A N 1
ATOM 5676 C CA . VAL A 1 729 ? -14.433 -32.610 -16.689 1.00 88.19 729 VAL A CA 1
ATOM 5677 C C . VAL A 1 729 ? -14.067 -32.551 -18.180 1.00 88.19 729 VAL A C 1
ATOM 5679 O O . VAL A 1 729 ? -12.951 -32.160 -18.515 1.00 88.19 729 VAL A O 1
ATOM 5682 N N . SER A 1 730 ? -15.007 -32.869 -19.075 1.00 88.69 730 SER A N 1
ATOM 5683 C CA . SER A 1 730 ? -14.808 -32.814 -20.530 1.00 88.69 730 SER A CA 1
ATOM 5684 C C . SER A 1 730 ? -14.649 -31.376 -21.035 1.00 88.69 730 SER A C 1
ATOM 5686 O O . SER A 1 730 ? -13.726 -31.091 -21.795 1.00 88.69 730 SER A O 1
ATOM 5688 N N . GLN A 1 731 ? -15.477 -30.445 -20.547 1.00 91.25 731 GLN A N 1
ATOM 5689 C CA . GLN A 1 731 ? -15.341 -29.009 -20.827 1.00 91.25 731 GLN A CA 1
ATOM 5690 C C . GLN A 1 731 ? -14.011 -28.447 -20.296 1.00 91.25 731 GLN A C 1
ATOM 5692 O O . GLN A 1 731 ? -13.343 -27.675 -20.984 1.00 91.25 731 GLN A O 1
ATOM 5697 N N . ILE A 1 732 ? -13.583 -28.875 -19.099 1.00 91.94 732 ILE A N 1
ATOM 5698 C CA . ILE A 1 732 ? -12.272 -28.522 -18.533 1.00 91.94 732 ILE A CA 1
ATOM 5699 C C . ILE A 1 732 ? -11.142 -29.025 -19.438 1.00 91.94 732 ILE A C 1
ATOM 5701 O O . ILE A 1 732 ? -10.254 -28.237 -19.746 1.00 91.94 732 ILE A O 1
ATOM 5705 N N . LYS A 1 733 ? -11.179 -30.282 -19.911 1.00 92.75 733 LYS A N 1
ATOM 5706 C CA . LYS A 1 733 ? -10.195 -30.807 -20.878 1.00 92.75 733 LYS A CA 1
ATOM 5707 C C . LYS A 1 733 ? -10.169 -29.987 -22.168 1.00 92.75 733 LYS A C 1
ATOM 5709 O O . LYS A 1 733 ? -9.099 -29.531 -22.551 1.00 92.75 733 LYS A O 1
ATOM 5714 N N . ARG A 1 734 ? -11.332 -29.746 -22.791 1.00 91.81 734 ARG A N 1
ATOM 5715 C CA . ARG A 1 734 ? -11.476 -28.945 -24.024 1.00 91.81 734 ARG A CA 1
ATOM 5716 C C . ARG A 1 734 ? -10.820 -27.569 -23.868 1.00 91.81 734 ARG A C 1
ATOM 5718 O O . ARG A 1 734 ? -9.970 -27.204 -24.673 1.00 91.81 734 ARG A O 1
ATOM 5725 N N . LEU A 1 735 ? -11.150 -26.843 -22.799 1.00 93.25 735 LEU A N 1
ATOM 5726 C CA . LEU A 1 735 ? -10.595 -25.513 -22.528 1.00 93.25 735 LEU A CA 1
ATOM 5727 C C . LEU A 1 735 ? -9.095 -25.539 -22.192 1.00 93.25 735 LEU A C 1
ATOM 5729 O O . LEU A 1 735 ? -8.359 -24.665 -22.639 1.00 93.25 735 LEU A O 1
ATOM 5733 N N . PHE A 1 736 ? -8.627 -26.536 -21.436 1.00 95.06 736 PHE A N 1
ATOM 5734 C CA . PHE A 1 736 ? -7.205 -26.697 -21.114 1.00 95.06 736 PHE A CA 1
ATOM 5735 C C . PHE A 1 736 ? -6.396 -26.940 -22.395 1.00 95.06 736 PHE A C 1
ATOM 5737 O O . PHE A 1 736 ? -5.408 -26.247 -22.624 1.00 95.06 736 PHE A O 1
ATOM 5744 N N . SER A 1 737 ? -6.861 -27.829 -23.279 1.00 93.81 737 SER A N 1
ATOM 5745 C CA . SER A 1 737 ? -6.245 -28.076 -24.589 1.00 93.81 737 SER A CA 1
ATOM 5746 C C . SER A 1 737 ? -6.213 -26.827 -25.482 1.00 93.81 737 SER A C 1
ATOM 5748 O O . SER A 1 737 ? -5.245 -26.636 -26.208 1.00 93.81 737 SER A O 1
ATOM 5750 N N . LYS A 1 738 ? -7.211 -25.932 -25.395 1.00 93.44 738 LYS A N 1
ATOM 5751 C CA . LYS A 1 738 ? -7.222 -24.630 -26.100 1.00 93.44 738 LYS A CA 1
ATOM 5752 C C . LYS A 1 738 ? -6.263 -23.581 -25.499 1.00 93.44 738 LYS A C 1
ATOM 5754 O O . LYS A 1 738 ? -6.041 -22.547 -26.122 1.00 93.44 738 LYS A O 1
ATOM 5759 N N . PHE A 1 739 ? -5.705 -23.808 -24.304 1.00 94.69 739 PHE A N 1
ATOM 5760 C CA . PHE A 1 739 ? -4.689 -22.942 -23.675 1.00 94.69 739 PHE A CA 1
ATOM 5761 C C . PHE A 1 739 ? -3.250 -23.477 -23.832 1.00 94.69 739 PHE A C 1
ATOM 5763 O O . PHE A 1 739 ? -2.300 -22.729 -23.586 1.00 94.69 739 PHE A O 1
ATOM 5770 N N . VAL A 1 740 ? -3.077 -24.737 -24.253 1.00 93.19 740 VAL A N 1
ATOM 5771 C CA . VAL A 1 740 ? -1.768 -25.321 -24.600 1.00 93.19 740 VAL A CA 1
ATOM 5772 C C . VAL A 1 740 ? -1.125 -24.539 -25.751 1.00 93.19 740 VAL A C 1
ATOM 5774 O O . VAL A 1 740 ? -1.802 -24.089 -26.672 1.00 93.19 740 VAL A O 1
ATOM 5777 N N . GLY A 1 741 ? 0.191 -24.347 -25.677 1.00 91.88 741 GLY A N 1
ATOM 5778 C CA . GLY A 1 741 ? 0.972 -23.478 -26.564 1.00 91.88 741 GLY A CA 1
ATOM 5779 C C . GLY A 1 741 ? 0.920 -21.989 -26.192 1.00 91.88 741 GLY A C 1
ATOM 5780 O O . GLY A 1 741 ? 1.591 -21.167 -26.824 1.00 91.88 741 GLY A O 1
ATOM 5781 N N . HIS A 1 742 ? 0.143 -21.617 -25.171 1.00 94.06 742 HIS A N 1
ATOM 5782 C CA . HIS A 1 742 ? -0.067 -20.231 -24.761 1.00 94.06 742 HIS A CA 1
ATOM 5783 C C . HIS A 1 742 ? 0.188 -19.972 -23.268 1.00 94.06 742 HIS A C 1
ATOM 5785 O O . HIS A 1 742 ? 0.153 -18.807 -22.853 1.00 94.06 742 HIS A O 1
ATOM 5791 N N . PHE A 1 743 ? 0.497 -20.984 -22.446 1.00 94.75 743 PHE A N 1
ATOM 5792 C CA . PHE A 1 743 ? 0.564 -20.832 -20.987 1.00 94.75 743 PHE A CA 1
ATOM 5793 C C . PHE A 1 743 ? 1.617 -19.823 -20.522 1.00 94.75 743 PHE A C 1
ATOM 5795 O O . PHE A 1 743 ? 1.338 -19.073 -19.587 1.00 94.75 743 PHE A O 1
ATOM 5802 N N . LEU A 1 744 ? 2.764 -19.713 -21.201 1.00 92.81 744 LEU A N 1
ATOM 5803 C CA . LEU A 1 744 ? 3.786 -18.697 -20.901 1.00 92.81 744 LEU A CA 1
ATOM 5804 C C . LEU A 1 744 ? 3.242 -17.263 -20.981 1.00 92.81 744 LEU A C 1
ATOM 5806 O O . LEU A 1 744 ? 3.560 -16.423 -20.137 1.00 92.81 744 LEU A O 1
ATOM 5810 N N . ASN A 1 745 ? 2.381 -16.994 -21.962 1.00 92.06 745 ASN A N 1
ATOM 5811 C CA . ASN A 1 745 ? 1.779 -15.682 -22.183 1.00 92.06 745 ASN A CA 1
ATOM 5812 C C . ASN A 1 745 ? 0.546 -15.474 -21.296 1.00 92.06 745 ASN A C 1
ATOM 5814 O O . ASN A 1 745 ? 0.378 -14.413 -20.695 1.00 92.06 745 ASN A O 1
ATOM 5818 N N . LEU A 1 746 ? -0.306 -16.496 -21.161 1.00 93.88 746 LEU A N 1
ATOM 5819 C CA . LEU A 1 746 ? -1.510 -16.430 -20.331 1.00 93.88 746 LEU A CA 1
ATOM 5820 C C . LEU A 1 746 ? -1.159 -16.275 -18.841 1.00 93.88 746 LEU A C 1
ATOM 5822 O O . LEU A 1 746 ? -1.779 -15.462 -18.159 1.00 93.88 746 LEU A O 1
ATOM 5826 N N . ALA A 1 747 ? -0.127 -16.970 -18.345 1.00 92.81 747 ALA A N 1
ATOM 5827 C CA . ALA A 1 747 ? 0.341 -16.861 -16.961 1.00 92.81 747 ALA A CA 1
ATOM 5828 C C . ALA A 1 747 ? 0.910 -15.473 -16.619 1.00 92.81 747 ALA A C 1
ATOM 5830 O O . ALA A 1 747 ? 0.750 -15.027 -15.486 1.00 92.81 747 ALA A O 1
ATOM 5831 N N . GLN A 1 748 ? 1.528 -14.782 -17.582 1.00 92.69 748 GLN A N 1
ATOM 5832 C CA . GLN A 1 748 ? 2.004 -13.399 -17.433 1.00 92.69 748 GLN A CA 1
ATOM 5833 C C . GLN A 1 748 ? 0.900 -12.355 -17.673 1.00 92.69 748 GLN A C 1
ATOM 5835 O O . GLN A 1 748 ? 1.057 -11.182 -17.332 1.00 92.69 748 GLN A O 1
ATOM 5840 N N . HIS A 1 749 ? -0.237 -12.733 -18.261 1.00 90.88 749 HIS A N 1
ATOM 5841 C CA . HIS A 1 749 ? -1.268 -11.767 -18.617 1.00 90.88 749 HIS A CA 1
ATOM 5842 C C . HIS A 1 749 ? -2.170 -11.395 -17.426 1.00 90.88 749 HIS A C 1
ATOM 5844 O O . HIS A 1 749 ? -2.675 -12.251 -16.696 1.00 90.88 749 HIS A O 1
ATOM 5850 N N . ARG A 1 750 ? -2.460 -10.091 -17.279 1.00 88.88 750 ARG A N 1
ATOM 5851 C CA . ARG A 1 750 ? -3.154 -9.473 -16.125 1.00 88.88 750 ARG A CA 1
ATOM 5852 C C . ARG A 1 750 ? -4.564 -9.985 -15.794 1.00 88.88 750 ARG A C 1
ATOM 5854 O O . ARG A 1 750 ? -5.119 -9.581 -14.775 1.00 88.88 750 ARG A O 1
ATOM 5861 N N . PHE A 1 751 ? -5.151 -10.804 -16.665 1.00 90.56 751 PHE A N 1
ATOM 5862 C CA . PHE A 1 751 ? -6.478 -11.408 -16.498 1.00 90.56 751 PHE A CA 1
ATOM 5863 C C . PHE A 1 751 ? -6.487 -12.917 -16.759 1.00 90.56 751 PHE A C 1
ATOM 5865 O O . PHE A 1 751 ? -7.160 -13.660 -16.044 1.00 90.56 751 PHE A O 1
ATOM 5872 N N . ALA A 1 752 ? -5.719 -13.378 -17.750 1.00 92.75 752 ALA A N 1
ATOM 5873 C CA . ALA A 1 752 ? -5.666 -14.797 -18.082 1.00 92.75 752 ALA A CA 1
ATOM 5874 C C . ALA A 1 752 ? -4.880 -15.605 -17.037 1.00 92.75 752 ALA A C 1
ATOM 5876 O O . ALA A 1 752 ? -5.192 -16.771 -16.840 1.00 92.75 752 ALA A O 1
ATOM 5877 N N . SER A 1 753 ? -3.971 -14.982 -16.280 1.00 92.50 753 SER A N 1
ATOM 5878 C CA . SER A 1 753 ? -3.314 -15.601 -15.118 1.00 92.50 753 SER A CA 1
ATOM 5879 C C . SER A 1 753 ? -4.328 -16.146 -14.110 1.00 92.50 753 SER A C 1
ATOM 5881 O O . SER A 1 753 ? -4.253 -17.313 -13.741 1.00 92.50 753 SER A O 1
ATOM 5883 N N . HIS A 1 754 ? -5.348 -15.359 -13.753 1.00 89.44 754 HIS A N 1
ATOM 5884 C CA . HIS A 1 754 ? -6.437 -15.802 -12.875 1.00 89.44 754 HIS A CA 1
ATOM 5885 C C . HIS A 1 754 ? -7.319 -16.888 -13.520 1.00 89.44 754 HIS A C 1
ATOM 5887 O O . HIS A 1 754 ? -7.836 -17.755 -12.814 1.00 89.44 754 HIS A O 1
ATOM 5893 N N . CYS A 1 755 ? -7.439 -16.901 -14.853 1.00 92.31 755 CYS A N 1
ATOM 5894 C CA . CYS A 1 755 ? -8.092 -17.991 -15.584 1.00 92.31 755 CYS A CA 1
ATOM 5895 C C . CYS A 1 755 ? -7.263 -19.288 -15.505 1.00 92.31 755 CYS A C 1
ATOM 5897 O O . CYS A 1 755 ? -7.826 -20.339 -15.214 1.00 92.31 755 CYS A O 1
ATOM 5899 N N . CYS A 1 756 ? -5.936 -19.219 -15.669 1.00 93.94 756 CYS A N 1
ATOM 5900 C CA . CYS A 1 756 ? -5.015 -20.348 -15.500 1.00 93.94 756 CYS A CA 1
ATOM 5901 C C . CYS A 1 756 ? -4.995 -20.861 -14.053 1.00 93.94 756 CYS A C 1
ATOM 5903 O O . CYS A 1 756 ? -5.113 -22.063 -13.837 1.00 93.94 756 CYS A O 1
ATOM 5905 N N . GLU A 1 757 ? -4.923 -19.972 -13.053 1.00 90.75 757 GLU A N 1
ATOM 5906 C CA . GLU A 1 757 ? -5.081 -20.338 -11.639 1.00 90.75 757 GLU A CA 1
ATOM 5907 C C . GLU A 1 757 ? -6.400 -21.097 -11.428 1.00 90.75 757 GLU A C 1
ATOM 5909 O O . GLU A 1 757 ? -6.398 -22.188 -10.865 1.00 90.75 757 GLU A O 1
ATOM 5914 N N . CYS A 1 758 ? -7.527 -20.561 -11.910 1.00 89.12 758 CYS A N 1
ATOM 5915 C CA . CYS A 1 758 ? -8.838 -21.192 -11.757 1.00 89.12 758 CYS A CA 1
ATOM 5916 C C . CYS A 1 758 ? -8.910 -22.565 -12.450 1.00 89.12 758 CYS A C 1
ATOM 5918 O O . CYS A 1 758 ? -9.359 -23.534 -11.834 1.00 89.12 758 CYS A O 1
ATOM 5920 N N . LEU A 1 759 ? -8.403 -22.667 -13.683 1.00 93.25 759 LEU A N 1
ATOM 5921 C CA . LEU A 1 759 ? -8.336 -23.899 -14.472 1.00 93.25 759 LEU A CA 1
ATOM 5922 C C . LEU A 1 759 ? -7.519 -24.976 -13.752 1.00 93.25 759 LEU A C 1
ATOM 5924 O O . LEU A 1 759 ? -7.999 -26.092 -13.557 1.00 93.25 759 LEU A O 1
ATOM 5928 N N . PHE A 1 760 ? -6.316 -24.633 -13.290 1.00 92.31 760 PHE A N 1
ATOM 5929 C CA . PHE A 1 760 ? -5.434 -25.555 -12.580 1.00 92.31 760 PHE A CA 1
ATOM 5930 C C . PHE A 1 760 ? -6.038 -26.003 -11.240 1.00 92.31 760 PHE A C 1
ATOM 5932 O O . PHE A 1 760 ? -6.059 -27.198 -10.936 1.00 92.31 760 PHE A O 1
ATOM 5939 N N . LEU A 1 761 ? -6.596 -25.075 -10.454 1.00 88.06 761 LEU A N 1
ATOM 5940 C CA . LEU A 1 761 ? -7.268 -25.396 -9.191 1.00 88.06 761 LEU A CA 1
ATOM 5941 C C . LEU A 1 761 ? -8.472 -26.335 -9.402 1.00 88.06 761 LEU A C 1
ATOM 5943 O O . LEU A 1 761 ? -8.677 -27.241 -8.592 1.00 88.06 761 LEU A O 1
ATOM 5947 N N . ARG A 1 762 ? -9.238 -26.161 -10.490 1.00 87.88 762 ARG A N 1
ATOM 5948 C CA . ARG A 1 762 ? -10.422 -26.979 -10.806 1.00 87.88 762 ARG A CA 1
ATOM 5949 C C . ARG A 1 762 ? -10.084 -28.335 -11.430 1.00 87.88 762 ARG A C 1
ATOM 5951 O O . ARG A 1 762 ? -10.759 -29.314 -11.120 1.00 87.88 762 ARG A O 1
ATOM 5958 N N . ALA A 1 763 ? -9.051 -28.414 -12.270 1.00 91.12 763 ALA A N 1
ATOM 5959 C CA . ALA A 1 763 ? -8.624 -29.647 -12.936 1.00 91.12 763 ALA A CA 1
ATOM 5960 C C . ALA A 1 763 ? -7.883 -30.613 -11.993 1.00 91.12 763 ALA A C 1
ATOM 5962 O O . ALA A 1 763 ? -8.067 -31.829 -12.064 1.00 91.12 763 ALA A O 1
ATOM 5963 N N . ALA A 1 764 ? -7.058 -30.094 -11.080 1.00 88.62 764 ALA A N 1
ATOM 5964 C CA . ALA A 1 764 ? -6.148 -30.912 -10.276 1.00 88.62 764 ALA A CA 1
ATOM 5965 C C . ALA A 1 764 ? -6.803 -31.969 -9.346 1.00 88.62 764 ALA A C 1
ATOM 5967 O O . ALA A 1 764 ? -6.182 -33.013 -9.131 1.00 88.62 764 ALA A O 1
ATOM 5968 N N . PRO A 1 765 ? -8.023 -31.788 -8.794 1.00 85.00 765 PRO A N 1
ATOM 5969 C CA . PRO A 1 765 ? -8.753 -32.866 -8.120 1.00 85.00 765 PRO A CA 1
ATOM 5970 C C . PRO A 1 765 ? -9.084 -34.055 -9.035 1.00 85.00 765 PRO A C 1
ATOM 5972 O O . PRO A 1 765 ? -9.068 -35.196 -8.576 1.00 85.00 765 PRO A O 1
ATOM 5975 N N . HIS A 1 766 ? -9.350 -33.813 -10.322 1.00 86.69 766 HIS A N 1
ATOM 5976 C CA . HIS A 1 766 ? -9.770 -34.848 -11.271 1.00 86.69 766 HIS A CA 1
ATOM 5977 C C . HIS A 1 766 ? -8.604 -35.720 -11.767 1.00 86.69 766 HIS A C 1
ATOM 5979 O O . HIS A 1 766 ? -8.814 -36.906 -12.010 1.00 86.69 766 HIS A O 1
ATOM 5985 N N . VAL A 1 767 ? -7.367 -35.205 -11.792 1.00 86.81 767 VAL A N 1
ATOM 5986 C CA . VAL A 1 767 ? -6.146 -36.000 -12.070 1.00 86.81 767 VAL A CA 1
ATOM 5987 C C . VAL A 1 767 ? -6.055 -37.228 -11.147 1.00 86.81 767 VAL A C 1
ATOM 5989 O O . VAL A 1 767 ? -5.781 -38.346 -11.589 1.00 86.81 767 VAL A O 1
ATOM 5992 N N . ALA A 1 768 ? -6.353 -37.044 -9.856 1.00 73.69 768 ALA A N 1
ATOM 5993 C CA . ALA A 1 768 ? -6.348 -38.118 -8.861 1.00 73.69 768 ALA A CA 1
ATOM 5994 C C . ALA A 1 768 ? -7.477 -39.153 -9.067 1.00 73.69 768 ALA A C 1
ATOM 5996 O O . ALA A 1 768 ? -7.380 -40.271 -8.561 1.00 73.69 768 ALA A O 1
ATOM 5997 N N . VAL A 1 769 ? -8.532 -38.801 -9.812 1.00 77.06 769 VAL A N 1
ATOM 5998 C CA . VAL A 1 769 ? -9.627 -39.708 -10.195 1.00 77.06 769 VAL A CA 1
ATOM 5999 C C . VAL A 1 769 ? -9.259 -40.487 -11.460 1.00 77.06 769 VAL A C 1
ATOM 6001 O O . VAL A 1 769 ? -9.409 -41.705 -11.474 1.00 77.06 769 VAL A O 1
ATOM 6004 N N . GLU A 1 770 ? -8.697 -39.832 -12.483 1.00 80.62 770 GLU A N 1
ATOM 6005 C CA . GLU A 1 770 ? -8.213 -40.511 -13.699 1.00 80.62 770 GLU A CA 1
ATOM 6006 C C . GLU A 1 770 ? -7.133 -41.555 -13.376 1.00 80.62 770 GLU A C 1
ATOM 6008 O O . GLU A 1 770 ? -7.179 -42.681 -13.869 1.00 80.62 770 GLU A O 1
ATOM 6013 N N . THR A 1 771 ? -6.210 -41.224 -12.467 1.00 67.88 771 THR A N 1
ATOM 6014 C CA . THR A 1 771 ? -5.160 -42.145 -11.993 1.00 67.88 771 THR A CA 1
ATOM 6015 C C . THR A 1 771 ? -5.737 -43.401 -11.322 1.00 67.88 771 THR A C 1
ATOM 6017 O O . THR A 1 771 ? -5.122 -44.460 -11.382 1.00 67.88 771 THR A O 1
ATOM 6020 N N . ARG A 1 772 ? -6.934 -43.313 -10.719 1.00 67.50 772 ARG A N 1
ATOM 6021 C CA . ARG A 1 772 ? -7.636 -44.449 -10.091 1.00 67.50 772 ARG A CA 1
ATOM 6022 C C . ARG A 1 772 ? -8.482 -45.279 -11.063 1.00 67.50 772 ARG A C 1
ATOM 6024 O O . ARG A 1 772 ? -8.819 -46.404 -10.721 1.00 67.50 772 ARG A O 1
ATOM 6031 N N . ARG A 1 773 ? -8.830 -44.756 -12.246 1.00 65.12 773 ARG A N 1
ATOM 6032 C CA . ARG A 1 773 ? -9.517 -45.528 -13.305 1.00 65.12 773 ARG A CA 1
ATOM 6033 C C . ARG A 1 773 ? -8.554 -46.359 -14.153 1.00 65.12 773 ARG A C 1
ATOM 6035 O O . ARG A 1 773 ? -8.928 -47.422 -14.635 1.00 65.12 773 ARG A O 1
ATOM 6042 N N . LYS A 1 774 ? -7.291 -45.931 -14.271 1.00 51.97 774 LYS A N 1
ATOM 6043 C CA . LYS A 1 774 ? -6.252 -46.610 -15.073 1.00 51.97 774 LYS A CA 1
ATOM 6044 C C . LYS A 1 774 ? -5.832 -48.001 -14.545 1.00 51.97 774 LYS A C 1
ATOM 6046 O O . LYS A 1 774 ? -4.911 -48.604 -15.080 1.00 51.97 774 LYS A O 1
ATOM 6051 N N . SER A 1 775 ? -6.476 -48.498 -13.488 1.00 49.25 775 SER A N 1
ATOM 6052 C CA . SER A 1 775 ? -6.277 -49.832 -12.908 1.00 49.25 775 SER A CA 1
ATOM 6053 C C . SER A 1 775 ? -7.453 -50.795 -13.135 1.00 49.25 775 SER A C 1
ATOM 6055 O O . SER A 1 775 ? -7.458 -51.865 -12.531 1.00 49.25 775 SER A O 1
ATOM 6057 N N . THR A 1 776 ? -8.462 -50.423 -13.934 1.00 48.03 776 THR A N 1
ATOM 6058 C CA . THR A 1 776 ? -9.704 -51.215 -14.084 1.00 48.03 776 THR A CA 1
ATOM 6059 C C . THR A 1 776 ? -10.152 -51.501 -15.516 1.00 48.03 776 THR A C 1
ATOM 6061 O O . THR A 1 776 ? -10.788 -52.529 -15.716 1.00 48.03 776 THR A O 1
ATOM 6064 N N . GLU A 1 777 ? -9.838 -50.652 -16.497 1.00 41.69 777 GLU A N 1
ATOM 6065 C CA . GLU A 1 777 ? -10.368 -50.767 -17.867 1.00 41.69 777 GLU A CA 1
ATOM 6066 C C . GLU A 1 777 ? -9.233 -50.618 -18.898 1.00 41.69 777 GLU A C 1
ATOM 6068 O O . GLU A 1 777 ? -8.667 -49.536 -19.055 1.00 41.69 777 GLU A O 1
ATOM 6073 N N . ASN A 1 778 ? -8.910 -51.723 -19.581 1.00 35.62 778 ASN A N 1
ATOM 6074 C CA . ASN A 1 778 ? -8.342 -51.724 -20.930 1.00 35.62 778 ASN A CA 1
ATOM 6075 C C . ASN A 1 778 ? -9.495 -52.129 -21.854 1.00 35.62 778 ASN A C 1
ATOM 6077 O O . ASN A 1 778 ? -10.005 -53.237 -21.687 1.00 35.62 778 ASN A O 1
ATOM 6081 N N . ASP A 1 779 ? -9.887 -51.281 -22.798 1.00 38.00 779 ASP A N 1
ATOM 6082 C CA . ASP A 1 779 ? -10.795 -51.668 -23.880 1.00 38.00 779 ASP A CA 1
ATOM 6083 C C . ASP A 1 779 ? -10.491 -50.798 -25.106 1.00 38.00 779 ASP A C 1
ATOM 6085 O O . ASP A 1 779 ? -10.436 -49.570 -24.995 1.00 38.00 779 ASP A O 1
ATOM 6089 N N . ASP A 1 780 ? -10.220 -51.432 -26.245 1.00 37.38 780 ASP A N 1
ATOM 6090 C CA . ASP A 1 780 ? -9.763 -50.766 -27.467 1.00 37.38 780 ASP A CA 1
ATOM 6091 C C . ASP A 1 780 ? -10.971 -50.456 -28.365 1.00 37.38 780 ASP A C 1
ATOM 6093 O O . ASP A 1 780 ? -11.536 -51.358 -28.981 1.00 37.38 780 ASP A O 1
ATOM 6097 N N . ASN A 1 781 ? -11.371 -49.184 -28.460 1.00 42.59 781 ASN A N 1
ATOM 6098 C CA . ASN A 1 781 ? -12.330 -48.707 -29.462 1.00 42.59 781 ASN A CA 1
ATOM 6099 C C . ASN A 1 781 ? -11.926 -47.316 -29.977 1.00 42.59 781 ASN A C 1
ATOM 6101 O O . ASN A 1 781 ? -11.887 -46.346 -29.218 1.00 42.59 781 ASN A O 1
ATOM 6105 N N . ASP A 1 782 ? -11.639 -47.227 -31.277 1.00 34.78 782 ASP A N 1
ATOM 6106 C CA . ASP A 1 782 ? -11.271 -45.990 -31.970 1.00 34.78 782 ASP A CA 1
ATOM 6107 C C . ASP A 1 782 ? -12.518 -45.161 -32.341 1.00 34.78 782 ASP A C 1
ATOM 6109 O O . ASP A 1 782 ? -13.075 -45.305 -33.429 1.00 34.78 782 ASP A O 1
ATOM 6113 N N . ASP A 1 783 ? -12.941 -44.258 -31.453 1.00 37.94 783 ASP A N 1
ATOM 6114 C CA . ASP A 1 783 ? -13.863 -43.163 -31.797 1.00 37.94 783 ASP A CA 1
ATOM 6115 C C . ASP A 1 783 ? -13.065 -41.945 -32.307 1.00 37.94 783 ASP A C 1
ATOM 6117 O O . ASP A 1 783 ? -12.207 -41.409 -31.600 1.00 37.94 783 ASP A O 1
ATOM 6121 N N . GLU A 1 784 ? -13.372 -41.448 -33.513 1.00 36.06 784 GLU A N 1
ATOM 6122 C CA . GLU A 1 784 ? -12.584 -40.427 -34.246 1.00 36.06 784 GLU A CA 1
ATOM 6123 C C . GLU A 1 784 ? -12.565 -39.007 -33.617 1.00 36.06 784 GLU A C 1
ATOM 6125 O O . GLU A 1 784 ? -12.101 -38.038 -34.224 1.00 36.06 784 GLU A O 1
ATOM 6130 N N . ASN A 1 785 ? -13.050 -38.835 -32.385 1.00 39.75 785 ASN A N 1
ATOM 6131 C CA . ASN A 1 785 ? -13.160 -37.534 -31.727 1.00 39.75 785 ASN A CA 1
ATOM 6132 C C . ASN A 1 785 ? -11.847 -37.140 -31.018 1.00 39.75 785 ASN A C 1
ATOM 6134 O O . ASN A 1 785 ? -11.711 -37.228 -29.795 1.00 39.75 785 ASN A O 1
ATOM 6138 N N . SER A 1 786 ? -10.870 -36.692 -31.813 1.00 43.72 786 SER A N 1
ATOM 6139 C CA . SER A 1 786 ? -9.439 -36.554 -31.471 1.00 43.72 786 SER A CA 1
ATOM 6140 C C . SER A 1 786 ? -9.075 -35.772 -30.195 1.00 43.72 786 SER A C 1
ATOM 6142 O O . SER A 1 786 ? -7.944 -35.874 -29.724 1.00 43.72 786 SER A O 1
ATOM 6144 N N . ASN A 1 787 ? -9.994 -34.993 -29.615 1.00 48.31 787 ASN A N 1
ATOM 6145 C CA . ASN A 1 787 ? -9.774 -34.251 -28.367 1.00 48.31 787 ASN A CA 1
ATOM 6146 C C . ASN A 1 787 ? -10.164 -35.028 -27.090 1.00 48.31 787 ASN A C 1
ATOM 6148 O O . ASN A 1 787 ? -9.814 -34.595 -25.991 1.00 48.31 787 ASN A O 1
ATOM 6152 N N . ALA A 1 788 ? -10.878 -36.155 -27.196 1.00 52.69 788 ALA A N 1
ATOM 6153 C CA . ALA A 1 788 ? -11.402 -36.889 -26.037 1.00 52.69 788 ALA A CA 1
ATOM 6154 C C . ALA A 1 788 ? -10.310 -37.597 -25.206 1.00 52.69 788 ALA A C 1
ATOM 6156 O O . ALA A 1 788 ? -10.396 -37.655 -23.974 1.00 52.69 788 ALA A O 1
ATOM 6157 N N . ASN A 1 789 ? -9.260 -38.090 -25.872 1.00 61.00 789 ASN A N 1
ATOM 6158 C CA . ASN A 1 789 ? -8.288 -39.025 -25.290 1.00 61.00 789 ASN A CA 1
ATOM 6159 C C . ASN A 1 789 ? -7.164 -38.370 -24.464 1.00 61.00 789 ASN A C 1
ATOM 6161 O O . ASN A 1 789 ? -6.387 -39.072 -23.816 1.00 61.00 789 ASN A O 1
ATOM 6165 N N . VAL A 1 790 ? -7.074 -37.035 -24.424 1.00 78.75 790 VAL A N 1
ATOM 6166 C CA . VAL A 1 790 ? -6.032 -36.342 -23.646 1.00 78.75 790 VAL A CA 1
ATOM 6167 C C . VAL A 1 790 ? -6.321 -36.453 -22.143 1.00 78.75 790 VAL A C 1
ATOM 6169 O O . VAL A 1 790 ? -7.436 -36.185 -21.687 1.00 78.75 790 VAL A O 1
ATOM 6172 N N . ARG A 1 791 ? -5.329 -36.845 -21.337 1.00 87.88 791 ARG A N 1
ATOM 6173 C CA . ARG A 1 791 ? -5.470 -36.993 -19.876 1.00 87.88 791 ARG A CA 1
ATOM 6174 C C . ARG A 1 791 ? -5.081 -35.692 -19.176 1.00 87.88 791 ARG A C 1
ATOM 6176 O O . ARG A 1 791 ? -4.197 -34.971 -19.635 1.00 87.88 791 ARG A O 1
ATOM 6183 N N . LEU A 1 792 ? -5.703 -35.393 -18.035 1.00 91.06 792 LEU A N 1
ATOM 6184 C CA . LEU A 1 792 ? -5.387 -34.177 -17.275 1.00 91.06 792 LEU A CA 1
ATOM 6185 C C . LEU A 1 792 ? -3.965 -34.214 -16.701 1.00 91.06 792 LEU A C 1
ATOM 6187 O O . LEU A 1 792 ? -3.337 -33.168 -16.581 1.00 91.06 792 LEU A O 1
ATOM 6191 N N . GLU A 1 793 ? -3.450 -35.403 -16.372 1.00 92.31 793 GLU A N 1
ATOM 6192 C CA . GLU A 1 793 ? -2.044 -35.600 -15.984 1.00 92.31 793 GLU A CA 1
ATOM 6193 C C . GLU A 1 793 ? -1.089 -35.032 -17.044 1.00 92.31 793 GLU A C 1
ATOM 6195 O O . GLU A 1 793 ? -0.197 -34.252 -16.716 1.00 92.31 793 GLU A O 1
ATOM 6200 N N . ASP A 1 794 ? -1.332 -35.368 -18.310 1.00 92.62 794 ASP A N 1
ATOM 6201 C CA . ASP A 1 794 ? -0.446 -35.033 -19.421 1.00 92.62 794 ASP A CA 1
ATOM 6202 C C . ASP A 1 794 ? -0.549 -33.529 -19.754 1.00 92.62 794 ASP A C 1
ATOM 6204 O O . ASP A 1 794 ? 0.471 -32.856 -19.882 1.00 92.62 794 ASP A O 1
ATOM 6208 N N . LEU A 1 795 ? -1.766 -32.964 -19.739 1.00 94.06 795 LEU A N 1
ATOM 6209 C CA . LEU A 1 795 ? -2.022 -31.520 -19.897 1.00 94.06 795 LEU A CA 1
ATOM 6210 C C . LEU A 1 795 ? -1.293 -30.652 -18.855 1.00 94.06 795 LEU A C 1
ATOM 6212 O O . LEU A 1 795 ? -0.748 -29.600 -19.196 1.00 94.06 795 LEU A O 1
ATOM 6216 N N . PHE A 1 796 ? -1.242 -31.088 -17.590 1.00 94.88 796 PHE A N 1
ATOM 6217 C CA . PHE A 1 796 ? -0.460 -30.396 -16.558 1.00 94.88 796 PHE A CA 1
ATOM 6218 C C . PHE A 1 796 ? 1.043 -30.425 -16.853 1.00 94.88 796 PHE A C 1
ATOM 6220 O O . PHE A 1 796 ? 1.718 -29.418 -16.646 1.00 94.88 796 PHE A O 1
ATOM 6227 N N . LEU A 1 797 ? 1.569 -31.551 -17.342 1.00 94.44 797 LEU A N 1
ATOM 6228 C CA . LEU A 1 797 ? 2.986 -31.687 -17.686 1.00 94.44 797 LEU A CA 1
ATOM 6229 C C . LEU A 1 797 ? 3.350 -30.830 -18.910 1.00 94.44 797 LEU A C 1
ATOM 6231 O O . LEU A 1 797 ? 4.379 -30.155 -18.881 1.00 94.44 797 LEU A O 1
ATOM 6235 N N . THR A 1 798 ? 2.483 -30.758 -19.926 1.00 94.12 798 THR A N 1
ATOM 6236 C CA . THR A 1 798 ? 2.651 -29.844 -21.070 1.00 94.12 798 THR A CA 1
ATOM 6237 C C . THR A 1 798 ? 2.690 -28.382 -20.617 1.00 94.12 798 THR A C 1
ATOM 6239 O O . THR A 1 798 ? 3.654 -27.680 -20.920 1.00 94.12 798 THR A O 1
ATOM 6242 N N . ALA A 1 799 ? 1.724 -27.941 -19.802 1.00 94.00 799 ALA A N 1
ATOM 6243 C CA . ALA A 1 799 ? 1.679 -26.568 -19.288 1.00 94.00 799 ALA A CA 1
ATOM 6244 C C . ALA A 1 799 ? 2.880 -26.197 -18.397 1.00 94.00 799 ALA A C 1
ATOM 6246 O O . ALA A 1 799 ? 3.247 -25.026 -18.322 1.00 94.00 799 ALA A O 1
ATOM 6247 N N . ILE A 1 800 ? 3.511 -27.172 -17.731 1.00 94.06 800 ILE A N 1
ATOM 6248 C CA . ILE A 1 800 ? 4.783 -26.964 -17.022 1.00 94.06 800 ILE A CA 1
ATOM 6249 C C . ILE A 1 800 ? 5.933 -26.826 -18.025 1.00 94.06 800 ILE A C 1
ATOM 6251 O O . ILE A 1 800 ? 6.722 -25.893 -17.896 1.00 94.06 800 ILE A O 1
ATOM 6255 N N . SER A 1 801 ? 6.003 -27.687 -19.047 1.00 93.62 801 SER A N 1
ATOM 6256 C CA . SER A 1 801 ? 7.063 -27.643 -20.067 1.00 93.62 801 SER A CA 1
ATOM 6257 C C . SER A 1 801 ? 7.082 -26.342 -20.884 1.00 93.62 801 SER A C 1
ATOM 6259 O O . SER A 1 801 ? 8.156 -25.861 -21.229 1.00 93.62 801 SER A O 1
ATOM 6261 N N . GLU A 1 802 ? 5.926 -25.704 -21.103 1.00 93.19 802 GLU A N 1
ATOM 6262 C CA . GLU A 1 802 ? 5.825 -24.371 -21.727 1.00 93.19 802 GLU A CA 1
ATOM 6263 C C . GLU A 1 802 ? 6.442 -23.237 -20.887 1.00 93.19 802 GLU A C 1
ATOM 6265 O O . GLU A 1 802 ? 6.739 -22.165 -21.414 1.00 93.19 802 GLU A O 1
ATOM 6270 N N . LEU A 1 803 ? 6.618 -23.449 -19.579 1.00 92.44 803 LEU A N 1
ATOM 6271 C CA . LEU A 1 803 ? 7.204 -22.483 -18.644 1.00 92.44 803 LEU A CA 1
ATOM 6272 C C . LEU A 1 803 ? 8.681 -22.780 -18.331 1.00 92.44 803 LEU A C 1
ATOM 6274 O O . LEU A 1 803 ? 9.363 -21.952 -17.719 1.00 92.44 803 LEU A O 1
ATOM 6278 N N . GLU A 1 804 ? 9.198 -23.934 -18.761 1.00 89.31 804 GLU A N 1
ATOM 6279 C CA . GLU A 1 804 ? 10.608 -24.282 -18.599 1.00 89.31 804 GLU A CA 1
ATOM 6280 C C . GLU A 1 804 ? 11.524 -23.317 -19.373 1.00 89.31 804 GLU A C 1
ATOM 6282 O O . GLU A 1 804 ? 11.110 -22.600 -20.287 1.00 89.31 804 GLU A O 1
ATOM 6287 N N . GLY A 1 805 ? 12.774 -23.197 -18.916 1.00 85.25 805 GLY A N 1
ATOM 6288 C CA . GLY A 1 805 ? 13.728 -22.179 -19.380 1.00 85.25 805 GLY A CA 1
ATOM 6289 C C . GLY A 1 805 ? 13.408 -20.738 -18.942 1.00 85.25 805 GLY A C 1
ATOM 6290 O O . GLY A 1 805 ? 14.323 -19.940 -18.771 1.00 85.25 805 GLY A O 1
ATOM 6291 N N . ASN A 1 806 ? 12.139 -20.407 -18.681 1.00 88.12 806 ASN A N 1
ATOM 6292 C CA . ASN A 1 806 ? 11.682 -19.051 -18.350 1.00 88.12 806 ASN A CA 1
ATOM 6293 C C . ASN A 1 806 ? 11.636 -18.760 -16.835 1.00 88.12 806 ASN A C 1
ATOM 6295 O O . ASN A 1 806 ? 11.440 -17.619 -16.414 1.00 88.12 806 ASN A O 1
ATOM 6299 N N . TRP A 1 807 ? 11.839 -19.781 -15.998 1.00 87.50 807 TRP A N 1
ATOM 6300 C CA . TRP A 1 807 ? 11.657 -19.745 -14.543 1.00 87.50 807 TRP A CA 1
ATOM 6301 C C . TRP A 1 807 ? 12.259 -18.531 -13.813 1.00 87.50 807 TRP A C 1
ATOM 6303 O O . TRP A 1 807 ? 11.616 -17.998 -12.907 1.00 87.50 807 TRP A O 1
ATOM 6313 N N . GLY A 1 808 ? 13.457 -18.080 -14.203 1.00 80.62 808 GLY A N 1
ATOM 6314 C CA . GLY A 1 808 ? 14.208 -17.041 -13.486 1.00 80.62 808 GLY A CA 1
ATOM 6315 C C . GLY A 1 808 ? 13.465 -15.709 -13.333 1.00 80.62 808 GLY A C 1
ATOM 6316 O O . GLY A 1 808 ? 13.440 -15.155 -12.236 1.00 80.62 808 GLY A O 1
ATOM 6317 N N . TYR A 1 809 ? 12.809 -15.217 -14.391 1.00 86.56 809 TYR A N 1
ATOM 6318 C CA . TYR A 1 809 ? 12.042 -13.964 -14.333 1.00 86.56 809 TYR A CA 1
ATOM 6319 C C . TYR A 1 809 ? 10.576 -14.186 -13.924 1.00 86.56 809 TYR A C 1
ATOM 6321 O O . TYR A 1 809 ? 9.977 -13.340 -13.259 1.00 86.56 809 TYR A O 1
ATOM 6329 N N . LEU A 1 810 ? 9.992 -15.351 -14.231 1.00 90.25 810 LEU A N 1
ATOM 6330 C CA . LEU A 1 810 ? 8.618 -15.679 -13.824 1.00 90.25 810 LEU A CA 1
ATOM 6331 C C . LEU A 1 810 ? 8.456 -15.785 -12.291 1.00 90.25 810 LEU A C 1
ATOM 6333 O O . LEU A 1 810 ? 7.356 -15.587 -11.771 1.00 90.25 810 LEU A O 1
ATOM 6337 N N . LEU A 1 811 ? 9.546 -16.046 -11.555 1.00 87.69 811 LEU A N 1
ATOM 6338 C CA . LEU A 1 811 ? 9.603 -15.971 -10.088 1.00 87.69 811 LEU A CA 1
ATOM 6339 C C . LEU A 1 811 ? 9.265 -14.576 -9.531 1.00 87.69 811 LEU A C 1
ATOM 6341 O O . LEU A 1 811 ? 8.678 -14.477 -8.450 1.00 87.69 811 LEU A O 1
ATOM 6345 N N . THR A 1 812 ? 9.640 -13.509 -10.241 1.00 88.94 812 THR A N 1
ATOM 6346 C CA . THR A 1 812 ? 9.439 -12.114 -9.818 1.00 88.94 812 THR A CA 1
ATOM 6347 C C . THR A 1 812 ? 8.329 -11.398 -10.586 1.00 88.94 812 THR A C 1
ATOM 6349 O O . THR A 1 812 ? 7.874 -10.353 -10.111 1.00 88.94 812 THR A O 1
ATOM 6352 N N . ASP A 1 813 ? 7.815 -11.959 -11.690 1.00 90.31 813 ASP A N 1
ATOM 6353 C CA . ASP A 1 813 ? 6.646 -11.392 -12.369 1.00 90.31 813 ASP A CA 1
ATOM 6354 C C . ASP A 1 813 ? 5.384 -11.395 -11.485 1.00 90.31 813 ASP A C 1
ATOM 6356 O O . ASP A 1 813 ? 5.029 -12.354 -10.788 1.00 90.31 813 ASP A O 1
ATOM 6360 N N . ARG A 1 814 ? 4.664 -10.275 -11.558 1.00 88.50 814 ARG A N 1
ATOM 6361 C CA . ARG A 1 814 ? 3.502 -9.934 -10.735 1.00 88.50 814 ARG A CA 1
ATOM 6362 C C . ARG A 1 814 ? 2.269 -10.807 -10.998 1.00 88.50 814 ARG A C 1
ATOM 6364 O O . ARG A 1 814 ? 1.361 -10.787 -10.170 1.00 88.50 814 ARG A O 1
ATOM 6371 N N . PHE A 1 815 ? 2.223 -11.538 -12.113 1.00 90.12 815 PHE A N 1
ATOM 6372 C CA . PHE A 1 815 ? 1.116 -12.417 -12.490 1.00 90.12 815 PHE A CA 1
ATOM 6373 C C . PHE A 1 815 ? 1.557 -13.887 -12.508 1.00 90.12 815 PHE A C 1
ATOM 6375 O O . PHE A 1 815 ? 0.980 -14.701 -11.785 1.00 90.12 815 PHE A O 1
ATOM 6382 N N . ALA A 1 816 ? 2.635 -14.226 -13.221 1.00 92.44 816 ALA A N 1
ATOM 6383 C CA . ALA A 1 816 ? 3.083 -15.610 -13.381 1.00 92.44 816 ALA A CA 1
ATOM 6384 C C . ALA A 1 816 ? 3.523 -16.258 -12.060 1.00 92.44 816 ALA A C 1
ATOM 6386 O O . ALA A 1 816 ? 3.283 -17.449 -11.847 1.00 92.44 816 ALA A O 1
ATOM 6387 N N . SER A 1 817 ? 4.062 -15.479 -11.117 1.00 92.12 817 SER A N 1
ATOM 6388 C CA . SER A 1 817 ? 4.407 -15.977 -9.781 1.00 92.12 817 SER A CA 1
ATOM 6389 C C . SER A 1 817 ? 3.206 -16.545 -9.009 1.00 92.12 817 SER A C 1
ATOM 6391 O O . SER A 1 817 ? 3.405 -17.406 -8.149 1.00 92.12 817 SER A O 1
ATOM 6393 N N . HIS A 1 818 ? 1.969 -16.094 -9.269 1.00 88.88 818 HIS A N 1
ATOM 6394 C CA . HIS A 1 818 ? 0.756 -16.686 -8.682 1.00 88.88 818 HIS A CA 1
ATOM 6395 C C . HIS A 1 818 ? 0.484 -18.068 -9.286 1.00 88.88 818 HIS A C 1
ATOM 6397 O O . HIS A 1 818 ? 0.381 -19.053 -8.552 1.00 88.88 818 HIS A O 1
ATOM 6403 N N . THR A 1 819 ? 0.489 -18.156 -10.616 1.00 91.31 819 THR A N 1
ATOM 6404 C CA . THR A 1 819 ? 0.358 -19.403 -11.381 1.00 91.31 819 THR A CA 1
ATOM 6405 C C . THR A 1 819 ? 1.401 -20.449 -10.960 1.00 91.31 819 THR A C 1
ATOM 6407 O O . THR A 1 819 ? 1.055 -21.601 -10.704 1.00 91.31 819 THR A O 1
ATOM 6410 N N . ILE A 1 820 ? 2.663 -20.040 -10.777 1.00 92.50 820 ILE A N 1
ATOM 6411 C CA . ILE A 1 820 ? 3.761 -20.895 -10.293 1.00 92.50 820 ILE A CA 1
ATOM 6412 C C . ILE A 1 820 ? 3.496 -21.420 -8.876 1.00 92.50 820 ILE A C 1
ATOM 6414 O O . ILE A 1 820 ? 3.666 -22.613 -8.620 1.00 92.50 820 ILE A O 1
ATOM 6418 N N . ARG A 1 821 ? 3.032 -20.569 -7.949 1.00 90.94 821 ARG A N 1
ATOM 6419 C CA . ARG A 1 821 ? 2.660 -20.997 -6.586 1.00 90.94 821 ARG A CA 1
ATOM 6420 C C . ARG A 1 821 ? 1.515 -22.012 -6.597 1.00 90.94 821 ARG A C 1
ATOM 6422 O O . ARG A 1 821 ? 1.546 -22.956 -5.808 1.00 90.94 821 ARG A O 1
ATOM 6429 N N . VAL A 1 822 ? 0.536 -21.844 -7.488 1.00 89.81 822 VAL A N 1
ATOM 6430 C CA . VAL A 1 822 ? -0.572 -22.792 -7.683 1.00 89.81 822 VAL A CA 1
ATOM 6431 C C . VAL A 1 822 ? -0.067 -24.133 -8.227 1.00 89.81 822 VAL A C 1
ATOM 6433 O O . VAL A 1 822 ? -0.385 -25.165 -7.637 1.00 89.81 822 VAL A O 1
ATOM 6436 N N . LEU A 1 823 ? 0.776 -24.136 -9.267 1.00 92.44 823 LEU A N 1
ATOM 6437 C CA . LEU A 1 823 ? 1.374 -25.356 -9.829 1.00 92.44 823 LEU A CA 1
ATOM 6438 C C . LEU A 1 823 ? 2.216 -26.124 -8.796 1.00 92.44 823 LEU A C 1
ATOM 6440 O O . LEU A 1 823 ? 1.965 -27.306 -8.569 1.00 92.44 823 LEU A O 1
ATOM 6444 N N . LEU A 1 824 ? 3.137 -25.453 -8.093 1.00 91.69 824 LEU A N 1
ATOM 6445 C CA . LEU A 1 824 ? 3.973 -26.069 -7.050 1.00 91.69 824 LEU A CA 1
ATOM 6446 C C . LEU A 1 824 ? 3.138 -26.756 -5.954 1.00 91.69 824 LEU A C 1
ATOM 6448 O O . LEU A 1 824 ? 3.460 -27.863 -5.521 1.00 91.69 824 LEU A O 1
ATOM 6452 N N . LEU A 1 825 ? 2.045 -26.125 -5.511 1.00 89.12 825 LEU A N 1
ATOM 6453 C CA . LEU A 1 825 ? 1.144 -26.693 -4.501 1.00 89.12 825 LEU A CA 1
ATOM 6454 C C . LEU A 1 825 ? 0.278 -27.840 -5.049 1.00 89.12 825 LEU A C 1
ATOM 6456 O O . LEU A 1 825 ? -0.021 -28.779 -4.309 1.00 89.12 825 LEU A O 1
ATOM 6460 N N . ILE A 1 826 ? -0.099 -27.787 -6.329 1.00 89.81 826 ILE A N 1
ATOM 6461 C CA . ILE A 1 826 ? -0.834 -28.854 -7.019 1.00 89.81 826 ILE A CA 1
ATOM 6462 C C . ILE A 1 826 ? 0.024 -30.112 -7.166 1.00 89.81 826 ILE A C 1
ATOM 6464 O O . ILE A 1 826 ? -0.447 -31.200 -6.819 1.00 89.81 826 ILE A O 1
ATOM 6468 N N . LEU A 1 827 ? 1.264 -29.957 -7.633 1.00 91.69 827 LEU A N 1
ATOM 6469 C CA . LEU A 1 827 ? 2.225 -31.048 -7.792 1.00 91.69 827 LEU A CA 1
ATOM 6470 C C . LEU A 1 827 ? 2.573 -31.684 -6.440 1.00 91.69 827 LEU A C 1
ATOM 6472 O O . LEU A 1 827 ? 2.590 -32.903 -6.323 1.00 91.69 827 LEU A O 1
ATOM 6476 N N . ALA A 1 828 ? 2.734 -30.872 -5.390 1.00 88.94 828 ALA A N 1
ATOM 6477 C CA . ALA A 1 828 ? 2.953 -31.340 -4.021 1.00 88.94 828 ALA A CA 1
ATOM 6478 C C . ALA A 1 828 ? 1.707 -31.963 -3.344 1.00 88.94 828 ALA A C 1
ATOM 6480 O O . ALA A 1 828 ? 1.757 -32.298 -2.163 1.00 88.94 828 ALA A O 1
ATOM 6481 N N . GLY A 1 829 ? 0.560 -32.082 -4.026 1.00 85.75 829 GLY A N 1
ATOM 6482 C CA . GLY A 1 829 ? -0.657 -32.675 -3.446 1.00 85.75 829 GLY A CA 1
ATOM 6483 C C . GLY A 1 829 ? -1.202 -31.932 -2.216 1.00 85.75 829 GLY A C 1
ATOM 6484 O O . GLY A 1 829 ? -1.888 -32.513 -1.373 1.00 85.75 829 GLY A O 1
ATOM 6485 N N . GLU A 1 830 ? -0.875 -30.651 -2.062 1.00 80.19 830 GLU A N 1
ATOM 6486 C CA . GLU A 1 830 ? -1.211 -29.877 -0.870 1.00 80.19 830 GLU A CA 1
ATOM 6487 C C . GLU A 1 830 ? -2.656 -29.357 -0.899 1.00 80.19 830 GLU A C 1
ATOM 6489 O O . GLU A 1 830 ? -3.194 -29.019 -1.952 1.00 80.19 830 GLU A O 1
ATOM 6494 N N . GLN A 1 831 ? -3.295 -29.264 0.273 1.00 67.75 831 GLN A N 1
ATOM 6495 C CA . GLN A 1 831 ? -4.666 -28.751 0.371 1.00 67.75 831 GLN A CA 1
ATOM 6496 C C . GLN A 1 831 ? -4.700 -27.236 0.113 1.00 67.75 831 GLN A C 1
ATOM 6498 O O . GLN A 1 831 ? -4.117 -26.445 0.862 1.00 67.75 831 GLN A O 1
ATOM 6503 N N . LEU A 1 832 ? -5.402 -26.847 -0.951 1.00 64.81 832 LEU A N 1
ATOM 6504 C CA . LEU A 1 832 ? -5.441 -25.482 -1.485 1.00 64.81 832 LEU A CA 1
ATOM 6505 C C . LEU A 1 832 ? -6.371 -24.567 -0.667 1.00 64.81 832 LEU A C 1
ATOM 6507 O O . LEU A 1 832 ? -6.039 -23.407 -0.435 1.00 64.81 832 LEU A O 1
ATOM 6511 N N . ASP A 1 833 ? -7.460 -25.117 -0.120 1.00 55.03 833 ASP A N 1
ATOM 6512 C CA . ASP A 1 833 ? -8.444 -24.404 0.716 1.00 55.03 833 ASP A CA 1
ATOM 6513 C C . ASP A 1 833 ? -7.955 -24.095 2.144 1.00 55.03 833 ASP A C 1
ATOM 6515 O O . ASP A 1 833 ? -8.676 -23.517 2.962 1.00 55.03 833 ASP A O 1
ATOM 6519 N N . SER A 1 834 ? -6.722 -24.485 2.482 1.00 50.53 834 SER A N 1
ATOM 6520 C CA . SER A 1 834 ? -6.176 -24.311 3.826 1.00 50.53 834 SER A CA 1
ATOM 6521 C C . SER A 1 834 ? -6.024 -22.820 4.176 1.00 50.53 834 SER A C 1
ATOM 6523 O O . SER A 1 834 ? -5.300 -22.089 3.487 1.00 50.53 834 SER A O 1
ATOM 6525 N N . PRO A 1 835 ? -6.632 -22.321 5.273 1.00 50.50 835 PRO A N 1
ATOM 6526 C CA . PRO A 1 835 ? -6.664 -20.888 5.571 1.00 50.50 835 PRO A CA 1
ATOM 6527 C C . PRO A 1 835 ? -5.271 -20.297 5.825 1.00 50.50 835 PRO A C 1
ATOM 6529 O O . PRO A 1 835 ? -5.051 -19.115 5.564 1.00 50.50 835 PRO A O 1
ATOM 6532 N N . SER A 1 836 ? -4.301 -21.107 6.262 1.00 49.66 836 SER A N 1
ATOM 6533 C CA . SER A 1 836 ? -2.898 -20.697 6.402 1.00 49.66 836 SER A CA 1
ATOM 6534 C C . SER A 1 836 ? -2.172 -20.516 5.062 1.00 49.66 836 SER A C 1
ATOM 6536 O O . SER A 1 836 ? -1.191 -19.777 5.019 1.00 49.66 836 SER A O 1
ATOM 6538 N N . LYS A 1 837 ? -2.661 -21.124 3.970 1.00 57.38 837 LYS A N 1
ATOM 6539 C CA . LYS A 1 837 ? -2.132 -20.962 2.603 1.00 57.38 837 LYS A CA 1
ATOM 6540 C C . LYS A 1 837 ? -2.850 -19.884 1.792 1.00 57.38 837 LYS A C 1
ATOM 6542 O O . LYS A 1 837 ? -2.250 -19.343 0.868 1.00 57.38 837 LYS A O 1
ATOM 6547 N N . SER A 1 838 ? -4.063 -19.485 2.185 1.00 53.38 838 SER A N 1
ATOM 6548 C CA . SER A 1 838 ? -4.831 -18.412 1.525 1.00 53.38 838 SER A CA 1
ATOM 6549 C C . SER A 1 838 ? -4.026 -17.120 1.284 1.00 53.38 838 SER A C 1
ATOM 6551 O O . SER A 1 838 ? -4.087 -16.555 0.197 1.00 53.38 838 SER A O 1
ATOM 6553 N N . ASN A 1 839 ? -3.204 -16.692 2.253 1.00 56.38 839 ASN A N 1
ATOM 6554 C CA . ASN A 1 839 ? -2.343 -15.504 2.142 1.00 56.38 839 ASN A CA 1
ATOM 6555 C C . ASN A 1 839 ? -1.174 -15.647 1.152 1.00 56.38 839 ASN A C 1
ATOM 6557 O O . ASN A 1 839 ? -0.594 -14.634 0.773 1.00 56.38 839 ASN A O 1
ATOM 6561 N N . VAL A 1 840 ? -0.806 -16.876 0.784 1.00 59.72 840 VAL A N 1
ATOM 6562 C CA . VAL A 1 840 ? 0.327 -17.188 -0.102 1.00 59.72 840 VAL A CA 1
ATOM 6563 C C . VAL A 1 840 ? -0.160 -17.476 -1.525 1.00 59.72 840 VAL A C 1
ATOM 6565 O O . VAL A 1 840 ? 0.500 -17.089 -2.486 1.00 59.72 840 VAL A O 1
ATOM 6568 N N . ILE A 1 841 ? -1.333 -18.103 -1.663 1.00 59.44 841 ILE A N 1
ATOM 6569 C CA . ILE A 1 841 ? -1.973 -18.398 -2.953 1.00 59.44 841 ILE A CA 1
ATOM 6570 C C . ILE A 1 841 ? -2.640 -17.140 -3.531 1.00 59.44 841 ILE A C 1
ATOM 6572 O O . ILE A 1 841 ? -2.355 -16.740 -4.657 1.00 59.44 841 ILE A O 1
ATOM 6576 N N . ALA A 1 842 ? -3.537 -16.503 -2.771 1.00 55.50 842 ALA A N 1
ATOM 6577 C CA . ALA A 1 842 ? -4.551 -15.637 -3.361 1.00 55.50 842 ALA A CA 1
ATOM 6578 C C . ALA A 1 842 ? -4.005 -14.313 -3.921 1.00 55.50 842 ALA A C 1
ATOM 6580 O O . ALA A 1 842 ? -3.441 -13.489 -3.194 1.00 55.50 842 ALA A O 1
ATOM 6581 N N . SER A 1 843 ? -4.337 -14.036 -5.186 1.00 51.72 843 SER A N 1
ATOM 6582 C CA . SER A 1 843 ? -4.515 -12.663 -5.667 1.00 51.72 843 SER A CA 1
ATOM 6583 C C . SER A 1 843 ? -5.502 -11.946 -4.734 1.00 51.72 843 SER A C 1
ATOM 6585 O O . SER A 1 843 ? -6.692 -12.270 -4.674 1.00 51.72 843 SER A O 1
ATOM 6587 N N . ARG A 1 844 ? -5.005 -10.981 -3.947 1.00 45.34 844 ARG A N 1
ATOM 6588 C CA . ARG A 1 844 ? -5.714 -10.347 -2.811 1.00 45.34 844 ARG A CA 1
ATOM 6589 C C . ARG A 1 844 ? -6.913 -9.457 -3.196 1.00 45.34 844 ARG A C 1
ATOM 6591 O O . ARG A 1 844 ? -7.361 -8.646 -2.387 1.00 45.34 844 ARG A O 1
ATOM 6598 N N . LYS A 1 845 ? -7.435 -9.589 -4.419 1.00 39.06 845 LYS A N 1
ATOM 6599 C CA . LYS A 1 845 ? -8.509 -8.758 -4.984 1.00 39.06 845 LYS A CA 1
ATOM 6600 C C . LYS A 1 845 ? -9.756 -9.530 -5.434 1.00 39.06 845 LYS A C 1
ATOM 6602 O O . LYS A 1 845 ? -10.642 -8.919 -6.032 1.00 39.06 845 LYS A O 1
ATOM 6607 N N . LYS A 1 846 ? -9.882 -10.822 -5.095 1.00 44.81 846 LYS A N 1
ATOM 6608 C CA . LYS A 1 846 ? -11.190 -11.499 -5.101 1.00 44.81 846 LYS A CA 1
ATOM 6609 C C . LYS A 1 846 ? -12.083 -10.897 -4.012 1.00 44.81 846 LYS A C 1
ATOM 6611 O O . LYS A 1 846 ? -12.054 -11.288 -2.846 1.00 44.81 846 LYS A O 1
ATOM 6616 N N . GLU A 1 847 ? -12.876 -9.909 -4.426 1.00 33.84 847 GLU A N 1
ATOM 6617 C CA . GLU A 1 847 ? -14.145 -9.574 -3.780 1.00 33.84 847 GLU A CA 1
ATOM 6618 C C . GLU A 1 847 ? -15.004 -10.843 -3.651 1.00 33.84 847 GLU A C 1
ATOM 6620 O O . GLU A 1 847 ? -14.740 -11.846 -4.316 1.00 33.84 847 GLU A O 1
ATOM 6625 N N . LYS A 1 848 ? -16.001 -10.818 -2.760 1.00 37.47 848 LYS A N 1
ATOM 6626 C CA . LYS A 1 848 ? -16.783 -11.996 -2.355 1.00 37.47 848 LYS A CA 1
ATOM 6627 C C . LYS A 1 848 ? -17.687 -12.516 -3.486 1.00 37.47 848 LYS A C 1
ATOM 6629 O O . LYS A 1 848 ? -18.899 -12.375 -3.401 1.00 37.47 848 LYS A O 1
ATOM 6634 N N . LEU A 1 849 ? -17.098 -13.141 -4.504 1.00 36.66 849 LEU A N 1
ATOM 6635 C CA . LEU A 1 849 ? -17.789 -14.079 -5.383 1.00 36.66 849 LEU A CA 1
ATOM 6636 C C . LEU A 1 849 ? -18.399 -15.146 -4.463 1.00 36.66 849 LEU A C 1
ATOM 6638 O O . LEU A 1 849 ? -17.712 -15.656 -3.573 1.00 36.66 849 LEU A O 1
ATOM 6642 N N . ASP A 1 850 ? -19.716 -15.299 -4.546 1.00 32.91 850 ASP A N 1
ATOM 6643 C CA . ASP A 1 850 ? -20.516 -15.454 -3.334 1.00 32.91 850 ASP A CA 1
ATOM 6644 C C . ASP A 1 850 ? -20.248 -16.712 -2.503 1.00 32.91 850 ASP A C 1
ATOM 6646 O O . ASP A 1 850 ? -19.848 -17.765 -2.997 1.00 32.91 850 ASP A O 1
ATOM 6650 N N . LYS A 1 851 ? -20.638 -16.648 -1.221 1.00 28.00 851 LYS A N 1
ATOM 6651 C CA . LYS A 1 851 ? -20.865 -17.853 -0.397 1.00 28.00 851 LYS A CA 1
ATOM 6652 C C . LYS A 1 851 ? -22.157 -18.576 -0.826 1.00 28.00 851 LYS A C 1
ATOM 6654 O O . LYS A 1 851 ? -22.985 -18.963 0.001 1.00 28.00 851 LYS A O 1
ATOM 6659 N N . ALA A 1 852 ? -22.332 -18.748 -2.134 1.00 27.83 852 ALA A N 1
ATOM 6660 C CA . ALA A 1 852 ? -23.474 -19.358 -2.788 1.00 27.83 852 ALA A CA 1
ATOM 6661 C C . ALA A 1 852 ? -23.422 -20.889 -2.661 1.00 27.83 852 ALA A C 1
ATOM 6663 O O . ALA A 1 852 ? -23.116 -21.609 -3.601 1.00 27.83 852 ALA A O 1
ATOM 6664 N N . LYS A 1 853 ? -23.768 -21.377 -1.465 1.00 25.30 853 LYS A N 1
ATOM 6665 C CA . LYS A 1 853 ? -24.389 -22.695 -1.238 1.00 25.30 853 LYS A CA 1
ATOM 6666 C C . LYS A 1 853 ? -23.705 -23.945 -1.830 1.00 25.30 853 LYS A C 1
ATOM 6668 O O . LYS A 1 853 ? -24.388 -24.950 -2.007 1.00 25.30 853 LYS A O 1
ATOM 6673 N N . VAL A 1 854 ? -22.381 -23.986 -1.990 1.00 25.80 854 VAL A N 1
ATOM 6674 C CA . VAL A 1 854 ? -21.702 -25.293 -1.935 1.00 25.80 854 VAL A CA 1
ATOM 6675 C C . VAL A 1 854 ? -21.790 -25.776 -0.489 1.00 25.80 854 VAL A C 1
ATOM 6677 O O . VAL A 1 854 ? -21.138 -25.230 0.404 1.00 25.80 854 VAL A O 1
ATOM 6680 N N . VAL A 1 855 ? -22.645 -26.770 -0.239 1.00 23.12 855 VAL A N 1
ATOM 6681 C CA . VAL A 1 855 ? -22.793 -27.402 1.079 1.00 23.12 855 VAL A CA 1
ATOM 6682 C C . VAL A 1 855 ? -21.616 -28.350 1.295 1.00 23.12 855 VAL A C 1
ATOM 6684 O O . VAL A 1 855 ? -21.744 -29.569 1.212 1.00 23.12 855 VAL A O 1
ATOM 6687 N N . ALA A 1 856 ? -20.450 -27.769 1.578 1.00 25.16 856 ALA A N 1
ATOM 6688 C CA . ALA A 1 856 ? -19.331 -28.505 2.140 1.00 25.16 856 ALA A CA 1
ATOM 6689 C C . ALA A 1 856 ? -19.783 -29.086 3.487 1.00 25.16 856 ALA A C 1
ATOM 6691 O O . ALA A 1 856 ? -19.976 -28.353 4.464 1.00 25.16 856 ALA A O 1
ATOM 6692 N N . GLN A 1 857 ? -20.011 -30.400 3.526 1.00 22.48 857 GLN A N 1
ATOM 6693 C CA . GLN A 1 857 ? -20.262 -31.094 4.783 1.00 22.48 857 GLN A CA 1
ATOM 6694 C C . GLN A 1 857 ? -19.032 -30.927 5.689 1.00 22.48 857 GLN A C 1
ATOM 6696 O O . GLN A 1 857 ? -17.907 -30.868 5.188 1.00 22.48 857 GLN A O 1
ATOM 6701 N N . PRO A 1 858 ? -19.206 -30.824 7.018 1.00 24.19 858 PRO A N 1
ATOM 6702 C CA . PRO A 1 858 ? -18.089 -30.701 7.943 1.00 24.19 858 PRO A CA 1
ATOM 6703 C C . PRO A 1 858 ? -17.418 -32.068 8.137 1.00 24.19 858 PRO A C 1
ATOM 6705 O O . PRO A 1 858 ? -17.513 -32.656 9.216 1.00 24.19 858 PRO A O 1
ATOM 6708 N N . ASP A 1 859 ? -16.759 -32.580 7.095 1.00 25.23 859 ASP A N 1
ATOM 6709 C CA . ASP A 1 859 ? -16.056 -33.860 7.141 1.00 25.23 859 ASP A CA 1
ATOM 6710 C C . ASP A 1 859 ? -14.879 -33.780 8.115 1.00 25.23 859 ASP A C 1
ATOM 6712 O O . ASP A 1 859 ? -13.851 -33.138 7.889 1.00 25.23 859 ASP A O 1
ATOM 6716 N N . ARG A 1 860 ? -15.058 -34.437 9.263 1.00 26.53 860 ARG A N 1
ATOM 6717 C CA . ARG A 1 860 ? -14.097 -34.488 10.371 1.00 26.53 860 ARG A CA 1
ATOM 6718 C C . ARG A 1 860 ? -13.022 -35.560 10.138 1.00 26.53 860 ARG A C 1
ATOM 6720 O O . ARG A 1 860 ? -12.673 -36.295 11.056 1.00 26.53 860 ARG A O 1
ATOM 6727 N N . SER A 1 861 ? -12.479 -35.619 8.925 1.00 30.56 861 SER A N 1
ATOM 6728 C CA . SER A 1 861 ? -11.330 -36.444 8.527 1.00 30.56 861 SER A CA 1
ATOM 6729 C C . SER A 1 861 ? -10.142 -35.527 8.225 1.00 30.56 861 SER A C 1
ATOM 6731 O O . SER A 1 861 ? -10.165 -34.743 7.278 1.00 30.56 861 SER A O 1
ATOM 6733 N N . GLY A 1 862 ? -9.130 -35.535 9.093 1.00 30.88 862 GLY A N 1
ATOM 6734 C CA . GLY A 1 862 ? -8.139 -34.459 9.145 1.00 30.88 862 GLY A CA 1
ATOM 6735 C C . GLY A 1 862 ? -6.880 -34.672 8.300 1.00 30.88 862 GLY A C 1
ATOM 6736 O O . GLY A 1 862 ? -6.337 -35.765 8.245 1.00 30.88 862 GLY A O 1
ATOM 6737 N N . ARG A 1 863 ? -6.320 -33.558 7.803 1.00 44.53 863 ARG A N 1
ATOM 6738 C CA . ARG A 1 863 ? -4.897 -33.367 7.427 1.00 44.53 863 ARG A CA 1
ATOM 6739 C C . ARG A 1 863 ? -4.309 -34.193 6.272 1.00 44.53 863 ARG A C 1
ATOM 6741 O O . ARG A 1 863 ? -3.150 -33.952 5.938 1.00 44.53 863 ARG A O 1
ATOM 6748 N N . GLU A 1 864 ? -5.037 -35.114 5.657 1.00 54.81 864 GLU A N 1
ATOM 6749 C CA . GLU A 1 864 ? -4.482 -35.928 4.568 1.00 54.81 864 GLU A CA 1
ATOM 6750 C C . GLU A 1 864 ? -4.255 -35.115 3.279 1.00 54.81 864 GLU A C 1
ATOM 6752 O O . GLU A 1 864 ? -5.094 -34.321 2.845 1.00 54.81 864 GLU A O 1
ATOM 6757 N N . ARG A 1 865 ? -3.070 -35.293 2.681 1.00 67.44 865 ARG A N 1
ATOM 6758 C CA . ARG A 1 865 ? -2.682 -34.691 1.396 1.00 67.44 865 ARG A CA 1
ATOM 6759 C C . ARG A 1 865 ? -3.468 -35.342 0.256 1.00 67.44 865 ARG A C 1
ATOM 6761 O O . ARG A 1 865 ? -3.818 -36.518 0.332 1.00 67.44 865 ARG A O 1
ATOM 6768 N N . ARG A 1 866 ? -3.702 -34.606 -0.833 1.00 77.12 866 ARG A N 1
ATOM 6769 C CA . ARG A 1 866 ? -4.266 -35.184 -2.059 1.00 77.12 866 ARG A CA 1
ATOM 6770 C C . ARG A 1 866 ? -3.232 -36.126 -2.680 1.00 77.12 866 ARG A C 1
ATOM 6772 O O . ARG A 1 866 ? -2.095 -35.723 -2.905 1.00 77.12 866 ARG A O 1
ATOM 6779 N N . ALA A 1 867 ? -3.643 -37.350 -3.003 1.00 80.62 867 ALA A N 1
ATOM 6780 C CA . ALA A 1 867 ? -2.823 -38.264 -3.793 1.00 80.62 867 ALA A CA 1
ATOM 6781 C C . ALA A 1 867 ? -2.524 -37.661 -5.179 1.00 80.62 867 ALA A C 1
ATOM 6783 O O . ALA A 1 867 ? -3.425 -37.141 -5.839 1.00 80.62 867 ALA A O 1
ATOM 6784 N N . VAL A 1 868 ? -1.268 -37.738 -5.612 1.00 85.56 868 VAL A N 1
ATOM 6785 C CA . VAL A 1 868 ? -0.787 -37.237 -6.909 1.00 85.56 868 VAL A CA 1
ATOM 6786 C C . VAL A 1 868 ? -0.045 -38.347 -7.662 1.00 85.56 868 VAL A C 1
ATOM 6788 O O . VAL A 1 868 ? 0.510 -39.237 -7.011 1.00 85.56 868 VAL A O 1
ATOM 6791 N N . PRO A 1 869 ? -0.023 -38.326 -9.007 1.00 88.00 869 PRO A N 1
ATOM 6792 C CA . PRO A 1 869 ? 0.741 -39.290 -9.797 1.00 88.00 869 PRO A CA 1
ATOM 6793 C C . PRO A 1 869 ? 2.250 -39.277 -9.480 1.00 88.00 869 PRO A C 1
ATOM 6795 O O . PRO A 1 869 ? 2.787 -38.240 -9.080 1.00 88.00 869 PRO A O 1
ATOM 6798 N N . PRO A 1 870 ? 2.989 -40.377 -9.726 1.00 88.81 870 PRO A N 1
ATOM 6799 C CA . PRO A 1 870 ? 4.452 -40.385 -9.627 1.00 88.81 870 PRO A CA 1
ATOM 6800 C C . PRO A 1 870 ? 5.123 -39.335 -10.529 1.00 88.81 870 PRO A C 1
ATOM 6802 O O . PRO A 1 870 ? 6.099 -38.708 -10.119 1.00 88.81 870 PRO A O 1
ATOM 6805 N N . SER A 1 871 ? 4.553 -39.085 -11.712 1.00 91.94 871 SER A N 1
ATOM 6806 C CA . SER A 1 871 ? 4.988 -38.048 -12.657 1.00 91.94 871 SER A CA 1
ATOM 6807 C C . SER A 1 871 ? 4.939 -36.638 -12.054 1.00 91.94 871 SER A C 1
ATOM 6809 O O . SER A 1 871 ? 5.855 -35.854 -12.277 1.00 91.94 871 SER A O 1
ATOM 6811 N N . PHE A 1 872 ? 3.937 -36.328 -11.222 1.00 92.69 872 PHE A N 1
ATOM 6812 C CA . PHE A 1 872 ? 3.812 -35.030 -10.550 1.00 92.69 872 PHE A CA 1
ATOM 6813 C C . PHE A 1 872 ? 4.903 -34.829 -9.491 1.00 92.69 872 PHE A C 1
ATOM 6815 O O . PHE A 1 872 ? 5.387 -33.713 -9.328 1.00 92.69 872 PHE A O 1
ATOM 6822 N N . ASN A 1 873 ? 5.342 -35.897 -8.815 1.00 89.31 873 ASN A N 1
ATOM 6823 C CA . ASN A 1 873 ? 6.483 -35.820 -7.898 1.00 89.31 873 ASN A CA 1
ATOM 6824 C C . ASN A 1 873 ? 7.796 -35.588 -8.666 1.00 89.31 873 ASN A C 1
ATOM 6826 O O . ASN A 1 873 ? 8.582 -34.729 -8.276 1.00 89.31 873 ASN A O 1
ATOM 6830 N N . ALA A 1 874 ? 8.008 -36.285 -9.788 1.00 91.31 874 ALA A N 1
ATOM 6831 C CA . ALA A 1 874 ? 9.175 -36.068 -10.647 1.00 91.31 874 ALA A CA 1
ATOM 6832 C C . ALA A 1 874 ? 9.196 -34.647 -11.247 1.00 91.31 874 ALA A C 1
ATOM 6834 O O . ALA A 1 874 ? 10.230 -33.977 -11.222 1.00 91.31 874 ALA A O 1
ATOM 6835 N N . ALA A 1 875 ? 8.044 -34.153 -11.714 1.00 92.44 875 ALA A N 1
ATOM 6836 C CA . ALA A 1 875 ? 7.877 -32.784 -12.191 1.00 92.44 875 ALA A CA 1
ATOM 6837 C C . ALA A 1 875 ? 8.110 -31.754 -11.076 1.00 92.44 875 ALA A C 1
ATOM 6839 O O . ALA A 1 875 ? 8.747 -30.738 -11.328 1.00 92.44 875 ALA A O 1
ATOM 6840 N N . LEU A 1 876 ? 7.673 -32.021 -9.837 1.00 92.00 876 LEU A N 1
ATOM 6841 C CA . LEU A 1 876 ? 7.956 -31.157 -8.688 1.00 92.00 876 LEU A CA 1
ATOM 6842 C C . LEU A 1 876 ? 9.454 -31.084 -8.386 1.00 92.00 876 LEU A C 1
ATOM 6844 O O . LEU A 1 876 ? 9.977 -29.990 -8.198 1.00 92.00 876 LEU A O 1
ATOM 6848 N N . GLU A 1 877 ? 10.152 -32.222 -8.332 1.00 88.94 877 GLU A N 1
ATOM 6849 C CA . GLU A 1 877 ? 11.591 -32.233 -8.048 1.00 88.94 877 GLU A CA 1
ATOM 6850 C C . GLU A 1 877 ? 12.399 -31.546 -9.153 1.00 88.94 877 GLU A C 1
ATOM 6852 O O . GLU A 1 877 ? 13.307 -30.774 -8.839 1.00 88.94 877 GLU A O 1
ATOM 6857 N N . LYS A 1 878 ? 12.031 -31.757 -10.425 1.00 90.94 878 LYS A N 1
ATOM 6858 C CA . LYS A 1 878 ? 12.612 -31.039 -11.565 1.00 90.94 878 LYS A CA 1
ATOM 6859 C C . LYS A 1 878 ? 12.333 -29.536 -11.476 1.00 90.94 878 LYS A C 1
ATOM 6861 O O . LYS A 1 878 ? 13.272 -28.753 -11.429 1.00 90.94 878 LYS A O 1
ATOM 6866 N N . MET A 1 879 ? 11.067 -29.132 -11.366 1.00 91.00 879 MET A N 1
ATOM 6867 C CA . MET A 1 879 ? 10.656 -27.726 -11.300 1.00 91.00 879 MET A CA 1
ATOM 6868 C C . MET A 1 879 ? 11.327 -26.991 -10.131 1.00 91.00 879 MET A C 1
ATOM 6870 O O . MET A 1 879 ? 11.826 -25.887 -10.314 1.00 91.00 879 MET A O 1
ATOM 6874 N N . VAL A 1 880 ? 11.402 -27.603 -8.943 1.00 88.69 880 VAL A N 1
ATOM 6875 C CA . VAL A 1 880 ? 12.111 -27.023 -7.788 1.00 88.69 880 VAL A CA 1
ATOM 6876 C C . VAL A 1 880 ? 13.613 -26.902 -8.063 1.00 88.69 880 VAL A C 1
ATOM 6878 O O . VAL A 1 880 ? 14.185 -25.858 -7.764 1.00 88.69 880 VAL A O 1
ATOM 6881 N N . LYS A 1 881 ? 14.255 -27.917 -8.659 1.00 87.00 881 LYS A N 1
ATOM 6882 C CA . LYS A 1 881 ? 15.677 -27.855 -9.031 1.00 87.00 881 LYS A CA 1
ATOM 6883 C C . LYS A 1 881 ? 15.947 -26.739 -10.043 1.00 87.00 881 LYS A C 1
ATOM 6885 O O . LYS A 1 881 ? 16.851 -25.937 -9.824 1.00 87.00 881 LYS A O 1
ATOM 6890 N N . ASP A 1 882 ? 15.153 -26.656 -11.104 1.00 87.75 882 ASP A N 1
ATOM 6891 C CA . ASP A 1 882 ? 15.330 -25.688 -12.189 1.00 87.75 882 ASP A CA 1
ATOM 6892 C C . ASP A 1 882 ? 15.059 -24.248 -11.706 1.00 87.75 882 ASP A C 1
ATOM 6894 O O . ASP A 1 882 ? 15.790 -23.326 -12.069 1.00 87.75 882 ASP A O 1
ATOM 6898 N N . LEU A 1 883 ? 14.081 -24.059 -10.805 1.00 85.94 883 LEU A N 1
ATOM 6899 C CA . LEU A 1 883 ? 13.823 -22.784 -10.117 1.00 85.94 883 LEU A CA 1
ATOM 6900 C C . LEU A 1 883 ? 14.967 -22.352 -9.185 1.00 85.94 883 LEU A C 1
ATOM 6902 O O . LEU A 1 883 ? 15.112 -21.157 -8.953 1.00 85.94 883 LEU A O 1
ATOM 6906 N N . ILE A 1 884 ? 15.758 -23.282 -8.633 1.00 82.19 884 ILE A N 1
ATOM 6907 C CA . ILE A 1 884 ? 16.908 -22.985 -7.752 1.00 82.19 884 ILE A CA 1
ATOM 6908 C C . ILE A 1 884 ? 18.198 -22.770 -8.558 1.00 82.19 884 ILE A C 1
ATOM 6910 O O . ILE A 1 884 ? 19.029 -21.946 -8.171 1.00 82.19 884 ILE A O 1
ATOM 6914 N N . ALA A 1 885 ? 18.379 -23.500 -9.663 1.00 81.81 885 ALA A N 1
ATOM 6915 C CA . ALA A 1 885 ? 19.622 -23.536 -10.436 1.00 81.81 885 ALA A CA 1
ATOM 6916 C C . ALA A 1 885 ? 20.011 -22.178 -11.049 1.00 81.81 885 ALA A C 1
ATOM 6918 O O . ALA A 1 885 ? 21.196 -21.885 -11.176 1.00 81.81 885 ALA A O 1
ATOM 6919 N N . GLY A 1 886 ? 19.026 -21.342 -11.396 1.00 72.00 886 GLY A N 1
ATOM 6920 C CA . GLY A 1 886 ? 19.247 -19.986 -11.915 1.00 72.00 886 GLY A CA 1
ATOM 6921 C C . GLY A 1 886 ? 19.472 -18.905 -10.849 1.00 72.00 886 GLY A C 1
ATOM 6922 O O . GLY A 1 886 ? 19.663 -17.746 -11.207 1.00 72.00 886 GLY A O 1
ATOM 6923 N N . LEU A 1 887 ? 19.418 -19.242 -9.555 1.00 80.44 887 LEU A N 1
ATOM 6924 C CA . LEU A 1 887 ? 19.542 -18.281 -8.454 1.00 80.44 887 LEU A CA 1
ATOM 6925 C C . LEU A 1 887 ? 20.919 -18.419 -7.806 1.00 80.44 887 LEU A C 1
ATOM 6927 O O . LEU A 1 887 ? 21.283 -19.516 -7.380 1.00 80.44 887 LEU A O 1
ATOM 6931 N N . ASP A 1 888 ? 21.658 -17.322 -7.642 1.00 83.31 888 ASP A N 1
ATOM 6932 C CA . ASP A 1 888 ? 22.827 -17.277 -6.757 1.00 83.31 888 ASP A CA 1
ATOM 6933 C C . ASP A 1 888 ? 22.398 -17.014 -5.291 1.00 83.31 888 ASP A C 1
ATOM 6935 O O . ASP A 1 888 ? 21.218 -16.810 -4.992 1.00 83.31 888 ASP A O 1
ATOM 6939 N N . ASN A 1 889 ? 23.339 -17.048 -4.342 1.00 84.94 889 ASN A N 1
ATOM 6940 C CA . ASN A 1 889 ? 23.014 -16.821 -2.924 1.00 84.94 889 ASN A CA 1
ATOM 6941 C C . ASN A 1 889 ? 22.568 -15.370 -2.656 1.00 84.94 889 ASN A C 1
ATOM 6943 O O . ASN A 1 889 ? 21.760 -15.132 -1.755 1.00 84.94 889 ASN A O 1
ATOM 6947 N N . THR A 1 890 ? 23.049 -14.411 -3.452 1.00 85.25 890 THR A N 1
ATOM 6948 C CA . THR A 1 890 ? 22.678 -12.991 -3.377 1.00 85.25 890 THR A CA 1
ATOM 6949 C C . THR A 1 890 ? 21.228 -12.795 -3.810 1.00 85.25 890 THR A C 1
ATOM 6951 O O . THR A 1 890 ? 20.426 -12.259 -3.046 1.00 85.25 890 THR A O 1
ATOM 6954 N N . TYR A 1 891 ? 20.858 -13.313 -4.984 1.00 85.44 891 TYR A N 1
ATOM 6955 C CA . TYR A 1 891 ? 19.498 -13.295 -5.518 1.00 85.44 891 TYR A CA 1
ATOM 6956 C C . TYR A 1 891 ? 18.530 -14.039 -4.592 1.00 85.44 891 TYR A C 1
ATOM 6958 O O . TYR A 1 891 ? 17.441 -13.543 -4.308 1.00 85.44 891 TYR A O 1
ATOM 6966 N N . LEU A 1 892 ? 18.927 -15.191 -4.039 1.00 88.12 892 LEU A N 1
ATOM 6967 C CA . LEU A 1 892 ? 18.094 -15.945 -3.099 1.00 88.12 892 LEU A CA 1
ATOM 6968 C C . LEU A 1 892 ? 17.819 -15.166 -1.798 1.00 88.12 892 LEU A C 1
ATOM 6970 O O . LEU A 1 892 ? 16.696 -15.195 -1.289 1.00 88.12 892 LEU A O 1
ATOM 6974 N N . ARG A 1 893 ? 18.807 -14.422 -1.279 1.00 90.00 893 ARG A N 1
ATOM 6975 C CA . ARG A 1 893 ? 18.612 -13.505 -0.142 1.00 90.00 893 ARG A CA 1
ATOM 6976 C C . ARG A 1 893 ? 17.817 -12.248 -0.531 1.00 90.00 893 ARG A C 1
ATOM 6978 O O . ARG A 1 893 ? 17.025 -11.789 0.285 1.00 90.00 893 ARG A O 1
ATOM 6985 N N . ALA A 1 894 ? 17.928 -11.737 -1.759 1.00 89.75 894 ALA A N 1
ATOM 6986 C CA . ALA A 1 894 ? 17.099 -10.630 -2.258 1.00 89.75 894 ALA A CA 1
ATOM 6987 C C . ALA A 1 894 ? 15.619 -11.035 -2.438 1.00 89.75 894 ALA A C 1
ATOM 6989 O O . ALA A 1 894 ? 14.708 -10.295 -2.060 1.00 89.75 894 ALA A O 1
ATOM 6990 N N . LEU A 1 895 ? 15.352 -12.260 -2.907 1.00 91.12 895 LEU A N 1
ATOM 6991 C CA . LEU A 1 895 ? 14.006 -12.847 -2.940 1.00 91.12 895 LEU A CA 1
ATOM 6992 C C . LEU A 1 895 ? 13.360 -12.939 -1.548 1.00 91.12 895 LEU A C 1
ATOM 6994 O O . LEU A 1 895 ? 12.136 -13.022 -1.459 1.00 91.12 895 LEU A O 1
ATOM 6998 N N . ALA A 1 896 ? 14.137 -12.904 -0.459 1.00 92.31 896 ALA A N 1
ATOM 6999 C CA . ALA A 1 896 ? 13.591 -12.912 0.894 1.00 92.31 896 ALA A CA 1
ATOM 7000 C C . ALA A 1 896 ? 12.876 -11.606 1.276 1.00 92.31 896 ALA A C 1
ATOM 7002 O O . ALA A 1 896 ? 11.962 -11.662 2.097 1.00 92.31 896 ALA A O 1
ATOM 7003 N N . THR A 1 897 ? 13.218 -10.462 0.676 1.00 92.06 897 THR A N 1
ATOM 7004 C CA . THR A 1 897 ? 12.536 -9.167 0.893 1.00 92.06 897 THR A CA 1
ATOM 7005 C C . THR A 1 897 ? 11.713 -8.712 -0.317 1.00 92.06 897 THR A C 1
ATOM 7007 O O . THR A 1 897 ? 10.795 -7.907 -0.168 1.00 92.06 897 THR A O 1
ATOM 7010 N N . HIS A 1 898 ? 11.957 -9.263 -1.511 1.00 90.88 898 HIS A N 1
ATOM 7011 C CA . HIS A 1 898 ? 11.216 -8.915 -2.725 1.00 90.88 898 HIS A CA 1
ATOM 7012 C C . HIS A 1 898 ? 9.713 -9.279 -2.629 1.00 90.88 898 HIS A C 1
ATOM 7014 O O . HIS A 1 898 ? 9.379 -10.461 -2.514 1.00 90.88 898 HIS A O 1
ATOM 7020 N N . PRO A 1 899 ? 8.762 -8.332 -2.778 1.00 89.31 899 PRO A N 1
ATOM 7021 C CA . PRO A 1 899 ? 7.346 -8.548 -2.444 1.00 89.31 899 PRO A CA 1
ATOM 7022 C C . PRO A 1 899 ? 6.617 -9.602 -3.295 1.00 89.31 899 PRO A C 1
ATOM 7024 O O . PRO A 1 899 ? 5.658 -10.204 -2.816 1.00 89.31 899 PRO A O 1
ATOM 7027 N N . VAL A 1 900 ? 7.056 -9.836 -4.539 1.00 88.69 900 VAL A N 1
ATOM 7028 C CA . VAL A 1 900 ? 6.480 -10.862 -5.437 1.00 88.69 900 VAL A CA 1
ATOM 7029 C C . VAL A 1 900 ? 7.141 -12.239 -5.265 1.00 88.69 900 VAL A C 1
ATOM 7031 O O . VAL A 1 900 ? 6.450 -13.230 -5.034 1.00 88.69 900 VAL A O 1
ATOM 7034 N N . GLY A 1 901 ? 8.477 -12.295 -5.322 1.00 90.81 901 GLY A N 1
ATOM 7035 C CA . GLY A 1 901 ? 9.260 -13.521 -5.159 1.00 90.81 901 GLY A CA 1
ATOM 7036 C C . GLY A 1 901 ? 9.238 -14.138 -3.754 1.00 90.81 901 GLY A C 1
ATOM 7037 O O . GLY A 1 901 ? 9.225 -15.362 -3.644 1.00 90.81 901 GLY A O 1
ATOM 7038 N N . ASN A 1 902 ? 9.148 -13.345 -2.677 1.00 93.06 902 ASN A N 1
ATOM 7039 C CA . ASN A 1 902 ? 9.080 -13.853 -1.297 1.00 93.06 902 ASN A CA 1
ATOM 7040 C C . ASN A 1 902 ? 7.919 -14.851 -1.078 1.00 93.06 902 ASN A C 1
ATOM 7042 O O . ASN A 1 902 ? 8.168 -15.923 -0.525 1.00 93.06 902 ASN A O 1
ATOM 7046 N N . PRO A 1 903 ? 6.675 -14.584 -1.528 1.00 90.88 903 PRO A N 1
ATOM 7047 C CA . PRO A 1 903 ? 5.609 -15.583 -1.564 1.00 90.88 903 PRO A CA 1
ATOM 7048 C C . PRO A 1 903 ? 5.974 -16.897 -2.269 1.00 90.88 903 PRO A C 1
ATOM 7050 O O . PRO A 1 903 ? 5.553 -17.958 -1.808 1.00 90.88 903 PRO A O 1
ATOM 7053 N N . VAL A 1 904 ? 6.743 -16.865 -3.364 1.00 91.44 904 VAL A N 1
ATOM 7054 C CA . VAL A 1 904 ? 7.165 -18.087 -4.073 1.00 91.44 904 VAL A CA 1
ATOM 7055 C C . VAL A 1 904 ? 8.253 -18.818 -3.287 1.00 91.44 904 VAL A C 1
ATOM 7057 O O . VAL A 1 904 ? 8.149 -20.024 -3.076 1.00 91.44 904 VAL A O 1
ATOM 7060 N N . LEU A 1 905 ? 9.231 -18.082 -2.753 1.00 92.25 905 LEU A N 1
ATOM 7061 C CA . LEU A 1 905 ? 10.278 -18.599 -1.870 1.00 92.25 905 LEU A CA 1
ATOM 7062 C C . LEU A 1 905 ? 9.692 -19.240 -0.597 1.00 92.25 905 LEU A C 1
ATOM 7064 O O . LEU A 1 905 ? 10.161 -20.292 -0.169 1.00 92.25 905 LEU A O 1
ATOM 7068 N N . GLN A 1 906 ? 8.616 -18.677 -0.033 1.00 92.38 906 GLN A N 1
ATOM 7069 C CA . GLN A 1 906 ? 7.854 -19.293 1.059 1.00 92.38 906 GLN A CA 1
ATOM 7070 C C . GLN A 1 906 ? 7.230 -20.639 0.653 1.00 92.38 906 GLN A C 1
ATOM 7072 O O . GLN A 1 906 ? 7.278 -21.584 1.444 1.00 92.38 906 GLN A O 1
ATOM 7077 N N . VAL A 1 907 ? 6.658 -20.753 -0.555 1.00 90.62 907 VAL A N 1
ATOM 7078 C CA . VAL A 1 907 ? 6.128 -22.033 -1.062 1.00 90.62 907 VAL A CA 1
ATOM 7079 C C . VAL A 1 907 ? 7.260 -23.039 -1.241 1.00 90.62 907 VAL A C 1
ATOM 7081 O O . VAL A 1 907 ? 7.188 -24.111 -0.640 1.00 90.62 907 VAL A O 1
ATOM 7084 N N . LEU A 1 908 ? 8.316 -22.681 -1.975 1.00 90.56 908 LEU A N 1
ATOM 7085 C CA . LEU A 1 908 ? 9.468 -23.545 -2.250 1.00 90.56 908 LEU A CA 1
ATOM 7086 C C . LEU A 1 908 ? 10.118 -24.063 -0.959 1.00 90.56 908 LEU A C 1
ATOM 7088 O O . LEU A 1 908 ? 10.233 -25.273 -0.776 1.00 90.56 908 LEU A O 1
ATOM 7092 N N . LEU A 1 909 ? 10.430 -23.174 -0.012 1.00 89.69 909 LEU A N 1
ATOM 7093 C CA . LEU A 1 909 ? 11.000 -23.545 1.286 1.00 89.69 909 LEU A CA 1
ATOM 7094 C C . LEU A 1 909 ? 10.040 -24.416 2.118 1.00 89.69 909 LEU A C 1
ATOM 7096 O O . LEU A 1 909 ? 10.476 -25.331 2.817 1.00 89.69 909 LEU A O 1
ATOM 7100 N N . SER A 1 910 ? 8.724 -24.180 2.042 1.00 88.81 910 SER A N 1
ATOM 7101 C CA . SER A 1 910 ? 7.749 -25.053 2.711 1.00 88.81 910 SER A CA 1
ATOM 7102 C C . SER A 1 910 ? 7.674 -26.447 2.078 1.00 88.81 910 SER A C 1
ATOM 7104 O O . SER A 1 910 ? 7.474 -27.424 2.800 1.00 88.81 910 SER A O 1
ATOM 7106 N N . ILE A 1 911 ? 7.869 -26.565 0.761 1.00 88.31 911 ILE A N 1
ATOM 7107 C CA . ILE A 1 911 ? 7.883 -27.843 0.040 1.00 88.31 911 ILE A CA 1
ATOM 7108 C C . ILE A 1 911 ? 9.181 -28.604 0.331 1.00 88.31 911 ILE A C 1
ATOM 7110 O O . ILE A 1 911 ? 9.122 -29.771 0.712 1.00 88.31 911 ILE A O 1
ATOM 7114 N N . GLU A 1 912 ? 10.336 -27.941 0.269 1.00 87.44 912 GLU A N 1
ATOM 7115 C CA . GLU A 1 912 ? 11.633 -28.512 0.650 1.00 87.44 912 GLU A CA 1
ATOM 7116 C C . GLU A 1 912 ? 11.587 -29.127 2.058 1.00 87.44 912 GLU A C 1
ATOM 7118 O O . GLU A 1 912 ? 11.863 -30.313 2.243 1.00 87.44 912 GLU A O 1
ATOM 7123 N N . LEU A 1 913 ? 11.141 -28.347 3.048 1.00 85.06 913 LEU A N 1
ATOM 7124 C CA . LEU A 1 913 ? 11.142 -28.751 4.455 1.00 85.06 913 LEU A CA 1
ATOM 7125 C C . LEU A 1 913 ? 10.031 -29.756 4.838 1.00 85.06 913 LEU A C 1
ATOM 7127 O O . LEU A 1 913 ? 10.071 -30.290 5.951 1.00 85.06 913 LEU A O 1
ATOM 7131 N N . THR A 1 914 ? 9.041 -30.028 3.971 1.00 82.81 914 THR A N 1
ATOM 7132 C CA . THR A 1 914 ? 7.885 -30.900 4.306 1.00 82.81 914 THR A CA 1
ATOM 7133 C C . THR A 1 914 ? 7.531 -31.999 3.294 1.00 82.81 914 THR A C 1
ATOM 7135 O O . THR A 1 914 ? 6.738 -32.884 3.632 1.00 82.81 914 THR A O 1
ATOM 7138 N N . HIS A 1 915 ? 8.099 -31.980 2.087 1.00 78.12 915 HIS A N 1
ATOM 7139 C CA . HIS A 1 915 ? 7.922 -33.013 1.054 1.00 78.12 915 HIS A CA 1
ATOM 7140 C C . HIS A 1 915 ? 9.248 -33.657 0.684 1.00 78.12 915 HIS A C 1
ATOM 7142 O O . HIS A 1 915 ? 9.389 -34.866 0.824 1.00 78.12 915 HIS A O 1
ATOM 7148 N N . LEU A 1 916 ? 10.245 -32.846 0.317 1.00 75.06 916 LEU A N 1
ATOM 7149 C CA . LEU A 1 916 ? 11.544 -33.338 -0.164 1.00 75.06 916 LEU A CA 1
ATOM 7150 C C . LEU A 1 916 ? 12.442 -33.916 0.951 1.00 75.06 916 LEU A C 1
ATOM 7152 O O . LEU A 1 916 ? 13.534 -34.417 0.688 1.00 75.06 916 LEU A O 1
ATOM 7156 N N . GLY A 1 917 ? 11.960 -33.886 2.195 1.00 65.50 917 GLY A N 1
ATOM 7157 C CA . GLY A 1 917 ? 12.522 -34.605 3.330 1.00 65.50 917 GLY A CA 1
ATOM 7158 C C . GLY A 1 917 ? 13.488 -33.785 4.186 1.00 65.50 917 GLY A C 1
ATOM 7159 O O . GLY A 1 917 ? 14.251 -32.942 3.721 1.00 65.50 917 GLY A O 1
ATOM 7160 N N . LYS A 1 918 ? 13.518 -34.100 5.488 1.00 63.19 918 LYS A N 1
ATOM 7161 C CA . LYS A 1 918 ? 14.423 -33.473 6.478 1.00 63.19 918 LYS A CA 1
ATOM 7162 C C . LYS A 1 918 ? 15.915 -33.732 6.196 1.00 63.19 918 LYS A C 1
ATOM 7164 O O . LYS A 1 918 ? 16.764 -33.147 6.863 1.00 63.19 918 LYS A O 1
ATOM 7169 N N . SER A 1 919 ? 16.220 -34.622 5.252 1.00 66.19 919 SER A N 1
ATOM 7170 C CA . SER A 1 919 ? 17.543 -34.864 4.677 1.00 66.19 919 SER A CA 1
ATOM 7171 C C . SER A 1 919 ? 18.012 -33.696 3.808 1.00 66.19 919 SER A C 1
ATOM 7173 O O . SER A 1 919 ? 19.122 -33.228 4.038 1.00 66.19 919 SER A O 1
ATOM 7175 N N . LYS A 1 920 ? 17.180 -33.160 2.896 1.00 70.44 920 LYS A N 1
ATOM 7176 C CA . LYS A 1 920 ? 17.582 -32.022 2.043 1.00 70.44 920 LYS A CA 1
ATOM 7177 C C . LYS A 1 920 ? 17.870 -30.755 2.853 1.00 70.44 920 LYS A C 1
ATOM 7179 O O . LYS A 1 920 ? 18.775 -30.021 2.510 1.00 70.44 920 LYS A O 1
ATOM 7184 N N . ALA A 1 921 ? 17.279 -30.576 4.038 1.00 67.19 921 ALA A N 1
ATOM 7185 C CA . ALA A 1 921 ? 17.672 -29.510 4.978 1.00 67.19 921 ALA A CA 1
ATOM 7186 C C . ALA A 1 921 ? 19.118 -29.627 5.552 1.00 67.19 921 ALA A C 1
ATOM 7188 O O . ALA A 1 921 ? 19.526 -28.816 6.394 1.00 67.19 921 ALA A O 1
ATOM 7189 N N . LYS A 1 922 ? 19.891 -30.650 5.160 1.00 72.31 922 LYS A N 1
ATOM 7190 C CA . LYS A 1 922 ? 21.343 -30.785 5.397 1.00 72.31 922 LYS A CA 1
ATOM 7191 C C . LYS A 1 922 ? 22.188 -30.615 4.128 1.00 72.31 922 LYS A C 1
ATOM 7193 O O . LYS A 1 922 ? 23.403 -30.515 4.247 1.00 72.31 922 LYS A O 1
ATOM 7198 N N . ASP A 1 923 ? 21.562 -30.638 2.959 1.00 79.31 923 ASP A N 1
ATOM 7199 C CA . ASP A 1 923 ? 22.207 -30.511 1.656 1.00 79.31 923 ASP A CA 1
ATOM 7200 C C . ASP A 1 923 ? 22.688 -29.058 1.481 1.00 79.31 923 ASP A C 1
ATOM 7202 O O . ASP A 1 923 ? 21.857 -28.154 1.634 1.00 79.31 923 ASP A O 1
ATOM 7206 N N . PRO A 1 924 ? 23.986 -28.792 1.230 1.00 77.38 924 PRO A N 1
ATOM 7207 C CA . PRO A 1 924 ? 24.495 -27.427 1.078 1.00 77.38 924 PRO A CA 1
ATOM 7208 C C . PRO A 1 924 ? 23.777 -26.635 -0.024 1.00 77.38 924 PRO A C 1
ATOM 7210 O O . PRO A 1 924 ? 23.634 -25.421 0.122 1.00 77.38 924 PRO A O 1
ATOM 7213 N N . ASP A 1 925 ? 23.254 -27.307 -1.055 1.00 78.69 925 ASP A N 1
ATOM 7214 C CA . ASP A 1 925 ? 22.582 -26.663 -2.188 1.00 78.69 925 ASP A CA 1
ATOM 7215 C C . ASP A 1 925 ? 21.083 -26.384 -1.936 1.00 78.69 925 ASP A C 1
ATOM 7217 O O . ASP A 1 925 ? 20.414 -25.746 -2.753 1.00 78.69 925 ASP A O 1
ATOM 7221 N N . SER A 1 926 ? 20.542 -26.809 -0.786 1.00 85.69 926 SER A N 1
ATOM 7222 C CA . SER A 1 926 ? 19.148 -26.547 -0.391 1.00 85.69 926 SER A CA 1
ATOM 7223 C C . SER A 1 926 ? 18.863 -25.067 -0.129 1.00 85.69 926 SER A C 1
ATOM 7225 O O . SER A 1 926 ? 19.706 -24.334 0.394 1.00 85.69 926 SER A O 1
ATOM 7227 N N . ILE A 1 927 ? 17.631 -24.622 -0.398 1.00 88.12 927 ILE A N 1
ATOM 7228 C CA . ILE A 1 927 ? 17.179 -23.245 -0.147 1.00 88.12 927 ILE A CA 1
ATOM 7229 C C . ILE A 1 927 ? 17.420 -22.870 1.317 1.00 88.12 927 ILE A C 1
ATOM 7231 O O . ILE A 1 927 ? 17.900 -21.772 1.605 1.00 88.12 927 ILE A O 1
ATOM 7235 N N . PHE A 1 928 ? 17.129 -23.781 2.251 1.00 88.88 928 PHE A N 1
ATOM 7236 C CA . PHE A 1 928 ? 17.354 -23.537 3.670 1.00 88.88 928 PHE A CA 1
ATOM 7237 C C . PHE A 1 928 ? 18.832 -23.257 4.005 1.00 88.88 928 PHE A C 1
ATOM 7239 O O . PHE A 1 928 ? 19.105 -22.312 4.746 1.00 88.88 928 PHE A O 1
ATOM 7246 N N . ARG A 1 929 ? 19.785 -24.017 3.441 1.00 87.56 929 ARG A N 1
ATOM 7247 C CA . ARG A 1 929 ? 21.230 -23.806 3.673 1.00 87.56 929 ARG A CA 1
ATOM 7248 C C . ARG A 1 929 ? 21.781 -22.595 2.943 1.00 87.56 929 ARG A C 1
ATOM 7250 O O . ARG A 1 929 ? 22.566 -21.854 3.521 1.00 87.56 929 ARG A O 1
ATOM 7257 N N . ARG A 1 930 ? 21.339 -22.356 1.711 1.00 88.25 930 ARG A N 1
ATOM 7258 C CA . ARG A 1 930 ? 21.781 -21.213 0.903 1.00 88.25 930 ARG A CA 1
ATOM 7259 C C . ARG A 1 930 ? 21.288 -19.873 1.464 1.00 88.25 930 ARG A C 1
ATOM 7261 O O . ARG A 1 930 ? 21.980 -18.866 1.339 1.00 88.25 930 ARG A O 1
ATOM 7268 N N . LEU A 1 931 ? 20.137 -19.858 2.146 1.00 88.69 931 LEU A N 1
ATOM 7269 C CA . LEU A 1 931 ? 19.688 -18.715 2.952 1.00 88.69 931 LEU A CA 1
ATOM 7270 C C . LEU A 1 931 ? 20.456 -18.593 4.280 1.00 88.69 931 LEU A C 1
ATOM 7272 O O . LEU A 1 931 ? 20.882 -17.492 4.638 1.00 88.69 931 LEU A O 1
ATOM 7276 N N . VAL A 1 932 ? 20.599 -19.703 5.017 1.00 87.94 932 VAL A N 1
ATOM 7277 C CA . VAL A 1 932 ? 21.109 -19.746 6.399 1.00 87.94 932 VAL A CA 1
ATOM 7278 C C . VAL A 1 932 ? 22.194 -20.833 6.545 1.00 87.94 932 VAL A C 1
ATOM 7280 O O . VAL A 1 932 ? 21.905 -21.930 7.036 1.00 87.94 932 VAL A O 1
ATOM 7283 N N . PRO A 1 933 ? 23.444 -20.566 6.118 1.00 83.88 933 PRO A N 1
ATOM 7284 C CA . PRO A 1 933 ? 24.526 -21.551 6.191 1.00 83.88 933 PRO A CA 1
ATOM 7285 C C . PRO A 1 933 ? 24.953 -21.888 7.631 1.00 83.88 933 PRO A C 1
ATOM 7287 O O . PRO A 1 933 ? 25.243 -23.051 7.931 1.00 83.88 933 PRO A O 1
ATOM 7290 N N . ASP A 1 934 ? 24.954 -20.908 8.541 1.00 82.44 934 ASP A N 1
ATOM 7291 C CA . ASP A 1 934 ? 25.559 -21.043 9.873 1.00 82.44 934 ASP A CA 1
ATOM 7292 C C . ASP A 1 934 ? 24.554 -21.605 10.899 1.00 82.44 934 ASP A C 1
ATOM 7294 O O . ASP A 1 934 ? 23.726 -20.875 11.446 1.00 82.44 934 ASP A O 1
ATOM 7298 N N . GLU A 1 935 ? 24.630 -22.903 11.228 1.00 75.62 935 GLU A N 1
ATOM 7299 C CA . GLU A 1 935 ? 23.721 -23.513 12.225 1.00 75.62 935 GLU A CA 1
ATOM 7300 C C . GLU A 1 935 ? 23.841 -22.917 13.633 1.00 75.62 935 GLU A C 1
ATOM 7302 O O . GLU A 1 935 ? 22.866 -22.952 14.389 1.00 75.62 935 GLU A O 1
ATOM 7307 N N . ASN A 1 936 ? 25.028 -22.425 14.000 1.00 80.06 936 ASN A N 1
ATOM 7308 C CA . ASN A 1 936 ? 25.314 -21.923 15.343 1.00 80.06 936 ASN A CA 1
ATOM 7309 C C . ASN A 1 936 ? 24.736 -20.520 15.583 1.00 80.06 936 ASN A C 1
ATOM 7311 O O . ASN A 1 936 ? 24.462 -20.176 16.731 1.00 80.06 936 ASN A O 1
ATOM 7315 N N . LEU A 1 937 ? 24.521 -19.736 14.515 1.00 84.69 937 LEU A N 1
ATOM 7316 C CA . LEU A 1 937 ? 24.025 -18.353 14.566 1.00 84.69 937 LEU A CA 1
ATOM 7317 C C . LEU A 1 937 ? 24.824 -17.449 15.526 1.00 84.69 937 LEU A C 1
ATOM 7319 O O . LEU A 1 937 ? 24.257 -16.630 16.249 1.00 84.69 937 LEU A O 1
ATOM 7323 N N . GLU A 1 938 ? 26.149 -17.613 15.519 1.00 81.06 938 GLU A N 1
ATOM 7324 C CA . GLU A 1 938 ? 27.092 -16.869 16.359 1.00 81.06 938 GLU A CA 1
ATOM 7325 C C . GLU A 1 938 ? 27.006 -15.354 16.116 1.00 81.06 938 GLU A C 1
ATOM 7327 O O . GLU A 1 938 ? 26.693 -14.891 15.011 1.00 81.06 938 GLU A O 1
ATOM 7332 N N . GLU A 1 939 ? 27.255 -14.563 17.161 1.00 74.12 939 GLU A N 1
ATOM 7333 C CA . GLU A 1 939 ? 27.078 -13.112 17.117 1.00 74.12 939 GLU A CA 1
ATOM 7334 C C . GLU A 1 939 ? 28.116 -12.451 16.198 1.00 74.12 939 GLU A C 1
ATOM 7336 O O . GLU A 1 939 ? 29.291 -12.340 16.530 1.00 74.12 939 GLU A O 1
ATOM 7341 N N . GLY A 1 940 ? 27.650 -12.013 15.024 1.00 76.62 940 GLY A N 1
ATOM 7342 C CA . GLY A 1 940 ? 28.481 -11.461 13.950 1.00 76.62 940 GLY A CA 1
ATOM 7343 C C . GLY A 1 940 ? 28.425 -12.274 12.652 1.00 76.62 940 GLY A C 1
ATOM 7344 O O . GLY A 1 940 ? 28.768 -11.739 11.604 1.00 76.62 940 GLY A O 1
ATOM 7345 N N . SER A 1 941 ? 27.933 -13.520 12.692 1.00 86.12 941 SER A N 1
ATOM 7346 C CA . SER A 1 941 ? 27.727 -14.343 11.489 1.00 86.12 941 SER A CA 1
ATOM 7347 C C . SER A 1 941 ? 26.727 -13.710 10.512 1.00 86.12 941 SER A C 1
ATOM 7349 O O . SER A 1 941 ? 25.740 -13.089 10.927 1.00 86.12 941 SER A O 1
ATOM 7351 N N . GLU A 1 942 ? 26.937 -13.912 9.205 1.00 85.19 942 GLU A N 1
ATOM 7352 C CA . GLU A 1 942 ? 26.010 -13.433 8.171 1.00 85.19 942 GLU A CA 1
ATOM 7353 C C . GLU A 1 942 ? 24.595 -13.968 8.392 1.00 85.19 942 GLU A C 1
ATOM 7355 O O . GLU A 1 942 ? 23.625 -13.220 8.279 1.00 85.19 942 GLU A O 1
ATOM 7360 N N . SER A 1 943 ? 24.472 -15.249 8.754 1.00 88.38 943 SER A N 1
ATOM 7361 C CA . SER A 1 943 ? 23.183 -15.887 9.029 1.00 88.38 943 SER A CA 1
ATOM 7362 C C . SER A 1 943 ? 22.439 -15.209 10.180 1.00 88.38 943 SER A C 1
ATOM 7364 O O . SER A 1 943 ? 21.236 -14.956 10.076 1.00 88.38 943 SER A O 1
ATOM 7366 N N . ALA A 1 944 ? 23.142 -14.860 11.265 1.00 88.56 944 ALA A N 1
ATOM 7367 C CA . ALA A 1 944 ? 22.546 -14.114 12.369 1.00 88.56 944 ALA A CA 1
ATOM 7368 C C . ALA A 1 944 ? 22.192 -12.676 11.960 1.00 88.56 944 ALA A C 1
ATOM 7370 O O . ALA A 1 944 ? 21.132 -12.189 12.351 1.00 88.56 944 ALA A O 1
ATOM 7371 N N . GLY A 1 945 ? 23.025 -12.007 11.155 1.00 89.81 945 GLY A N 1
ATOM 7372 C CA . GLY A 1 945 ? 22.753 -10.669 10.616 1.00 89.81 945 GLY A CA 1
ATOM 7373 C C . GLY A 1 945 ? 21.505 -10.628 9.729 1.00 89.81 945 GLY A C 1
ATOM 7374 O O . GLY A 1 945 ? 20.582 -9.855 9.989 1.00 89.81 945 GLY A O 1
ATOM 7375 N N . PHE A 1 946 ? 21.432 -11.524 8.743 1.00 91.31 946 PHE A N 1
ATOM 7376 C CA . PHE A 1 946 ? 20.293 -11.698 7.839 1.00 91.31 946 PHE A CA 1
ATOM 7377 C C . PHE A 1 946 ? 18.996 -11.960 8.618 1.00 91.31 946 PHE A C 1
ATOM 7379 O O . PHE A 1 946 ? 18.018 -11.228 8.462 1.00 91.31 946 PHE A O 1
ATOM 7386 N N . ILE A 1 947 ? 19.000 -12.925 9.544 1.00 92.88 947 ILE A N 1
ATOM 7387 C CA . ILE A 1 947 ? 17.830 -13.234 10.380 1.00 92.88 947 ILE A CA 1
ATOM 7388 C C . ILE A 1 947 ? 17.447 -12.058 11.295 1.00 92.88 947 ILE A C 1
ATOM 7390 O O . ILE A 1 947 ? 16.257 -11.765 11.438 1.00 92.88 947 ILE A O 1
ATOM 7394 N N . LYS A 1 948 ? 18.420 -11.352 11.895 1.00 92.06 948 LYS A N 1
ATOM 7395 C CA . LYS A 1 948 ? 18.167 -10.135 12.690 1.00 92.06 948 LYS A CA 1
ATOM 7396 C C . LYS A 1 948 ? 17.510 -9.031 11.843 1.00 92.06 948 LYS A C 1
ATOM 7398 O O . LYS A 1 948 ? 16.685 -8.303 12.390 1.00 92.06 948 LYS A O 1
ATOM 7403 N N . GLY A 1 949 ? 17.806 -8.950 10.542 1.00 91.75 949 GLY A N 1
ATOM 7404 C CA . GLY A 1 949 ? 17.121 -8.079 9.579 1.00 91.75 949 GLY A CA 1
ATOM 7405 C C . GLY A 1 949 ? 15.681 -8.514 9.275 1.00 91.75 949 GLY A C 1
ATOM 7406 O O . GLY A 1 949 ? 14.756 -7.717 9.429 1.00 91.75 949 GLY A O 1
ATOM 7407 N N . LEU A 1 950 ? 15.463 -9.793 8.934 1.00 94.44 950 LEU A N 1
ATOM 7408 C CA . LEU A 1 950 ? 14.133 -10.332 8.588 1.00 94.44 950 LEU A CA 1
ATOM 7409 C C . LEU A 1 950 ? 13.075 -10.136 9.694 1.00 94.44 950 LEU A C 1
ATOM 7411 O O . LEU A 1 950 ? 11.886 -10.084 9.395 1.00 94.44 950 LEU A O 1
ATOM 7415 N N . PHE A 1 951 ? 13.473 -10.004 10.965 1.00 94.38 951 PHE A N 1
ATOM 7416 C CA . PHE A 1 951 ? 12.550 -9.684 12.064 1.00 94.38 951 PHE A CA 1
ATOM 7417 C C . PHE A 1 951 ? 11.831 -8.334 11.911 1.00 94.38 951 PHE A C 1
ATOM 7419 O O . PHE A 1 951 ? 10.736 -8.179 12.452 1.00 94.38 951 PHE A O 1
ATOM 7426 N N . TYR A 1 952 ? 12.438 -7.367 11.219 1.00 94.31 952 TYR A N 1
ATOM 7427 C CA . TYR A 1 952 ? 11.934 -5.996 11.111 1.00 94.31 952 TYR A CA 1
ATOM 7428 C C . TYR A 1 952 ? 11.443 -5.628 9.707 1.00 94.31 952 TYR A C 1
ATOM 7430 O O . TYR A 1 952 ? 10.819 -4.581 9.555 1.00 94.31 952 TYR A O 1
ATOM 7438 N N . ASP A 1 953 ? 11.665 -6.481 8.705 1.00 92.62 953 ASP A N 1
ATOM 7439 C CA . ASP A 1 953 ? 11.167 -6.258 7.348 1.00 92.62 953 ASP A CA 1
ATOM 7440 C C . ASP A 1 953 ? 9.714 -6.769 7.160 1.00 92.62 953 ASP A C 1
ATOM 7442 O O . ASP A 1 953 ? 9.419 -7.920 7.514 1.00 92.62 953 ASP A O 1
ATOM 7446 N N . PRO A 1 954 ? 8.781 -5.981 6.582 1.00 91.62 954 PRO A N 1
ATOM 7447 C CA . PRO A 1 954 ? 7.381 -6.389 6.397 1.00 91.62 954 PRO A CA 1
ATOM 7448 C C . PRO A 1 954 ? 7.159 -7.640 5.525 1.00 91.62 954 PRO A C 1
ATOM 7450 O O . PRO A 1 954 ? 6.111 -8.286 5.643 1.00 91.62 954 PRO A O 1
ATOM 7453 N N . VAL A 1 955 ? 8.112 -7.968 4.646 1.00 91.25 955 VAL A N 1
ATOM 7454 C CA . VAL A 1 955 ? 8.065 -9.084 3.690 1.00 91.25 955 VAL A CA 1
ATOM 7455 C C . VAL A 1 955 ? 8.936 -10.243 4.188 1.00 91.25 955 VAL A C 1
ATOM 7457 O O . VAL A 1 955 ? 8.463 -11.378 4.315 1.00 91.25 955 VAL A O 1
ATOM 7460 N N . GLY A 1 956 ? 10.173 -9.954 4.586 1.00 93.19 956 GLY A N 1
ATOM 7461 C CA . GLY A 1 956 ? 11.129 -10.889 5.175 1.00 93.19 956 GLY A CA 1
ATOM 7462 C C . GLY A 1 956 ? 10.623 -11.562 6.449 1.00 93.19 956 GLY A C 1
ATOM 7463 O O . GLY A 1 956 ? 10.822 -12.764 6.631 1.00 93.19 956 GLY A O 1
ATOM 7464 N N . SER A 1 957 ? 9.848 -10.853 7.271 1.00 94.06 957 SER A N 1
ATOM 7465 C CA . SER A 1 957 ? 9.179 -11.434 8.445 1.00 94.06 957 SER A CA 1
ATOM 7466 C C . SER A 1 957 ? 8.199 -12.559 8.097 1.00 94.06 957 SER A C 1
ATOM 7468 O O . SER A 1 957 ? 7.973 -13.441 8.922 1.00 94.06 957 SER A O 1
ATOM 7470 N N . ARG A 1 958 ? 7.655 -12.600 6.871 1.00 91.94 958 ARG A N 1
ATOM 7471 C CA . ARG A 1 958 ? 6.776 -13.687 6.391 1.00 91.94 958 ARG A CA 1
ATOM 7472 C C . ARG A 1 958 ? 7.557 -14.926 5.977 1.00 91.94 958 ARG A C 1
ATOM 7474 O O . ARG A 1 958 ? 7.131 -16.047 6.261 1.00 91.94 958 ARG A O 1
ATOM 7481 N N . LEU A 1 959 ? 8.741 -14.735 5.393 1.00 93.62 959 LEU A N 1
ATOM 7482 C CA . LEU A 1 959 ? 9.689 -15.832 5.223 1.00 93.62 959 LEU A CA 1
ATOM 7483 C C . LEU A 1 959 ? 10.161 -16.335 6.590 1.00 93.62 959 LEU A C 1
ATOM 7485 O O . LEU A 1 959 ? 10.214 -17.543 6.798 1.00 93.62 959 LEU A O 1
ATOM 7489 N N . LEU A 1 960 ? 10.400 -15.442 7.555 1.00 94.62 960 LEU A N 1
ATOM 7490 C CA . LEU A 1 960 ? 10.789 -15.825 8.909 1.00 94.62 960 LEU A CA 1
ATOM 7491 C C . LEU A 1 960 ? 9.655 -16.532 9.678 1.00 94.62 960 LEU A C 1
ATOM 7493 O O . LEU A 1 960 ? 9.938 -17.522 10.341 1.00 94.62 960 LEU A O 1
ATOM 7497 N N . GLU A 1 961 ? 8.376 -16.148 9.528 1.00 93.69 961 GLU A N 1
ATOM 7498 C CA . GLU A 1 961 ? 7.221 -16.947 9.998 1.00 93.69 961 GLU A CA 1
ATOM 7499 C C . GLU A 1 961 ? 7.251 -18.377 9.418 1.00 93.69 961 GLU A C 1
ATOM 7501 O O . GLU A 1 961 ? 6.900 -19.340 10.104 1.00 93.69 961 GLU A O 1
ATOM 7506 N N . THR A 1 962 ? 7.660 -18.525 8.155 1.00 91.38 962 THR A N 1
ATOM 7507 C CA . THR A 1 962 ? 7.710 -19.803 7.425 1.00 91.38 962 THR A CA 1
ATOM 7508 C C . THR A 1 962 ? 8.916 -20.660 7.834 1.00 91.38 962 THR A C 1
ATOM 7510 O O . THR A 1 962 ? 8.736 -21.841 8.142 1.00 91.38 962 THR A O 1
ATOM 7513 N N . ILE A 1 963 ? 10.109 -20.067 7.965 1.00 91.88 963 ILE A N 1
ATOM 7514 C CA . ILE A 1 963 ? 11.298 -20.681 8.583 1.00 91.88 963 ILE A CA 1
ATOM 7515 C C . ILE A 1 963 ? 10.950 -21.144 10.000 1.00 91.88 963 ILE A C 1
ATOM 7517 O O . ILE A 1 963 ? 11.117 -22.317 10.332 1.00 91.88 963 ILE A O 1
ATOM 7521 N N . VAL A 1 964 ? 10.386 -20.257 10.825 1.00 92.94 964 VAL A N 1
ATOM 7522 C CA . VAL A 1 964 ? 9.966 -20.582 12.190 1.00 92.94 964 VAL A CA 1
ATOM 7523 C C . VAL A 1 964 ? 8.961 -21.727 12.196 1.00 92.94 964 VAL A C 1
ATOM 7525 O O . VAL A 1 964 ? 9.086 -22.593 13.050 1.00 92.94 964 VAL A O 1
ATOM 7528 N N . ARG A 1 965 ? 8.019 -21.821 11.250 1.00 90.44 965 ARG A N 1
ATOM 7529 C CA . ARG A 1 965 ? 7.049 -22.929 11.216 1.00 90.44 965 ARG A CA 1
ATOM 7530 C C . ARG A 1 965 ? 7.668 -24.282 10.847 1.00 90.44 965 ARG A C 1
ATOM 7532 O O . ARG A 1 965 ? 7.328 -25.274 11.490 1.00 90.44 965 ARG A O 1
ATOM 7539 N N . TYR A 1 966 ? 8.558 -24.336 9.853 1.00 88.94 966 TYR A N 1
ATOM 7540 C CA . TYR A 1 966 ? 8.987 -25.606 9.240 1.00 88.94 966 TYR A CA 1
ATOM 7541 C C . TYR A 1 966 ? 10.437 -26.034 9.532 1.00 88.94 966 TYR A C 1
ATOM 7543 O O . TYR A 1 966 ? 10.747 -27.217 9.398 1.00 88.94 966 TYR A O 1
ATOM 7551 N N . ALA A 1 967 ? 11.327 -25.133 9.966 1.00 88.25 967 ALA A N 1
ATOM 7552 C CA . ALA A 1 967 ? 12.754 -25.444 10.113 1.00 88.25 967 ALA A CA 1
ATOM 7553 C C . ALA A 1 967 ? 13.045 -26.546 11.163 1.00 88.25 967 ALA A C 1
ATOM 7555 O O . ALA A 1 967 ? 12.303 -26.671 12.154 1.00 88.25 967 ALA A O 1
ATOM 7556 N N . PRO A 1 968 ? 14.137 -27.326 11.003 1.00 87.75 968 PRO A N 1
ATOM 7557 C CA . PRO A 1 968 ? 14.474 -28.447 11.882 1.00 87.75 968 PRO A CA 1
ATOM 7558 C C . PRO A 1 968 ? 14.513 -28.097 13.377 1.00 87.75 968 PRO A C 1
ATOM 7560 O O . PRO A 1 968 ? 14.932 -27.015 13.781 1.00 87.75 968 PRO A O 1
ATOM 7563 N N . GLY A 1 969 ? 14.117 -29.048 14.229 1.00 88.00 969 GLY A N 1
ATOM 7564 C CA . GLY A 1 969 ? 14.019 -28.834 15.680 1.00 88.00 969 GLY A CA 1
ATOM 7565 C C . GLY A 1 969 ? 15.343 -28.492 16.380 1.00 88.00 969 GLY A C 1
ATOM 7566 O O . GLY A 1 969 ? 15.310 -27.794 17.390 1.00 88.00 969 GLY A O 1
ATOM 7567 N N . LYS A 1 970 ? 16.491 -28.935 15.839 1.00 88.38 970 LYS A N 1
ATOM 7568 C CA . LYS A 1 970 ? 17.829 -28.524 16.306 1.00 88.38 970 LYS A CA 1
ATOM 7569 C C . LYS A 1 970 ? 18.037 -27.028 16.049 1.00 88.38 970 LYS A C 1
ATOM 7571 O O . LYS A 1 970 ? 18.190 -26.270 16.999 1.00 88.38 970 LYS A O 1
ATOM 7576 N N . PHE A 1 971 ? 17.936 -26.616 14.783 1.00 90.00 971 PHE A N 1
ATOM 7577 C CA . PHE A 1 971 ? 18.082 -25.223 14.358 1.00 90.00 971 PHE A CA 1
ATOM 7578 C C . PHE A 1 971 ? 17.143 -24.278 15.118 1.00 90.00 971 PHE A C 1
ATOM 7580 O O . PHE A 1 971 ? 17.595 -23.267 15.639 1.00 90.00 971 PHE A O 1
ATOM 7587 N N . PHE A 1 972 ? 15.858 -24.629 15.256 1.00 92.69 972 PHE A N 1
ATOM 7588 C CA . PHE A 1 972 ? 14.897 -23.790 15.981 1.00 92.69 972 PHE A CA 1
ATOM 7589 C C . PHE A 1 972 ? 15.315 -23.526 17.440 1.00 92.69 972 PHE A C 1
ATOM 7591 O O . PHE A 1 972 ? 15.132 -22.411 17.924 1.00 92.69 972 PHE A O 1
ATOM 7598 N N . LYS A 1 973 ? 15.913 -24.511 18.131 1.00 92.12 973 LYS A N 1
ATOM 7599 C CA . LYS A 1 973 ? 16.445 -24.313 19.490 1.00 92.12 973 LYS A CA 1
ATOM 7600 C C . LYS A 1 973 ? 17.635 -23.350 19.506 1.00 92.12 973 LYS A C 1
ATOM 7602 O O . LYS A 1 973 ? 17.681 -22.499 20.390 1.00 92.12 973 LYS A O 1
ATOM 7607 N N . THR A 1 974 ? 18.559 -23.456 18.548 1.00 92.00 974 THR A N 1
ATOM 7608 C CA . THR A 1 974 ? 19.695 -22.524 18.437 1.00 92.00 974 THR A CA 1
ATOM 7609 C C . THR A 1 974 ? 19.214 -21.110 18.121 1.00 92.00 974 THR A C 1
ATOM 7611 O O . THR A 1 974 ? 19.496 -20.192 18.880 1.00 92.00 974 THR A O 1
ATOM 7614 N N . PHE A 1 975 ? 18.394 -20.950 17.078 1.00 92.94 975 PHE A N 1
ATOM 7615 C CA . PHE A 1 975 ? 17.759 -19.687 16.687 1.00 92.94 975 PHE A CA 1
ATOM 7616 C C . PHE A 1 975 ? 17.028 -19.010 17.852 1.00 92.94 975 PHE A C 1
ATOM 7618 O O . PHE A 1 975 ? 17.238 -17.823 18.105 1.00 92.94 975 PHE A O 1
ATOM 7625 N N . TYR A 1 976 ? 16.209 -19.763 18.595 1.00 94.44 976 TYR A N 1
ATOM 7626 C CA . TYR A 1 976 ? 15.491 -19.226 19.746 1.00 94.44 976 TYR A CA 1
ATOM 7627 C C . TYR A 1 976 ? 16.453 -18.710 20.823 1.00 94.44 976 TYR A C 1
ATOM 7629 O O . TYR A 1 976 ? 16.319 -17.566 21.254 1.00 94.44 976 TYR A O 1
ATOM 7637 N N . LYS A 1 977 ? 17.452 -19.510 21.217 1.00 92.44 977 LYS A N 1
ATOM 7638 C CA . LYS A 1 977 ? 18.402 -19.126 22.270 1.00 92.44 977 LYS A CA 1
ATOM 7639 C C . LYS A 1 977 ? 19.333 -17.981 21.861 1.00 92.44 977 LYS A C 1
ATOM 7641 O O . LYS A 1 977 ? 19.512 -17.069 22.654 1.00 92.44 977 LYS A O 1
ATOM 7646 N N . ALA A 1 978 ? 19.880 -18.008 20.646 1.00 90.94 978 ALA A N 1
ATOM 7647 C CA . ALA A 1 978 ? 20.907 -17.066 20.192 1.00 90.94 978 ALA A CA 1
ATOM 7648 C C . ALA A 1 978 ? 20.362 -15.707 19.712 1.00 90.94 978 ALA A C 1
ATOM 7650 O O . ALA A 1 978 ? 21.072 -14.710 19.776 1.00 90.94 978 ALA A O 1
ATOM 7651 N N . ILE A 1 979 ? 19.121 -15.640 19.203 1.00 91.94 979 ILE A N 1
ATOM 7652 C CA . ILE A 1 979 ? 18.589 -14.409 18.576 1.00 91.94 979 ILE A CA 1
ATOM 7653 C C . ILE A 1 979 ? 17.354 -13.846 19.300 1.00 91.94 979 ILE A C 1
ATOM 7655 O O . ILE A 1 979 ? 17.097 -12.637 19.216 1.00 91.94 979 ILE A O 1
ATOM 7659 N N . VAL A 1 980 ? 16.581 -14.694 19.992 1.00 94.25 980 VAL A N 1
ATOM 7660 C CA . VAL A 1 980 ? 15.205 -14.366 20.409 1.00 94.25 980 VAL A CA 1
ATOM 7661 C C . VAL A 1 980 ? 15.020 -14.283 21.919 1.00 94.25 980 VAL A C 1
ATOM 7663 O O . VAL A 1 980 ? 14.381 -13.335 22.363 1.00 94.25 980 VAL A O 1
ATOM 7666 N N . LEU A 1 981 ? 15.535 -15.246 22.691 1.00 92.25 981 LEU A N 1
ATOM 7667 C CA . LEU A 1 981 ? 15.217 -15.455 24.112 1.00 92.25 981 LEU A CA 1
ATOM 7668 C C . LEU A 1 981 ? 15.289 -14.159 24.933 1.00 92.25 981 LEU A C 1
ATOM 7670 O O . LEU A 1 981 ? 14.270 -13.704 25.442 1.00 92.25 981 LEU A O 1
ATOM 7674 N N . GLU A 1 982 ? 16.456 -13.519 24.978 1.00 91.62 982 GLU A N 1
ATOM 7675 C CA . GLU A 1 982 ? 16.688 -12.282 25.743 1.00 91.62 982 GLU A CA 1
ATOM 7676 C C . GLU A 1 982 ? 15.920 -11.069 25.191 1.00 91.62 982 GLU A C 1
ATOM 7678 O O . GLU A 1 982 ? 15.662 -10.095 25.894 1.00 91.62 982 GLU A O 1
ATOM 7683 N N . ARG A 1 983 ? 15.530 -11.120 23.913 1.00 92.94 983 ARG A N 1
ATOM 7684 C CA . ARG A 1 983 ? 14.918 -10.004 23.180 1.00 92.94 983 ARG A CA 1
ATOM 7685 C C . ARG A 1 983 ? 13.401 -10.137 23.052 1.00 92.94 983 ARG A C 1
ATOM 7687 O O . ARG A 1 983 ? 12.773 -9.220 22.518 1.00 92.94 983 ARG A O 1
ATOM 7694 N N . ILE A 1 984 ? 12.791 -11.227 23.525 1.00 94.56 984 ILE A N 1
ATOM 7695 C CA . ILE A 1 984 ? 11.412 -11.602 23.170 1.00 94.56 984 ILE A CA 1
ATOM 7696 C C . ILE A 1 984 ? 10.354 -10.577 23.604 1.00 94.56 984 ILE A C 1
ATOM 7698 O O . ILE A 1 984 ? 9.412 -10.337 22.847 1.00 94.56 984 ILE A O 1
ATOM 7702 N N . GLY A 1 985 ? 10.538 -9.893 24.739 1.00 92.12 985 GLY A N 1
ATOM 7703 C CA . GLY A 1 985 ? 9.697 -8.754 25.134 1.00 92.12 985 GLY A CA 1
ATOM 7704 C C . GLY A 1 985 ? 9.792 -7.588 24.137 1.00 92.12 985 GLY A C 1
ATOM 7705 O O . GLY A 1 985 ? 8.784 -7.148 23.578 1.00 92.12 985 GLY A O 1
ATOM 7706 N N . SER A 1 986 ? 11.018 -7.176 23.791 1.00 92.38 986 SER A N 1
ATOM 7707 C CA . SER A 1 986 ? 11.262 -6.094 22.822 1.00 92.38 986 SER A CA 1
ATOM 7708 C C . SER A 1 986 ? 10.741 -6.418 21.410 1.00 92.38 986 SER A C 1
ATOM 7710 O O . SER A 1 986 ? 10.211 -5.540 20.727 1.00 92.38 986 SER A O 1
ATOM 7712 N N . LEU A 1 987 ? 10.830 -7.688 20.990 1.00 94.25 987 LEU A N 1
ATOM 7713 C CA . LEU A 1 987 ? 10.288 -8.180 19.721 1.00 94.25 987 LEU A CA 1
ATOM 7714 C C . LEU A 1 987 ? 8.754 -8.237 19.749 1.00 94.25 987 LEU A C 1
ATOM 7716 O O . LEU A 1 987 ? 8.123 -7.843 18.773 1.00 94.25 987 LEU A O 1
ATOM 7720 N N . SER A 1 988 ? 8.145 -8.633 20.874 1.00 93.56 988 SER A N 1
ATOM 7721 C CA . SER A 1 988 ? 6.684 -8.605 21.061 1.00 93.56 988 SER A CA 1
ATOM 7722 C C . SER A 1 988 ? 6.117 -7.189 20.949 1.00 93.56 988 SER A C 1
ATOM 7724 O O . SER A 1 988 ? 5.035 -6.996 20.395 1.00 93.56 988 SER A O 1
ATOM 7726 N N . ARG A 1 989 ? 6.859 -6.184 21.435 1.00 90.75 989 ARG A N 1
ATOM 7727 C CA . ARG A 1 989 ? 6.488 -4.763 21.339 1.00 90.75 989 ARG A CA 1
ATOM 7728 C C . ARG A 1 989 ? 6.535 -4.194 19.916 1.00 90.75 989 ARG A C 1
ATOM 7730 O O . ARG A 1 989 ? 5.932 -3.141 19.685 1.00 90.75 989 ARG A O 1
ATOM 7737 N N . ASN A 1 990 ? 7.220 -4.838 18.970 1.00 91.81 990 ASN A N 1
ATOM 7738 C CA . ASN A 1 990 ? 7.314 -4.395 17.576 1.00 91.81 990 ASN A CA 1
ATOM 7739 C C . ASN A 1 990 ? 6.168 -4.982 16.722 1.00 91.81 990 ASN A C 1
ATOM 7741 O O . ASN A 1 990 ? 5.769 -6.130 16.888 1.00 91.81 990 ASN A O 1
ATOM 7745 N N . GLU A 1 991 ? 5.623 -4.184 15.804 1.00 89.62 991 GLU A N 1
ATOM 7746 C CA . GLU A 1 991 ? 4.451 -4.555 14.992 1.00 89.62 991 GLU A CA 1
ATOM 7747 C C . GLU A 1 991 ? 4.715 -5.614 13.916 1.00 89.62 991 GLU A C 1
ATOM 7749 O O . GLU A 1 991 ? 3.807 -6.366 13.576 1.00 89.62 991 GLU A O 1
ATOM 7754 N N . ILE A 1 992 ? 5.948 -5.710 13.422 1.00 92.44 992 ILE A N 1
ATOM 7755 C CA . ILE A 1 992 ? 6.363 -6.708 12.431 1.00 92.44 992 ILE A CA 1
ATOM 7756 C C . ILE A 1 992 ? 6.883 -7.948 13.166 1.00 92.44 992 ILE A C 1
ATOM 7758 O O . ILE A 1 992 ? 6.342 -9.046 13.003 1.00 92.44 992 ILE A O 1
ATOM 7762 N N . ALA A 1 993 ? 7.858 -7.771 14.063 1.00 94.12 993 ALA A N 1
ATOM 7763 C CA . ALA A 1 993 ? 8.465 -8.877 14.801 1.00 94.12 993 ALA A CA 1
ATOM 7764 C C . ALA A 1 993 ? 7.464 -9.613 15.711 1.00 94.12 993 ALA A C 1
ATOM 7766 O O . ALA A 1 993 ? 7.587 -10.825 15.880 1.00 94.12 993 ALA A O 1
ATOM 7767 N N . GLY A 1 994 ? 6.434 -8.938 16.237 1.00 93.12 994 GLY A N 1
ATOM 7768 C CA . GLY A 1 994 ? 5.384 -9.560 17.050 1.00 93.12 994 GLY A CA 1
ATOM 7769 C C . GLY A 1 994 ? 4.611 -10.670 16.320 1.00 93.12 994 GLY A C 1
ATOM 7770 O O . GLY A 1 994 ? 4.211 -11.654 16.945 1.00 93.12 994 GLY A O 1
ATOM 7771 N N . HIS A 1 995 ? 4.467 -10.586 14.990 1.00 92.00 995 HIS A N 1
ATOM 7772 C CA . HIS A 1 995 ? 3.906 -11.682 14.191 1.00 92.00 995 HIS A CA 1
ATOM 7773 C C . HIS A 1 995 ? 4.834 -12.904 14.158 1.00 92.00 995 HIS A C 1
ATOM 7775 O O . HIS A 1 995 ? 4.361 -14.034 14.277 1.00 92.00 995 HIS A O 1
ATOM 7781 N N . VAL A 1 996 ? 6.150 -12.687 14.067 1.00 95.31 996 VAL A N 1
ATOM 7782 C CA . VAL A 1 996 ? 7.150 -13.760 14.143 1.00 95.31 996 VAL A CA 1
ATOM 7783 C C . VAL A 1 996 ? 7.169 -14.371 15.548 1.00 95.31 996 VAL A C 1
ATOM 7785 O O . VAL A 1 996 ? 7.131 -15.594 15.676 1.00 95.31 996 VAL A O 1
ATOM 7788 N N . VAL A 1 997 ? 7.135 -13.551 16.609 1.00 96.06 997 VAL A N 1
ATOM 7789 C CA . VAL A 1 997 ? 7.089 -14.026 18.006 1.00 96.06 997 VAL A CA 1
ATOM 7790 C C . VAL A 1 997 ? 5.889 -14.940 18.251 1.00 96.06 997 VAL A C 1
ATOM 7792 O O . VAL A 1 997 ? 6.065 -15.996 18.853 1.00 96.06 997 VAL A O 1
ATOM 7795 N N . ALA A 1 998 ? 4.703 -14.623 17.722 1.00 93.75 998 ALA A N 1
ATOM 7796 C CA . ALA A 1 998 ? 3.541 -15.510 17.829 1.00 93.75 998 ALA A CA 1
ATOM 7797 C C . ALA A 1 998 ? 3.824 -16.930 17.281 1.00 93.75 998 ALA A C 1
ATOM 7799 O O . ALA A 1 998 ? 3.448 -17.919 17.911 1.00 93.75 998 ALA A O 1
ATOM 7800 N N . ARG A 1 999 ? 4.568 -17.057 16.171 1.00 94.19 999 ARG A N 1
ATOM 7801 C CA . ARG A 1 999 ? 4.975 -18.364 15.603 1.00 94.19 999 ARG A CA 1
ATOM 7802 C C . ARG A 1 999 ? 6.091 -19.053 16.380 1.00 94.19 999 ARG A C 1
ATOM 7804 O O . ARG A 1 999 ? 6.197 -20.277 16.354 1.00 94.19 999 ARG A O 1
ATOM 7811 N N . ILE A 1 1000 ? 6.922 -18.285 17.075 1.00 96.31 1000 ILE A N 1
ATOM 7812 C CA . ILE A 1 1000 ? 7.957 -18.826 17.959 1.00 96.31 1000 ILE A CA 1
ATOM 7813 C C . ILE A 1 1000 ? 7.290 -19.442 19.191 1.00 96.31 1000 ILE A C 1
ATOM 7815 O O . ILE A 1 1000 ? 7.561 -20.603 19.503 1.00 96.31 1000 ILE A O 1
ATOM 7819 N N . LEU A 1 1001 ? 6.346 -18.723 19.815 1.00 95.81 1001 LEU A N 1
ATOM 7820 C CA . LEU A 1 1001 ? 5.519 -19.222 20.921 1.00 95.81 1001 LEU A CA 1
ATOM 7821 C C . LEU A 1 1001 ? 4.815 -20.535 20.539 1.00 95.81 1001 LEU A C 1
ATOM 7823 O O . LEU A 1 1001 ? 4.945 -21.517 21.268 1.00 95.81 1001 LEU A O 1
ATOM 7827 N N . GLU A 1 1002 ? 4.192 -20.614 19.354 1.00 93.44 1002 GLU A N 1
ATOM 7828 C CA . GLU A 1 1002 ? 3.580 -21.842 18.802 1.00 93.44 1002 GLU A CA 1
ATOM 7829 C C . GLU A 1 1002 ? 4.501 -23.088 18.832 1.00 93.44 1002 GLU A C 1
ATOM 7831 O O . GLU A 1 1002 ? 3.996 -24.215 18.834 1.00 93.44 1002 GLU A O 1
ATOM 7836 N N . ARG A 1 1003 ? 5.836 -22.931 18.897 1.00 93.56 1003 ARG A N 1
ATOM 7837 C CA . ARG A 1 1003 ? 6.813 -24.037 18.909 1.00 93.56 1003 ARG A CA 1
ATOM 7838 C C . ARG A 1 1003 ? 7.511 -24.323 20.241 1.00 93.56 1003 ARG A C 1
ATOM 7840 O O . ARG A 1 1003 ? 7.969 -25.457 20.397 1.00 93.56 1003 ARG A O 1
ATOM 7847 N N . LEU A 1 1004 ? 7.548 -23.403 21.209 1.00 94.62 1004 LEU A N 1
ATOM 7848 C CA . LEU A 1 1004 ? 8.354 -23.548 22.444 1.00 94.62 1004 LEU A CA 1
ATOM 7849 C C . LEU A 1 1004 ? 8.065 -24.824 23.270 1.00 94.62 1004 LEU A C 1
ATOM 7851 O O . LEU A 1 1004 ? 7.006 -25.464 23.136 1.00 94.62 1004 LEU A O 1
ATOM 7855 N N . SER A 1 1005 ? 9.023 -25.223 24.116 1.00 93.50 1005 SER A N 1
ATOM 7856 C CA . SER A 1 1005 ? 8.831 -26.257 25.147 1.00 93.50 1005 SER A CA 1
ATOM 7857 C C . SER A 1 1005 ? 7.934 -25.742 26.289 1.00 93.50 1005 SER A C 1
ATOM 7859 O O . SER A 1 1005 ? 7.288 -24.708 26.136 1.00 93.50 1005 SER A O 1
ATOM 7861 N N . LYS A 1 1006 ? 7.814 -26.463 27.411 1.00 94.12 1006 LYS A N 1
ATOM 7862 C CA . LYS A 1 1006 ? 7.099 -25.944 28.592 1.00 94.12 1006 LYS A CA 1
ATOM 7863 C C . LYS A 1 1006 ? 7.966 -24.941 29.365 1.00 94.12 1006 LYS A C 1
ATOM 7865 O O . LYS A 1 1006 ? 7.471 -23.939 29.868 1.00 94.12 1006 LYS A O 1
ATOM 7870 N N . GLU A 1 1007 ? 9.261 -25.219 29.407 1.00 93.25 1007 GLU A N 1
ATOM 7871 C CA . GLU A 1 1007 ? 10.306 -24.487 30.117 1.00 93.25 1007 GLU A CA 1
ATOM 7872 C C . GLU A 1 1007 ? 10.627 -23.179 29.382 1.00 93.25 1007 GLU A C 1
ATOM 7874 O O . GLU A 1 1007 ? 10.451 -22.103 29.950 1.00 93.25 1007 GLU A O 1
ATOM 7879 N N . ASP A 1 1008 ? 10.968 -23.271 28.087 1.00 94.19 1008 ASP A N 1
ATOM 7880 C CA . ASP A 1 1008 ? 11.223 -22.118 27.211 1.00 94.19 1008 ASP A CA 1
ATOM 7881 C C . ASP A 1 1008 ? 10.018 -21.155 27.197 1.00 94.19 1008 ASP A C 1
ATOM 7883 O O . ASP A 1 1008 ? 10.173 -19.936 27.212 1.00 94.19 1008 ASP A O 1
ATOM 7887 N N . LEU A 1 1009 ? 8.792 -21.698 27.199 1.00 94.81 1009 LEU A N 1
ATOM 7888 C CA . LEU A 1 1009 ? 7.562 -20.904 27.209 1.00 94.81 1009 LEU A CA 1
ATOM 7889 C C . LEU A 1 1009 ? 7.341 -20.164 28.529 1.00 94.81 1009 LEU A C 1
ATOM 7891 O O . LEU A 1 1009 ? 6.824 -19.051 28.497 1.00 94.81 1009 LEU A O 1
ATOM 7895 N N . LYS A 1 1010 ? 7.734 -20.742 29.672 1.00 94.06 1010 LYS A N 1
ATOM 7896 C CA . LYS A 1 1010 ? 7.656 -20.036 30.954 1.00 94.06 1010 LYS A CA 1
ATOM 7897 C C . LYS A 1 1010 ? 8.617 -18.845 30.960 1.00 94.06 1010 LYS A C 1
ATOM 7899 O O . LYS A 1 1010 ? 8.174 -17.729 31.193 1.00 94.06 1010 LYS A O 1
ATOM 7904 N N . SER A 1 1011 ? 9.882 -19.047 30.587 1.00 93.31 1011 SER A N 1
ATOM 7905 C CA . SER A 1 1011 ? 10.855 -17.947 30.490 1.00 93.31 1011 SER A CA 1
ATOM 7906 C C . SER A 1 1011 ? 10.441 -16.879 29.467 1.00 93.31 1011 SER A C 1
ATOM 7908 O O . SER A 1 1011 ? 10.631 -15.688 29.705 1.00 93.31 1011 SER A O 1
ATOM 7910 N N . ALA A 1 1012 ? 9.816 -17.276 28.352 1.00 94.56 1012 ALA A N 1
ATOM 7911 C CA . ALA A 1 1012 ? 9.201 -16.340 27.413 1.00 94.56 1012 ALA A CA 1
ATOM 7912 C C . ALA A 1 1012 ? 8.031 -15.559 28.035 1.00 94.56 1012 ALA A C 1
ATOM 7914 O O . ALA A 1 1012 ? 7.924 -14.355 27.815 1.00 94.56 1012 ALA A O 1
ATOM 7915 N N . MET A 1 1013 ? 7.161 -16.222 28.803 1.00 94.50 1013 MET A N 1
ATOM 7916 C CA . MET A 1 1013 ? 6.041 -15.588 29.499 1.00 94.50 1013 MET A CA 1
ATOM 7917 C C . MET A 1 1013 ? 6.538 -14.546 30.501 1.00 94.50 1013 MET A C 1
ATOM 7919 O O . MET A 1 1013 ? 6.076 -13.411 30.447 1.00 94.50 1013 MET A O 1
ATOM 7923 N N . ASP A 1 1014 ? 7.510 -14.897 31.344 1.00 93.75 1014 ASP A N 1
ATOM 7924 C CA . ASP A 1 1014 ? 8.071 -14.013 32.372 1.00 93.75 1014 ASP A CA 1
ATOM 7925 C C . ASP A 1 1014 ? 8.617 -12.701 31.755 1.00 93.75 1014 ASP A C 1
ATOM 7927 O O . ASP A 1 1014 ? 8.377 -11.614 32.280 1.00 93.75 1014 ASP A O 1
ATOM 7931 N N . LEU A 1 1015 ? 9.257 -12.778 30.578 1.00 94.62 1015 LEU A N 1
ATOM 7932 C CA . LEU A 1 1015 ? 9.747 -11.614 29.820 1.00 94.62 1015 LEU A CA 1
ATOM 7933 C C . LEU A 1 1015 ? 8.652 -10.851 29.047 1.00 94.62 1015 LEU A C 1
ATOM 7935 O O . LEU A 1 1015 ? 8.795 -9.652 28.810 1.00 94.62 1015 LEU A O 1
ATOM 7939 N N . ILE A 1 1016 ? 7.570 -11.516 28.629 1.00 94.94 1016 ILE A N 1
ATOM 7940 C CA . ILE A 1 1016 ? 6.443 -10.881 27.922 1.00 94.94 1016 ILE A CA 1
ATOM 7941 C C . ILE A 1 1016 ? 5.491 -10.180 28.902 1.00 94.94 1016 ILE A C 1
ATOM 7943 O O . ILE A 1 1016 ? 4.933 -9.144 28.547 1.00 94.94 1016 ILE A O 1
ATOM 7947 N N . LEU A 1 1017 ? 5.319 -10.688 30.129 1.00 94.62 1017 LEU A N 1
ATOM 7948 C CA . LEU A 1 1017 ? 4.419 -10.119 31.145 1.00 94.62 1017 LEU A CA 1
ATOM 7949 C C . LEU A 1 1017 ? 4.723 -8.644 31.444 1.00 94.62 1017 LEU A C 1
ATOM 7951 O O . LEU A 1 1017 ? 3.796 -7.839 31.523 1.00 94.62 1017 LEU A O 1
ATOM 7955 N N . LEU A 1 1018 ? 6.007 -8.275 31.501 1.00 93.44 1018 LEU A N 1
ATOM 7956 C CA . LEU A 1 1018 ? 6.472 -6.891 31.670 1.00 93.44 1018 LEU A CA 1
ATOM 7957 C C . LEU A 1 1018 ? 5.961 -5.939 30.569 1.00 93.44 1018 LEU A C 1
ATOM 7959 O O . LEU A 1 1018 ? 5.811 -4.742 30.796 1.00 93.44 1018 LEU A O 1
ATOM 7963 N N . GLU A 1 1019 ? 5.684 -6.473 29.379 1.00 93.81 1019 GLU A N 1
ATOM 7964 C CA . GLU A 1 1019 ? 5.287 -5.726 28.184 1.00 93.81 1019 GLU A CA 1
ATOM 7965 C C . GLU A 1 1019 ? 3.765 -5.750 27.946 1.00 93.81 1019 GLU A C 1
ATOM 7967 O O . GLU A 1 1019 ? 3.248 -4.934 27.176 1.00 93.81 1019 GLU A O 1
ATOM 7972 N N . VAL A 1 1020 ? 3.023 -6.656 28.606 1.00 93.94 1020 VAL A N 1
ATOM 7973 C CA . VAL A 1 1020 ? 1.568 -6.845 28.426 1.00 93.94 1020 VAL A CA 1
ATOM 7974 C C . VAL A 1 1020 ? 0.765 -5.543 28.553 1.00 93.94 1020 VAL A C 1
ATOM 7976 O O . VAL A 1 1020 ? -0.072 -5.325 27.674 1.00 93.94 1020 VAL A O 1
ATOM 7979 N N . PRO A 1 1021 ? 1.015 -4.637 29.523 1.00 93.38 1021 PRO A N 1
ATOM 7980 C CA . PRO A 1 1021 ? 0.296 -3.363 29.590 1.00 93.38 1021 PRO A CA 1
ATOM 7981 C C . PRO A 1 1021 ? 0.436 -2.526 28.309 1.00 93.38 1021 PRO A C 1
ATOM 7983 O O . PRO A 1 1021 ? -0.557 -2.010 27.800 1.00 93.38 1021 PRO A O 1
ATOM 7986 N N . SER A 1 1022 ? 1.636 -2.464 27.716 1.00 91.31 1022 SER A N 1
ATOM 7987 C CA . SER A 1 1022 ? 1.862 -1.729 26.461 1.00 91.31 1022 SER A CA 1
ATOM 7988 C C . SER A 1 1022 ? 1.319 -2.473 25.232 1.00 91.31 1022 SER A C 1
ATOM 7990 O O . SER A 1 1022 ? 0.901 -1.849 24.256 1.00 91.31 1022 SER A O 1
ATOM 7992 N N . LEU A 1 1023 ? 1.256 -3.810 25.266 1.00 92.75 1023 LEU A N 1
ATOM 7993 C CA . LEU A 1 1023 ? 0.572 -4.595 24.231 1.00 92.75 1023 LEU A CA 1
ATOM 7994 C C . LEU A 1 1023 ? -0.951 -4.384 24.264 1.00 92.75 1023 LEU A C 1
ATOM 7996 O O . LEU A 1 1023 ? -1.566 -4.279 23.202 1.00 92.75 1023 LEU A O 1
ATOM 8000 N N . VAL A 1 1024 ? -1.550 -4.283 25.455 1.00 91.25 1024 VAL A N 1
ATOM 8001 C CA . VAL A 1 1024 ? -2.979 -3.991 25.658 1.00 91.25 1024 VAL A CA 1
ATOM 8002 C C . VAL A 1 1024 ? -3.317 -2.560 25.235 1.00 91.25 1024 VAL A C 1
ATOM 8004 O O . VAL A 1 1024 ? -4.233 -2.373 24.433 1.00 91.25 1024 VAL A O 1
ATOM 8007 N N . GLU A 1 1025 ? -2.543 -1.571 25.693 1.00 87.56 1025 GLU A N 1
ATOM 8008 C CA . GLU A 1 1025 ? -2.658 -0.155 25.306 1.00 87.56 1025 GLU A CA 1
ATOM 8009 C C . GLU A 1 1025 ? -2.670 0.018 23.777 1.00 87.56 1025 GLU A C 1
ATOM 8011 O O . GLU A 1 1025 ? -3.510 0.726 23.224 1.00 87.56 1025 GLU A O 1
ATOM 8016 N N . ARG A 1 1026 ? -1.767 -0.682 23.080 1.00 85.00 1026 ARG A N 1
ATOM 8017 C CA . ARG A 1 1026 ? -1.583 -0.594 21.621 1.00 85.00 1026 ARG A CA 1
ATOM 8018 C C . ARG A 1 1026 ? -2.485 -1.543 20.820 1.00 85.00 1026 ARG A C 1
ATOM 8020 O O . ARG A 1 1026 ? -2.265 -1.702 19.619 1.00 85.00 1026 ARG A O 1
ATOM 8027 N N . SER A 1 1027 ? -3.446 -2.220 21.458 1.00 85.31 1027 SER A N 1
ATOM 8028 C CA . SER A 1 1027 ? -4.320 -3.241 20.846 1.00 85.31 1027 SER A CA 1
ATOM 8029 C C . SER A 1 1027 ? -3.555 -4.382 20.117 1.00 85.31 1027 SER A C 1
ATOM 8031 O O . SER A 1 1027 ? -4.086 -5.029 19.210 1.00 85.31 1027 SER A O 1
ATOM 8033 N N . ARG A 1 1028 ? -2.307 -4.687 20.521 1.00 86.62 1028 ARG A N 1
ATOM 8034 C CA . ARG A 1 1028 ? -1.400 -5.702 19.923 1.00 86.62 1028 ARG A CA 1
ATOM 8035 C C . ARG A 1 1028 ? -1.626 -7.102 20.512 1.00 86.62 1028 ARG A C 1
ATOM 8037 O O . ARG A 1 1028 ? -0.705 -7.787 20.953 1.00 86.62 1028 ARG A O 1
ATOM 8044 N N . LEU A 1 1029 ? -2.883 -7.540 20.505 1.00 91.62 1029 LEU A N 1
ATOM 8045 C CA . LEU A 1 1029 ? -3.360 -8.693 21.283 1.00 91.62 1029 LEU A CA 1
ATOM 8046 C C . LEU A 1 1029 ? -2.922 -10.071 20.738 1.00 91.62 1029 LEU A C 1
ATOM 8048 O O . LEU A 1 1029 ? -3.036 -11.075 21.439 1.00 91.62 1029 LEU A O 1
ATOM 8052 N N . THR A 1 1030 ? -2.390 -10.140 19.513 1.00 90.69 1030 THR A N 1
ATOM 8053 C CA . THR A 1 1030 ? -2.000 -11.393 18.833 1.00 90.69 1030 THR A CA 1
ATOM 8054 C C . THR A 1 1030 ? -0.949 -12.202 19.598 1.00 90.69 1030 THR A C 1
ATOM 8056 O O . THR A 1 1030 ? -1.060 -13.425 19.665 1.00 90.69 1030 THR A O 1
ATOM 8059 N N . VAL A 1 1031 ? 0.047 -11.540 20.201 1.00 94.25 1031 VAL A N 1
ATOM 8060 C CA . VAL A 1 1031 ? 1.094 -12.216 20.992 1.00 94.25 1031 VAL A CA 1
ATOM 8061 C C . VAL A 1 1031 ? 0.499 -12.810 22.269 1.00 94.25 1031 VAL A C 1
ATOM 8063 O O . VAL A 1 1031 ? 0.753 -13.969 22.581 1.00 94.25 1031 VAL A O 1
ATOM 8066 N N . ILE A 1 1032 ? -0.361 -12.051 22.958 1.00 95.38 1032 ILE A N 1
ATOM 8067 C CA . ILE A 1 1032 ? -1.057 -12.484 24.180 1.00 95.38 1032 ILE A CA 1
ATOM 8068 C C . ILE A 1 1032 ? -1.952 -13.696 23.878 1.00 95.38 1032 ILE A C 1
ATOM 8070 O O . ILE A 1 1032 ? -1.923 -14.687 24.604 1.00 95.38 1032 ILE A O 1
ATOM 8074 N N . LYS A 1 1033 ? -2.694 -13.662 22.763 1.00 95.06 1033 LYS A N 1
ATOM 8075 C CA . LYS A 1 1033 ? -3.512 -14.790 22.300 1.00 95.06 1033 LYS A CA 1
ATOM 8076 C C . LYS A 1 1033 ? -2.670 -16.050 22.052 1.00 95.06 1033 LYS A C 1
ATOM 8078 O O . LYS A 1 1033 ? -3.007 -17.109 22.577 1.00 95.06 1033 LYS A O 1
ATOM 8083 N N . ALA A 1 1034 ? -1.571 -15.933 21.301 1.00 94.44 1034 ALA A N 1
ATOM 8084 C CA . ALA A 1 1034 ? -0.683 -17.061 21.004 1.00 94.44 1034 ALA A CA 1
ATOM 8085 C C . ALA A 1 1034 ? -0.011 -17.631 22.270 1.00 94.44 1034 ALA A C 1
ATOM 8087 O O . ALA A 1 1034 ? 0.157 -18.845 22.387 1.00 94.44 1034 ALA A O 1
ATOM 8088 N N . LEU A 1 1035 ? 0.323 -16.766 23.234 1.00 95.69 1035 LEU A N 1
ATOM 8089 C CA . LEU A 1 1035 ? 0.847 -17.147 24.545 1.00 95.69 1035 LEU A CA 1
ATOM 8090 C C . LEU A 1 1035 ? -0.175 -17.974 25.342 1.00 95.69 1035 LEU A C 1
ATOM 8092 O O . LEU A 1 1035 ? 0.164 -19.063 25.794 1.00 95.69 1035 LEU A O 1
ATOM 8096 N N . ILE A 1 1036 ? -1.432 -17.518 25.443 1.00 96.00 1036 ILE A N 1
ATOM 8097 C CA . ILE A 1 1036 ? -2.518 -18.258 26.116 1.00 96.00 1036 ILE A CA 1
ATOM 8098 C C . ILE A 1 1036 ? -2.739 -19.621 25.449 1.00 96.00 1036 ILE A C 1
ATOM 8100 O O . ILE A 1 1036 ? -2.680 -20.654 26.118 1.00 96.00 1036 ILE A O 1
ATOM 8104 N N . GLU A 1 1037 ? -2.942 -19.644 24.128 1.00 94.38 1037 GLU A N 1
ATOM 8105 C CA . GLU A 1 1037 ? -3.197 -20.882 23.378 1.00 94.38 1037 GLU A CA 1
ATOM 8106 C C . GLU A 1 1037 ? -2.045 -21.886 23.520 1.00 94.38 1037 GLU A C 1
ATOM 8108 O O . GLU A 1 1037 ? -2.282 -23.091 23.650 1.00 94.38 1037 GLU A O 1
ATOM 8113 N N . ARG A 1 1038 ? -0.791 -21.413 23.562 1.00 95.00 1038 ARG A N 1
ATOM 8114 C CA . ARG A 1 1038 ? 0.358 -22.289 23.794 1.00 95.00 1038 ARG A CA 1
ATOM 8115 C C . ARG A 1 1038 ? 0.455 -22.770 25.239 1.00 95.00 1038 ARG A C 1
ATOM 8117 O O . ARG A 1 1038 ? 0.728 -23.953 25.443 1.00 95.00 1038 ARG A O 1
ATOM 8124 N N . SER A 1 1039 ? 0.250 -21.897 26.222 1.00 94.81 1039 SER A N 1
ATOM 8125 C CA . SER A 1 1039 ? 0.360 -22.247 27.642 1.00 94.81 1039 SER A CA 1
ATOM 8126 C C . SER A 1 1039 ? -0.683 -23.282 28.052 1.00 94.81 1039 SER A C 1
ATOM 8128 O O . SER A 1 1039 ? -0.328 -24.227 28.755 1.00 94.81 1039 SER A O 1
ATOM 8130 N N . VAL A 1 1040 ? -1.906 -23.212 27.509 1.00 93.06 1040 VAL A N 1
ATOM 8131 C CA . VAL A 1 1040 ? -2.918 -24.277 27.647 1.00 93.06 1040 VAL A CA 1
ATOM 8132 C C . VAL A 1 1040 ? -2.406 -25.605 27.066 1.00 93.06 1040 VAL A C 1
ATOM 8134 O O . VAL A 1 1040 ? -2.452 -26.630 27.740 1.00 93.06 1040 VAL A O 1
ATOM 8137 N N . VAL A 1 1041 ? -1.826 -25.596 25.859 1.00 92.69 1041 VAL A N 1
ATOM 8138 C CA . VAL A 1 1041 ? -1.253 -26.796 25.203 1.00 92.69 1041 VAL A CA 1
ATOM 8139 C C . VAL A 1 1041 ? 0.001 -27.347 25.912 1.00 92.69 1041 VAL A C 1
ATOM 8141 O O . VAL A 1 1041 ? 0.359 -28.510 25.718 1.00 92.69 1041 VAL A O 1
ATOM 8144 N N . ARG A 1 1042 ? 0.689 -26.546 26.736 1.00 93.81 1042 ARG A N 1
ATOM 8145 C CA . ARG A 1 1042 ? 1.888 -26.951 27.500 1.00 93.81 1042 ARG A CA 1
ATOM 8146 C C . ARG A 1 1042 ? 1.652 -27.157 29.001 1.00 93.81 1042 ARG A C 1
ATOM 8148 O O . ARG A 1 1042 ? 2.564 -27.624 29.687 1.00 93.81 1042 ARG A O 1
ATOM 8155 N N . GLY A 1 1043 ? 0.470 -26.831 29.520 1.00 92.50 1043 GLY A N 1
ATOM 8156 C CA . GLY A 1 1043 ? 0.192 -26.830 30.958 1.00 92.50 1043 GLY A CA 1
ATOM 8157 C C . GLY A 1 1043 ? 1.118 -25.889 31.736 1.00 92.50 1043 GLY A C 1
ATOM 8158 O O . GLY A 1 1043 ? 1.660 -26.287 32.770 1.00 92.50 1043 GLY A O 1
ATOM 8159 N N . VAL A 1 1044 ? 1.372 -24.691 31.200 1.00 93.00 1044 VAL A N 1
ATOM 8160 C CA . VAL A 1 1044 ? 2.029 -23.585 31.920 1.00 93.00 1044 VAL A CA 1
ATOM 8161 C C . VAL A 1 1044 ? 0.950 -22.797 32.663 1.00 93.00 1044 VAL A C 1
ATOM 8163 O O . VAL A 1 1044 ? -0.136 -22.595 32.123 1.00 93.00 1044 VAL A O 1
ATOM 8166 N N . ASP A 1 1045 ? 1.240 -22.390 33.899 1.00 93.81 1045 ASP A N 1
ATOM 8167 C CA . ASP A 1 1045 ? 0.323 -21.575 34.700 1.00 93.81 1045 ASP A CA 1
ATOM 8168 C C . ASP A 1 1045 ? 0.071 -20.209 34.039 1.00 93.81 1045 ASP A C 1
ATOM 8170 O O . ASP A 1 1045 ? 0.964 -19.611 33.442 1.00 93.81 1045 ASP A O 1
ATOM 8174 N N . LEU A 1 1046 ? -1.168 -19.736 34.137 1.00 94.81 1046 LEU A N 1
ATOM 8175 C CA . LEU A 1 1046 ? -1.671 -18.521 33.505 1.00 94.81 1046 LEU A CA 1
ATOM 8176 C C . LEU A 1 1046 ? -2.232 -17.510 34.517 1.00 94.81 1046 LEU A C 1
ATOM 8178 O O . LEU A 1 1046 ? -2.676 -16.440 34.097 1.00 94.81 1046 LEU A O 1
ATOM 8182 N N . ALA A 1 1047 ? -2.174 -17.790 35.826 1.00 94.25 1047 ALA A N 1
ATOM 8183 C CA . ALA A 1 1047 ? -2.557 -16.827 36.861 1.00 94.25 1047 ALA A CA 1
ATOM 8184 C C . ALA A 1 1047 ? -1.783 -15.488 36.767 1.00 94.25 1047 ALA A C 1
ATOM 8186 O O . ALA A 1 1047 ? -2.448 -14.454 36.694 1.00 94.25 1047 ALA A O 1
ATOM 8187 N N . PRO A 1 1048 ? -0.440 -15.449 36.590 1.00 94.81 1048 PRO A N 1
ATOM 8188 C CA . PRO A 1 1048 ? 0.284 -14.177 36.457 1.00 94.81 1048 PRO A CA 1
ATOM 8189 C C . PRO A 1 1048 ? -0.165 -13.336 35.249 1.00 94.81 1048 PRO A C 1
ATOM 8191 O O . PRO A 1 1048 ? -0.183 -12.103 35.302 1.00 94.81 1048 PRO A O 1
ATOM 8194 N N . LEU A 1 1049 ? -0.571 -13.992 34.154 1.00 94.88 1049 LEU A N 1
ATOM 8195 C CA . LEU A 1 1049 ? -1.124 -13.311 32.982 1.00 94.88 1049 LEU A CA 1
ATOM 8196 C C . LEU A 1 1049 ? -2.550 -12.810 33.240 1.00 94.88 1049 LEU A C 1
ATOM 8198 O O . LEU A 1 1049 ? -2.895 -11.722 32.786 1.00 94.88 1049 LEU A O 1
ATOM 8202 N N . ALA A 1 1050 ? -3.364 -13.560 33.986 1.00 94.38 1050 ALA A N 1
ATOM 8203 C CA . ALA A 1 1050 ? -4.697 -13.132 34.397 1.00 94.38 1050 ALA A CA 1
ATOM 8204 C C . ALA A 1 1050 ? -4.638 -11.870 35.275 1.00 94.38 1050 ALA A C 1
ATOM 8206 O O . ALA A 1 1050 ? -5.340 -10.901 34.984 1.00 94.38 1050 ALA A O 1
ATOM 8207 N N . ASP A 1 1051 ? -3.747 -11.831 36.267 1.00 93.69 1051 ASP A N 1
ATOM 8208 C CA . ASP A 1 1051 ? -3.564 -10.673 37.152 1.00 93.69 1051 ASP A CA 1
ATOM 8209 C C . ASP A 1 1051 ? -3.063 -9.439 36.384 1.00 93.69 1051 ASP A C 1
ATOM 8211 O O . ASP A 1 1051 ? -3.578 -8.327 36.551 1.00 93.69 1051 ASP A O 1
ATOM 8215 N N . THR A 1 1052 ? -2.117 -9.639 35.461 1.00 94.00 1052 THR A N 1
ATOM 8216 C CA . THR A 1 1052 ? -1.576 -8.568 34.608 1.00 94.00 1052 THR A CA 1
ATOM 8217 C C . THR A 1 1052 ? -2.631 -8.026 33.635 1.00 94.00 1052 THR A C 1
ATOM 8219 O O . THR A 1 1052 ? -2.750 -6.811 33.467 1.00 94.00 1052 THR A O 1
ATOM 8222 N N . LEU A 1 1053 ? -3.453 -8.890 33.023 1.00 93.75 1053 LEU A N 1
ATOM 8223 C CA . LEU A 1 1053 ? -4.561 -8.475 32.151 1.00 93.75 1053 LEU A CA 1
ATOM 8224 C C . LEU A 1 1053 ? -5.695 -7.797 32.932 1.00 93.75 1053 LEU A C 1
ATOM 8226 O O . LEU A 1 1053 ? -6.242 -6.801 32.460 1.00 93.75 1053 LEU A O 1
ATOM 8230 N N . SER A 1 1054 ? -6.023 -8.290 34.129 1.00 92.31 1054 SER A N 1
ATOM 8231 C CA . SER A 1 1054 ? -7.001 -7.669 35.031 1.00 92.31 1054 SER A CA 1
ATOM 8232 C C . SER A 1 1054 ? -6.570 -6.245 35.395 1.00 92.31 1054 SER A C 1
ATOM 8234 O O . SER A 1 1054 ? -7.348 -5.302 35.252 1.00 92.31 1054 SER A O 1
ATOM 8236 N N . SER A 1 1055 ? -5.291 -6.071 35.739 1.00 91.31 1055 SER A N 1
ATOM 8237 C CA . SER A 1 1055 ? -4.685 -4.765 36.023 1.00 91.31 1055 SER A CA 1
ATOM 8238 C C . SER A 1 1055 ? -4.660 -3.843 34.795 1.00 91.31 1055 SER A C 1
ATOM 8240 O O . SER A 1 1055 ? -4.960 -2.659 34.913 1.00 91.31 1055 SER A O 1
ATOM 8242 N N . SER A 1 1056 ? -4.360 -4.383 33.606 1.00 91.75 1056 SER A N 1
ATOM 8243 C CA . SER A 1 1056 ? -4.243 -3.610 32.355 1.00 91.75 1056 SER A CA 1
ATOM 8244 C C . SER A 1 1056 ? -5.587 -3.131 31.785 1.00 91.75 1056 SER A C 1
ATOM 8246 O O . SER A 1 1056 ? -5.639 -2.079 31.155 1.00 91.75 1056 SER A O 1
ATOM 8248 N N . TYR A 1 1057 ? -6.673 -3.892 31.973 1.00 90.44 1057 TYR A N 1
ATOM 8249 C CA . TYR A 1 1057 ? -8.014 -3.535 31.476 1.00 90.44 1057 TYR A CA 1
ATOM 8250 C C . TYR A 1 1057 ? -8.932 -2.890 32.528 1.00 90.44 1057 TYR A C 1
ATOM 8252 O O . TYR A 1 1057 ? -9.965 -2.323 32.156 1.00 90.44 1057 TYR A O 1
ATOM 8260 N N . GLY A 1 1058 ? -8.570 -2.976 33.812 1.00 84.75 1058 GLY A N 1
ATOM 8261 C CA . GLY A 1 1058 ? -9.292 -2.394 34.942 1.00 84.75 1058 GLY A CA 1
ATOM 8262 C C . GLY A 1 1058 ? -9.874 -3.431 35.911 1.00 84.75 1058 GLY A C 1
ATOM 8263 O O . GLY A 1 1058 ? -10.273 -4.536 35.528 1.00 84.75 1058 GLY A O 1
ATOM 8264 N N . ALA A 1 1059 ? -9.955 -3.047 37.190 1.00 82.94 1059 ALA A N 1
ATOM 8265 C CA . ALA A 1 1059 ? -10.485 -3.885 38.269 1.00 82.94 1059 ALA A CA 1
ATOM 8266 C C . ALA A 1 1059 ? -12.005 -4.130 38.160 1.00 82.94 1059 ALA A C 1
ATOM 8268 O O . ALA A 1 1059 ? -12.462 -5.231 38.472 1.00 82.94 1059 ALA A O 1
ATOM 8269 N N . ASP A 1 1060 ? -12.772 -3.148 37.670 1.00 89.94 1060 ASP A N 1
ATOM 8270 C CA . ASP A 1 1060 ? -14.209 -3.294 37.406 1.00 89.94 1060 ASP A CA 1
ATOM 8271 C C . ASP A 1 1060 ? -14.469 -4.313 36.275 1.00 89.94 1060 ASP A C 1
ATOM 8273 O O . ASP A 1 1060 ? -14.047 -4.085 35.133 1.00 89.94 1060 ASP A O 1
ATOM 8277 N N . PRO A 1 1061 ? -15.199 -5.415 36.538 1.00 90.25 1061 PRO A N 1
ATOM 8278 C CA . PRO A 1 1061 ? -15.523 -6.391 35.510 1.00 90.25 1061 PRO A CA 1
ATOM 8279 C C . PRO A 1 1061 ? -16.379 -5.826 34.365 1.00 90.25 1061 PRO A C 1
ATOM 8281 O O . PRO A 1 1061 ? -16.201 -6.278 33.232 1.00 90.25 1061 PRO A O 1
ATOM 8284 N N . ALA A 1 1062 ? -17.274 -4.858 34.597 1.00 88.62 1062 ALA A N 1
ATOM 8285 C CA . ALA A 1 1062 ? -18.133 -4.327 33.534 1.00 88.62 1062 ALA A CA 1
ATOM 8286 C C . ALA A 1 1062 ? -17.322 -3.496 32.521 1.00 88.62 1062 ALA A C 1
ATOM 8288 O O . ALA A 1 1062 ? -17.366 -3.754 31.314 1.00 88.62 1062 ALA A O 1
ATOM 8289 N N . SER A 1 1063 ? -16.497 -2.568 33.010 1.00 87.88 1063 SER A N 1
ATOM 8290 C CA . SER A 1 1063 ? -15.548 -1.804 32.193 1.00 87.88 1063 SER A CA 1
ATOM 8291 C C . SER A 1 1063 ? -14.544 -2.712 31.484 1.00 87.88 1063 SER A C 1
ATOM 8293 O O . SER A 1 1063 ? -14.267 -2.499 30.306 1.00 87.88 1063 SER A O 1
ATOM 8295 N N . ARG A 1 1064 ? -14.048 -3.772 32.143 1.00 91.94 1064 ARG A N 1
ATOM 8296 C CA . ARG A 1 1064 ? -13.079 -4.716 31.558 1.00 91.94 1064 ARG A CA 1
ATOM 8297 C C . ARG A 1 1064 ? -13.557 -5.312 30.232 1.00 91.94 1064 ARG A C 1
ATOM 8299 O O . ARG A 1 1064 ? -12.817 -5.255 29.254 1.00 91.94 1064 ARG A O 1
ATOM 8306 N N . ILE A 1 1065 ? -14.775 -5.859 30.159 1.00 91.19 1065 ILE A N 1
ATOM 8307 C CA . ILE A 1 1065 ? -15.266 -6.467 28.906 1.00 91.19 1065 ILE A CA 1
ATOM 8308 C C . ILE A 1 1065 ? -15.608 -5.416 27.845 1.00 91.19 1065 ILE A C 1
ATOM 8310 O O . ILE A 1 1065 ? -15.329 -5.641 26.669 1.00 91.19 1065 ILE A O 1
ATOM 8314 N N . ASN A 1 1066 ? -16.096 -4.238 28.246 1.00 88.62 1066 ASN A N 1
ATOM 8315 C CA . ASN A 1 1066 ? -16.289 -3.112 27.329 1.00 88.62 1066 ASN A CA 1
ATOM 8316 C C . ASN A 1 1066 ? -14.954 -2.620 26.733 1.00 88.62 1066 ASN A C 1
ATOM 8318 O O . ASN A 1 1066 ? -14.901 -2.306 25.545 1.00 88.62 1066 ASN A O 1
ATOM 8322 N N . ASN A 1 1067 ? -13.866 -2.633 27.513 1.00 88.25 1067 ASN A N 1
ATOM 8323 C CA . ASN A 1 1067 ? -12.513 -2.277 27.073 1.00 88.25 1067 ASN A CA 1
ATOM 8324 C C . ASN A 1 1067 ? -11.876 -3.357 26.177 1.00 88.25 1067 ASN A C 1
ATOM 8326 O O . ASN A 1 1067 ? -11.243 -3.018 25.175 1.00 88.25 1067 ASN A O 1
ATOM 8330 N N . ILE A 1 1068 ? -12.064 -4.644 26.499 1.00 91.31 1068 ILE A N 1
ATOM 8331 C CA . ILE A 1 1068 ? -11.589 -5.776 25.680 1.00 91.31 1068 ILE A CA 1
ATOM 8332 C C . ILE A 1 1068 ? -12.313 -5.805 24.329 1.00 91.31 1068 ILE A C 1
ATOM 8334 O O . ILE A 1 1068 ? -11.667 -5.919 23.292 1.00 91.31 1068 ILE A O 1
ATOM 8338 N N . LEU A 1 1069 ? -13.643 -5.672 24.321 1.00 89.56 1069 LEU A N 1
ATOM 8339 C CA . LEU A 1 1069 ? -14.471 -5.747 23.109 1.00 89.56 1069 LEU A CA 1
ATOM 8340 C C . LEU A 1 1069 ? -14.676 -4.388 22.414 1.00 89.56 1069 LEU A C 1
ATOM 8342 O O . LEU A 1 1069 ? -15.368 -4.327 21.400 1.00 89.56 1069 LEU A O 1
ATOM 8346 N N . LYS A 1 1070 ? -14.068 -3.312 22.937 1.00 83.69 1070 LYS A N 1
ATOM 8347 C CA . LYS A 1 1070 ? -14.124 -1.928 22.421 1.00 83.69 1070 LYS A CA 1
ATOM 8348 C C . LYS A 1 1070 ? -15.561 -1.431 22.165 1.00 83.69 1070 LYS A C 1
ATOM 8350 O O . LYS A 1 1070 ? -15.835 -0.766 21.166 1.00 83.69 1070 LYS A O 1
ATOM 8355 N N . LEU A 1 1071 ? -16.479 -1.746 23.081 1.00 71.44 1071 LEU A N 1
ATOM 8356 C CA . LEU A 1 1071 ? -17.914 -1.449 22.981 1.00 71.44 1071 LEU A CA 1
ATOM 8357 C C . LEU A 1 1071 ? -18.209 0.026 23.303 1.00 71.44 1071 LEU A C 1
ATOM 8359 O O . LEU A 1 1071 ? -18.710 0.363 24.374 1.00 71.44 1071 LEU A O 1
ATOM 8363 N N . GLN A 1 1072 ? -17.881 0.917 22.367 1.00 57.62 1072 GLN A N 1
ATOM 8364 C CA . GLN A 1 1072 ? -18.250 2.330 22.454 1.00 57.62 1072 GLN A CA 1
ATOM 8365 C C . GLN A 1 1072 ? -19.724 2.528 22.084 1.00 57.62 1072 GLN A C 1
ATOM 8367 O O . GLN A 1 1072 ? -20.089 2.572 20.908 1.00 57.62 1072 GLN A O 1
ATOM 8372 N N . TYR A 1 1073 ? -20.568 2.692 23.101 1.00 47.31 1073 TYR A N 1
ATOM 8373 C CA . TYR A 1 1073 ? -21.891 3.286 22.929 1.00 47.31 1073 TYR A CA 1
ATOM 8374 C C . TYR A 1 1073 ? -21.736 4.773 22.576 1.00 47.31 1073 TYR A C 1
ATOM 8376 O O . TYR A 1 1073 ? -20.932 5.458 23.219 1.00 47.31 1073 TYR A O 1
ATOM 8384 N N . PRO A 1 1074 ? -22.488 5.305 21.595 1.00 35.34 1074 PRO A N 1
ATOM 8385 C CA . PRO A 1 1074 ? -22.619 6.746 21.437 1.00 35.34 1074 PRO A CA 1
ATOM 8386 C C . PRO A 1 1074 ? -23.178 7.335 22.735 1.00 35.34 1074 PRO A C 1
ATOM 8388 O O . PRO A 1 1074 ? -24.198 6.859 23.231 1.00 35.34 1074 PRO A O 1
ATOM 8391 N N . LYS A 1 1075 ? -22.528 8.364 23.287 1.00 33.91 1075 LYS A N 1
ATOM 8392 C CA . LYS A 1 1075 ? -23.178 9.201 24.300 1.00 33.91 1075 LYS A CA 1
ATOM 8393 C C . LYS A 1 1075 ? -24.293 9.991 23.621 1.00 33.91 1075 LYS A C 1
ATOM 8395 O O . LYS A 1 1075 ? -24.086 10.530 22.536 1.00 33.91 1075 LYS A O 1
ATOM 8400 N N . GLU A 1 1076 ? -25.454 10.048 24.257 1.00 31.91 1076 GLU A N 1
ATOM 8401 C CA . GLU A 1 1076 ? -26.613 10.780 23.750 1.00 31.91 1076 GLU A CA 1
ATOM 8402 C C . GLU A 1 1076 ? -26.442 12.288 23.987 1.00 31.91 1076 GLU A C 1
ATOM 8404 O O . GLU A 1 1076 ? -26.879 12.821 25.001 1.00 31.91 1076 GLU A O 1
ATOM 8409 N N . GLU A 1 1077 ? -25.805 12.979 23.039 1.00 34.47 1077 GLU A N 1
ATOM 8410 C CA . GLU A 1 1077 ? -25.837 14.443 22.941 1.00 34.47 1077 GLU A CA 1
ATOM 8411 C C . GLU A 1 1077 ? -26.252 14.874 21.521 1.00 34.47 1077 GLU A C 1
ATOM 8413 O O . GLU A 1 1077 ? -25.456 14.870 20.588 1.00 34.47 1077 GLU A O 1
ATOM 8418 N N . ASN A 1 1078 ? -27.533 15.238 21.409 1.00 32.75 1078 ASN A N 1
ATOM 8419 C CA . ASN A 1 1078 ? -28.177 16.139 20.442 1.00 32.75 1078 ASN A CA 1
ATOM 8420 C C . ASN A 1 1078 ? -27.927 15.977 18.920 1.00 32.75 1078 ASN A C 1
ATOM 8422 O O . ASN A 1 1078 ? -26.946 16.452 18.359 1.00 32.75 1078 ASN A O 1
ATOM 8426 N N . ASP A 1 1079 ? -28.992 15.505 18.260 1.00 32.62 1079 ASP A N 1
ATOM 8427 C CA . ASP A 1 1079 ? -29.511 15.935 16.950 1.00 32.62 1079 ASP A CA 1
ATOM 8428 C C . ASP A 1 1079 ? -28.746 15.712 15.622 1.00 32.62 1079 ASP A C 1
ATOM 8430 O O . ASP A 1 1079 ? -27.547 15.902 15.449 1.00 32.62 1079 ASP A O 1
ATOM 8434 N N . SER A 1 1080 ? -29.562 15.437 14.592 1.00 33.06 1080 SER A N 1
ATOM 8435 C CA . SER A 1 1080 ? -29.262 15.409 13.146 1.00 33.06 1080 SER A CA 1
ATOM 8436 C C . SER A 1 1080 ? -28.532 14.182 12.542 1.00 33.06 1080 SER A C 1
ATOM 8438 O O . SER A 1 1080 ? -27.376 14.196 12.129 1.00 33.06 1080 SER A O 1
ATOM 8440 N N . ALA A 1 1081 ? -29.329 13.136 12.300 1.00 33.09 1081 ALA A N 1
ATOM 8441 C CA . ALA A 1 1081 ? -29.409 12.457 10.994 1.00 33.09 1081 ALA A CA 1
ATOM 8442 C C . ALA A 1 1081 ? -28.134 11.852 10.340 1.00 33.09 1081 ALA A C 1
ATOM 8444 O O . ALA A 1 1081 ? -28.067 11.761 9.111 1.00 33.09 1081 ALA A O 1
ATOM 8445 N N . ASN A 1 1082 ? -27.177 11.320 11.108 1.00 38.44 1082 ASN A N 1
ATOM 8446 C CA . ASN A 1 1082 ? -26.114 10.457 10.567 1.00 38.44 1082 ASN A CA 1
ATOM 8447 C C . ASN A 1 1082 ? -26.363 8.966 10.861 1.00 38.44 1082 ASN A C 1
ATOM 8449 O O . ASN A 1 1082 ? -26.332 8.526 12.007 1.00 38.44 1082 ASN A O 1
ATOM 8453 N N . ARG A 1 1083 ? -26.575 8.154 9.811 1.00 32.78 1083 ARG A N 1
ATOM 8454 C CA . ARG A 1 1083 ? -26.669 6.685 9.938 1.00 32.78 1083 ARG A CA 1
ATOM 8455 C C . ARG A 1 1083 ? -25.278 6.100 10.245 1.00 32.78 1083 ARG A C 1
ATOM 8457 O O . ARG A 1 1083 ? -24.391 6.264 9.405 1.00 32.78 1083 ARG A O 1
ATOM 8464 N N . PRO A 1 1084 ? -25.073 5.362 11.353 1.00 32.28 1084 PRO A N 1
ATOM 8465 C CA . PRO A 1 1084 ? -23.777 4.761 11.650 1.00 32.28 1084 PRO A CA 1
ATOM 8466 C C . PRO A 1 1084 ? -23.460 3.650 10.643 1.00 32.28 1084 PRO A C 1
ATOM 8468 O O . PRO A 1 1084 ? -24.154 2.632 10.568 1.00 32.28 1084 PRO A O 1
ATOM 8471 N N . SER A 1 1085 ? -22.396 3.822 9.858 1.00 32.47 1085 SER A N 1
ATOM 8472 C CA . SER A 1 1085 ? -21.930 2.793 8.930 1.00 32.47 1085 SER A CA 1
ATOM 8473 C C . SER A 1 1085 ? -21.258 1.655 9.703 1.00 32.47 1085 SER A C 1
ATOM 8475 O O . SER A 1 1085 ? -20.064 1.729 9.990 1.00 32.47 1085 SER A O 1
ATOM 8477 N N . LYS A 1 1086 ? -22.026 0.608 10.039 1.00 38.47 1086 LYS A N 1
ATOM 8478 C CA . LYS A 1 1086 ? -21.540 -0.607 10.717 1.00 38.47 1086 LYS A CA 1
ATOM 8479 C C . LYS A 1 1086 ? -20.473 -1.340 9.886 1.00 38.47 1086 LYS A C 1
ATOM 8481 O O . LYS A 1 1086 ? -20.777 -2.258 9.130 1.00 38.47 1086 LYS A O 1
ATOM 8486 N N . GLY A 1 1087 ? -19.218 -0.938 10.061 1.00 38.88 1087 GLY A N 1
ATOM 8487 C CA . GLY A 1 1087 ? -18.023 -1.702 9.720 1.00 38.88 1087 GLY A CA 1
ATOM 8488 C C . GLY A 1 1087 ? -17.254 -1.977 11.006 1.00 38.88 1087 GLY A C 1
ATOM 8489 O O . GLY A 1 1087 ? -16.561 -1.094 11.499 1.00 38.88 1087 GLY A O 1
ATOM 8490 N N . SER A 1 1088 ? -17.424 -3.176 11.563 1.00 53.25 1088 SER A N 1
ATOM 8491 C CA . SER A 1 1088 ? -16.774 -3.627 12.801 1.00 53.25 1088 SER A CA 1
ATOM 8492 C C . SER A 1 1088 ? -15.251 -3.478 12.723 1.00 53.25 1088 SER A C 1
ATOM 8494 O O . SER A 1 1088 ? -14.648 -3.869 11.719 1.00 53.25 1088 SER A O 1
ATOM 8496 N N . SER A 1 1089 ? -14.623 -2.920 13.760 1.00 66.88 1089 SER A N 1
ATOM 8497 C CA . SER A 1 1089 ? -13.201 -2.561 13.706 1.00 66.88 1089 SER A CA 1
ATOM 8498 C C . SER A 1 1089 ? -12.279 -3.783 13.818 1.00 66.88 1089 SER A C 1
ATOM 8500 O O . SER A 1 1089 ? -12.625 -4.810 14.404 1.00 66.88 1089 SER A O 1
ATOM 8502 N N . LEU A 1 1090 ? -11.058 -3.667 13.285 1.00 75.19 1090 LEU A N 1
ATOM 8503 C CA . LEU A 1 1090 ? -10.039 -4.716 13.426 1.00 75.19 1090 LEU A CA 1
ATOM 8504 C C . LEU A 1 1090 ? -9.661 -4.949 14.903 1.00 75.19 1090 LEU A C 1
ATOM 8506 O O . LEU A 1 1090 ? -9.378 -6.076 15.304 1.00 75.19 1090 LEU A O 1
ATOM 8510 N N . GLU A 1 1091 ? -9.721 -3.900 15.728 1.00 82.12 1091 GLU A N 1
ATOM 8511 C CA . GLU A 1 1091 ? -9.507 -3.994 17.176 1.00 82.12 1091 GLU A CA 1
ATOM 8512 C C . GLU A 1 1091 ? -10.608 -4.798 17.875 1.00 82.12 1091 GLU A C 1
ATOM 8514 O O . GLU A 1 1091 ? -10.295 -5.646 18.707 1.00 82.12 1091 GLU A O 1
ATOM 8519 N N . GLN A 1 1092 ? -11.877 -4.600 17.499 1.00 85.75 1092 GLN A N 1
ATOM 8520 C CA . GLN A 1 1092 ? -13.012 -5.381 18.004 1.00 85.75 1092 GLN A CA 1
ATOM 8521 C C . GLN A 1 1092 ? -12.838 -6.879 17.687 1.00 85.75 1092 GLN A C 1
ATOM 8523 O O . GLN A 1 1092 ? -13.101 -7.730 18.539 1.00 85.75 1092 GLN A O 1
ATOM 8528 N N . LEU A 1 1093 ? -12.326 -7.210 16.492 1.00 88.00 1093 LEU A N 1
ATOM 8529 C CA . LEU A 1 1093 ? -11.993 -8.588 16.114 1.00 88.00 1093 LEU A CA 1
ATOM 8530 C C . LEU A 1 1093 ? -10.871 -9.169 16.982 1.00 88.00 1093 LEU A C 1
ATOM 8532 O O . LEU A 1 1093 ? -11.018 -10.269 17.512 1.00 88.00 1093 LEU A O 1
ATOM 8536 N N . HIS A 1 1094 ? -9.763 -8.446 17.156 1.00 88.62 1094 HIS A N 1
ATOM 8537 C CA . HIS A 1 1094 ? -8.654 -8.906 17.996 1.00 88.62 1094 HIS A CA 1
ATOM 8538 C C . HIS A 1 1094 ? -9.059 -9.045 19.472 1.00 88.62 1094 HIS A C 1
ATOM 8540 O O . HIS A 1 1094 ? -8.645 -10.002 20.125 1.00 88.62 1094 HIS A O 1
ATOM 8546 N N . GLY A 1 1095 ? -9.907 -8.147 19.979 1.00 91.81 1095 GLY A N 1
ATOM 8547 C CA . GLY A 1 1095 ? -10.476 -8.202 21.325 1.00 91.81 1095 GLY A CA 1
ATOM 8548 C C . GLY A 1 1095 ? -11.372 -9.421 21.546 1.00 91.81 1095 GLY A C 1
ATOM 8549 O O . GLY A 1 1095 ? -11.181 -10.165 22.507 1.00 91.81 1095 GLY A O 1
ATOM 8550 N N . SER A 1 1096 ? -12.288 -9.690 20.609 1.00 93.06 1096 SER A N 1
ATOM 8551 C CA . SER A 1 1096 ? -13.123 -10.901 20.618 1.00 93.06 1096 SER A CA 1
ATOM 8552 C C . SER A 1 1096 ? -12.276 -12.176 20.552 1.00 93.06 1096 SER A C 1
ATOM 8554 O O . SER A 1 1096 ? -12.471 -13.085 21.355 1.00 93.06 1096 SER A O 1
ATOM 8556 N N . LEU A 1 1097 ? -11.268 -12.231 19.673 1.00 93.56 1097 LEU A N 1
ATOM 8557 C CA . LEU A 1 1097 ? -10.370 -13.386 19.559 1.00 93.56 1097 LEU A CA 1
ATOM 8558 C C . LEU A 1 1097 ? -9.493 -13.604 20.805 1.00 93.56 1097 LEU A C 1
ATOM 8560 O O . LEU A 1 1097 ? -9.171 -14.754 21.113 1.00 93.56 1097 LEU A O 1
ATOM 8564 N N . LEU A 1 1098 ? -9.124 -12.543 21.534 1.00 94.88 1098 LEU A N 1
ATOM 8565 C CA . LEU A 1 1098 ? -8.460 -12.661 22.836 1.00 94.88 1098 LEU A CA 1
ATOM 8566 C C . LEU A 1 1098 ? -9.428 -13.202 23.898 1.00 94.88 1098 LEU A C 1
ATOM 8568 O O . LEU A 1 1098 ? -9.088 -14.159 24.589 1.00 94.88 1098 LEU A O 1
ATOM 8572 N N . ALA A 1 1099 ? -10.644 -12.654 23.994 1.00 95.19 1099 ALA A N 1
ATOM 8573 C CA . ALA A 1 1099 ? -11.653 -13.106 24.955 1.00 95.19 1099 ALA A CA 1
ATOM 8574 C C . ALA A 1 1099 ? -12.047 -14.581 24.739 1.00 95.19 1099 ALA A C 1
ATOM 8576 O O . ALA A 1 1099 ? -12.152 -15.340 25.700 1.00 95.19 1099 ALA A O 1
ATOM 8577 N N . GLN A 1 1100 ? -12.180 -15.016 23.482 1.00 95.62 1100 GLN A N 1
ATOM 8578 C CA . GLN A 1 1100 ? -12.386 -16.422 23.110 1.00 95.62 1100 GLN A CA 1
ATOM 8579 C C . GLN A 1 1100 ? -11.216 -17.322 23.554 1.00 95.62 1100 GLN A C 1
ATOM 8581 O O . GLN A 1 1100 ? -11.438 -18.421 24.058 1.00 95.62 1100 GLN A O 1
ATOM 8586 N N . ALA A 1 1101 ? -9.964 -16.870 23.411 1.00 94.94 1101 ALA A N 1
ATOM 8587 C CA . ALA A 1 1101 ? -8.798 -17.622 23.885 1.00 94.94 1101 ALA A CA 1
ATOM 8588 C C . ALA A 1 1101 ? -8.736 -17.694 25.423 1.00 94.94 1101 ALA A C 1
ATOM 8590 O O . ALA A 1 1101 ? -8.444 -18.754 25.974 1.00 94.94 1101 ALA A O 1
ATOM 8591 N N . MET A 1 1102 ? -9.081 -16.605 26.118 1.00 96.31 1102 MET A N 1
ATOM 8592 C CA . MET A 1 1102 ? -9.205 -16.573 27.581 1.00 96.31 1102 MET A CA 1
ATOM 8593 C C . MET A 1 1102 ? -10.294 -17.532 28.083 1.00 96.31 1102 MET A C 1
ATOM 8595 O O . MET A 1 1102 ? -10.047 -18.291 29.013 1.00 96.31 1102 MET A O 1
ATOM 8599 N N . LEU A 1 1103 ? -11.464 -17.571 27.433 1.00 95.44 1103 LEU A N 1
ATOM 8600 C CA . LEU A 1 1103 ? -12.547 -18.513 27.750 1.00 95.44 1103 LEU A CA 1
ATOM 8601 C C . LEU A 1 1103 ? -12.166 -19.979 27.501 1.00 95.44 1103 LEU A C 1
ATOM 8603 O O . LEU A 1 1103 ? -12.630 -20.858 28.225 1.00 95.44 1103 LEU A O 1
ATOM 8607 N N . LYS A 1 1104 ? -11.316 -20.253 26.506 1.00 93.62 1104 LYS A N 1
ATOM 8608 C CA . LYS A 1 1104 ? -10.791 -21.597 26.204 1.00 93.62 1104 LYS A CA 1
ATOM 8609 C C . LYS A 1 1104 ? -9.704 -22.061 27.185 1.00 93.62 1104 LYS A C 1
ATOM 8611 O O . LYS A 1 1104 ? -9.423 -23.256 27.236 1.00 93.62 1104 LYS A O 1
ATOM 8616 N N . SER A 1 1105 ? -9.132 -21.159 27.987 1.00 92.12 1105 SER A N 1
ATOM 8617 C CA . SER A 1 1105 ? -8.216 -21.502 29.078 1.00 92.12 1105 SER A CA 1
ATOM 8618 C C . SER A 1 1105 ? -8.990 -21.776 30.374 1.00 92.12 1105 SER A C 1
ATOM 8620 O O . SER A 1 1105 ? -9.605 -20.849 30.898 1.00 92.12 1105 SER A O 1
ATOM 8622 N N . PRO A 1 1106 ? -8.936 -22.988 30.958 1.00 89.19 1106 PRO A N 1
ATOM 8623 C CA . PRO A 1 1106 ? -9.513 -23.226 32.280 1.00 89.19 1106 PRO A CA 1
ATOM 8624 C C . PRO A 1 1106 ? -8.838 -22.353 33.354 1.00 89.19 1106 PRO A C 1
ATOM 8626 O O . PRO A 1 1106 ? -7.692 -21.923 33.196 1.00 89.19 1106 PRO A O 1
ATOM 8629 N N . GLY A 1 1107 ? -9.552 -22.102 34.453 1.00 90.44 1107 GLY A N 1
ATOM 8630 C CA . GLY A 1 1107 ? -9.074 -21.262 35.554 1.00 90.44 1107 GLY A CA 1
ATOM 8631 C C . GLY A 1 1107 ? -9.214 -19.754 35.277 1.00 90.44 1107 GLY A C 1
ATOM 8632 O O . GLY A 1 1107 ? -10.132 -19.347 34.551 1.00 90.44 1107 GLY A O 1
ATOM 8633 N N . PRO A 1 1108 ? -8.329 -18.907 35.841 1.00 92.88 1108 PRO A N 1
ATOM 8634 C CA . PRO A 1 1108 ? -8.624 -17.496 36.109 1.00 92.88 1108 PRO A CA 1
ATOM 8635 C C . PRO A 1 1108 ? -8.894 -16.647 34.859 1.00 92.88 1108 PRO A C 1
ATOM 8637 O O . PRO A 1 1108 ? -9.695 -15.718 34.913 1.00 92.88 1108 PRO A O 1
ATOM 8640 N N . LEU A 1 1109 ? -8.307 -16.979 33.702 1.00 93.94 1109 LEU A N 1
ATOM 8641 C CA . LEU A 1 1109 ? -8.596 -16.273 32.445 1.00 93.94 1109 LEU A CA 1
ATOM 8642 C C . LEU A 1 1109 ? -10.059 -16.436 31.998 1.00 93.94 1109 LEU A C 1
ATOM 8644 O O . LEU A 1 1109 ? -10.675 -15.458 31.570 1.00 93.94 1109 LEU A O 1
ATOM 8648 N N . SER A 1 1110 ? -10.632 -17.637 32.130 1.00 94.44 1110 SER A N 1
ATOM 8649 C CA . SER A 1 1110 ? -12.051 -17.861 31.826 1.00 94.44 1110 SER A CA 1
ATOM 8650 C C . SER A 1 1110 ? -12.965 -17.200 32.859 1.00 94.44 1110 SER A C 1
ATOM 8652 O O . SER A 1 1110 ? -13.993 -16.631 32.490 1.00 94.44 1110 SER A O 1
ATOM 8654 N N . GLU A 1 1111 ? -12.565 -17.201 34.133 1.00 93.56 1111 GLU A N 1
ATOM 8655 C CA . GLU A 1 1111 ? -13.317 -16.590 35.234 1.00 93.56 1111 GLU A CA 1
ATOM 8656 C C . GLU A 1 1111 ? -13.374 -15.062 35.118 1.00 93.56 1111 GLU A C 1
ATOM 8658 O O . GLU A 1 1111 ? -14.441 -14.485 35.324 1.00 93.56 1111 GLU A O 1
ATOM 8663 N N . LEU A 1 1112 ? -12.286 -14.403 34.694 1.00 93.56 1112 LEU A N 1
ATOM 8664 C CA . LEU A 1 1112 ? -12.266 -12.960 34.421 1.00 93.56 1112 LEU A CA 1
ATOM 8665 C C . LEU A 1 1112 ? -13.324 -12.549 33.386 1.00 93.56 1112 LEU A C 1
ATOM 8667 O O . LEU A 1 1112 ? -14.013 -11.549 33.590 1.00 93.56 1112 LEU A O 1
ATOM 8671 N N . ILE A 1 1113 ? -13.476 -13.318 32.300 1.00 94.94 1113 ILE A N 1
ATOM 8672 C CA . ILE A 1 1113 ? -14.481 -13.045 31.260 1.00 94.94 1113 ILE A CA 1
ATOM 8673 C C . ILE A 1 1113 ? -15.889 -13.432 31.744 1.00 94.94 1113 ILE A C 1
ATOM 8675 O O . ILE A 1 1113 ? -16.824 -12.654 31.560 1.00 94.94 1113 ILE A O 1
ATOM 8679 N N . GLN A 1 1114 ? -16.053 -14.582 32.411 1.00 94.69 1114 GLN A N 1
ATOM 8680 C CA . GLN A 1 1114 ? -17.340 -15.019 32.978 1.00 94.69 1114 GLN A CA 1
ATOM 8681 C C . GLN A 1 1114 ? -17.891 -14.001 33.997 1.00 94.69 1114 GLN A C 1
ATOM 8683 O O . GLN A 1 1114 ? -19.067 -13.638 33.928 1.00 94.69 1114 GLN A O 1
ATOM 8688 N N . ALA A 1 1115 ? -17.049 -13.478 34.893 1.00 93.81 1115 ALA A N 1
ATOM 8689 C CA . ALA A 1 1115 ? -17.422 -12.442 35.856 1.00 93.81 1115 ALA A CA 1
ATOM 8690 C C . ALA A 1 1115 ? -17.827 -11.130 35.165 1.00 93.81 1115 ALA A C 1
ATOM 8692 O O . ALA A 1 1115 ? -18.856 -10.543 35.502 1.00 93.81 1115 ALA A O 1
ATOM 8693 N N . SER A 1 1116 ? -17.069 -10.695 34.156 1.00 94.38 1116 SER A N 1
ATOM 8694 C CA . SER A 1 1116 ? -17.396 -9.496 33.381 1.00 94.38 1116 SER A CA 1
ATOM 8695 C C . SER A 1 1116 ? -18.717 -9.603 32.608 1.00 94.38 1116 SER A C 1
ATOM 8697 O O . SER A 1 1116 ? -19.498 -8.653 32.602 1.00 94.38 1116 SER A O 1
ATOM 8699 N N . LEU A 1 1117 ? -19.013 -10.759 32.006 1.00 94.44 1117 LEU A N 1
ATOM 8700 C CA . LEU A 1 1117 ? -20.283 -11.006 31.307 1.00 94.44 1117 LEU A CA 1
ATOM 8701 C C . LEU A 1 1117 ? -21.493 -11.052 32.260 1.00 94.44 1117 LEU A C 1
ATOM 8703 O O . LEU A 1 1117 ? -22.612 -10.746 31.849 1.00 94.44 1117 LEU A O 1
ATOM 8707 N N . ILE A 1 1118 ? -21.288 -11.387 33.539 1.00 94.00 1118 ILE A N 1
ATOM 8708 C CA . ILE A 1 1118 ? -22.323 -11.262 34.578 1.00 94.00 1118 ILE A CA 1
ATOM 8709 C C . ILE A 1 1118 ? -22.519 -9.794 35.003 1.00 94.00 1118 ILE A C 1
A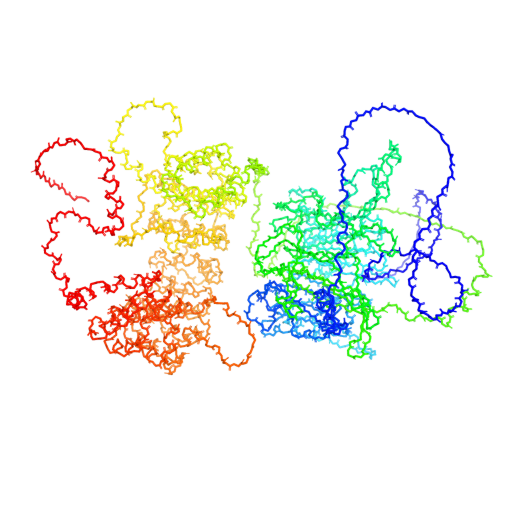TOM 8711 O O . ILE A 1 1118 ? -23.651 -9.403 35.276 1.00 94.00 1118 ILE A O 1
ATOM 8715 N N . ALA A 1 1119 ? -21.458 -8.982 35.048 1.00 93.00 1119 ALA A N 1
ATOM 8716 C CA . ALA A 1 1119 ? -21.484 -7.629 35.622 1.00 93.00 1119 ALA A CA 1
ATOM 8717 C C . ALA A 1 1119 ? -22.137 -6.543 34.742 1.00 93.00 1119 ALA A C 1
ATOM 8719 O O . ALA A 1 1119 ? -22.647 -5.558 35.269 1.00 93.00 1119 ALA A O 1
ATOM 8720 N N . ILE A 1 1120 ? -22.134 -6.701 33.415 1.00 92.25 1120 ILE A N 1
ATOM 8721 C CA . ILE A 1 1120 ? -22.745 -5.743 32.470 1.00 92.25 1120 ILE A CA 1
ATOM 8722 C C . ILE A 1 1120 ? -24.280 -5.646 32.603 1.00 92.25 1120 ILE A C 1
ATOM 8724 O O . ILE A 1 1120 ? -24.912 -6.465 33.272 1.00 92.25 1120 ILE A O 1
ATOM 8728 N N . THR A 1 1121 ? -24.922 -4.668 31.956 1.00 91.88 1121 THR A N 1
ATOM 8729 C CA . THR A 1 1121 ? -26.397 -4.541 31.952 1.00 91.88 1121 THR A CA 1
ATOM 8730 C C . THR A 1 1121 ? -27.066 -5.546 30.986 1.00 91.88 1121 THR A C 1
ATOM 8732 O O . THR A 1 1121 ? -26.392 -6.049 30.081 1.00 91.88 1121 THR A O 1
ATOM 8735 N N . PRO A 1 1122 ? -28.373 -5.862 31.123 1.00 89.62 1122 PRO A N 1
ATOM 8736 C CA . PRO A 1 1122 ? -29.081 -6.736 30.176 1.00 89.62 1122 PRO A CA 1
ATOM 8737 C C . PRO A 1 1122 ? -29.094 -6.187 28.738 1.00 89.62 1122 PRO A C 1
ATOM 8739 O O . PRO A 1 1122 ? -29.003 -6.947 27.777 1.00 89.62 1122 PRO A O 1
ATOM 8742 N N . GLU A 1 1123 ? -29.144 -4.866 28.582 1.00 89.81 1123 GLU A N 1
ATOM 8743 C CA . GLU A 1 1123 ? -29.127 -4.163 27.293 1.00 89.81 1123 GLU A CA 1
ATOM 8744 C C . GLU A 1 1123 ? -27.742 -4.287 26.648 1.00 89.81 1123 GLU A C 1
ATOM 8746 O O . GLU A 1 1123 ? -27.630 -4.602 25.464 1.00 89.81 1123 GLU A O 1
ATOM 8751 N N . THR A 1 1124 ? -26.684 -4.146 27.456 1.00 90.31 1124 THR A N 1
ATOM 8752 C CA . THR A 1 1124 ? -25.290 -4.371 27.043 1.00 90.31 1124 THR A CA 1
ATOM 8753 C C . THR A 1 1124 ? -25.082 -5.824 26.602 1.00 90.31 1124 THR A C 1
ATOM 8755 O O . THR A 1 1124 ? -24.472 -6.087 25.567 1.00 90.31 1124 THR A O 1
ATOM 8758 N N . LEU A 1 1125 ? -25.634 -6.784 27.353 1.00 93.56 1125 LEU A N 1
ATOM 8759 C CA . LEU A 1 1125 ? -25.578 -8.212 27.037 1.00 93.56 1125 LEU A CA 1
ATOM 8760 C C . LEU A 1 1125 ? -26.296 -8.534 25.712 1.00 93.56 1125 LEU A C 1
ATOM 8762 O O . LEU A 1 1125 ? -25.765 -9.280 24.889 1.00 93.56 1125 LEU A O 1
ATOM 8766 N N . MET A 1 1126 ? -27.460 -7.925 25.469 1.00 93.44 1126 MET A N 1
ATOM 8767 C CA . MET A 1 1126 ? -28.193 -8.047 24.204 1.00 93.44 1126 MET A CA 1
ATOM 8768 C C . MET A 1 1126 ? -27.467 -7.379 23.028 1.00 93.44 1126 MET A C 1
ATOM 8770 O O . MET A 1 1126 ? -27.479 -7.921 21.922 1.00 93.44 1126 MET A O 1
ATOM 8774 N N . ALA A 1 1127 ? -26.787 -6.250 23.248 1.00 91.62 1127 ALA A N 1
ATOM 8775 C CA . ALA A 1 1127 ? -25.962 -5.606 22.226 1.00 91.62 1127 ALA A CA 1
ATOM 8776 C C . ALA A 1 1127 ? -24.775 -6.495 21.808 1.00 91.62 1127 ALA A C 1
ATOM 8778 O O . ALA A 1 1127 ? -24.550 -6.686 20.612 1.00 91.62 1127 ALA A O 1
ATOM 8779 N N . ILE A 1 1128 ? -24.080 -7.117 22.770 1.00 92.88 1128 ILE A N 1
ATOM 8780 C CA . ILE A 1 1128 ? -23.026 -8.114 22.503 1.00 92.88 1128 ILE A CA 1
ATOM 8781 C C . ILE A 1 1128 ? -23.595 -9.313 21.733 1.00 92.88 1128 ILE A C 1
ATOM 8783 O O . ILE A 1 1128 ? -22.986 -9.760 20.764 1.00 92.88 1128 ILE A O 1
ATOM 8787 N N . ALA A 1 1129 ? -24.770 -9.820 22.119 1.00 94.00 1129 ALA A N 1
ATOM 8788 C CA . ALA A 1 1129 ? -25.388 -10.979 21.474 1.00 94.00 1129 ALA A CA 1
ATOM 8789 C C . ALA A 1 1129 ? -25.797 -10.736 20.009 1.00 94.00 1129 ALA A C 1
ATOM 8791 O O . ALA A 1 1129 ? -25.834 -11.685 19.227 1.00 94.00 1129 ALA A O 1
ATOM 8792 N N . LYS A 1 1130 ? -26.069 -9.481 19.629 1.00 92.75 1130 LYS A N 1
ATOM 8793 C CA . LYS A 1 1130 ? -26.445 -9.077 18.262 1.00 92.75 1130 LYS A CA 1
ATOM 8794 C C . LYS A 1 1130 ? -25.275 -8.598 17.399 1.00 92.75 1130 LYS A C 1
ATOM 8796 O O . LYS A 1 1130 ? -25.414 -8.483 16.180 1.00 92.75 1130 LYS A O 1
ATOM 8801 N N . ASP A 1 1131 ? -24.113 -8.329 17.987 1.00 90.44 1131 ASP A N 1
ATOM 8802 C CA . ASP A 1 1131 ? -22.927 -7.921 17.235 1.00 90.44 1131 ASP A CA 1
ATOM 8803 C C . ASP A 1 1131 ? -22.232 -9.129 16.556 1.00 90.44 1131 ASP A C 1
ATOM 8805 O O . ASP A 1 1131 ? -21.928 -10.117 17.233 1.00 90.44 1131 ASP A O 1
ATOM 8809 N N . PRO A 1 1132 ? -21.926 -9.077 15.241 1.00 89.81 1132 PRO A N 1
ATOM 8810 C CA . PRO A 1 1132 ? -21.336 -10.207 14.510 1.00 89.81 1132 PRO A CA 1
ATOM 8811 C C . PRO A 1 1132 ? -19.940 -10.660 14.967 1.00 89.81 1132 PRO A C 1
ATOM 8813 O O . PRO A 1 1132 ? -19.486 -11.719 14.545 1.00 89.81 1132 PRO A O 1
ATOM 8816 N N . ILE A 1 1133 ? -19.230 -9.873 15.783 1.00 90.50 1133 ILE A N 1
ATOM 8817 C CA . ILE A 1 1133 ? -17.889 -10.198 16.287 1.00 90.50 1133 ILE A CA 1
ATOM 8818 C C . ILE A 1 1133 ? -17.924 -10.526 17.781 1.00 90.50 1133 ILE A C 1
ATOM 8820 O O . ILE A 1 1133 ? -17.276 -11.480 18.221 1.00 90.50 1133 ILE A O 1
ATOM 8824 N N . ALA A 1 1134 ? -18.668 -9.756 18.572 1.00 92.00 1134 ALA A N 1
ATOM 8825 C CA . ALA A 1 1134 ? -18.745 -9.913 20.019 1.00 92.00 1134 ALA A CA 1
ATOM 8826 C C . ALA A 1 1134 ? -19.648 -11.089 20.441 1.00 92.00 1134 ALA A C 1
ATOM 8828 O O . ALA A 1 1134 ? -19.366 -11.746 21.444 1.00 92.00 1134 ALA A O 1
ATOM 8829 N N . SER A 1 1135 ? -20.669 -11.434 19.647 1.00 93.62 1135 SER A N 1
ATOM 8830 C CA . SER A 1 1135 ? -21.565 -12.571 19.921 1.00 93.62 1135 SER A CA 1
ATOM 8831 C C . SER A 1 1135 ? -20.841 -13.921 19.978 1.00 93.62 1135 SER A C 1
ATOM 8833 O O . SER A 1 1135 ? -21.261 -14.803 20.727 1.00 93.62 1135 SER A O 1
ATOM 8835 N N . HIS A 1 1136 ? -19.714 -14.081 19.274 1.00 94.06 1136 HIS A N 1
ATOM 8836 C CA . HIS A 1 1136 ? -18.872 -15.277 19.374 1.00 94.06 1136 HIS A CA 1
ATOM 8837 C C . HIS A 1 1136 ? -18.277 -15.480 20.778 1.00 94.06 1136 HIS A C 1
ATOM 8839 O O . HIS A 1 1136 ? -18.100 -16.621 21.196 1.00 94.06 1136 HIS A O 1
ATOM 8845 N N . VAL A 1 1137 ? -18.035 -14.405 21.538 1.00 95.19 1137 VAL A N 1
ATOM 8846 C CA . VAL A 1 1137 ? -17.569 -14.491 22.935 1.00 95.19 1137 VAL A CA 1
ATOM 8847 C C . VAL A 1 1137 ? -18.667 -15.065 23.834 1.00 95.19 1137 VAL A C 1
ATOM 8849 O O . VAL A 1 1137 ? -18.379 -15.877 24.707 1.00 95.19 1137 VAL A O 1
ATOM 8852 N N . LEU A 1 1138 ? -19.933 -14.705 23.590 1.00 94.75 1138 LEU A N 1
ATOM 8853 C CA . LEU A 1 1138 ? -21.075 -15.305 24.287 1.00 94.75 1138 LEU A CA 1
ATOM 8854 C C . LEU A 1 1138 ? -21.302 -16.761 23.873 1.00 94.75 1138 LEU A C 1
ATOM 8856 O O . LEU A 1 1138 ? -21.551 -17.590 24.740 1.00 94.75 1138 LEU A O 1
ATOM 8860 N N . GLN A 1 1139 ? -21.188 -17.090 22.582 1.00 95.00 1139 GLN A N 1
ATOM 8861 C CA . GLN A 1 1139 ? -21.303 -18.474 22.100 1.00 95.00 1139 GLN A CA 1
ATOM 8862 C C . GLN A 1 1139 ? -20.260 -19.382 22.772 1.00 95.00 1139 GLN A C 1
ATOM 8864 O O . GLN A 1 1139 ? -20.626 -20.410 23.339 1.00 95.00 1139 GLN A O 1
ATOM 8869 N N . ASP A 1 1140 ? -18.988 -18.970 22.787 1.00 94.31 1140 ASP A N 1
ATOM 8870 C CA . ASP A 1 1140 ? -17.913 -19.674 23.495 1.00 94.31 1140 ASP A CA 1
ATOM 8871 C C . ASP A 1 1140 ? -18.196 -19.771 25.005 1.00 94.31 1140 ASP A C 1
ATOM 8873 O O . ASP A 1 1140 ? -18.137 -20.860 25.574 1.00 94.31 1140 ASP A O 1
ATOM 8877 N N . ALA A 1 1141 ? -18.549 -18.660 25.664 1.00 95.06 1141 ALA A N 1
ATOM 8878 C CA . ALA A 1 1141 ? -18.814 -18.645 27.105 1.00 95.06 1141 ALA A CA 1
ATOM 8879 C C . ALA A 1 1141 ? -19.994 -19.541 27.513 1.00 95.06 1141 ALA A C 1
ATOM 8881 O O . ALA A 1 1141 ? -20.022 -20.018 28.640 1.00 95.06 1141 ALA A O 1
ATOM 8882 N N . LEU A 1 1142 ? -20.962 -19.766 26.619 1.00 93.25 1142 LEU A N 1
ATOM 8883 C CA . LEU A 1 1142 ? -22.134 -20.613 26.848 1.00 93.25 1142 LEU A CA 1
ATOM 8884 C C . LEU A 1 1142 ? -21.889 -22.095 26.511 1.00 93.25 1142 LEU A C 1
ATOM 8886 O O . LEU A 1 1142 ? -22.479 -22.963 27.156 1.00 93.25 1142 LEU A O 1
ATOM 8890 N N . ALA A 1 1143 ? -21.057 -22.391 25.506 1.00 90.31 1143 ALA A N 1
ATOM 8891 C CA . ALA A 1 1143 ? -20.914 -23.735 24.935 1.00 90.31 1143 ALA A CA 1
ATOM 8892 C C . ALA A 1 1143 ? -19.593 -24.459 25.264 1.00 90.31 1143 ALA A C 1
ATOM 8894 O O . ALA A 1 1143 ? -19.509 -25.671 25.060 1.00 90.31 1143 ALA A O 1
ATOM 8895 N N . LEU A 1 1144 ? -18.554 -23.767 25.749 1.00 90.38 1144 LEU A N 1
ATOM 8896 C CA . LEU A 1 1144 ? -17.275 -24.404 26.086 1.00 90.38 1144 LEU A CA 1
ATOM 8897 C C . LEU A 1 1144 ? -17.339 -25.202 27.406 1.00 90.38 1144 LEU A C 1
ATOM 8899 O O . LEU A 1 1144 ? -17.997 -24.766 28.353 1.00 90.38 1144 LEU A O 1
ATOM 8903 N N . PRO A 1 1145 ? -16.572 -26.306 27.545 1.00 88.12 1145 PRO A N 1
ATOM 8904 C CA . PRO A 1 1145 ? -16.485 -27.075 28.796 1.00 88.12 1145 PRO A CA 1
ATOM 8905 C C . PRO A 1 1145 ? -15.987 -26.285 30.020 1.00 88.12 1145 PRO A C 1
ATOM 8907 O O . PRO A 1 1145 ? -16.206 -26.705 31.152 1.00 88.12 1145 PRO A O 1
ATOM 8910 N N . THR A 1 1146 ? -15.332 -25.140 29.809 1.00 89.19 1146 THR A N 1
ATOM 8911 C CA . THR A 1 1146 ? -14.891 -24.192 30.851 1.00 89.19 1146 THR A CA 1
ATOM 8912 C C . THR A 1 1146 ? -16.036 -23.368 31.457 1.00 89.19 1146 THR A C 1
ATOM 8914 O O . THR A 1 1146 ? -15.853 -22.707 32.480 1.00 89.19 1146 THR A O 1
ATOM 8917 N N . SER A 1 1147 ? -17.231 -23.395 30.859 1.00 89.88 1147 SER A N 1
ATOM 8918 C CA . SER A 1 1147 ? -18.410 -22.683 31.351 1.00 89.88 1147 SER A CA 1
ATOM 8919 C C . SER A 1 1147 ? -18.941 -23.311 32.644 1.00 89.88 1147 SER A C 1
ATOM 8921 O O . SER A 1 1147 ? -19.602 -24.351 32.607 1.00 89.88 1147 SER A O 1
ATOM 8923 N N . THR A 1 1148 ? -18.740 -22.665 33.795 1.00 89.19 1148 THR A N 1
ATOM 8924 C CA . THR A 1 1148 ? -19.165 -23.222 35.094 1.00 89.19 1148 THR A CA 1
ATOM 8925 C C . THR A 1 1148 ? -20.693 -23.264 35.247 1.00 89.19 1148 THR A C 1
ATOM 8927 O O . THR A 1 1148 ? -21.401 -22.366 34.793 1.00 89.19 1148 THR A O 1
ATOM 8930 N N . ALA A 1 1149 ? -21.241 -24.269 35.944 1.00 87.75 1149 ALA A N 1
ATOM 8931 C CA . ALA A 1 1149 ? -22.691 -24.350 36.193 1.00 87.75 1149 ALA A CA 1
ATOM 8932 C C . ALA A 1 1149 ? -23.231 -23.139 36.990 1.00 87.75 1149 ALA A C 1
ATOM 8934 O O . ALA A 1 1149 ? -24.382 -22.736 36.814 1.00 87.75 1149 ALA A O 1
ATOM 8935 N N . ARG A 1 1150 ? -22.384 -22.511 37.824 1.00 90.50 1150 ARG A N 1
ATOM 8936 C CA . ARG A 1 1150 ? -22.674 -21.237 38.500 1.00 90.50 1150 ARG A CA 1
ATOM 8937 C C . ARG A 1 1150 ? -22.847 -20.101 37.486 1.00 90.50 1150 ARG A C 1
ATOM 8939 O O . ARG A 1 1150 ? -23.893 -19.456 37.494 1.00 90.50 1150 ARG A O 1
ATOM 8946 N N . PHE A 1 1151 ? -21.878 -19.915 36.584 1.00 92.94 1151 PHE A N 1
ATOM 8947 C CA . PHE A 1 1151 ? -21.969 -18.932 35.501 1.00 92.94 1151 PHE A CA 1
ATOM 8948 C C . PHE A 1 1151 ? -23.207 -19.169 34.630 1.00 92.94 1151 PHE A C 1
ATOM 8950 O O . PHE A 1 1151 ? -23.993 -18.242 34.448 1.00 92.94 1151 PHE A O 1
ATOM 8957 N N . ARG A 1 1152 ? -23.449 -20.410 34.175 1.00 92.50 1152 ARG A N 1
ATOM 8958 C CA . ARG A 1 1152 ? -24.609 -20.745 33.325 1.00 92.50 1152 ARG A CA 1
ATOM 8959 C C . ARG A 1 1152 ? -25.936 -20.368 33.979 1.00 92.50 1152 ARG A C 1
ATOM 8961 O O . ARG A 1 1152 ? -26.764 -19.733 33.331 1.00 92.50 1152 ARG A O 1
ATOM 8968 N N . ARG A 1 1153 ? -26.131 -20.668 35.269 1.00 91.19 1153 ARG A N 1
ATOM 8969 C CA . ARG A 1 1153 ? -27.336 -20.258 36.022 1.00 91.19 1153 ARG A CA 1
ATOM 8970 C C . ARG A 1 1153 ? -27.503 -18.742 36.067 1.00 91.19 1153 ARG A C 1
ATOM 8972 O O . ARG A 1 1153 ? -28.601 -18.249 35.826 1.00 91.19 1153 ARG A O 1
ATOM 8979 N N . GLN A 1 1154 ? -26.425 -18.009 36.343 1.00 92.69 1154 GLN A N 1
ATOM 8980 C CA . GLN A 1 1154 ? -26.473 -16.551 36.433 1.00 92.69 1154 GLN A CA 1
ATOM 8981 C C . GLN A 1 1154 ? -26.736 -15.915 35.057 1.00 92.69 1154 GLN A C 1
ATOM 8983 O O . GLN A 1 1154 ? -27.689 -15.153 34.918 1.00 92.69 1154 GLN A O 1
ATOM 8988 N N . ILE A 1 1155 ? -25.972 -16.269 34.018 1.00 93.50 1155 ILE A N 1
ATOM 8989 C CA . ILE A 1 1155 ? -26.076 -15.630 32.697 1.00 93.50 1155 ILE A CA 1
ATOM 8990 C C . ILE A 1 1155 ? -27.375 -15.988 31.957 1.00 93.50 1155 ILE A C 1
ATOM 8992 O O . ILE A 1 1155 ? -28.011 -15.101 31.392 1.00 93.50 1155 ILE A O 1
ATOM 8996 N N . THR A 1 1156 ? -27.828 -17.250 32.002 1.00 92.00 1156 THR A N 1
ATOM 8997 C CA . THR A 1 1156 ? -29.035 -17.679 31.265 1.00 92.00 1156 THR A CA 1
ATOM 8998 C C . THR A 1 1156 ? -30.297 -16.996 31.783 1.00 92.00 1156 THR A C 1
ATOM 9000 O O . THR A 1 1156 ? -31.151 -16.618 30.986 1.00 92.00 1156 THR A O 1
ATOM 9003 N N . SER A 1 1157 ? -30.393 -16.732 33.092 1.00 90.44 1157 SER A N 1
ATOM 9004 C CA . SER A 1 1157 ? -31.547 -16.027 33.669 1.00 90.44 1157 SER A CA 1
ATOM 9005 C C . SER A 1 1157 ? -31.793 -14.633 33.064 1.00 90.44 1157 SER A C 1
ATOM 9007 O O . SER A 1 1157 ? -32.934 -14.177 33.031 1.00 90.44 1157 SER A O 1
ATOM 9009 N N . ARG A 1 1158 ? -30.750 -13.985 32.522 1.00 91.69 1158 ARG A N 1
ATOM 9010 C CA . ARG A 1 1158 ? -30.798 -12.624 31.958 1.00 91.69 1158 ARG A CA 1
ATOM 9011 C C . ARG A 1 1158 ? -31.293 -12.562 30.509 1.00 91.69 1158 ARG A C 1
ATOM 9013 O O . ARG A 1 1158 ? -31.534 -11.469 30.012 1.00 91.69 1158 ARG A O 1
ATOM 9020 N N . PHE A 1 1159 ? -31.467 -13.709 29.848 1.00 93.25 1159 PHE A N 1
ATOM 9021 C CA . PHE A 1 1159 ? -32.010 -13.800 28.486 1.00 93.25 1159 PHE A CA 1
ATOM 9022 C C . PHE A 1 1159 ? -33.518 -14.108 28.437 1.00 93.25 1159 PHE A C 1
ATOM 9024 O O . PHE A 1 1159 ? -34.086 -14.207 27.350 1.00 93.25 1159 PHE A O 1
ATOM 9031 N N . SER A 1 1160 ? -34.196 -14.267 29.581 1.00 89.69 1160 SER A N 1
ATOM 9032 C CA . SER A 1 1160 ? -35.648 -14.487 29.569 1.00 89.69 1160 SER A CA 1
ATOM 9033 C C . SER A 1 1160 ? -36.414 -13.205 29.237 1.00 89.69 1160 SER A C 1
ATOM 9035 O O . SER A 1 1160 ? -36.044 -12.112 29.660 1.00 89.69 1160 SER A O 1
ATOM 9037 N N . GLY A 1 1161 ? -37.474 -13.350 28.445 1.00 91.19 1161 GLY A N 1
ATOM 9038 C CA . GLY A 1 1161 ? -38.176 -12.258 27.773 1.00 91.19 1161 GLY A CA 1
ATOM 9039 C C . GLY A 1 1161 ? -37.453 -11.765 26.515 1.00 91.19 1161 GLY A C 1
ATOM 9040 O O . GLY A 1 1161 ? -37.942 -10.850 25.855 1.00 91.19 1161 GLY A O 1
ATOM 9041 N N . LYS A 1 1162 ? -36.294 -12.349 26.172 1.00 93.00 1162 LYS A N 1
ATOM 9042 C CA . LYS A 1 1162 ? -35.430 -11.934 25.056 1.00 93.00 1162 LYS A CA 1
ATOM 9043 C C . LYS A 1 1162 ? -35.128 -13.049 24.054 1.00 93.00 1162 LYS A C 1
ATOM 9045 O O . LYS A 1 1162 ? -34.531 -12.764 23.017 1.00 93.00 1162 LYS A O 1
ATOM 9050 N N . MET A 1 1163 ? -35.578 -14.285 24.287 1.00 94.31 1163 MET A N 1
ATOM 9051 C CA . MET A 1 1163 ? -35.228 -15.431 23.436 1.00 94.31 1163 MET A CA 1
ATOM 9052 C C . MET A 1 1163 ? -35.668 -15.249 21.970 1.00 94.31 1163 MET A C 1
ATOM 9054 O O . MET A 1 1163 ? -34.930 -15.575 21.042 1.00 94.31 1163 MET A O 1
ATOM 9058 N N . VAL A 1 1164 ? -36.842 -14.653 21.749 1.00 93.75 1164 VAL A N 1
ATOM 9059 C CA . VAL A 1 1164 ? -37.371 -14.330 20.409 1.00 93.75 1164 VAL A CA 1
ATOM 9060 C C . VAL A 1 1164 ? -36.598 -13.179 19.758 1.00 93.75 1164 VAL A C 1
ATOM 9062 O O . VAL A 1 1164 ? -36.335 -13.202 18.558 1.00 93.75 1164 VAL A O 1
ATOM 9065 N N . GLU A 1 1165 ? -36.181 -12.194 20.557 1.00 93.81 1165 GLU A N 1
ATOM 9066 C CA . GLU A 1 1165 ? -35.406 -11.034 20.102 1.00 93.81 1165 GLU A CA 1
ATOM 9067 C C . GLU A 1 1165 ? -33.982 -11.419 19.655 1.00 93.81 1165 GLU A C 1
ATOM 9069 O O . GLU A 1 1165 ? -33.391 -10.725 18.825 1.00 93.81 1165 GLU A O 1
ATOM 9074 N N . LEU A 1 1166 ? -33.451 -12.525 20.193 1.00 94.31 1166 LEU A N 1
ATOM 9075 C CA . LEU A 1 1166 ? -32.240 -13.195 19.718 1.00 94.31 1166 LEU A CA 1
ATOM 9076 C C . LEU A 1 1166 ? -32.511 -14.042 18.470 1.00 94.31 1166 LEU A C 1
ATOM 9078 O O . LEU A 1 1166 ? -31.828 -13.876 17.467 1.00 94.31 1166 LEU A O 1
ATOM 9082 N N . ALA A 1 1167 ? -33.507 -14.932 18.508 1.00 95.00 1167 ALA A N 1
ATOM 9083 C CA . ALA A 1 1167 ? -33.755 -15.917 17.450 1.00 95.00 1167 ALA A CA 1
ATOM 9084 C C . ALA A 1 1167 ? -34.154 -15.317 16.083 1.00 95.00 1167 ALA A C 1
ATOM 9086 O O . ALA A 1 1167 ? -34.072 -16.005 15.065 1.00 95.00 1167 ALA A O 1
ATOM 9087 N N . LEU A 1 1168 ? -34.574 -14.047 16.051 1.00 94.19 1168 LEU A N 1
ATOM 9088 C CA . LEU A 1 1168 ? -34.859 -13.291 14.826 1.00 94.19 1168 LEU A CA 1
ATOM 9089 C C . LEU A 1 1168 ? -33.668 -12.458 14.306 1.00 94.19 1168 LEU A C 1
ATOM 9091 O O . LEU A 1 1168 ? -33.752 -11.933 13.197 1.00 94.19 1168 LEU A O 1
ATOM 9095 N N . ASP A 1 1169 ? -32.574 -12.338 15.064 1.00 93.38 1169 ASP A N 1
ATOM 9096 C CA . ASP A 1 1169 ? -31.364 -11.594 14.686 1.00 93.38 1169 ASP A CA 1
ATOM 9097 C C . ASP A 1 1169 ? -30.299 -12.514 14.061 1.00 93.38 1169 ASP A C 1
ATOM 9099 O O . ASP A 1 1169 ? -30.160 -13.667 14.458 1.00 93.38 1169 ASP A O 1
ATOM 9103 N N . SER A 1 1170 ? -29.520 -12.010 13.097 1.00 91.25 1170 SER A N 1
ATOM 9104 C CA . SER A 1 1170 ? -28.542 -12.826 12.356 1.00 91.25 1170 SER A CA 1
ATOM 9105 C C . SER A 1 1170 ? -27.297 -13.232 13.157 1.00 91.25 1170 SER A C 1
ATOM 9107 O O . SER A 1 1170 ? -26.618 -14.174 12.751 1.00 91.25 1170 SER A O 1
ATOM 9109 N N . SER A 1 1171 ? -26.972 -12.533 14.247 1.00 92.12 1171 SER A N 1
ATOM 9110 C CA . SER A 1 1171 ? -25.926 -12.931 15.201 1.00 92.12 1171 SER A CA 1
ATOM 9111 C C . SER A 1 1171 ? -26.567 -13.589 16.425 1.00 92.12 1171 SER A C 1
ATOM 9113 O O . SER A 1 1171 ? -26.116 -14.636 16.898 1.00 92.12 1171 SER A O 1
ATOM 9115 N N . GLY A 1 1172 ? -27.676 -13.005 16.895 1.00 93.44 1172 GLY A N 1
ATOM 9116 C CA . GLY A 1 1172 ? -28.435 -13.464 18.054 1.00 93.44 1172 GLY A CA 1
ATOM 9117 C C . GLY A 1 1172 ? -28.974 -14.886 17.906 1.00 93.44 1172 GLY A C 1
ATOM 9118 O O . GLY A 1 1172 ? -28.997 -15.618 18.894 1.00 93.44 1172 GLY A O 1
ATOM 9119 N N . SER A 1 1173 ? -29.312 -15.338 16.694 1.00 94.50 1173 SER A N 1
ATOM 9120 C CA . SER A 1 1173 ? -29.767 -16.712 16.450 1.00 94.50 1173 SER A CA 1
ATOM 9121 C C . SER A 1 1173 ? -28.710 -17.758 16.816 1.00 94.50 1173 SER A C 1
ATOM 9123 O O . SER A 1 1173 ? -29.050 -18.813 17.343 1.00 94.50 1173 SER A O 1
ATOM 9125 N N . HIS A 1 1174 ? -27.420 -17.455 16.631 1.00 94.88 1174 HIS A N 1
ATOM 9126 C CA . HIS A 1 1174 ? -26.333 -18.345 17.051 1.00 94.88 1174 HIS A CA 1
ATOM 9127 C C . HIS A 1 1174 ? -26.125 -18.345 18.574 1.00 94.88 1174 HIS A C 1
ATOM 9129 O O . HIS A 1 1174 ? -25.743 -19.367 19.143 1.00 94.88 1174 HIS A O 1
ATOM 9135 N N . VAL A 1 1175 ? -26.436 -17.239 19.261 1.00 95.50 1175 VAL A N 1
ATOM 9136 C CA . VAL A 1 1175 ? -26.480 -17.195 20.735 1.00 95.50 1175 VAL A CA 1
ATOM 9137 C C . VAL A 1 1175 ? -27.694 -17.973 21.262 1.00 95.50 1175 VAL A C 1
ATOM 9139 O O . VAL A 1 1175 ? -27.567 -18.719 22.229 1.00 95.50 1175 VAL A O 1
ATOM 9142 N N . ALA A 1 1176 ? -28.846 -17.882 20.590 1.00 94.81 1176 ALA A N 1
ATOM 9143 C CA . ALA A 1 1176 ? -30.038 -18.676 20.889 1.00 94.81 1176 ALA A CA 1
ATOM 9144 C C . ALA A 1 1176 ? -29.793 -20.187 20.705 1.00 94.81 1176 ALA A C 1
ATOM 9146 O O . ALA A 1 1176 ? -30.219 -20.982 21.540 1.00 94.81 1176 ALA A O 1
ATOM 9147 N N . ASP A 1 1177 ? -29.052 -20.600 19.673 1.00 93.75 1177 ASP A N 1
ATOM 9148 C CA . ASP A 1 1177 ? -28.582 -21.985 19.535 1.00 93.75 1177 ASP A CA 1
ATOM 9149 C C . ASP A 1 1177 ? -27.604 -22.373 20.667 1.00 93.75 1177 ASP A C 1
ATOM 9151 O O . ASP A 1 1177 ? -27.754 -23.437 21.265 1.00 93.75 1177 ASP A O 1
ATOM 9155 N N . ALA A 1 1178 ? -26.648 -21.513 21.045 1.00 93.50 1178 ALA A N 1
ATOM 9156 C CA . ALA A 1 1178 ? -25.710 -21.794 22.144 1.00 93.50 1178 ALA A CA 1
ATOM 9157 C C . ALA A 1 1178 ? -26.398 -21.942 23.521 1.00 93.50 1178 ALA A C 1
ATOM 9159 O O . ALA A 1 1178 ? -25.968 -22.749 24.353 1.00 93.50 1178 ALA A O 1
ATOM 9160 N N . LEU A 1 1179 ? -27.508 -21.228 23.754 1.00 94.31 1179 LEU A N 1
ATOM 9161 C CA . LEU A 1 1179 ? -28.332 -21.363 24.963 1.00 94.31 1179 LEU A CA 1
ATOM 9162 C C . LEU A 1 1179 ? -28.957 -22.763 25.121 1.00 94.31 1179 LEU A C 1
ATOM 9164 O O . LEU A 1 1179 ? -29.263 -23.155 26.251 1.00 94.31 1179 LEU A O 1
ATOM 9168 N N . TRP A 1 1180 ? -29.102 -23.548 24.044 1.00 91.75 1180 TRP A N 1
ATOM 9169 C CA . TRP A 1 1180 ? -29.548 -24.944 24.137 1.00 91.75 1180 TRP A CA 1
ATOM 9170 C C . TRP A 1 1180 ? -28.549 -25.800 24.925 1.00 91.75 1180 TRP A C 1
ATOM 9172 O O . TRP A 1 1180 ? -28.938 -26.520 25.849 1.00 91.75 1180 TRP A O 1
ATOM 9182 N N . SER A 1 1181 ? -27.261 -25.700 24.594 1.00 88.75 1181 SER A N 1
ATOM 9183 C CA . SER A 1 1181 ? -26.190 -26.421 25.291 1.00 88.75 1181 SER A CA 1
ATOM 9184 C C . SER A 1 1181 ? -26.012 -25.889 26.713 1.00 88.75 1181 SER A C 1
ATOM 9186 O O . SER A 1 1181 ? -25.979 -26.660 27.668 1.00 88.75 1181 SER A O 1
ATOM 9188 N N . ALA A 1 1182 ? -26.019 -24.562 26.885 1.00 89.88 1182 ALA A N 1
ATOM 9189 C CA . ALA A 1 1182 ? -25.822 -23.933 28.193 1.00 89.88 1182 ALA A CA 1
ATOM 9190 C C . ALA A 1 1182 ? -26.912 -24.252 29.236 1.00 89.88 1182 ALA A C 1
ATOM 9192 O O . ALA A 1 1182 ? -26.712 -24.019 30.430 1.00 89.88 1182 ALA A O 1
ATOM 9193 N N . THR A 1 1183 ? -28.068 -24.762 28.803 1.00 90.50 1183 THR A N 1
ATOM 9194 C CA . THR A 1 1183 ? -29.200 -25.114 29.673 1.00 90.50 1183 THR A CA 1
ATOM 9195 C C . THR A 1 1183 ? -29.445 -26.623 29.794 1.00 90.50 1183 THR A C 1
ATOM 9197 O O . THR A 1 1183 ? -30.523 -27.033 30.223 1.00 90.50 1183 THR A O 1
ATOM 9200 N N . GLU A 1 1184 ? -28.468 -27.471 29.449 1.00 84.94 1184 GLU A N 1
ATOM 9201 C CA . GLU A 1 1184 ? -28.552 -28.935 29.604 1.00 84.94 1184 GLU A CA 1
ATOM 9202 C C . GLU A 1 1184 ? -28.872 -29.376 31.046 1.00 84.94 1184 GLU A C 1
ATOM 9204 O O . GLU A 1 1184 ? -29.822 -30.130 31.258 1.00 84.94 1184 GLU A O 1
ATOM 9209 N N . ASP A 1 1185 ? -28.182 -28.828 32.054 1.00 85.12 1185 ASP A N 1
ATOM 9210 C CA . ASP A 1 1185 ? -28.486 -29.069 33.475 1.00 85.12 1185 ASP A CA 1
ATOM 9211 C C . ASP A 1 1185 ? -29.618 -28.176 34.028 1.00 85.12 1185 ASP A C 1
ATOM 9213 O O . ASP A 1 1185 ? -30.024 -28.321 35.181 1.00 85.12 1185 ASP A O 1
ATOM 9217 N N . LEU A 1 1186 ? -30.162 -27.262 33.213 1.00 87.31 1186 LEU A N 1
ATOM 9218 C CA . LEU A 1 1186 ? -31.097 -26.203 33.619 1.00 87.31 1186 LEU A CA 1
ATOM 9219 C C . LEU A 1 1186 ? -32.466 -26.356 32.937 1.00 87.31 1186 LEU A C 1
ATOM 9221 O O . LEU A 1 1186 ? -33.018 -25.407 32.379 1.00 87.31 1186 LEU A O 1
ATOM 9225 N N . ILE A 1 1187 ? -33.038 -27.563 33.004 1.00 87.50 1187 ILE A N 1
ATOM 9226 C CA . ILE A 1 1187 ? -34.256 -27.961 32.272 1.00 87.50 1187 ILE A CA 1
ATOM 9227 C C . ILE A 1 1187 ? -35.474 -27.031 32.466 1.00 87.50 1187 ILE A C 1
ATOM 9229 O O . ILE A 1 1187 ? -36.305 -26.920 31.565 1.00 87.50 1187 ILE A O 1
ATOM 9233 N N . PHE A 1 1188 ? -35.592 -26.343 33.606 1.00 89.81 1188 PHE A N 1
ATOM 9234 C CA . PHE A 1 1188 ? -36.644 -25.343 33.841 1.00 89.81 1188 PHE A CA 1
ATOM 9235 C C . PHE A 1 1188 ? -36.437 -24.072 33.001 1.00 89.81 1188 PHE A C 1
ATOM 9237 O O . PHE A 1 1188 ? -37.383 -23.570 32.400 1.00 89.81 1188 PHE A O 1
ATOM 9244 N N . VAL A 1 1189 ? -35.193 -23.592 32.892 1.00 90.69 1189 VAL A N 1
ATOM 9245 C CA . VAL A 1 1189 ? -34.824 -22.441 32.049 1.00 90.69 1189 VAL A CA 1
ATOM 9246 C C . VAL A 1 1189 ? -34.973 -22.808 30.570 1.00 90.69 1189 VAL A C 1
ATOM 9248 O O . VAL A 1 1189 ? -35.589 -22.065 29.811 1.00 90.69 1189 VAL A O 1
ATOM 9251 N N . LYS A 1 1190 ? -34.513 -24.007 30.182 1.00 92.00 1190 LYS A N 1
ATOM 9252 C CA . LYS A 1 1190 ? -34.682 -24.550 28.824 1.00 92.00 1190 LYS A CA 1
ATOM 9253 C C . LYS A 1 1190 ? -36.158 -24.628 28.409 1.00 92.00 1190 LYS A C 1
ATOM 9255 O O . LYS A 1 1190 ? -36.496 -24.253 27.291 1.00 92.00 1190 LYS A O 1
ATOM 9260 N N . GLN A 1 1191 ? -37.050 -25.067 29.305 1.00 92.56 1191 GLN A N 1
ATOM 9261 C CA . GLN A 1 1191 ? -38.494 -25.062 29.038 1.00 92.56 1191 GLN A CA 1
ATOM 9262 C C . GLN A 1 1191 ? -39.067 -23.647 28.900 1.00 92.56 1191 GLN A C 1
ATOM 9264 O O . GLN A 1 1191 ? -39.814 -23.413 27.959 1.00 92.56 1191 GLN A O 1
ATOM 9269 N N . ARG A 1 1192 ? -38.684 -22.702 29.766 1.00 93.19 1192 ARG A N 1
ATOM 9270 C CA . ARG A 1 1192 ? -39.156 -21.309 29.691 1.00 93.19 1192 ARG A CA 1
ATOM 9271 C C . ARG A 1 1192 ? -38.749 -20.624 28.378 1.00 93.19 1192 ARG A C 1
ATOM 9273 O O . ARG A 1 1192 ? -39.572 -19.957 27.760 1.00 93.19 1192 ARG A O 1
ATOM 9280 N N . PHE A 1 1193 ? -37.531 -20.864 27.886 1.00 95.25 1193 PHE A N 1
ATOM 9281 C CA . PHE A 1 1193 ? -37.113 -20.409 26.552 1.00 95.25 1193 PHE A CA 1
ATOM 9282 C C . PHE A 1 1193 ? -37.926 -21.050 25.416 1.00 95.25 1193 PHE A C 1
ATOM 9284 O O . PHE A 1 1193 ? -38.279 -20.366 24.457 1.00 95.25 1193 PHE A O 1
ATOM 9291 N N . ALA A 1 1194 ? -38.276 -22.335 25.525 1.00 94.25 1194 ALA A N 1
ATOM 9292 C CA . ALA A 1 1194 ? -39.157 -22.990 24.558 1.00 94.25 1194 ALA A CA 1
ATOM 9293 C C . ALA A 1 1194 ? -40.588 -22.410 24.580 1.00 94.25 1194 ALA A C 1
ATOM 9295 O O . ALA A 1 1194 ? -41.218 -22.313 23.531 1.00 94.25 1194 ALA A O 1
ATOM 9296 N N . GLU A 1 1195 ? -41.090 -21.963 25.734 1.00 94.69 1195 GLU A N 1
ATOM 9297 C CA . GLU A 1 1195 ? -42.391 -21.281 25.849 1.00 94.69 1195 GLU A CA 1
ATOM 9298 C C . GLU A 1 1195 ? -42.358 -19.886 25.203 1.00 94.69 1195 GLU A C 1
ATOM 9300 O O . GLU A 1 1195 ? -43.258 -19.558 24.429 1.00 94.69 1195 GLU A O 1
ATOM 9305 N N . GLU A 1 1196 ? -41.285 -19.110 25.412 1.00 94.50 1196 GLU A N 1
ATOM 9306 C CA . GLU A 1 1196 ? -41.056 -17.825 24.726 1.00 94.50 1196 GLU A CA 1
ATOM 9307 C C . GLU A 1 1196 ? -41.021 -17.984 23.191 1.00 94.50 1196 GLU A C 1
ATOM 9309 O O . GLU A 1 1196 ? -41.658 -17.208 22.469 1.00 94.50 1196 GLU A O 1
ATOM 9314 N N . LEU A 1 1197 ? -40.322 -19.013 22.688 1.00 95.25 1197 LEU A N 1
ATOM 9315 C CA . LEU A 1 1197 ? -40.272 -19.342 21.258 1.00 95.25 1197 LEU A CA 1
ATOM 9316 C C . LEU A 1 1197 ? -41.639 -19.806 20.724 1.00 95.25 1197 LEU A C 1
ATOM 9318 O O . LEU A 1 1197 ? -42.082 -19.327 19.682 1.00 95.25 1197 LEU A O 1
ATOM 9322 N N . LEU A 1 1198 ? -42.328 -20.712 21.427 1.00 95.00 1198 LEU A N 1
ATOM 9323 C CA . LEU A 1 1198 ? -43.627 -21.254 21.006 1.00 95.00 1198 LEU A CA 1
ATOM 9324 C C . LEU A 1 1198 ? -44.697 -20.157 20.894 1.00 95.00 1198 LEU A C 1
ATOM 9326 O O . LEU A 1 1198 ? -45.460 -20.152 19.930 1.00 95.00 1198 LEU A O 1
ATOM 9330 N N . ALA A 1 1199 ? -44.705 -19.192 21.818 1.00 94.00 1199 ALA A N 1
ATOM 9331 C CA . ALA A 1 1199 ? -45.606 -18.038 21.772 1.00 94.00 1199 ALA A CA 1
ATOM 9332 C C . ALA A 1 1199 ? -45.423 -17.155 20.517 1.00 94.00 1199 ALA A C 1
ATOM 9334 O O . ALA A 1 1199 ? -46.323 -16.398 20.163 1.00 94.00 1199 ALA A O 1
ATOM 9335 N N . ASN A 1 1200 ? -44.282 -17.264 19.823 1.00 92.44 1200 ASN A N 1
ATOM 9336 C CA . ASN A 1 1200 ? -43.915 -16.446 18.663 1.00 92.44 1200 ASN A CA 1
ATOM 9337 C C . ASN A 1 1200 ? -43.656 -17.285 17.395 1.00 92.44 1200 ASN A C 1
ATOM 9339 O O . ASN A 1 1200 ? -42.967 -16.844 16.470 1.00 92.44 1200 ASN A O 1
ATOM 9343 N N . GLU A 1 1201 ? -44.243 -18.486 17.327 1.00 93.25 1201 GLU A N 1
ATOM 9344 C CA . GLU A 1 1201 ? -44.072 -19.463 16.241 1.00 93.25 1201 GLU A CA 1
ATOM 9345 C C . GLU A 1 1201 ? -44.196 -18.864 14.833 1.00 93.25 1201 GLU A C 1
ATOM 9347 O O . GLU A 1 1201 ? -43.403 -19.209 13.960 1.00 93.25 1201 GLU A O 1
ATOM 9352 N N . ARG A 1 1202 ? -45.155 -17.956 14.601 1.00 91.44 1202 ARG A N 1
ATOM 9353 C CA . ARG A 1 1202 ? -45.370 -17.334 13.284 1.00 91.44 1202 ARG A CA 1
ATOM 9354 C C . ARG A 1 1202 ? -44.155 -16.517 12.834 1.00 91.44 1202 ARG A C 1
ATOM 9356 O O . ARG A 1 1202 ? -43.568 -16.829 11.806 1.00 91.44 1202 ARG A O 1
ATOM 9363 N N . ALA A 1 1203 ? -43.718 -15.548 13.641 1.00 91.88 1203 ALA A N 1
ATOM 9364 C CA . ALA A 1 1203 ? -42.572 -14.695 13.314 1.00 91.88 1203 ALA A CA 1
ATOM 9365 C C . ALA A 1 1203 ? -41.275 -15.506 13.125 1.00 91.88 1203 ALA A C 1
ATOM 9367 O O . ALA A 1 1203 ? -40.485 -15.231 12.219 1.00 91.88 1203 ALA A O 1
ATOM 9368 N N . LEU A 1 1204 ? -41.076 -16.546 13.943 1.00 89.94 1204 LEU A N 1
ATOM 9369 C CA . LEU A 1 1204 ? -39.938 -17.459 13.813 1.00 89.94 1204 LEU A CA 1
ATOM 9370 C C . LEU A 1 1204 ? -40.013 -18.296 12.531 1.00 89.94 1204 LEU A C 1
ATOM 9372 O O . LEU A 1 1204 ? -39.002 -18.449 11.851 1.00 89.94 1204 LEU A O 1
ATOM 9376 N N . ARG A 1 1205 ? -41.194 -18.816 12.169 1.00 90.06 1205 ARG A N 1
ATOM 9377 C CA . ARG A 1 1205 ? -41.399 -19.586 10.932 1.00 90.06 1205 ARG A CA 1
ATOM 9378 C C . ARG A 1 1205 ? -41.311 -18.726 9.671 1.00 90.06 1205 ARG A C 1
ATOM 9380 O O . ARG A 1 1205 ? -40.881 -19.253 8.647 1.00 90.06 1205 ARG A O 1
ATOM 9387 N N . ASP A 1 1206 ? -41.645 -17.441 9.739 1.00 88.50 1206 ASP A N 1
ATOM 9388 C CA . ASP A 1 1206 ? -41.548 -16.505 8.612 1.00 88.50 1206 ASP A CA 1
ATOM 9389 C C . ASP A 1 1206 ? -40.085 -16.055 8.366 1.00 88.50 1206 ASP A C 1
ATOM 9391 O O . ASP A 1 1206 ? -39.646 -15.943 7.216 1.00 88.50 1206 ASP A O 1
ATOM 9395 N N . SER A 1 1207 ? -39.272 -15.917 9.423 1.00 89.19 1207 SER A N 1
ATOM 9396 C CA . SER A 1 1207 ? -37.837 -15.579 9.340 1.00 89.19 1207 SER A CA 1
ATOM 9397 C C . SER A 1 1207 ? -36.941 -16.749 8.893 1.00 89.19 1207 SER A C 1
ATOM 9399 O O . SER A 1 1207 ? -37.093 -17.884 9.339 1.00 89.19 1207 SER A O 1
ATOM 9401 N N . PHE A 1 1208 ? -35.930 -16.480 8.053 1.00 86.06 1208 PHE A N 1
ATOM 9402 C CA . PHE A 1 1208 ? -34.940 -17.494 7.650 1.00 86.06 1208 PHE A CA 1
ATOM 9403 C C . PHE A 1 1208 ? -34.099 -18.005 8.832 1.00 86.06 1208 PHE A C 1
ATOM 9405 O O . PHE A 1 1208 ? -33.936 -19.216 8.982 1.00 86.06 1208 PHE A O 1
ATOM 9412 N N . VAL A 1 1209 ? -33.610 -17.103 9.690 1.00 91.19 1209 VAL A N 1
ATOM 9413 C CA . VAL A 1 1209 ? -32.837 -17.479 10.889 1.00 91.19 1209 VAL A CA 1
ATOM 9414 C C . VAL A 1 1209 ? -33.738 -18.051 11.986 1.00 91.19 1209 VAL A C 1
ATOM 9416 O O . VAL A 1 1209 ? -33.378 -19.046 12.613 1.00 91.19 1209 VAL A O 1
ATOM 9419 N N . GLY A 1 1210 ? -34.965 -17.533 12.119 1.00 90.94 1210 GLY A N 1
ATOM 9420 C CA . GLY A 1 1210 ? -35.968 -18.072 13.042 1.00 90.94 1210 GLY A CA 1
ATOM 9421 C C . GLY A 1 1210 ? -36.321 -19.536 12.747 1.00 90.94 1210 GLY A C 1
ATOM 9422 O O . GLY A 1 1210 ? -36.381 -20.349 13.670 1.00 90.94 1210 GLY A O 1
ATOM 9423 N N . ARG A 1 1211 ? -36.444 -19.916 11.464 1.00 90.94 1211 ARG A N 1
ATOM 9424 C CA . ARG A 1 1211 ? -36.631 -21.317 11.041 1.00 90.94 1211 ARG A CA 1
ATOM 9425 C C . ARG A 1 1211 ? -35.461 -22.218 11.434 1.00 90.94 1211 ARG A C 1
ATOM 9427 O O . ARG A 1 1211 ? -35.690 -23.384 11.758 1.00 90.94 1211 ARG A O 1
ATOM 9434 N N . ALA A 1 1212 ? -34.228 -21.705 11.417 1.00 89.94 1212 ALA A N 1
ATOM 9435 C CA . ALA A 1 1212 ? -33.059 -22.466 11.844 1.00 89.94 1212 ALA A CA 1
ATOM 9436 C C . ALA A 1 1212 ? -33.128 -22.759 13.350 1.00 89.94 1212 ALA A C 1
ATOM 9438 O O . ALA A 1 1212 ? -33.104 -23.930 13.728 1.00 89.94 1212 ALA A O 1
ATOM 9439 N N . VAL A 1 1213 ? -33.340 -21.733 14.186 1.00 93.38 1213 VAL A N 1
ATOM 9440 C CA . VAL A 1 1213 ? -33.477 -21.891 15.648 1.00 93.38 1213 VAL A CA 1
ATOM 9441 C C . VAL A 1 1213 ? -34.661 -22.799 15.997 1.00 93.38 1213 VAL A C 1
ATOM 9443 O O . VAL A 1 1213 ? -34.499 -23.734 16.776 1.00 93.38 1213 VAL A O 1
ATOM 9446 N N . TRP A 1 1214 ? -35.830 -22.612 15.367 1.00 94.62 1214 TRP A N 1
ATOM 9447 C CA . TRP A 1 1214 ? -37.026 -23.449 15.573 1.00 94.62 1214 TRP A CA 1
ATOM 9448 C C . TRP A 1 1214 ? -36.754 -24.943 15.330 1.00 94.62 1214 TRP A C 1
ATOM 9450 O O . TRP A 1 1214 ? -37.196 -25.803 16.099 1.00 94.62 1214 TRP A O 1
ATOM 9460 N N . ARG A 1 1215 ? -35.999 -25.255 14.268 1.00 91.19 1215 ARG A N 1
ATOM 9461 C CA . ARG A 1 1215 ? -35.568 -26.617 13.931 1.00 91.19 1215 ARG A CA 1
ATOM 9462 C C . ARG A 1 1215 ? -34.521 -27.138 14.917 1.00 91.19 1215 ARG A C 1
ATOM 9464 O O . ARG A 1 1215 ? -34.654 -28.264 15.383 1.00 91.19 1215 ARG A O 1
ATOM 9471 N N . ASN A 1 1216 ? -33.502 -26.341 15.235 1.00 92.12 1216 ASN A N 1
ATOM 9472 C CA . ASN A 1 1216 ? -32.393 -26.736 16.108 1.00 92.12 1216 ASN A CA 1
ATOM 9473 C C . ASN A 1 1216 ? -32.886 -27.025 17.540 1.00 92.12 1216 ASN A C 1
ATOM 9475 O O . ASN A 1 1216 ? -32.568 -28.067 18.108 1.00 92.12 1216 ASN A O 1
ATOM 9479 N N . TRP A 1 1217 ? -33.779 -26.181 18.067 1.00 93.94 1217 TRP A N 1
ATOM 9480 C CA . TRP A 1 1217 ? -34.494 -26.389 19.333 1.00 93.94 1217 TRP A CA 1
ATOM 9481 C C . TRP A 1 1217 ? -35.585 -27.474 19.262 1.00 93.94 1217 TRP A C 1
ATOM 9483 O O . TRP A 1 1217 ? -36.238 -27.754 20.265 1.00 93.94 1217 TRP A O 1
ATOM 9493 N N . SER A 1 1218 ? -35.800 -28.108 18.102 1.00 92.88 1218 SER A N 1
ATOM 9494 C CA . SER A 1 1218 ? -36.814 -29.151 17.878 1.00 92.88 1218 SER A CA 1
ATOM 9495 C C . SER A 1 1218 ? -38.219 -28.751 18.350 1.00 92.88 1218 SER A C 1
ATOM 9497 O O . SER A 1 1218 ? -38.948 -29.550 18.946 1.00 92.88 1218 SER A O 1
ATOM 9499 N N . MET A 1 1219 ? -38.622 -27.506 18.086 1.00 93.69 1219 MET A N 1
ATOM 9500 C CA . MET A 1 1219 ? -39.864 -26.929 18.614 1.00 93.69 1219 MET A CA 1
ATOM 9501 C C . MET A 1 1219 ? -41.134 -27.649 18.131 1.00 93.69 1219 MET A C 1
ATOM 9503 O O . MET A 1 1219 ? -42.133 -27.688 18.849 1.00 93.69 1219 MET A O 1
ATOM 9507 N N . ASP A 1 1220 ? -41.087 -28.332 16.983 1.00 90.06 1220 ASP A N 1
ATOM 9508 C CA . ASP A 1 1220 ? -42.183 -29.201 16.527 1.00 90.06 1220 ASP A CA 1
ATOM 9509 C C . ASP A 1 1220 ? -42.337 -30.469 17.384 1.00 90.06 1220 ASP A C 1
ATOM 9511 O O . ASP A 1 1220 ? -43.456 -30.952 17.567 1.00 90.06 1220 ASP A O 1
ATOM 9515 N N . LEU A 1 1221 ? -41.248 -30.988 17.968 1.00 90.69 1221 LEU A N 1
ATOM 9516 C CA . LEU A 1 1221 ? -41.313 -32.066 18.959 1.00 90.69 1221 LEU A CA 1
ATOM 9517 C C . LEU A 1 1221 ? -41.837 -31.533 20.298 1.00 90.69 1221 LEU A C 1
ATOM 9519 O O . LEU A 1 1221 ? -42.666 -32.193 20.917 1.00 90.69 1221 LEU A O 1
ATOM 9523 N N . TYR A 1 1222 ? -41.429 -30.328 20.708 1.00 92.62 1222 TYR A N 1
ATOM 9524 C CA . TYR A 1 1222 ? -41.953 -29.670 21.910 1.00 92.62 1222 TYR A CA 1
ATOM 9525 C C . TYR A 1 1222 ? -43.475 -29.469 21.836 1.00 92.62 1222 TYR A C 1
ATOM 9527 O O . TYR A 1 1222 ? -44.204 -29.906 22.726 1.00 92.62 1222 TYR A O 1
ATOM 9535 N N . LYS A 1 1223 ? -43.956 -28.892 20.727 1.00 90.69 1223 LYS A N 1
ATOM 9536 C CA . LYS A 1 1223 ? -45.374 -28.609 20.461 1.00 90.69 1223 LYS A CA 1
ATOM 9537 C C . LYS A 1 1223 ? -46.234 -29.873 20.334 1.00 90.69 1223 LYS A C 1
ATOM 9539 O O . LYS A 1 1223 ? -47.382 -29.864 20.764 1.00 90.69 1223 LYS A O 1
ATOM 9544 N N . ARG A 1 1224 ? -45.710 -30.960 19.746 1.00 90.69 1224 ARG A N 1
ATOM 9545 C CA . ARG A 1 1224 ? -46.472 -32.208 19.512 1.00 90.69 1224 ARG A CA 1
ATOM 9546 C C . ARG A 1 1224 ? -46.352 -33.241 20.634 1.00 90.69 1224 ARG A C 1
ATOM 9548 O O . ARG A 1 1224 ? -47.285 -34.006 20.851 1.00 90.69 1224 ARG A O 1
ATOM 9555 N N . ARG A 1 1225 ? -45.189 -33.333 21.287 1.00 90.50 1225 ARG A N 1
ATOM 9556 C CA . ARG A 1 1225 ? -44.834 -34.360 22.285 1.00 90.50 1225 ARG A CA 1
ATOM 9557 C C . ARG A 1 1225 ? -43.843 -33.793 23.313 1.00 90.50 1225 ARG A C 1
ATOM 9559 O O . ARG A 1 1225 ? -42.705 -34.256 23.413 1.00 90.50 1225 ARG A O 1
ATOM 9566 N N . ARG A 1 1226 ? -44.287 -32.814 24.116 1.00 88.81 1226 ARG A N 1
ATOM 9567 C CA . ARG A 1 1226 ? -43.482 -32.146 25.168 1.00 88.81 1226 ARG A CA 1
ATOM 9568 C C . ARG A 1 1226 ? -42.719 -33.133 26.070 1.00 88.81 1226 ARG A C 1
ATOM 9570 O O . ARG A 1 1226 ? -41.579 -32.858 26.425 1.00 88.81 1226 ARG A O 1
ATOM 9577 N N . GLY A 1 1227 ? -43.285 -34.309 26.367 1.00 86.31 1227 GLY A N 1
ATOM 9578 C CA . GLY A 1 1227 ? -42.604 -35.387 27.104 1.00 86.31 1227 GLY A CA 1
ATOM 9579 C C . GLY A 1 1227 ? -41.347 -35.939 26.410 1.00 86.31 1227 GLY A C 1
ATOM 9580 O O . GLY A 1 1227 ? -40.287 -35.994 27.032 1.00 86.31 1227 GLY A O 1
ATOM 9581 N N . ASN A 1 1228 ? -41.424 -36.277 25.116 1.00 88.50 1228 ASN A N 1
ATOM 9582 C CA . ASN A 1 1228 ? -40.263 -36.715 24.326 1.00 88.50 1228 ASN A CA 1
ATOM 9583 C C . ASN A 1 1228 ? -39.202 -35.613 24.251 1.00 88.50 1228 ASN A C 1
ATOM 9585 O O . ASN A 1 1228 ? -38.026 -35.876 24.487 1.00 88.50 1228 ASN A O 1
ATOM 9589 N N . TRP A 1 1229 ? -39.618 -34.366 24.006 1.00 92.44 1229 TRP A N 1
ATOM 9590 C CA . TRP A 1 1229 ? -38.691 -33.235 23.996 1.00 92.44 1229 TRP A CA 1
ATOM 9591 C C . TRP A 1 1229 ? -37.990 -33.052 25.348 1.00 92.44 1229 TRP A C 1
ATOM 9593 O O . TRP A 1 1229 ? -36.793 -32.802 25.371 1.00 92.44 1229 TRP A O 1
ATOM 9603 N N . ILE A 1 1230 ? -38.681 -33.244 26.480 1.00 89.00 1230 ILE A N 1
ATOM 9604 C CA . ILE A 1 1230 ? -38.062 -33.212 27.818 1.00 89.00 1230 ILE A CA 1
ATOM 9605 C C . ILE A 1 1230 ? -37.080 -34.382 28.022 1.00 89.00 1230 ILE A C 1
ATOM 9607 O O . ILE A 1 1230 ? -36.087 -34.211 28.727 1.00 89.00 1230 ILE A O 1
ATOM 9611 N N . SER A 1 1231 ? -37.309 -35.550 27.410 1.00 84.62 1231 SER A N 1
ATOM 9612 C CA . SER A 1 1231 ? -36.354 -36.672 27.428 1.00 84.62 1231 SER A CA 1
ATOM 9613 C C . SER A 1 1231 ? -35.070 -36.327 26.663 1.00 84.62 1231 SER A C 1
ATOM 9615 O O . SER A 1 1231 ? -33.972 -36.391 27.223 1.00 84.62 1231 SER A O 1
ATOM 9617 N N . MET A 1 1232 ? -35.224 -35.856 25.422 1.00 86.12 1232 MET A N 1
ATOM 9618 C CA . MET A 1 1232 ? -34.144 -35.379 24.553 1.00 86.12 1232 MET A CA 1
ATOM 9619 C C . MET A 1 1232 ? -33.363 -34.217 25.199 1.00 86.12 1232 MET A C 1
ATOM 9621 O O . MET A 1 1232 ? -32.136 -34.234 25.248 1.00 86.12 1232 MET A O 1
ATOM 9625 N N . ALA A 1 1233 ? -34.067 -33.241 25.781 1.00 84.62 1233 ALA A N 1
ATOM 9626 C CA . ALA A 1 1233 ? -33.498 -32.076 26.462 1.00 84.62 1233 ALA A CA 1
ATOM 9627 C C . ALA A 1 1233 ? -32.715 -32.413 27.746 1.00 84.62 1233 ALA A C 1
ATOM 9629 O O . ALA A 1 1233 ? -31.894 -31.599 28.168 1.00 84.62 1233 ALA A O 1
ATOM 9630 N N . LYS A 1 1234 ? -32.968 -33.589 28.344 1.00 80.69 1234 LYS A N 1
ATOM 9631 C CA . LYS A 1 1234 ? -32.234 -34.178 29.481 1.00 80.69 1234 LYS A CA 1
ATOM 9632 C C . LYS A 1 1234 ? -31.130 -35.161 29.041 1.00 80.69 1234 LYS A C 1
ATOM 9634 O O . LYS A 1 1234 ? -30.658 -35.938 29.868 1.00 80.69 1234 LYS A O 1
ATOM 9639 N N . GLY A 1 1235 ? -30.784 -35.208 27.750 1.00 69.06 1235 GLY A N 1
ATOM 9640 C CA . GLY A 1 1235 ? -29.735 -36.078 27.198 1.00 69.06 1235 GLY A CA 1
ATOM 9641 C C . GLY A 1 1235 ? -30.065 -37.580 27.164 1.00 69.06 1235 GLY A C 1
ATOM 9642 O O . GLY A 1 1235 ? -29.223 -38.387 26.774 1.00 69.06 1235 GLY A O 1
ATOM 9643 N N . ARG A 1 1236 ? -31.287 -37.994 27.538 1.00 55.19 1236 ARG A N 1
ATOM 9644 C CA . ARG A 1 1236 ? -31.623 -39.407 27.819 1.00 55.19 1236 ARG A CA 1
ATOM 9645 C C . ARG A 1 1236 ? -31.745 -40.321 26.592 1.00 55.19 1236 ARG A C 1
ATOM 9647 O O . ARG A 1 1236 ? -32.015 -41.505 26.753 1.00 55.19 1236 ARG A O 1
ATOM 9654 N N . GLU A 1 1237 ? -31.529 -39.807 25.384 1.00 46.69 1237 GLU A N 1
ATOM 9655 C CA . GLU A 1 1237 ? -31.642 -40.579 24.136 1.00 46.69 1237 GLU A CA 1
ATOM 9656 C C . GLU A 1 1237 ? -30.296 -41.098 23.592 1.00 46.69 1237 GLU A C 1
ATOM 9658 O O . GLU A 1 1237 ? -30.290 -41.866 22.631 1.00 46.69 1237 GLU A O 1
ATOM 9663 N N . HIS A 1 1238 ? -29.148 -40.730 24.182 1.00 42.94 1238 HIS A N 1
ATOM 9664 C CA . HIS A 1 1238 ? -27.844 -41.115 23.618 1.00 42.94 1238 HIS A CA 1
ATOM 9665 C C . HIS A 1 1238 ? -27.489 -42.600 23.832 1.00 42.94 1238 HIS A C 1
ATOM 9667 O O . HIS A 1 1238 ? -26.938 -43.234 22.933 1.00 42.94 1238 HIS A O 1
ATOM 9673 N N . ASN A 1 1239 ? -27.886 -43.196 24.963 1.00 33.47 1239 ASN A N 1
ATOM 9674 C CA . ASN A 1 1239 ? -27.576 -44.601 25.268 1.00 33.47 1239 ASN A CA 1
ATOM 9675 C C . ASN A 1 1239 ? -28.327 -45.607 24.371 1.00 33.47 1239 ASN A C 1
ATOM 9677 O O . ASN A 1 1239 ? -27.880 -46.737 24.226 1.00 33.47 1239 ASN A O 1
ATOM 9681 N N . ALA A 1 1240 ? -29.429 -45.209 23.725 1.00 32.47 1240 ALA A N 1
ATOM 9682 C CA . ALA A 1 1240 ? -30.240 -46.104 22.890 1.00 32.47 1240 ALA A CA 1
ATOM 9683 C C . ALA A 1 1240 ? -29.667 -46.352 21.476 1.00 32.47 1240 ALA A C 1
ATOM 9685 O O . ALA A 1 1240 ? -30.209 -47.167 20.733 1.00 32.47 1240 ALA A O 1
ATOM 9686 N N . LYS A 1 1241 ? -28.599 -45.644 21.074 1.00 34.69 1241 LYS A N 1
ATOM 9687 C CA . LYS A 1 1241 ? -28.017 -45.729 19.718 1.00 34.69 1241 LYS A CA 1
ATOM 9688 C C . LYS A 1 1241 ? -26.696 -46.496 19.622 1.00 34.69 1241 LYS A C 1
ATOM 9690 O O . LYS A 1 1241 ? -26.195 -46.666 18.518 1.00 34.69 1241 LYS A O 1
ATOM 9695 N N . VAL A 1 1242 ? -26.139 -46.963 20.740 1.00 38.19 1242 VAL A N 1
ATOM 9696 C CA . VAL A 1 1242 ? -24.821 -47.629 20.761 1.00 38.19 1242 VAL A CA 1
ATOM 9697 C C . VAL A 1 1242 ? -24.912 -49.128 20.425 1.00 38.19 1242 VAL A C 1
ATOM 9699 O O . VAL A 1 1242 ? -23.957 -49.694 19.901 1.00 38.19 1242 VAL A O 1
ATOM 9702 N N . GLU A 1 1243 ? -26.062 -49.768 20.657 1.00 31.98 1243 GLU A N 1
ATOM 9703 C CA . GLU A 1 1243 ? -26.211 -51.232 20.537 1.00 31.98 1243 GLU A CA 1
ATOM 9704 C C . GLU A 1 1243 ? -26.975 -51.706 19.283 1.00 31.98 1243 GLU A C 1
ATOM 9706 O O . GLU A 1 1243 ? -26.961 -52.895 18.971 1.00 31.98 1243 GLU A O 1
ATOM 9711 N N . LEU A 1 1244 ? -27.619 -50.798 18.536 1.00 31.53 1244 LEU A N 1
ATOM 9712 C CA . LEU A 1 1244 ? -28.656 -51.135 17.539 1.00 31.53 1244 LEU A CA 1
ATOM 9713 C C . LEU A 1 1244 ? -28.330 -50.786 16.072 1.00 31.53 1244 LEU A C 1
ATOM 9715 O O . LEU A 1 1244 ? -29.219 -50.813 15.226 1.00 31.53 1244 LEU A O 1
ATOM 9719 N N . SER A 1 1245 ? -27.069 -50.495 15.739 1.00 30.70 1245 SER A N 1
ATOM 9720 C CA . SER A 1 1245 ? -26.620 -50.244 14.355 1.00 30.70 1245 SER A CA 1
ATOM 9721 C C . SER A 1 1245 ? -25.412 -51.096 13.940 1.00 30.70 1245 SER A C 1
ATOM 9723 O O . SER A 1 1245 ? -24.436 -50.604 13.376 1.00 30.70 1245 SER A O 1
ATOM 9725 N N . LYS A 1 1246 ? -25.505 -52.413 14.177 1.00 33.22 1246 LYS A N 1
ATOM 9726 C CA . LYS A 1 1246 ? -24.680 -53.444 13.508 1.00 33.22 1246 LYS A CA 1
ATOM 9727 C C . LYS A 1 1246 ? -25.394 -54.086 12.301 1.00 33.22 1246 LYS A C 1
ATOM 9729 O O . LYS A 1 1246 ? -25.075 -55.210 11.923 1.00 33.22 1246 LYS A O 1
ATOM 9734 N N . SER A 1 1247 ? -26.343 -53.375 11.693 1.00 31.03 1247 SER A N 1
ATOM 9735 C CA . SER A 1 1247 ? -27.047 -53.787 10.475 1.00 31.03 1247 SER A CA 1
ATOM 9736 C C . SER A 1 1247 ? -27.581 -52.581 9.690 1.00 31.03 1247 SER A C 1
ATOM 9738 O O . SER A 1 1247 ? -28.033 -51.599 10.271 1.00 31.03 1247 SER A O 1
ATOM 9740 N N . ASP A 1 1248 ? -27.511 -52.714 8.365 1.00 31.70 1248 ASP A N 1
ATOM 9741 C CA . ASP A 1 1248 ? -28.278 -52.053 7.299 1.00 31.70 1248 ASP A CA 1
ATOM 9742 C C . ASP A 1 1248 ? -28.370 -50.513 7.215 1.00 31.70 1248 ASP A C 1
ATOM 9744 O O . ASP A 1 1248 ? -29.010 -49.811 7.997 1.00 31.70 1248 ASP A O 1
ATOM 9748 N N . HIS A 1 1249 ? -27.821 -49.982 6.117 1.00 28.89 1249 HIS A N 1
ATOM 9749 C CA . HIS A 1 1249 ? -28.000 -48.595 5.689 1.00 28.89 1249 HIS A CA 1
ATOM 9750 C C . HIS A 1 1249 ? -29.438 -48.312 5.217 1.00 28.89 1249 HIS A C 1
ATOM 9752 O O . HIS A 1 1249 ? -29.893 -48.930 4.254 1.00 28.89 1249 HIS A O 1
ATOM 9758 N N . ARG A 1 1250 ? -30.095 -47.264 5.747 1.00 32.94 1250 ARG A N 1
ATOM 9759 C CA . ARG A 1 1250 ? -31.112 -46.492 4.995 1.00 32.94 1250 ARG A CA 1
ATOM 9760 C C . ARG A 1 1250 ? -31.368 -45.083 5.557 1.00 32.94 1250 ARG A C 1
ATOM 9762 O O . ARG A 1 1250 ? -31.909 -44.918 6.639 1.00 32.94 1250 ARG A O 1
ATOM 9769 N N . GLN A 1 1251 ? -30.996 -44.090 4.744 1.00 31.62 1251 GLN A N 1
ATOM 9770 C CA . GLN A 1 1251 ? -31.607 -42.758 4.567 1.00 31.62 1251 GLN A CA 1
ATOM 9771 C C . GLN A 1 1251 ? -32.091 -41.981 5.814 1.00 31.62 1251 GLN A C 1
ATOM 9773 O O . GLN A 1 1251 ? -33.169 -42.225 6.351 1.00 31.62 1251 GLN A O 1
ATOM 9778 N N . CYS A 1 1252 ? -31.373 -40.905 6.164 1.00 33.06 1252 CYS A N 1
ATOM 9779 C CA . CYS A 1 1252 ? -31.936 -39.836 6.996 1.00 33.06 1252 CYS A CA 1
ATOM 9780 C C . CYS A 1 1252 ? -33.009 -39.050 6.209 1.00 33.06 1252 CYS A C 1
ATOM 9782 O O . CYS A 1 1252 ? -32.906 -38.878 4.993 1.00 33.06 1252 CYS A O 1
ATOM 9784 N N . LEU A 1 1253 ? -34.064 -38.609 6.896 1.00 36.56 1253 LEU A N 1
ATOM 9785 C CA . LEU A 1 1253 ? -35.344 -38.236 6.286 1.00 36.56 1253 LEU A CA 1
ATOM 9786 C C . LEU A 1 1253 ? -35.289 -36.950 5.434 1.00 36.56 1253 LEU A C 1
ATOM 9788 O O . LEU A 1 1253 ? -35.072 -35.854 5.948 1.00 36.56 1253 LEU A O 1
ATOM 9792 N N . LYS A 1 1254 ? -35.611 -37.098 4.141 1.00 38.59 1254 LYS A N 1
ATOM 9793 C CA . LYS A 1 1254 ? -36.011 -36.020 3.213 1.00 38.59 1254 LYS A CA 1
ATOM 9794 C C . LYS A 1 1254 ? -37.150 -35.171 3.809 1.00 38.59 1254 LYS A C 1
ATOM 9796 O O . LYS A 1 1254 ? -38.019 -35.729 4.484 1.00 38.59 1254 LYS A O 1
ATOM 9801 N N . SER A 1 1255 ? -37.213 -33.860 3.532 1.00 51.69 1255 SER A N 1
ATOM 9802 C CA . SER A 1 1255 ? -38.347 -33.033 3.990 1.00 51.69 1255 SER A CA 1
ATOM 9803 C C . SER A 1 1255 ? -39.657 -33.457 3.312 1.00 51.69 1255 SER A C 1
ATOM 9805 O O . SER A 1 1255 ? -39.635 -34.121 2.279 1.00 51.69 1255 SER A O 1
ATOM 9807 N N . ASN A 1 1256 ? -40.816 -33.046 3.837 1.00 55.66 1256 ASN A N 1
ATOM 9808 C CA . ASN A 1 1256 ? -42.104 -33.373 3.207 1.00 55.66 1256 ASN A CA 1
ATOM 9809 C C . ASN A 1 1256 ? -42.213 -32.856 1.756 1.00 55.66 1256 ASN A C 1
ATOM 9811 O O . ASN A 1 1256 ? -42.904 -33.476 0.953 1.00 55.66 1256 ASN A O 1
ATOM 9815 N N . ILE A 1 1257 ? -41.519 -31.766 1.406 1.00 61.31 1257 ILE A N 1
ATOM 9816 C CA . ILE A 1 1257 ? -41.476 -31.228 0.036 1.00 61.31 1257 ILE A CA 1
ATOM 9817 C C . ILE A 1 1257 ? -40.547 -32.072 -0.846 1.00 61.31 1257 ILE A C 1
ATOM 9819 O O . ILE A 1 1257 ? -40.912 -32.401 -1.971 1.00 61.31 1257 ILE A O 1
ATOM 9823 N N . ASP A 1 1258 ? -39.401 -32.510 -0.326 1.00 65.38 1258 ASP A N 1
ATOM 9824 C CA . ASP A 1 1258 ? -38.475 -33.388 -1.059 1.00 65.38 1258 ASP A CA 1
ATOM 9825 C C . ASP A 1 1258 ? -39.052 -34.803 -1.232 1.00 65.38 1258 ASP A C 1
ATOM 9827 O O . ASP A 1 1258 ? -38.809 -35.461 -2.241 1.00 65.38 1258 ASP A O 1
ATOM 9831 N N . GLN A 1 1259 ? -39.856 -35.270 -0.270 1.00 65.12 1259 GLN A N 1
ATOM 9832 C CA . GLN A 1 1259 ? -40.652 -36.492 -0.389 1.00 65.12 1259 GLN A CA 1
ATOM 9833 C C . GLN A 1 1259 ? -41.795 -36.327 -1.398 1.00 65.12 1259 GLN A C 1
ATOM 9835 O O . GLN A 1 1259 ? -42.072 -37.269 -2.132 1.00 65.12 1259 GLN A O 1
ATOM 9840 N N . ALA A 1 1260 ? -42.440 -35.157 -1.476 1.00 65.06 1260 ALA A N 1
ATOM 9841 C CA . ALA A 1 1260 ? -43.462 -34.882 -2.486 1.00 65.06 1260 ALA A CA 1
ATOM 9842 C C . ALA A 1 1260 ? -42.863 -34.829 -3.903 1.00 65.06 1260 ALA A C 1
ATOM 9844 O O . ALA A 1 1260 ? -43.363 -35.513 -4.791 1.00 65.06 1260 ALA A O 1
ATOM 9845 N N . ARG A 1 1261 ? -41.749 -34.107 -4.096 1.00 67.75 1261 ARG A N 1
ATOM 9846 C CA . ARG A 1 1261 ? -41.009 -34.058 -5.370 1.00 67.75 1261 ARG A CA 1
ATOM 9847 C C . ARG A 1 1261 ? -40.501 -35.442 -5.782 1.00 67.75 1261 ARG A C 1
ATOM 9849 O O . ARG A 1 1261 ? -40.759 -35.869 -6.902 1.00 67.75 1261 ARG A O 1
ATOM 9856 N N . ALA A 1 1262 ? -39.890 -36.196 -4.864 1.00 70.06 1262 ALA A N 1
ATOM 9857 C CA . ALA A 1 1262 ? -39.447 -37.563 -5.145 1.00 70.06 1262 ALA A CA 1
ATOM 9858 C C . ALA A 1 1262 ? -40.607 -38.531 -5.452 1.00 70.06 1262 ALA A C 1
ATOM 9860 O O . ALA A 1 1262 ? -40.427 -39.438 -6.254 1.00 70.06 1262 ALA A O 1
ATOM 9861 N N . ARG A 1 1263 ? -41.796 -38.340 -4.857 1.00 67.69 1263 ARG A N 1
ATOM 9862 C CA . ARG A 1 1263 ? -43.014 -39.112 -5.182 1.00 67.69 1263 ARG A CA 1
ATOM 9863 C C . ARG A 1 1263 ? -43.670 -38.715 -6.504 1.00 67.69 1263 ARG A C 1
ATOM 9865 O O . ARG A 1 1263 ? -44.479 -39.492 -6.996 1.00 67.69 1263 ARG A O 1
ATOM 9872 N N . PHE A 1 1264 ? -43.365 -37.535 -7.042 1.00 66.50 1264 PHE A N 1
ATOM 9873 C CA . PHE A 1 1264 ? -43.778 -37.134 -8.387 1.00 66.50 1264 PHE A CA 1
ATOM 9874 C C . PHE A 1 1264 ? -42.820 -37.698 -9.441 1.00 66.50 1264 PHE A C 1
ATOM 9876 O O . PHE A 1 1264 ? -43.281 -38.337 -10.378 1.00 66.50 1264 PHE A O 1
ATOM 9883 N N . ALA A 1 1265 ? -41.505 -37.558 -9.234 1.00 68.69 1265 ALA A N 1
ATOM 9884 C CA . ALA A 1 1265 ? -40.489 -38.154 -10.106 1.00 68.69 1265 ALA A CA 1
ATOM 9885 C C . ALA A 1 1265 ? -40.638 -39.686 -10.186 1.00 68.69 1265 ALA A C 1
ATOM 9887 O O . ALA A 1 1265 ? -40.855 -40.229 -11.261 1.00 68.69 1265 ALA A O 1
ATOM 9888 N N . ALA A 1 1266 ? -40.699 -40.381 -9.041 1.00 63.47 1266 ALA A N 1
ATOM 9889 C CA . ALA A 1 1266 ? -40.929 -41.832 -8.973 1.00 63.47 1266 ALA A CA 1
ATOM 9890 C C . ALA A 1 1266 ? -42.381 -42.268 -9.298 1.00 63.47 1266 ALA A C 1
ATOM 9892 O O . ALA A 1 1266 ? -42.832 -43.325 -8.852 1.00 63.47 1266 ALA A O 1
ATOM 9893 N N . LYS A 1 1267 ? -43.132 -41.431 -10.022 1.00 59.72 1267 LYS A N 1
ATOM 9894 C CA . LYS A 1 1267 ? -44.420 -41.750 -10.652 1.00 59.72 1267 LYS A CA 1
ATOM 9895 C C . LYS A 1 1267 ? -44.437 -41.490 -12.164 1.00 59.72 1267 LYS A C 1
ATOM 9897 O O . LYS A 1 1267 ? -45.460 -41.778 -12.780 1.00 59.72 1267 LYS A O 1
ATOM 9902 N N . ALA A 1 1268 ? -43.361 -40.943 -12.731 1.00 61.59 1268 ALA A N 1
ATOM 9903 C CA . ALA A 1 1268 ? -43.200 -40.780 -14.173 1.00 61.59 1268 ALA A CA 1
ATOM 9904 C C . ALA A 1 1268 ? -42.708 -42.081 -14.834 1.00 61.59 1268 ALA A C 1
ATOM 9906 O O . ALA A 1 1268 ? -43.240 -42.471 -15.870 1.00 61.59 1268 ALA A O 1
ATOM 9907 N N . ASP A 1 1269 ? -41.767 -42.781 -14.192 1.00 53.12 1269 ASP A N 1
ATOM 9908 C CA . ASP A 1 1269 ? -41.117 -43.972 -14.751 1.00 53.12 1269 ASP A CA 1
ATOM 9909 C C . ASP A 1 1269 ? -41.779 -45.285 -14.289 1.00 53.12 1269 ASP A C 1
ATOM 9911 O O . ASP A 1 1269 ? -42.002 -45.507 -13.094 1.00 53.12 1269 ASP A O 1
ATOM 9915 N N . GLY A 1 1270 ? -42.095 -46.162 -15.251 1.00 43.88 1270 GLY A N 1
ATOM 9916 C CA . GLY A 1 1270 ? -42.683 -47.492 -15.031 1.00 43.88 1270 GLY A CA 1
ATOM 9917 C C . GLY A 1 1270 ? -41.650 -48.640 -14.955 1.00 43.88 1270 GLY A C 1
ATOM 9918 O O . GLY A 1 1270 ? -40.484 -48.414 -15.273 1.00 43.88 1270 GLY A O 1
ATOM 9919 N N . PRO A 1 1271 ? -42.035 -49.865 -14.522 1.00 41.28 1271 PRO A N 1
ATOM 9920 C CA . PRO A 1 1271 ? -41.071 -50.871 -14.043 1.00 41.28 1271 PRO A CA 1
ATOM 9921 C C . PRO A 1 1271 ? -41.049 -52.225 -14.793 1.00 41.28 1271 PRO A C 1
ATOM 9923 O O . PRO A 1 1271 ? -42.099 -52.728 -15.184 1.00 41.28 1271 PRO A O 1
ATOM 9926 N N . GLU A 1 1272 ? -39.886 -52.896 -14.821 1.00 38.56 1272 GLU A N 1
ATOM 9927 C CA . GLU A 1 1272 ? -39.725 -54.331 -15.158 1.00 38.56 1272 GLU A CA 1
ATOM 9928 C C . GLU A 1 1272 ? -38.699 -55.065 -14.235 1.00 38.56 1272 GLU A C 1
ATOM 9930 O O . GLU A 1 1272 ? -38.082 -54.443 -13.373 1.00 38.56 1272 GLU A O 1
ATOM 9935 N N . ALA A 1 1273 ? -38.604 -56.402 -14.372 1.00 38.78 1273 ALA A N 1
ATOM 9936 C CA . ALA A 1 1273 ? -37.887 -57.450 -13.590 1.00 38.78 1273 ALA A CA 1
ATOM 9937 C C . ALA A 1 1273 ? -36.504 -57.108 -12.939 1.00 38.78 1273 ALA A C 1
ATOM 9939 O O . ALA A 1 1273 ? -35.765 -56.294 -13.473 1.00 38.78 1273 ALA A O 1
ATOM 9940 N N . SER A 1 1274 ? -36.013 -57.629 -11.788 1.00 39.22 1274 SER A N 1
ATOM 9941 C CA . SER A 1 1274 ? -36.181 -58.879 -10.979 1.00 39.22 1274 SER A CA 1
ATOM 9942 C C . SER A 1 1274 ? -35.307 -60.092 -11.426 1.00 39.22 1274 SER A C 1
ATOM 9944 O O . SER A 1 1274 ? -35.160 -60.305 -12.621 1.00 39.22 1274 SER A O 1
ATOM 9946 N N . ALA A 1 1275 ? -34.678 -60.943 -10.577 1.00 39.44 1275 ALA A N 1
ATOM 9947 C CA . ALA A 1 1275 ? -34.374 -60.956 -9.120 1.00 39.44 1275 ALA A CA 1
ATOM 9948 C C . ALA A 1 1275 ? -33.313 -62.058 -8.740 1.00 39.44 1275 ALA A C 1
ATOM 9950 O O . ALA A 1 1275 ? -32.960 -62.866 -9.592 1.00 39.44 1275 ALA A O 1
ATOM 9951 N N . ASN A 1 1276 ? -32.917 -62.154 -7.445 1.00 39.44 1276 ASN A N 1
ATOM 9952 C CA . ASN A 1 1276 ? -32.146 -63.244 -6.757 1.00 39.44 1276 ASN A CA 1
ATOM 9953 C C . ASN A 1 1276 ? -30.623 -63.397 -7.071 1.00 39.44 1276 ASN A C 1
ATOM 9955 O O . ASN A 1 1276 ? -30.188 -63.003 -8.140 1.00 39.44 1276 ASN A O 1
ATOM 9959 N N . SER A 1 1277 ? -29.734 -63.980 -6.229 1.00 41.03 1277 SER A N 1
ATOM 9960 C CA . SER A 1 1277 ? -29.673 -64.205 -4.753 1.00 41.03 1277 SER A CA 1
ATOM 9961 C C . SER A 1 1277 ? -28.268 -64.704 -4.282 1.00 41.03 1277 SER A C 1
ATOM 9963 O O . SER A 1 1277 ? -27.481 -65.148 -5.107 1.00 41.03 1277 SER A O 1
ATOM 9965 N N . SER A 1 1278 ? -28.005 -64.723 -2.955 1.00 40.09 1278 SER A N 1
ATOM 9966 C CA . SER A 1 1278 ? -26.941 -65.462 -2.190 1.00 40.09 1278 SER A CA 1
ATOM 9967 C C . SER A 1 1278 ? -25.440 -65.257 -2.542 1.00 40.09 1278 SER A C 1
ATOM 9969 O O . SER A 1 1278 ? -25.017 -65.657 -3.614 1.00 40.09 1278 SER A O 1
ATOM 9971 N N . MET A 1 1279 ? -24.568 -64.609 -1.740 1.00 41.78 1279 MET A N 1
ATOM 9972 C CA . MET A 1 1279 ? -24.018 -64.860 -0.366 1.00 41.78 1279 MET A CA 1
ATOM 9973 C C . MET A 1 1279 ? -22.758 -65.787 -0.268 1.00 41.78 1279 MET A C 1
ATOM 9975 O O . MET A 1 1279 ? -22.528 -66.577 -1.174 1.00 41.78 1279 MET A O 1
ATOM 9979 N N . PRO A 1 1280 ? -21.866 -65.632 0.756 1.00 45.16 1280 PRO A N 1
ATOM 9980 C CA . PRO A 1 1280 ? -20.405 -65.549 0.515 1.00 45.16 1280 PRO A CA 1
ATOM 9981 C C . PRO A 1 1280 ? -19.512 -66.392 1.470 1.00 45.16 1280 PRO A C 1
ATOM 9983 O O . PRO A 1 1280 ? -20.049 -67.078 2.341 1.00 45.16 1280 PRO A O 1
ATOM 9986 N N . ARG A 1 1281 ? -18.162 -66.221 1.430 1.00 38.84 1281 ARG A N 1
ATOM 9987 C CA . ARG A 1 1281 ? -17.273 -66.009 2.624 1.00 38.84 1281 ARG A CA 1
ATOM 9988 C C . ARG A 1 1281 ? -15.743 -66.025 2.368 1.00 38.84 1281 ARG A C 1
ATOM 9990 O O . ARG A 1 1281 ? -15.265 -66.931 1.706 1.00 38.84 1281 ARG A O 1
ATOM 9997 N N . LYS A 1 1282 ? -15.021 -65.193 3.157 1.00 40.19 1282 LYS A N 1
ATOM 9998 C CA . LYS A 1 1282 ? -13.639 -65.376 3.706 1.00 40.19 1282 LYS A CA 1
ATOM 9999 C C . LYS A 1 1282 ? -12.439 -65.343 2.721 1.00 40.19 1282 LYS A C 1
ATOM 10001 O O . LYS A 1 1282 ? -12.591 -65.721 1.575 1.00 40.19 1282 LYS A O 1
ATOM 10006 N N . ALA A 1 1283 ? -11.216 -64.948 3.120 1.00 40.50 1283 ALA A N 1
ATOM 10007 C CA . ALA A 1 1283 ? -10.717 -64.241 4.326 1.00 40.50 1283 ALA A CA 1
ATOM 10008 C C . ALA A 1 1283 ? -9.264 -63.722 4.119 1.00 40.50 1283 ALA A C 1
ATOM 10010 O O . ALA A 1 1283 ? -8.636 -64.132 3.155 1.00 40.50 1283 ALA A O 1
ATOM 10011 N N . SER A 1 1284 ? -8.746 -62.929 5.085 1.00 40.41 1284 SER A N 1
ATOM 10012 C CA . SER A 1 1284 ? -7.319 -62.818 5.524 1.00 40.41 1284 SER A CA 1
ATOM 10013 C C . SER A 1 1284 ? -6.239 -62.529 4.454 1.00 40.41 1284 SER A C 1
ATOM 10015 O O . SER A 1 1284 ? -6.055 -63.334 3.558 1.00 40.41 1284 SER A O 1
ATOM 10017 N N . ALA A 1 1285 ? -5.425 -61.463 4.486 1.00 39.28 1285 ALA A N 1
ATOM 10018 C CA . ALA A 1 1285 ? -4.482 -60.972 5.523 1.00 39.28 1285 ALA A CA 1
ATOM 10019 C C . ALA A 1 1285 ? -3.119 -60.735 4.798 1.00 39.28 1285 ALA A C 1
ATOM 10021 O O . ALA A 1 1285 ? -2.927 -61.299 3.728 1.00 39.28 1285 ALA A O 1
ATOM 10022 N N . SER A 1 1286 ? -2.122 -59.973 5.261 1.00 38.12 1286 SER A N 1
ATOM 10023 C CA . SER A 1 1286 ? -2.007 -58.953 6.321 1.00 38.12 1286 SER A CA 1
ATOM 10024 C C . SER A 1 1286 ? -0.695 -58.163 6.136 1.00 38.12 1286 SER A C 1
ATOM 10026 O O . SER A 1 1286 ? 0.250 -58.688 5.557 1.00 38.12 1286 SER A O 1
ATOM 10028 N N . THR A 1 1287 ? -0.613 -56.968 6.736 1.00 39.22 1287 THR A N 1
ATOM 10029 C CA . THR A 1 1287 ? 0.634 -56.288 7.172 1.00 39.22 1287 THR A CA 1
ATOM 10030 C C . THR A 1 1287 ? 1.784 -56.121 6.166 1.00 39.22 1287 THR A C 1
ATOM 10032 O O . THR A 1 1287 ? 2.705 -56.937 6.126 1.00 39.22 1287 THR A O 1
ATOM 10035 N N . ALA A 1 1288 ? 1.814 -54.947 5.534 1.00 38.66 1288 ALA A N 1
ATOM 10036 C CA . ALA A 1 1288 ? 2.992 -54.077 5.483 1.00 38.66 1288 ALA A CA 1
ATOM 10037 C C . ALA A 1 1288 ? 2.522 -52.631 5.730 1.00 38.66 1288 ALA A C 1
ATOM 10039 O O . ALA A 1 1288 ? 1.401 -52.321 5.264 1.00 38.66 1288 ALA A O 1
#

Secondary structure (DSSP, 8-state):
-----------------------PPPPP-SS-PPPPPPPP------------------------------------------PPPP---------TTS-HHHHHHHH-HHHHHHHHHHHS--EEEEEE-TTS-S-TT---SEEEEEEE-GGGTT--EEEEEE-SS-EEEEETTS-EEEESTTT-SS--S-EE-S-SS-EEEEEE-SSEEEEEETTS-EEEEESSHHHHHHS--PEEEPSSTT-EEEPSS--EEE-----TT--EEEEEE-SSEEEEEETTS-EEEEE--SS----SSTT--TT--TTTS-SS-TT--EE-GGGBTB-EEEEEE-SSEEEEEETTS-EEEEEE-TTSTTSS--BTTB-EEEEEEEE-GGGGS-TTTEEEEEEEEEEETTEEEEEEEEEE---TT--TTT-TTTT-EEEEEEEEE-GGGSTT-SS---S---S-EE-GGGSS-EEEETTTTEEEE--EEEEEE-SSEEEEEE----B----TTS-TT---B-EEEEEEE--TTSTT-SSS---EEEEE--PPPTTTS-GGG--TT---EEPP-EEEEETTEEEEEEEEEEE-SSEEEEEEEE----S----HHHHHHHHTTTTTS-----------------------------SS---------S-------------HHHHHHHHHHHHHHHHT--SSHHHHHHHHHHHHHHTTTTHHHHHH-TTTHHHHHHHHHH--HHHHHHHHHTTTT-HHHHHHSTTHHHHHHHHHHHHHHHHHHHHHHTTT-------S-TTTT--HHHHHHHHHHTTTT-HHHHTT-TTHHHHHHHHHHHHTT--TT-HHHHHHH--TT------------------PPPP--HHHHHHHHHHHHHHHHT--HHHHHHTTT-TTHHHHHHHHHHHHHHTS-TTGGGSTTSHHHHH---TT--TT-HHHHHHHHHTT-TTHHHHHHHHHHHS-HHHHHHHIIIIIGGGHHHHHTSTTHHHHHHHHHTT--HHHHHHHHHHHHTTHHHHHHTT-THHHHHHHHHHHHHT---HHHHHHHHHHH-SSHHHHHHHHTT--PPP--------------HHHHHHHHHHHHHHHSTTHHHHHHHHHHHHS-HHHHHHHHHSTTTHHHHHHHHHSTT--HHHHHHHHHTTTTTHHHHHTSTTHHHHHHHHHHHTTT-HHHHHHHHHHHHTTHHHHHHSHHHHHHHHHTTHHHHHH-HHHHHHHHTTTTSGGGSSS-SS----PPPPHHHHHHHHHHTTTS-------------------

InterPro domains:
  IPR000408 Regulator of chromosome condensation, RCC1 [PS00626] (331-341)
  IPR000408 Regulator of chromosome condensation, RCC1 [PS50012] (281-344)
  IPR000408 Regulator of chromosome condensation, RCC1 [PS50012] (345-406)
  IPR000408 Regulator of chromosome condensation, RCC1 [PS50012] (427-492)
  IPR001313 Pumilio RNA-binding repeat [PF22493] (705-1212)
  IPR001313 Pumilio RNA-binding repeat [SM00025] (702-737)
  IPR001313 Pumilio RNA-binding repeat [SM00025] (738-772)
  IPR001313 Pumilio RNA-binding repeat [SM00025] (802-837)
  IPR001313 Pumilio RNA-binding repeat [SM00025] (887-923)
  IPR001313 Pumilio RNA-binding repeat [SM00025] (942-977)
  IPR001313 Pumilio RNA-binding repeat [SM00025] (979-1014)
  IPR001313 Pumilio RNA-binding repeat [SM00025] (1120-1157)
  IPR009091 Regulator of chromosome condensation 1/beta-lactamase-inhibitor protein II [G3DSA:2.130.10.30] (109-586)
  IPR009091 Regulator of chromosome condensation 1/beta-lactamase-inhibitor protein II [SSF50985] (117-540)
  IPR011989 Armadillo-like helical [G3DSA:1.25.10.10] (680-866)
  IPR011989 Armadillo-like helical [G3DSA:1.25.10.10] (868-1040)
  IPR011989 Armadillo-like helical [G3DSA:1.25.10.10] (1089-1231)
  IPR016024 Armadillo-type fold [SSF48371] (683-1218)
  IPR053245 Mitochondrial Process-Associated [PTHR47563] (48-586)

Organism: Ajellomyces capsulatus (strain G186AR / H82 / ATCC MYA-2454 / RMSCC 2432) (NCBI:txid447093)

Radius of gyration: 39.43 Å; chains: 1; bounding box: 105×133×103 Å